Protein AF-A0A1Q9D9Y5-F1 (afdb_monomer_lite)

Organism: Symbiodinium microadriaticum (NCBI:txid2951)

Secondary structure (DSSP, 8-state):
--------------------------------------------------------------------------------PPPP------------------------------------------------------------------------PPPPPP---------------PPPPPPPPPPPPPPPPPP--TT-GGGTTTT--PPPTT---TTTT--S-----------------HHHHHHHHHHT-------S--S---HHHHHHHHHHHHHHHHHHHHHHHHHHHHHTSHHHHHHHHHH-HHHHTS-HHHHHHHHHHHHTTPPEEEEE-SS--GGG-BTTB----HHHHHH-SEEPPHHHHHHHH-S-HHHHHS-EEEEEEEEEEETTTTEEEEEEEESSTTSEEPPPEEEETT-EEEEEEETTEEEEEEEEEETTEEEEEEEEESS------S-----TT--SPPEEEPPPSSPPEEEEEE--TTPPEEEEEEEHHHHHHHHHHHHHHHS-----SSTT--SSHHHHTTSPEEEEE-TT--TTSSTTS-SEEEEE-HHHHTTTEEEESS-HHHHIIIIIS----SSSPP--TTT--SGGG-EESSS-HHHHHHHHHHSSSS-HHHHHHHHSSSSTTSSPEEGGGGSSSEEEEE-S-EETTTTEEEEEEEHHHHTTSHHHHHHHHHHHHHT-EEEEE-TT----STT-TT---HHHHT---EE----EEE-HHHHTTSGGGGTS---TTHHHHHHHHHHHHHHHHHHS---HHHHHHHHHHHHHH-TTSBEE---TTTTHHHHTTS-EEEEETTS-EEEPPP----TT------

Radius of gyration: 37.73 Å; chains: 1; bounding box: 116×124×100 Å

Structure (mmCIF, N/CA/C/O backbone):
data_AF-A0A1Q9D9Y5-F1
#
_entry.id   AF-A0A1Q9D9Y5-F1
#
loop_
_atom_site.group_PDB
_atom_site.id
_atom_site.type_symbol
_atom_site.label_atom_id
_atom_site.label_alt_id
_atom_site.label_comp_id
_atom_site.label_asym_id
_atom_site.label_entity_id
_atom_site.label_seq_id
_atom_site.pdbx_PDB_ins_code
_atom_site.Cartn_x
_atom_site.Cartn_y
_atom_site.Cartn_z
_atom_site.occupancy
_atom_site.B_iso_or_equiv
_atom_site.auth_seq_id
_atom_site.auth_comp_id
_atom_site.auth_asym_id
_atom_site.auth_atom_id
_atom_site.pdbx_PDB_model_num
ATOM 1 N N . MET A 1 1 ? 35.407 -62.726 -7.897 1.00 28.98 1 MET A N 1
ATOM 2 C CA . MET A 1 1 ? 34.523 -63.868 -8.241 1.00 28.98 1 MET A CA 1
ATOM 3 C C . MET A 1 1 ? 33.217 -63.244 -8.735 1.00 28.98 1 MET A C 1
ATOM 5 O O . MET A 1 1 ? 32.803 -62.276 -8.120 1.00 28.98 1 MET A O 1
ATOM 9 N N . ARG A 1 2 ? 32.776 -63.473 -9.984 1.00 26.22 2 ARG A N 1
ATOM 10 C CA . ARG A 1 2 ? 31.876 -64.575 -10.414 1.00 26.22 2 ARG A CA 1
ATOM 11 C C . ARG A 1 2 ? 30.563 -64.585 -9.592 1.00 26.22 2 ARG A C 1
ATOM 13 O O . ARG A 1 2 ? 30.670 -64.772 -8.389 1.00 26.22 2 ARG A O 1
ATOM 20 N N . THR A 1 3 ? 29.356 -64.389 -10.150 1.00 27.08 3 THR A N 1
ATOM 21 C CA . THR A 1 3 ? 28.930 -64.414 -11.576 1.00 27.08 3 THR A CA 1
ATOM 22 C C . THR A 1 3 ? 27.725 -63.493 -11.875 1.00 27.08 3 THR A C 1
ATOM 24 O O . THR A 1 3 ? 26.876 -63.294 -11.020 1.00 27.08 3 THR A O 1
ATOM 27 N N . SER A 1 4 ? 27.709 -62.987 -13.117 1.00 28.09 4 SER A N 1
ATOM 28 C CA . SER A 1 4 ? 26.689 -62.325 -13.968 1.00 28.09 4 SER A CA 1
ATOM 29 C C . SER A 1 4 ? 25.204 -62.727 -13.787 1.00 28.09 4 SER A C 1
ATOM 31 O O . SER A 1 4 ? 24.934 -63.758 -13.185 1.00 28.09 4 SER A O 1
ATOM 33 N N . LEU A 1 5 ? 24.181 -62.049 -14.346 1.00 25.47 5 LEU A N 1
ATOM 34 C CA . LEU A 1 5 ? 24.018 -61.037 -15.437 1.00 25.47 5 LEU A CA 1
ATOM 35 C C . LEU A 1 5 ? 22.729 -60.187 -15.090 1.00 25.47 5 LEU A C 1
ATOM 37 O O . LEU A 1 5 ? 22.146 -60.473 -14.049 1.00 25.47 5 LEU A O 1
ATOM 41 N N . VAL A 1 6 ? 22.165 -59.154 -15.754 1.00 24.16 6 VAL A N 1
ATOM 42 C CA . VAL A 1 6 ? 22.130 -58.591 -17.136 1.00 24.16 6 VAL A CA 1
ATOM 43 C C . VAL A 1 6 ? 21.949 -57.038 -17.088 1.00 24.16 6 VAL A C 1
ATOM 45 O O . VAL A 1 6 ? 22.128 -56.434 -16.035 1.00 24.16 6 VAL A O 1
ATOM 48 N N . LEU A 1 7 ? 21.640 -56.390 -18.222 1.00 23.27 7 LEU A N 1
ATOM 49 C CA . LEU A 1 7 ? 21.463 -54.938 -18.473 1.00 23.27 7 LEU A CA 1
ATOM 50 C C . LEU A 1 7 ? 19.964 -54.585 -18.769 1.00 23.27 7 LEU A C 1
ATOM 52 O O . LEU A 1 7 ? 19.183 -55.518 -18.933 1.00 23.27 7 LEU A O 1
ATOM 56 N N . MET A 1 8 ? 19.420 -53.344 -18.758 1.00 23.03 8 MET A N 1
ATOM 57 C CA . MET A 1 8 ? 19.871 -51.985 -19.198 1.00 23.03 8 MET A CA 1
ATOM 58 C C . MET A 1 8 ? 19.918 -51.808 -20.751 1.00 23.03 8 MET A C 1
ATOM 60 O O . MET A 1 8 ? 20.140 -52.803 -21.431 1.00 23.03 8 MET A O 1
ATOM 64 N N . LEU A 1 9 ? 19.733 -50.644 -21.424 1.00 23.97 9 LEU A N 1
ATOM 65 C CA . LEU A 1 9 ? 19.389 -49.232 -21.083 1.00 23.97 9 LEU A CA 1
ATOM 66 C C . LEU A 1 9 ? 18.987 -48.410 -22.369 1.00 23.97 9 LEU A C 1
ATOM 68 O O . LEU A 1 9 ? 19.358 -48.805 -23.465 1.00 23.97 9 LEU A O 1
ATOM 72 N N . GLN A 1 10 ? 18.359 -47.225 -22.189 1.00 25.31 10 GLN A N 1
ATOM 73 C CA . GLN A 1 10 ? 18.531 -45.927 -22.929 1.00 25.31 10 GLN A CA 1
ATOM 74 C C . GLN A 1 10 ? 18.083 -45.591 -24.396 1.00 25.31 10 GLN A C 1
ATOM 76 O O . GLN A 1 10 ? 18.283 -46.352 -25.330 1.00 25.31 10 GLN A O 1
ATOM 81 N N . MET A 1 11 ? 17.694 -44.294 -24.545 1.00 23.88 11 MET A N 1
ATOM 82 C CA . MET A 1 11 ? 17.951 -43.303 -25.646 1.00 23.88 11 MET A CA 1
ATOM 83 C C . MET A 1 11 ? 17.232 -43.415 -27.027 1.00 23.88 11 MET A C 1
ATOM 85 O O . MET A 1 11 ? 16.816 -44.499 -27.404 1.00 23.88 11 MET A O 1
ATOM 89 N N . GLN A 1 12 ? 17.083 -42.366 -27.879 1.00 25.03 12 GLN A N 1
ATOM 90 C CA . GLN A 1 12 ? 16.993 -40.877 -27.733 1.00 25.03 12 GLN A CA 1
ATOM 91 C C . GLN A 1 12 ? 16.680 -40.178 -29.106 1.00 25.03 12 GLN A C 1
ATOM 93 O O . GLN A 1 12 ? 17.203 -40.614 -30.120 1.00 25.03 12 GLN A O 1
ATOM 98 N N . GLN A 1 13 ? 15.936 -39.047 -29.101 1.00 25.09 13 GLN A N 1
ATOM 99 C CA . GLN A 1 13 ? 15.822 -37.956 -30.129 1.00 25.09 13 GLN A CA 1
ATOM 100 C C . GLN A 1 13 ? 15.230 -38.164 -31.561 1.00 25.09 13 GLN A C 1
ATOM 102 O O . GLN A 1 13 ? 15.568 -39.106 -32.257 1.00 25.09 13 GLN A O 1
ATOM 107 N N . GLN A 1 14 ? 14.481 -37.122 -32.006 1.00 26.05 14 GLN A N 1
ATOM 108 C CA . GLN A 1 14 ? 14.240 -36.592 -33.386 1.00 26.05 14 GLN A CA 1
ATOM 109 C C . GLN A 1 14 ? 13.609 -37.535 -34.462 1.00 26.05 14 GLN A C 1
ATOM 111 O O . GLN A 1 14 ? 13.949 -38.700 -34.563 1.00 26.05 14 GLN A O 1
ATOM 116 N N . SER A 1 15 ? 12.687 -37.121 -35.353 1.00 26.89 15 SER A N 1
ATOM 117 C CA . SER A 1 15 ? 12.657 -35.892 -36.180 1.00 26.89 15 SER A CA 1
ATOM 118 C C . SER A 1 15 ? 11.313 -35.649 -36.938 1.00 26.89 15 SER A C 1
ATOM 120 O O . SER A 1 15 ? 10.481 -36.539 -37.067 1.00 26.89 15 SER A O 1
ATOM 122 N N . SER A 1 16 ? 11.141 -34.411 -37.433 1.00 27.67 16 SER A N 1
ATOM 123 C CA . SER A 1 16 ? 10.347 -33.908 -38.591 1.00 27.67 16 SER A CA 1
ATOM 124 C C . SER A 1 16 ? 9.109 -34.639 -39.177 1.00 27.67 16 SER A C 1
ATOM 126 O O . SER A 1 16 ? 9.222 -35.623 -39.900 1.00 27.67 16 SER A O 1
ATOM 128 N N . ALA A 1 17 ? 7.959 -33.966 -39.040 1.00 28.97 17 ALA A N 1
ATOM 129 C CA . ALA A 1 17 ? 6.965 -33.584 -40.067 1.00 28.97 17 ALA A CA 1
ATOM 130 C C . ALA A 1 17 ? 6.829 -34.329 -41.426 1.00 28.97 17 ALA A C 1
ATOM 132 O O . ALA A 1 17 ? 7.708 -34.269 -42.282 1.00 28.97 17 ALA A O 1
ATOM 133 N N . GLN A 1 18 ? 5.593 -34.764 -41.716 1.00 28.75 18 GLN A N 1
ATOM 134 C CA . GLN A 1 18 ? 4.916 -34.652 -43.025 1.00 28.75 18 GLN A CA 1
ATOM 135 C C . GLN A 1 18 ? 3.385 -34.663 -42.815 1.00 28.75 18 GLN A C 1
ATOM 137 O O . GLN A 1 18 ? 2.919 -35.102 -41.765 1.00 28.75 18 GLN A O 1
ATOM 142 N N . GLY A 1 19 ? 2.589 -34.178 -43.777 1.00 30.06 19 GLY A N 1
ATOM 143 C CA . GLY A 1 19 ? 1.121 -34.149 -43.665 1.00 30.06 19 GLY A CA 1
ATOM 144 C C . GLY A 1 19 ? 0.401 -34.270 -45.011 1.00 30.06 19 GLY A C 1
ATOM 145 O O . GLY A 1 19 ? 0.945 -33.861 -46.035 1.00 30.06 19 GLY A O 1
ATOM 146 N N . GLN A 1 20 ? -0.818 -34.829 -45.004 1.00 27.86 20 GLN A N 1
ATOM 147 C CA . GLN A 1 20 ? -1.750 -34.872 -46.145 1.00 27.86 20 GLN A CA 1
ATOM 148 C C . GLN A 1 20 ? -3.208 -35.149 -45.690 1.00 27.86 20 GLN A C 1
ATOM 150 O O . GLN A 1 20 ? -3.485 -35.248 -44.496 1.00 27.86 20 GLN A O 1
ATOM 155 N N . HIS A 1 21 ? -4.156 -35.177 -46.635 1.00 32.22 21 HIS A N 1
ATOM 156 C CA . HIS A 1 21 ? -5.599 -34.980 -46.408 1.00 32.22 21 HIS A CA 1
ATOM 157 C C . HIS A 1 21 ? -6.413 -36.206 -45.918 1.00 32.22 21 HIS A C 1
ATOM 159 O O . HIS A 1 21 ? -6.289 -37.303 -46.451 1.00 32.22 21 HIS A O 1
ATOM 165 N N . VAL A 1 22 ? -7.341 -35.953 -44.976 1.00 38.62 22 VAL A N 1
ATOM 166 C CA . VAL A 1 22 ? -8.824 -36.098 -45.098 1.00 38.62 22 VAL A CA 1
ATOM 167 C C . VAL A 1 22 ? -9.312 -37.073 -46.204 1.00 38.62 22 VAL A C 1
ATOM 169 O O . VAL A 1 22 ? -9.044 -36.794 -47.374 1.00 38.62 22 VAL A O 1
ATOM 172 N N . PRO A 1 23 ? -10.120 -38.128 -45.901 1.00 48.09 23 PRO A N 1
ATOM 173 C CA . PRO A 1 23 ? -11.533 -37.909 -45.547 1.00 48.09 23 PRO A CA 1
ATOM 174 C C . PRO A 1 23 ? -12.221 -38.849 -44.526 1.00 48.09 23 PRO A C 1
ATOM 176 O O . PRO A 1 23 ? -11.742 -39.911 -44.145 1.00 48.09 23 PRO A O 1
ATOM 179 N N . ALA A 1 24 ? -13.410 -38.399 -44.112 1.00 36.53 24 ALA A N 1
ATOM 180 C CA . ALA A 1 24 ? -14.277 -38.920 -43.056 1.00 36.53 24 ALA A CA 1
ATOM 181 C C . ALA A 1 24 ? -14.869 -40.334 -43.249 1.00 36.53 24 ALA A C 1
ATOM 183 O O . ALA A 1 24 ? -15.124 -40.761 -44.376 1.00 36.53 24 ALA A O 1
ATOM 184 N N . ARG A 1 25 ? -15.277 -40.954 -42.123 1.00 30.36 25 ARG A N 1
ATOM 185 C CA . ARG A 1 25 ? -16.498 -41.787 -42.010 1.00 30.36 25 ARG A CA 1
ATOM 186 C C . ARG A 1 25 ? -16.956 -42.005 -40.554 1.00 30.36 25 ARG A C 1
ATOM 188 O O . ARG A 1 25 ? -16.245 -42.591 -39.750 1.00 30.36 25 ARG A O 1
ATOM 195 N N . HIS A 1 26 ? -18.196 -41.609 -40.266 1.00 33.94 26 HIS A N 1
ATOM 196 C CA . HIS A 1 26 ? -19.080 -42.270 -39.287 1.00 33.94 26 HIS A CA 1
ATOM 197 C C . HIS A 1 26 ? -19.471 -43.679 -39.829 1.00 33.94 26 HIS A C 1
ATOM 199 O O . HIS A 1 26 ? -19.326 -43.860 -41.045 1.00 33.94 26 HIS A O 1
ATOM 205 N N . PRO A 1 27 ? -20.001 -44.656 -39.034 1.00 49.19 27 PRO A N 1
ATOM 206 C CA . PRO A 1 27 ? -21.131 -44.410 -38.117 1.00 49.19 27 PRO A CA 1
ATOM 207 C C . PRO A 1 27 ? -21.365 -45.355 -36.896 1.00 49.19 27 PRO A C 1
ATOM 209 O O . PRO A 1 27 ? -20.679 -46.348 -36.700 1.00 49.19 27 PRO A O 1
ATOM 212 N N . LYS A 1 28 ? -22.475 -45.054 -36.191 1.00 29.53 28 LYS A N 1
ATOM 213 C CA . LYS A 1 28 ? -23.415 -45.946 -35.463 1.00 29.53 28 LYS A CA 1
ATOM 214 C C . LYS A 1 28 ? -23.085 -46.538 -34.072 1.00 29.53 28 LYS A C 1
ATOM 216 O O . LYS A 1 28 ? -22.260 -47.422 -33.911 1.00 29.53 28 LYS A O 1
ATOM 221 N N . GLU A 1 29 ? -23.924 -46.105 -33.122 1.00 32.50 29 GLU A N 1
ATOM 222 C CA . GLU A 1 29 ? -24.845 -46.926 -32.302 1.00 32.50 29 GLU A CA 1
ATOM 223 C C . GLU A 1 29 ? -24.325 -48.177 -31.563 1.00 32.50 29 GLU A C 1
ATOM 225 O O . GLU A 1 29 ? -24.186 -49.252 -32.139 1.00 32.50 29 GLU A O 1
ATOM 230 N N . ALA A 1 30 ? -24.313 -48.086 -30.229 1.00 31.02 30 ALA A N 1
ATOM 231 C CA . ALA A 1 30 ? -24.722 -49.181 -29.347 1.00 31.02 30 ALA A CA 1
ATOM 232 C C . ALA A 1 30 ? -25.404 -48.597 -28.094 1.00 31.02 30 ALA A C 1
ATOM 234 O O . ALA A 1 30 ? -24.803 -47.798 -27.379 1.00 31.02 30 ALA A O 1
ATOM 235 N N . ALA A 1 31 ? -26.655 -48.980 -27.834 1.00 33.00 31 ALA A N 1
ATOM 236 C CA . ALA A 1 31 ? -27.380 -48.648 -26.605 1.00 33.00 31 ALA A CA 1
ATOM 237 C C . ALA A 1 31 ? -27.561 -49.916 -25.761 1.00 33.00 31 ALA A C 1
ATOM 239 O O . ALA A 1 31 ? -27.744 -50.998 -26.321 1.00 33.00 31 ALA A O 1
ATOM 240 N N . LEU A 1 32 ? -27.537 -49.797 -24.430 1.00 28.86 32 LEU A N 1
ATOM 241 C CA . LEU A 1 32 ? -27.775 -50.931 -23.535 1.00 28.86 32 LEU A CA 1
ATOM 242 C C . LEU A 1 32 ? -28.447 -50.481 -22.231 1.00 28.86 32 LEU A C 1
ATOM 244 O O . LEU A 1 32 ? -27.865 -49.750 -21.433 1.00 28.86 32 LEU A O 1
ATOM 248 N N . THR A 1 33 ? -29.684 -50.937 -22.034 1.00 29.06 33 THR A N 1
ATOM 249 C CA . THR A 1 33 ? -30.565 -50.568 -20.917 1.00 29.06 33 THR A CA 1
ATOM 250 C C . THR A 1 33 ? -30.930 -51.816 -20.117 1.00 29.06 33 THR A C 1
ATOM 252 O O . THR A 1 33 ? -31.625 -52.665 -20.656 1.00 29.06 33 THR A O 1
ATOM 255 N N . PHE A 1 34 ? -30.512 -51.928 -18.854 1.00 27.78 34 PHE A N 1
ATOM 256 C CA . PHE A 1 34 ? -31.009 -52.875 -17.830 1.00 27.78 34 PHE A CA 1
ATOM 257 C C . PHE A 1 34 ? -30.393 -52.464 -16.471 1.00 27.78 34 PHE A C 1
ATOM 259 O O . PHE A 1 34 ? -29.261 -51.994 -16.459 1.00 27.78 34 PHE A O 1
ATOM 266 N N . ALA A 1 35 ? -30.990 -52.655 -15.290 1.00 27.80 35 ALA A N 1
ATOM 267 C CA . ALA A 1 35 ? -32.396 -52.634 -14.859 1.00 27.80 35 ALA A CA 1
ATOM 268 C C . ALA A 1 35 ? -32.433 -52.517 -13.312 1.00 27.80 35 ALA A C 1
ATOM 270 O O . ALA A 1 35 ? -31.412 -52.691 -12.650 1.00 27.80 35 ALA A O 1
ATOM 271 N N . LEU A 1 36 ? -33.607 -52.245 -12.730 1.00 32.53 36 LEU A N 1
ATOM 272 C CA . LEU A 1 36 ? -33.830 -52.327 -11.276 1.00 32.53 36 LEU A CA 1
ATOM 273 C C . LEU A 1 36 ? -33.787 -53.789 -10.781 1.00 32.53 36 LEU A C 1
ATOM 275 O O . LEU A 1 36 ? -34.042 -54.715 -11.554 1.00 32.53 36 LEU A O 1
ATOM 279 N N . PRO A 1 37 ? -33.570 -53.998 -9.472 1.00 43.88 37 PRO A N 1
ATOM 280 C CA . PRO A 1 37 ? -34.736 -54.349 -8.653 1.00 43.88 37 PRO A CA 1
ATOM 281 C C . PRO A 1 37 ? -34.928 -53.439 -7.426 1.00 43.88 37 PRO A C 1
ATOM 283 O O . PRO A 1 37 ? -34.021 -52.743 -6.984 1.00 43.88 37 PRO A O 1
ATOM 286 N N . ALA A 1 38 ? -36.145 -53.460 -6.881 1.00 33.50 38 ALA A N 1
ATOM 287 C CA . ALA A 1 38 ? -36.552 -52.721 -5.682 1.00 33.50 38 ALA A CA 1
ATOM 288 C C . ALA A 1 38 ? -36.878 -53.682 -4.514 1.00 33.50 38 ALA A C 1
ATOM 290 O O . ALA A 1 38 ? -36.605 -54.878 -4.607 1.00 33.50 38 ALA A O 1
ATOM 291 N N . SER A 1 39 ? -37.561 -53.164 -3.478 1.00 32.25 39 SER A N 1
ATOM 292 C CA . SER A 1 39 ? -38.072 -53.861 -2.273 1.00 32.25 39 SER A CA 1
ATOM 293 C C . SER A 1 39 ? -37.055 -53.980 -1.103 1.00 32.25 39 SER A C 1
ATOM 295 O O . SER A 1 39 ? -35.861 -54.083 -1.347 1.00 32.25 39 SER A O 1
ATOM 297 N N . VAL A 1 40 ? -37.442 -53.919 0.187 1.00 31.17 40 VAL A N 1
ATOM 298 C CA . VAL A 1 40 ? -38.794 -53.763 0.778 1.00 31.17 40 VAL A CA 1
ATOM 299 C C . VAL A 1 40 ? -38.759 -53.185 2.220 1.00 31.17 40 VAL A C 1
ATOM 301 O O . VAL A 1 40 ? -37.834 -53.484 2.960 1.00 31.17 40 VAL A O 1
ATOM 304 N N . VAL A 1 41 ? -39.783 -52.388 2.595 1.00 28.72 41 VAL A N 1
ATOM 305 C CA . VAL A 1 41 ? -40.429 -52.197 3.937 1.00 28.72 41 VAL A CA 1
ATOM 306 C C . VAL A 1 41 ? -39.533 -52.277 5.205 1.00 28.72 41 VAL A C 1
ATOM 308 O O . VAL A 1 41 ? -38.958 -53.315 5.504 1.00 28.72 41 VAL A O 1
ATOM 311 N N . ARG A 1 42 ? -39.527 -51.271 6.103 1.00 27.41 42 ARG A N 1
ATOM 312 C CA . ARG A 1 42 ? -40.614 -51.047 7.095 1.00 27.41 42 ARG A CA 1
ATOM 313 C C . ARG A 1 42 ? -40.584 -49.658 7.756 1.00 27.41 42 ARG A C 1
ATOM 315 O O . ARG A 1 42 ? -39.523 -49.071 7.916 1.00 27.41 42 ARG A O 1
ATOM 322 N N . ALA A 1 43 ? -41.750 -49.187 8.205 1.00 33.16 43 ALA A N 1
ATOM 323 C CA . ALA A 1 43 ? -41.920 -47.969 9.004 1.00 33.16 43 ALA A CA 1
ATOM 324 C C . ALA A 1 43 ? -42.350 -48.287 10.450 1.00 33.16 43 ALA A C 1
ATOM 326 O O . ALA A 1 43 ? -42.942 -49.340 10.696 1.00 33.16 43 ALA A O 1
ATOM 327 N N . THR A 1 44 ? -42.136 -47.334 11.364 1.00 31.14 44 THR A N 1
ATOM 328 C CA . THR A 1 44 ? -42.713 -47.315 12.721 1.00 31.14 44 THR A CA 1
ATOM 329 C C . THR A 1 44 ? -43.239 -45.907 13.018 1.00 31.14 44 THR A C 1
ATOM 331 O O . THR A 1 44 ? -42.618 -44.923 12.623 1.00 31.14 44 THR A O 1
ATOM 334 N N . THR A 1 45 ? -44.387 -45.797 13.691 1.00 34.47 45 THR A N 1
ATOM 335 C CA . THR A 1 45 ? -45.125 -44.536 13.892 1.00 34.47 45 THR A CA 1
ATOM 336 C C . THR A 1 45 ? -45.534 -44.363 15.354 1.00 34.47 45 THR A C 1
ATOM 338 O O . THR A 1 45 ? -46.025 -45.317 15.944 1.00 34.47 45 THR A O 1
ATOM 341 N N . LEU A 1 46 ? -45.416 -43.142 15.888 1.00 30.34 46 LEU A N 1
ATOM 342 C CA . LEU A 1 46 ? -46.095 -42.595 17.081 1.00 30.34 46 LEU A CA 1
ATOM 343 C C . LEU A 1 46 ? -46.099 -41.062 16.874 1.00 30.34 46 LEU A C 1
ATOM 345 O O . LEU A 1 46 ? -45.027 -40.509 16.662 1.00 30.34 46 LEU A O 1
ATOM 349 N N . GLN A 1 47 ? -47.195 -40.319 16.663 1.00 31.78 47 GLN A N 1
ATOM 350 C CA . GLN A 1 47 ? -48.516 -40.177 17.319 1.00 31.78 47 GLN A CA 1
ATOM 351 C C . GLN A 1 47 ? -48.508 -39.489 18.698 1.00 31.78 47 GLN A C 1
ATOM 353 O O . GLN A 1 47 ? -47.822 -39.921 19.616 1.00 31.78 47 GLN A O 1
ATOM 358 N N . GLY A 1 48 ? -49.346 -38.444 18.813 1.00 27.45 48 GLY A N 1
ATOM 359 C CA . GLY A 1 48 ? -49.533 -37.569 19.982 1.00 27.45 48 GLY A CA 1
ATOM 360 C C . GLY A 1 48 ? -49.703 -36.097 19.542 1.00 27.45 48 GLY A C 1
ATOM 361 O O . GLY A 1 48 ? -48.703 -35.422 19.360 1.00 27.45 48 GLY A O 1
ATOM 362 N N . LEU A 1 49 ? -50.867 -35.629 19.060 1.00 30.28 49 LEU A N 1
ATOM 363 C CA . LEU A 1 49 ? -52.080 -35.205 19.805 1.00 30.28 49 LEU A CA 1
ATOM 364 C C . LEU A 1 49 ? -51.878 -33.898 20.624 1.00 30.28 49 LEU A C 1
ATOM 366 O O . LEU A 1 49 ? -50.911 -33.806 21.361 1.00 30.28 49 LEU A O 1
ATOM 370 N N . SER A 1 50 ? -52.762 -32.880 20.578 1.00 29.70 50 SER A N 1
ATOM 371 C CA . SER A 1 50 ? -54.040 -32.745 19.837 1.00 29.70 50 SER A CA 1
ATOM 372 C C . SER A 1 50 ? -54.608 -31.305 19.804 1.00 29.70 50 SER A C 1
ATOM 374 O O . SER A 1 50 ? -54.413 -30.601 20.788 1.00 29.70 50 SER A O 1
ATOM 376 N N . LEU A 1 51 ? -55.476 -31.002 18.812 1.00 32.25 51 LEU A N 1
ATOM 377 C CA . LEU A 1 51 ? -56.576 -29.990 18.834 1.00 32.25 51 LEU A CA 1
ATOM 378 C C . LEU A 1 51 ? -56.147 -28.502 18.998 1.00 32.25 51 LEU A C 1
ATOM 380 O O . LEU A 1 51 ? -55.057 -28.220 19.464 1.00 32.25 51 LEU A O 1
ATOM 384 N N . GLN A 1 52 ? -56.904 -27.464 18.611 1.00 29.53 52 GLN A N 1
ATOM 385 C CA . GLN A 1 52 ? -58.226 -27.267 17.967 1.00 29.53 52 GLN A CA 1
ATOM 386 C C . GLN A 1 52 ? -58.159 -25.899 17.222 1.00 29.53 52 GLN A C 1
ATOM 388 O O . GLN A 1 52 ? -57.351 -25.064 17.607 1.00 29.53 52 GLN A O 1
ATOM 393 N N . GLY A 1 53 ? -58.946 -25.534 16.201 1.00 29.33 53 GLY A N 1
ATOM 394 C CA . GLY A 1 53 ? -60.034 -26.181 15.454 1.00 29.33 53 GLY A CA 1
ATOM 395 C C . GLY A 1 53 ? -60.851 -25.122 14.665 1.00 29.33 53 GLY A C 1
ATOM 396 O O . GLY A 1 53 ? -60.638 -23.933 14.868 1.00 29.33 53 GLY A O 1
ATOM 397 N N . SER A 1 54 ? -61.831 -25.541 13.842 1.00 30.12 54 SER A N 1
ATOM 398 C CA . SER A 1 54 ? -62.760 -24.684 13.045 1.00 30.12 54 SER A CA 1
ATOM 399 C C . SER A 1 54 ? -62.152 -23.845 11.891 1.00 30.12 54 SER A C 1
ATOM 401 O O . SER A 1 54 ? -61.048 -23.343 12.001 1.00 30.12 54 SER A O 1
ATOM 403 N N . GLN A 1 55 ? -62.840 -23.606 10.759 1.00 30.73 55 GLN A N 1
ATOM 404 C CA . GLN A 1 55 ? -64.022 -24.270 10.164 1.00 30.73 55 GLN A CA 1
ATOM 405 C C . GLN A 1 55 ? -64.146 -23.922 8.654 1.00 30.73 55 GLN A C 1
ATOM 407 O O . GLN A 1 55 ? -63.774 -22.821 8.289 1.00 30.73 55 GLN A O 1
ATOM 412 N N . ARG A 1 56 ? -64.724 -24.840 7.842 1.00 31.80 56 ARG A N 1
ATOM 413 C CA . ARG A 1 56 ? -65.553 -24.679 6.595 1.00 31.80 56 ARG A CA 1
ATOM 414 C C . ARG A 1 56 ? -65.260 -23.486 5.640 1.00 31.80 56 ARG A C 1
ATOM 416 O O . ARG A 1 56 ? -65.207 -22.349 6.068 1.00 31.80 56 ARG A O 1
ATOM 423 N N . LYS A 1 57 ? -65.277 -23.615 4.304 1.00 30.94 57 LYS A N 1
ATOM 424 C CA . LYS A 1 57 ? -66.185 -24.366 3.389 1.00 30.94 57 LYS A CA 1
ATOM 425 C C . LYS A 1 57 ? -65.515 -24.311 1.984 1.00 30.94 57 LYS A C 1
ATOM 427 O O . LYS A 1 57 ? -65.109 -23.226 1.603 1.00 30.94 57 LYS A O 1
ATOM 432 N N . ALA A 1 58 ? -65.161 -25.390 1.276 1.00 30.75 58 ALA A N 1
ATOM 433 C CA . ALA A 1 58 ? -65.963 -26.436 0.610 1.00 30.75 58 ALA A CA 1
ATOM 434 C C . ALA A 1 58 ? -66.688 -25.982 -0.688 1.00 30.75 58 ALA A C 1
ATOM 436 O O . ALA A 1 58 ? -67.269 -24.901 -0.699 1.00 30.75 58 ALA A O 1
ATOM 437 N N . ILE A 1 59 ? -66.719 -26.881 -1.701 1.00 32.12 59 ILE A N 1
ATOM 438 C CA . ILE A 1 59 ? -66.975 -26.688 -3.163 1.00 32.12 59 ILE A CA 1
ATOM 439 C C . ILE A 1 59 ? -65.684 -26.253 -3.903 1.00 32.12 59 ILE A C 1
ATOM 441 O O . ILE A 1 59 ? -65.068 -25.284 -3.485 1.00 32.12 59 ILE A O 1
ATOM 445 N N . GLY A 1 60 ? -65.165 -26.904 -4.961 1.00 28.27 60 GLY A N 1
ATOM 446 C CA . GLY A 1 60 ? -65.592 -28.086 -5.744 1.00 28.27 60 GLY A CA 1
ATOM 447 C C . GLY A 1 60 ? -65.806 -27.732 -7.233 1.00 28.27 60 GLY A C 1
ATOM 448 O O . GLY A 1 60 ? -66.459 -26.735 -7.501 1.00 28.27 60 GLY A O 1
ATOM 449 N N . GLY A 1 61 ? -65.323 -28.473 -8.241 1.00 28.67 61 GLY A N 1
ATOM 450 C CA . GLY A 1 61 ? -64.477 -29.680 -8.275 1.00 28.67 61 GLY A CA 1
ATOM 451 C C . GLY A 1 61 ? -64.258 -30.176 -9.727 1.00 28.67 61 GLY A C 1
ATOM 452 O O . GLY A 1 61 ? -64.839 -29.608 -10.644 1.00 28.67 61 GLY A O 1
ATOM 453 N N . SER A 1 62 ? -63.483 -31.260 -9.909 1.00 28.89 62 SER A N 1
ATOM 454 C CA . SER A 1 62 ? -63.134 -31.918 -11.200 1.00 28.89 62 SER A CA 1
ATOM 455 C C . SER A 1 62 ? -62.316 -31.094 -12.222 1.00 28.89 62 SER A C 1
ATOM 457 O O . SER A 1 62 ? -62.303 -29.874 -12.159 1.00 28.89 62 SER A O 1
ATOM 459 N N . ALA A 1 63 ? -61.695 -31.667 -13.267 1.00 31.44 63 ALA A N 1
ATOM 460 C CA . ALA A 1 63 ? -60.882 -32.893 -13.460 1.00 31.44 63 ALA A CA 1
ATOM 461 C C . ALA A 1 63 ? -60.623 -33.081 -14.980 1.00 31.44 63 ALA A C 1
ATOM 463 O O . ALA A 1 63 ? -61.476 -32.696 -15.772 1.00 31.44 63 ALA A O 1
ATOM 464 N N . ALA A 1 64 ? -59.534 -33.781 -15.350 1.00 30.19 64 ALA A N 1
ATOM 465 C CA . ALA A 1 64 ? -59.218 -34.284 -16.707 1.00 30.19 64 ALA A CA 1
ATOM 466 C C . ALA A 1 64 ? -58.909 -33.227 -17.812 1.00 30.19 64 ALA A C 1
ATOM 468 O O . ALA A 1 64 ? -59.302 -32.075 -17.694 1.00 30.19 64 ALA A O 1
ATOM 469 N N . SER A 1 65 ? -58.212 -33.539 -18.923 1.00 30.73 65 SER A N 1
ATOM 470 C CA . SER A 1 65 ? -57.112 -34.514 -19.136 1.00 30.73 65 SER A CA 1
ATOM 471 C C . SER A 1 65 ? -56.425 -34.346 -20.513 1.00 30.73 65 SER A C 1
ATOM 473 O O . SER A 1 65 ? -57.074 -34.549 -21.535 1.00 30.73 65 SER A O 1
ATOM 475 N N . MET A 1 66 ? -55.096 -34.169 -20.525 1.00 31.67 66 MET A N 1
ATOM 476 C CA . MET A 1 66 ? -54.190 -34.418 -21.675 1.00 31.67 66 MET A CA 1
ATOM 477 C C . MET A 1 66 ? -54.518 -33.630 -22.992 1.00 31.67 66 MET A C 1
ATOM 479 O O . MET A 1 66 ? -55.098 -32.555 -22.870 1.00 31.67 66 MET A O 1
ATOM 483 N N . PRO A 1 67 ? -53.959 -33.948 -24.190 1.00 54.31 67 PRO A N 1
ATOM 484 C CA . PRO A 1 67 ? -52.843 -33.146 -24.723 1.00 54.31 67 PRO A CA 1
ATOM 485 C C . PRO A 1 67 ? -53.002 -32.713 -26.206 1.00 54.31 67 PRO A C 1
ATOM 487 O O . PRO A 1 67 ? -53.943 -33.130 -26.876 1.00 54.31 67 PRO A O 1
ATOM 490 N N . GLY A 1 68 ? -52.036 -31.962 -26.762 1.00 29.03 68 GLY A N 1
ATOM 491 C CA . GLY A 1 68 ? -51.923 -31.821 -28.227 1.00 29.03 68 GLY A CA 1
ATOM 492 C C . GLY A 1 68 ? -51.162 -30.602 -28.765 1.00 29.03 68 GLY A C 1
ATOM 493 O O . GLY A 1 68 ? -51.770 -29.584 -29.050 1.00 29.03 68 GLY A O 1
ATOM 494 N N . ASP A 1 69 ? -49.847 -30.756 -28.921 1.00 30.45 69 ASP A N 1
ATOM 495 C CA . ASP A 1 69 ? -49.081 -30.564 -30.170 1.00 30.45 69 ASP A CA 1
ATOM 496 C C . ASP A 1 69 ? -49.257 -29.370 -31.157 1.00 30.45 69 ASP A C 1
ATOM 498 O O . ASP A 1 69 ? -50.338 -29.043 -31.630 1.00 30.45 69 ASP A O 1
ATOM 502 N N . ILE A 1 70 ? -48.076 -28.950 -31.657 1.00 30.91 70 ILE A N 1
ATOM 503 C CA . ILE A 1 70 ? -47.739 -28.443 -33.014 1.00 30.91 70 ILE A CA 1
ATOM 504 C C . ILE A 1 70 ? -47.775 -26.919 -33.333 1.00 30.91 70 ILE A C 1
ATOM 506 O O . ILE A 1 70 ? -48.806 -26.307 -33.571 1.00 30.91 70 ILE A O 1
ATOM 510 N N . HIS A 1 71 ? -46.543 -26.423 -33.564 1.00 30.30 71 HIS A N 1
ATOM 511 C CA . HIS A 1 71 ? -46.080 -25.319 -34.436 1.00 30.30 71 HIS A CA 1
ATOM 512 C C . HIS A 1 71 ? -46.282 -23.826 -34.075 1.00 30.30 71 HIS A C 1
ATOM 514 O O . HIS A 1 71 ? -47.338 -23.394 -33.649 1.00 30.30 71 HIS A O 1
ATOM 520 N N . LYS A 1 72 ? -45.184 -23.079 -34.335 1.00 31.84 72 LYS A N 1
ATOM 521 C CA . LYS A 1 72 ? -45.006 -21.788 -35.058 1.00 31.84 72 LYS A CA 1
ATOM 522 C C . LYS A 1 72 ? -46.181 -20.774 -35.051 1.00 31.84 72 LYS A C 1
ATOM 524 O O . LYS A 1 72 ? -47.319 -21.147 -35.283 1.00 31.84 72 LYS A O 1
ATOM 529 N N . THR A 1 73 ? -45.943 -19.462 -34.943 1.00 30.75 73 THR A N 1
ATOM 530 C CA . THR A 1 73 ? -44.816 -18.696 -35.534 1.00 30.75 73 THR A CA 1
ATOM 531 C C . THR A 1 73 ? -44.573 -17.358 -34.805 1.00 30.75 73 THR A C 1
ATOM 533 O O . THR A 1 73 ? -45.414 -16.922 -34.032 1.00 30.75 73 THR A O 1
ATOM 536 N N . GLU A 1 74 ? -43.473 -16.688 -35.174 1.00 31.05 74 GLU A N 1
ATOM 537 C CA . GLU A 1 74 ? -43.309 -15.220 -35.193 1.00 31.05 74 GLU A CA 1
ATOM 538 C C . GLU A 1 74 ? -43.146 -14.434 -33.879 1.00 31.05 74 GLU A C 1
ATOM 540 O O . GLU A 1 74 ? -43.201 -14.955 -32.768 1.00 31.05 74 GLU A O 1
ATOM 545 N N . GLN A 1 75 ? -42.742 -13.174 -34.068 1.00 34.97 75 GLN A N 1
ATOM 546 C CA . GLN A 1 75 ? -42.323 -12.222 -33.044 1.00 34.97 75 GLN A CA 1
ATOM 547 C C . GLN A 1 75 ? -43.498 -11.329 -32.651 1.00 34.97 75 GLN A C 1
ATOM 549 O O . GLN A 1 75 ? -44.164 -10.795 -33.533 1.00 34.97 75 GLN A O 1
ATOM 554 N N . GLU A 1 76 ? -43.632 -11.014 -31.365 1.00 31.56 76 GLU A N 1
ATOM 555 C CA . GLU A 1 76 ? -44.281 -9.769 -30.953 1.00 31.56 76 GLU A CA 1
ATOM 556 C C . GLU A 1 76 ? -43.561 -9.173 -29.738 1.00 31.56 76 GLU A C 1
ATOM 558 O O . GLU A 1 76 ? -43.129 -9.882 -28.827 1.00 31.56 76 GLU A O 1
ATOM 563 N N . THR A 1 77 ? -43.355 -7.857 -29.764 1.00 36.03 77 THR A N 1
ATOM 564 C CA . THR A 1 77 ? -42.664 -7.104 -28.712 1.00 36.03 77 THR A CA 1
ATOM 565 C C . THR A 1 77 ? -43.660 -6.674 -27.643 1.00 36.03 77 THR A C 1
ATOM 567 O O . THR A 1 77 ? -44.482 -5.797 -27.896 1.00 36.03 77 THR A O 1
ATOM 570 N N . ALA A 1 78 ? -43.567 -7.252 -26.446 1.00 30.28 78 ALA A N 1
ATOM 571 C CA . ALA A 1 78 ? -44.380 -6.849 -25.302 1.00 30.28 78 ALA A CA 1
ATOM 572 C C . ALA A 1 78 ? -43.655 -5.793 -24.449 1.00 30.28 78 ALA A C 1
ATOM 574 O O . ALA A 1 78 ? -42.598 -6.065 -23.877 1.00 30.28 78 ALA A O 1
ATOM 575 N N . GLU A 1 79 ? -44.240 -4.600 -24.336 1.00 32.34 79 GLU A N 1
ATOM 576 C CA . GLU A 1 79 ? -43.817 -3.585 -23.366 1.00 32.34 79 GLU A CA 1
ATOM 577 C C . GLU A 1 79 ? -44.120 -4.065 -21.938 1.00 32.34 79 GLU A C 1
ATOM 579 O O . GLU A 1 79 ? -45.227 -4.522 -21.645 1.00 32.34 79 GLU A O 1
ATOM 584 N N . TYR A 1 80 ? -43.147 -3.962 -21.029 1.00 29.84 80 TYR A N 1
ATOM 585 C CA . TYR A 1 80 ? -43.312 -4.445 -19.657 1.00 29.84 80 TYR A CA 1
ATOM 586 C C . TYR A 1 80 ? -43.786 -3.322 -18.728 1.00 29.84 80 TYR A C 1
ATOM 588 O O . TYR A 1 80 ? -43.003 -2.479 -18.290 1.00 29.84 80 TYR A O 1
ATOM 596 N N . VAL A 1 81 ? -45.084 -3.313 -18.417 1.00 28.61 81 VAL A N 1
ATOM 597 C CA . VAL A 1 81 ? -45.686 -2.354 -17.479 1.00 28.61 81 VAL A CA 1
ATOM 598 C C . VAL A 1 81 ? -45.194 -2.632 -16.055 1.00 28.61 81 VAL A C 1
ATOM 600 O O . VAL A 1 81 ? -45.416 -3.715 -15.513 1.00 28.61 81 VAL A O 1
ATOM 603 N N . VAL A 1 82 ? -44.561 -1.638 -15.428 1.00 37.34 82 VAL A N 1
ATOM 604 C CA . VAL A 1 82 ? -44.137 -1.694 -14.021 1.00 37.34 82 VAL A CA 1
ATOM 605 C C . VAL A 1 82 ? -45.248 -1.128 -13.124 1.00 37.34 82 VAL A C 1
ATOM 607 O O . VAL A 1 82 ? -45.583 0.049 -13.263 1.00 37.34 82 VAL A O 1
ATOM 610 N N . PRO A 1 83 ? -45.815 -1.907 -12.184 1.00 37.72 83 PRO A N 1
ATOM 611 C CA . PRO A 1 83 ? -46.763 -1.385 -11.207 1.00 37.72 83 PRO A CA 1
ATOM 612 C C . PRO A 1 83 ? -46.025 -0.671 -10.066 1.00 37.72 83 PRO A C 1
ATOM 614 O O . PRO A 1 83 ? -45.291 -1.286 -9.295 1.00 37.72 83 PRO A O 1
ATOM 617 N N . THR A 1 84 ? -46.250 0.631 -9.920 1.00 30.23 84 THR A N 1
ATOM 618 C CA . THR A 1 84 ? -45.818 1.405 -8.748 1.00 30.23 84 THR A CA 1
ATOM 619 C C . THR A 1 84 ? -46.746 1.150 -7.560 1.00 30.23 84 THR A C 1
ATOM 621 O O . THR A 1 84 ? -47.952 1.369 -7.676 1.00 30.23 84 THR A O 1
ATOM 624 N N . SER A 1 85 ? -46.199 0.765 -6.407 1.00 33.53 85 SER A N 1
ATOM 625 C CA . SER A 1 85 ? -46.920 0.725 -5.127 1.00 33.53 85 SER A CA 1
ATOM 626 C C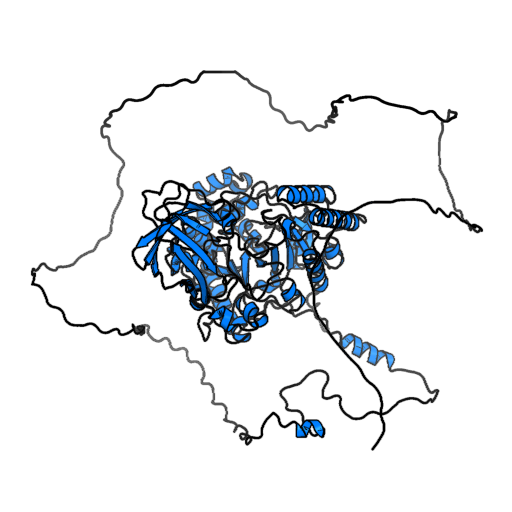 . SER A 1 85 ? -46.427 1.834 -4.194 1.00 33.53 85 SER A C 1
ATOM 628 O O . SER A 1 85 ? -45.277 1.803 -3.754 1.00 33.53 85 SER A O 1
ATOM 630 N N . THR A 1 86 ? -47.290 2.802 -3.896 1.00 30.98 86 THR A N 1
ATOM 631 C CA . THR A 1 86 ? -47.015 3.952 -3.023 1.00 30.98 86 THR A CA 1
ATOM 632 C C . THR A 1 86 ? -47.474 3.715 -1.585 1.00 30.98 86 THR A C 1
ATOM 634 O O . THR A 1 86 ? -48.613 3.309 -1.373 1.00 30.98 86 THR A O 1
ATOM 637 N N . THR A 1 87 ? -46.614 4.062 -0.626 1.00 34.72 87 THR A N 1
ATOM 638 C CA . THR A 1 87 ? -46.963 4.594 0.706 1.00 34.72 87 THR A CA 1
ATOM 639 C C . THR A 1 87 ? -45.813 5.533 1.090 1.00 34.72 87 THR A C 1
ATOM 641 O O . THR A 1 87 ? -44.688 5.066 1.253 1.00 34.72 87 THR A O 1
ATOM 644 N N . ASP A 1 88 ? -45.952 6.848 0.957 1.00 30.09 88 ASP A N 1
ATOM 645 C CA . ASP A 1 88 ? -46.702 7.758 1.843 1.00 30.09 88 ASP A CA 1
ATOM 646 C C . ASP A 1 88 ? -45.927 8.099 3.127 1.00 30.09 88 ASP A C 1
ATOM 648 O O . ASP A 1 88 ? -46.033 7.421 4.147 1.00 30.09 88 ASP A O 1
ATOM 652 N N . LEU A 1 89 ? -45.198 9.216 3.068 1.00 31.83 89 LEU A N 1
ATOM 653 C CA . LEU A 1 89 ? -45.051 10.161 4.174 1.00 31.83 89 LEU A CA 1
ATOM 654 C C . LEU A 1 89 ? -45.198 11.571 3.589 1.00 31.83 89 LEU A C 1
ATOM 656 O O . LEU A 1 89 ? -44.614 11.879 2.551 1.00 31.83 89 LEU A O 1
ATOM 660 N N . GLU A 1 90 ? -46.022 12.396 4.229 1.00 30.83 90 GLU A N 1
ATOM 661 C CA . GLU A 1 90 ? -46.310 13.764 3.798 1.00 30.83 90 GLU A CA 1
ATOM 662 C C . GLU A 1 90 ? -45.203 14.725 4.245 1.00 30.83 90 GLU A C 1
ATOM 664 O O . GLU A 1 90 ? -44.800 14.691 5.405 1.00 30.83 90 GLU A O 1
ATOM 669 N N . GLU A 1 91 ? -44.815 15.675 3.390 1.00 31.31 91 GLU A N 1
ATOM 670 C CA . GLU A 1 91 ? -44.498 17.025 3.869 1.00 31.31 91 GLU A CA 1
ATOM 671 C C . GLU A 1 91 ? -44.792 18.088 2.795 1.00 31.31 91 GLU A C 1
ATOM 673 O O . GLU A 1 91 ? -44.933 17.787 1.607 1.00 31.31 91 GLU A O 1
ATOM 678 N N . VAL A 1 92 ? -45.011 19.332 3.229 1.00 36.19 92 VAL A N 1
ATOM 679 C CA . VAL A 1 92 ? -45.838 20.311 2.502 1.00 36.19 92 VAL A CA 1
ATOM 680 C C . VAL A 1 92 ? -45.015 21.444 1.896 1.00 36.19 92 VAL A C 1
ATOM 682 O O . VAL A 1 92 ? -44.442 22.230 2.640 1.00 36.19 92 VAL A O 1
ATOM 685 N N . PHE A 1 93 ? -45.104 21.649 0.574 1.00 32.31 93 PHE A N 1
ATOM 686 C CA . PHE A 1 93 ? -44.918 22.973 -0.044 1.00 32.31 93 PHE A CA 1
ATOM 687 C C . PHE A 1 93 ? -45.769 23.164 -1.312 1.00 32.31 93 PHE A C 1
ATOM 689 O O . PHE A 1 93 ? -46.024 22.225 -2.061 1.00 32.31 93 PHE A O 1
ATOM 696 N N . SER A 1 94 ? -46.233 24.400 -1.539 1.00 30.89 94 SER A N 1
ATOM 697 C CA . SER A 1 94 ? -47.064 24.806 -2.690 1.00 30.89 94 SER A CA 1
ATOM 698 C C . SER A 1 94 ? -46.274 25.628 -3.730 1.00 30.89 94 SER A C 1
ATOM 700 O O . SER A 1 94 ? -45.235 26.189 -3.378 1.00 30.89 94 SER A O 1
ATOM 702 N N . PRO A 1 95 ? -46.726 25.715 -5.002 1.00 42.97 95 PRO A N 1
ATOM 703 C CA . PRO A 1 95 ? -45.841 26.039 -6.126 1.00 42.97 95 PRO A CA 1
ATOM 704 C C . PRO A 1 95 ? -45.974 27.454 -6.728 1.00 42.97 95 PRO A C 1
ATOM 706 O O . PRO A 1 95 ? -47.034 28.076 -6.709 1.00 42.97 95 PRO A O 1
ATOM 709 N N . ALA A 1 96 ? -44.909 27.866 -7.420 1.00 31.73 96 ALA A N 1
ATOM 710 C CA . ALA A 1 96 ? -44.898 28.731 -8.608 1.00 31.73 96 ALA A CA 1
ATOM 711 C C . ALA A 1 96 ? -43.834 28.132 -9.563 1.00 31.73 96 ALA A C 1
ATOM 713 O O . ALA A 1 96 ? -42.823 27.625 -9.091 1.00 31.73 96 ALA A O 1
ATOM 714 N N . GLY A 1 97 ? -44.030 27.995 -10.877 1.00 29.97 97 GLY A N 1
ATOM 715 C CA . GLY A 1 97 ? -44.259 29.087 -11.827 1.00 29.97 97 GLY A CA 1
ATOM 716 C C . GLY A 1 97 ? -42.897 29.674 -12.249 1.00 29.97 97 GLY A C 1
ATOM 717 O O . GLY A 1 97 ? -42.280 30.357 -11.447 1.00 29.97 97 GLY A O 1
ATOM 718 N N . GLY A 1 98 ? -42.334 29.455 -13.441 1.00 31.75 98 GLY A N 1
ATOM 719 C CA . GLY A 1 98 ? -42.832 28.761 -14.633 1.00 31.75 98 GLY A CA 1
ATOM 720 C C . GLY A 1 98 ? -42.920 29.702 -15.840 1.00 31.75 98 GLY A C 1
ATOM 721 O O . GLY A 1 98 ? -43.928 30.383 -16.007 1.00 31.75 98 GLY A O 1
ATOM 722 N N . SER A 1 99 ? -41.896 29.715 -16.699 1.00 30.59 99 SER A N 1
ATOM 723 C CA . SER A 1 99 ? -41.964 30.264 -18.063 1.00 30.59 99 SER A CA 1
ATOM 724 C C . SER A 1 99 ? -40.841 29.706 -18.951 1.00 30.59 99 SER A C 1
ATOM 726 O O . SER A 1 99 ? -39.808 29.249 -18.468 1.00 30.59 99 SER A O 1
ATOM 728 N N . SER A 1 100 ? -41.079 29.708 -20.262 1.00 36.28 100 SER A N 1
ATOM 729 C CA . SER A 1 100 ? -40.180 29.212 -21.312 1.00 36.28 100 SER A CA 1
ATOM 730 C C . SER A 1 100 ? -39.506 30.357 -22.072 1.00 36.28 100 SER A C 1
ATOM 732 O O . SER A 1 100 ? -40.146 31.384 -22.297 1.00 36.28 100 SER A O 1
ATOM 734 N N . GLY A 1 101 ? -38.292 30.146 -22.589 1.00 30.27 101 GLY A N 1
ATOM 735 C CA . GLY A 1 101 ? -37.638 31.098 -23.493 1.00 30.27 101 GLY A CA 1
ATOM 736 C C . GLY A 1 101 ? -36.547 30.458 -24.350 1.00 30.27 101 GLY A C 1
ATOM 737 O O . GLY A 1 101 ? -35.418 30.315 -23.893 1.00 30.27 101 GLY A O 1
ATOM 738 N N . ASN A 1 102 ? -36.877 30.111 -25.597 1.00 37.41 102 ASN A N 1
ATOM 739 C CA . ASN A 1 102 ? -35.874 29.828 -26.627 1.00 37.41 102 ASN A CA 1
ATOM 740 C C . ASN A 1 102 ? -35.344 31.155 -27.198 1.00 37.41 102 ASN A C 1
ATOM 742 O O . ASN A 1 102 ? -36.113 32.101 -27.365 1.00 37.41 102 ASN A O 1
ATOM 746 N N . GLY A 1 103 ? -34.061 31.197 -27.554 1.00 31.08 103 GLY A N 1
ATOM 747 C CA . GLY A 1 103 ? -33.423 32.304 -28.268 1.00 31.08 103 GLY A CA 1
ATOM 748 C C . GLY A 1 103 ? -32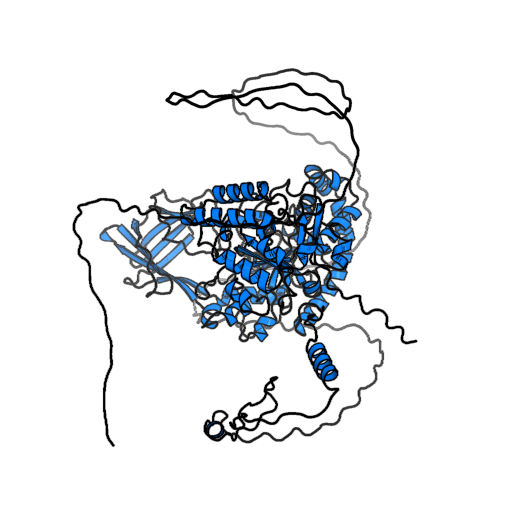.230 31.785 -29.069 1.00 31.08 103 GLY A C 1
ATOM 749 O O . GLY A 1 103 ? -31.533 30.880 -28.613 1.00 31.08 103 GLY A O 1
ATOM 750 N N . GLU A 1 104 ? -32.051 32.292 -30.286 1.00 32.09 104 GLU A N 1
ATOM 751 C CA . GLU A 1 104 ? -31.115 31.737 -31.272 1.00 32.09 104 GLU A CA 1
ATOM 752 C C . GLU A 1 104 ? -29.661 32.195 -31.067 1.00 32.09 104 GLU A C 1
ATOM 754 O O . GLU A 1 104 ? -29.380 33.198 -30.411 1.00 32.09 104 GLU A O 1
ATOM 759 N N . VAL A 1 105 ? -28.734 31.445 -31.668 1.00 37.38 105 VAL A N 1
ATOM 760 C CA . VAL A 1 105 ? -27.297 31.742 -31.726 1.00 37.38 105 VAL A CA 1
ATOM 761 C C . VAL A 1 105 ? -26.908 31.951 -33.185 1.00 37.38 105 VAL A C 1
ATOM 763 O O . VAL A 1 105 ? -27.149 31.055 -33.984 1.00 37.38 105 VAL A O 1
ATOM 766 N N . GLU A 1 106 ? -26.266 33.077 -33.500 1.00 31.75 106 GLU A N 1
ATOM 767 C CA . GLU A 1 106 ? -25.271 33.253 -34.577 1.00 31.75 106 GLU A CA 1
ATOM 768 C C . GLU A 1 106 ? -24.515 34.595 -34.337 1.00 31.75 106 GLU A C 1
ATOM 770 O O . GLU A 1 106 ? -24.955 35.395 -33.502 1.00 31.75 106 GLU A O 1
ATOM 775 N N . PRO A 1 107 ? -23.326 34.820 -34.935 1.00 62.34 107 PRO A N 1
ATOM 776 C CA . PRO A 1 107 ? -22.256 35.590 -34.284 1.00 62.34 107 PRO A CA 1
ATOM 777 C C . PRO A 1 107 ? -21.918 36.939 -34.946 1.00 62.34 107 PRO A C 1
ATOM 779 O O . PRO A 1 107 ? -22.416 37.268 -36.018 1.00 62.34 107 PRO A O 1
ATOM 782 N N . LEU A 1 108 ? -20.952 37.663 -34.358 1.00 30.05 108 LEU A N 1
ATOM 783 C CA . LEU A 1 108 ? -19.879 38.361 -35.093 1.00 30.05 108 LEU A CA 1
ATOM 784 C C . LEU A 1 108 ? -18.696 38.716 -34.160 1.00 30.05 108 LEU A C 1
ATOM 786 O O . LEU A 1 108 ? -18.731 38.419 -32.966 1.00 30.05 108 LEU A O 1
ATOM 790 N N . SER A 1 109 ? -17.605 39.259 -34.712 1.00 34.56 109 SER A N 1
ATOM 791 C CA . SER A 1 109 ? -16.329 39.519 -34.002 1.00 34.56 109 SER A CA 1
ATOM 792 C C . SER A 1 109 ? -15.860 40.997 -34.173 1.00 34.56 109 SER A C 1
ATOM 794 O O . SER A 1 109 ? -16.744 41.845 -34.259 1.00 34.56 109 SER A O 1
ATOM 796 N N . PRO A 1 110 ? -14.569 41.401 -34.074 1.00 59.25 110 PRO A N 1
ATOM 797 C CA . PRO A 1 110 ? -14.128 42.112 -32.865 1.00 59.25 110 PRO A CA 1
ATOM 798 C C . PRO A 1 110 ? -13.379 43.452 -33.078 1.00 59.25 110 PRO A C 1
ATOM 800 O O . PRO A 1 110 ? -12.460 43.540 -33.887 1.00 59.25 110 PRO A O 1
ATOM 803 N N . GLU A 1 111 ? -13.658 44.436 -32.219 1.00 31.36 111 GLU A N 1
ATOM 804 C CA . GLU A 1 111 ? -12.911 45.699 -32.018 1.00 31.36 111 GLU A CA 1
ATOM 805 C C . GLU A 1 111 ? -12.913 45.970 -30.490 1.00 31.36 111 GLU A C 1
ATOM 807 O O . GLU A 1 111 ? -13.929 45.704 -29.850 1.00 31.36 111 GLU A O 1
ATOM 812 N N . SER A 1 112 ? -11.856 46.311 -29.734 1.00 35.62 112 SER A N 1
ATOM 813 C CA . SER A 1 112 ? -10.592 47.068 -29.885 1.00 35.62 112 SER A CA 1
ATOM 814 C C . SER A 1 112 ? -10.675 48.453 -29.223 1.00 35.62 112 SER A C 1
ATOM 816 O O . SER A 1 112 ? -11.555 49.232 -29.564 1.00 35.62 112 SER A O 1
ATOM 818 N N . GLU A 1 113 ? -9.710 48.758 -28.338 1.00 33.81 113 GLU A N 1
ATOM 819 C CA . GLU A 1 113 ? -9.610 50.001 -27.534 1.00 33.81 113 GLU A CA 1
ATOM 820 C C . GLU A 1 113 ? -10.759 50.188 -26.504 1.00 33.81 113 GLU A C 1
ATOM 822 O O . GLU A 1 113 ? -11.803 49.553 -26.586 1.00 33.81 113 GLU A O 1
ATOM 827 N N . GLY A 1 114 ? -10.649 50.976 -25.429 1.00 35.22 114 GLY A N 1
ATOM 828 C CA . GLY A 1 114 ? -9.511 51.694 -24.841 1.00 35.22 114 GLY A CA 1
ATOM 829 C C . GLY A 1 114 ? -10.028 52.684 -23.782 1.00 35.22 114 GLY A C 1
ATOM 830 O O . GLY A 1 114 ? -10.738 53.620 -24.133 1.00 35.22 114 GLY A O 1
ATOM 831 N N . GLY A 1 115 ? -9.736 52.487 -22.486 1.00 30.38 115 GLY A N 1
ATOM 832 C CA . GLY A 1 115 ? -10.426 53.228 -21.412 1.00 30.38 115 GLY A CA 1
ATOM 833 C C . GLY A 1 115 ? -9.597 53.504 -20.153 1.00 30.38 115 GLY A C 1
ATOM 834 O O . GLY A 1 115 ? -9.109 52.589 -19.496 1.00 30.38 115 GLY A O 1
ATOM 835 N N . THR A 1 116 ? -9.468 54.785 -19.800 1.00 34.34 116 THR A N 1
ATOM 836 C CA . THR A 1 116 ? -8.751 55.294 -18.616 1.00 34.34 116 THR A CA 1
ATOM 837 C C . THR A 1 116 ? -9.663 55.467 -17.396 1.00 34.34 116 THR A C 1
ATOM 839 O O . THR A 1 116 ? -10.763 55.999 -17.538 1.00 34.34 116 THR A O 1
ATOM 842 N N . TYR A 1 117 ? -9.166 55.163 -16.191 1.00 36.00 117 TYR A N 1
ATOM 843 C CA . TYR A 1 117 ? -9.834 55.484 -14.917 1.00 36.00 117 TYR A CA 1
ATOM 844 C C . TYR A 1 117 ? -9.161 56.665 -14.175 1.00 36.00 117 TYR A C 1
ATOM 846 O O . TYR A 1 117 ? -7.930 56.744 -14.169 1.00 36.00 117 TYR A O 1
ATOM 854 N N . PRO A 1 118 ? -9.930 57.569 -13.531 1.00 43.00 118 PRO A N 1
ATOM 855 C CA . PRO A 1 118 ? -9.410 58.679 -12.723 1.00 43.00 118 PRO A CA 1
ATOM 856 C C . PRO A 1 118 ? -9.178 58.301 -11.235 1.00 43.00 118 PRO A C 1
ATOM 858 O O . PRO A 1 118 ? -9.724 57.302 -10.766 1.00 43.00 118 PRO A O 1
ATOM 861 N N . PRO A 1 119 ? -8.400 59.094 -10.466 1.00 52.97 119 PRO A N 1
ATOM 862 C CA . PRO A 1 119 ? -8.025 58.778 -9.080 1.00 52.97 119 PRO A CA 1
ATOM 863 C C . PRO A 1 119 ? -8.963 59.366 -8.001 1.00 52.97 119 PRO A C 1
ATOM 865 O O . PRO A 1 119 ? -9.517 60.451 -8.170 1.00 52.97 119 PRO A O 1
ATOM 868 N N . GLY A 1 120 ? -9.044 58.703 -6.837 1.00 32.03 120 GLY A N 1
ATOM 869 C CA . GLY A 1 120 ? -9.735 59.194 -5.633 1.00 32.03 120 GLY A CA 1
ATOM 870 C C . GLY A 1 120 ? -9.353 58.421 -4.355 1.00 32.03 120 GLY A C 1
ATOM 871 O O . GLY A 1 120 ? -9.415 57.198 -4.327 1.00 32.03 120 GLY A O 1
ATOM 872 N N . LEU A 1 121 ? -8.932 59.145 -3.314 1.00 36.97 121 LEU A N 1
ATOM 873 C CA . LEU A 1 121 ? -8.498 58.673 -1.977 1.00 36.97 121 LEU A CA 1
ATOM 874 C C . LEU A 1 121 ? -9.639 58.821 -0.931 1.00 36.97 121 LEU A C 1
ATOM 876 O O . LEU A 1 121 ? -10.653 59.423 -1.293 1.00 36.97 121 LEU A O 1
ATOM 880 N N . PRO A 1 122 ? -9.496 58.434 0.368 1.00 50.19 122 PRO A N 1
ATOM 881 C CA . PRO A 1 122 ? -8.422 57.685 1.061 1.00 50.19 122 PRO A CA 1
ATOM 882 C C . PRO A 1 122 ? -8.915 56.509 1.958 1.00 50.19 122 PRO A C 1
ATOM 884 O O . PRO A 1 122 ? -10.101 56.360 2.227 1.00 50.19 122 PRO A O 1
ATOM 887 N N . HIS A 1 123 ? -7.975 55.766 2.562 1.00 30.98 123 HIS A N 1
ATOM 888 C CA . HIS A 1 123 ? -8.150 55.138 3.889 1.00 30.98 123 HIS A CA 1
ATOM 889 C C . HIS A 1 123 ? -6.905 55.411 4.771 1.00 30.98 123 HIS A C 1
ATOM 891 O O . HIS A 1 123 ? -5.832 55.666 4.218 1.00 30.98 123 HIS A O 1
ATOM 897 N N . PRO A 1 124 ? -7.024 55.440 6.116 1.00 47.53 124 PRO A N 1
ATOM 898 C CA . PRO A 1 124 ? -5.981 55.969 7.002 1.00 47.53 124 PRO A CA 1
ATOM 899 C C . PRO A 1 124 ? -4.914 54.943 7.421 1.00 47.53 124 PRO A C 1
ATOM 901 O O . PRO A 1 124 ? -5.185 53.751 7.551 1.00 47.53 124 PRO A O 1
ATOM 904 N N . LEU A 1 125 ? -3.712 55.449 7.712 1.00 34.12 125 LEU A N 1
ATOM 905 C CA . LEU A 1 125 ? -2.614 54.719 8.355 1.00 34.12 125 LEU A CA 1
ATOM 906 C C . LEU A 1 125 ? -2.705 54.795 9.887 1.00 34.12 125 LEU A C 1
ATOM 908 O O . LEU A 1 125 ? -3.186 55.783 10.440 1.00 34.12 125 LEU A O 1
ATOM 912 N N . GLY A 1 126 ? -2.144 53.790 10.561 1.00 28.58 126 GLY A N 1
ATOM 913 C CA . GLY A 1 126 ? -1.911 53.784 12.006 1.00 28.58 126 GLY A CA 1
ATOM 914 C C . GLY A 1 126 ? -0.724 52.886 12.348 1.00 28.58 126 GLY A C 1
ATOM 915 O O . GLY A 1 126 ? -0.898 51.687 12.533 1.00 28.58 126 GLY A O 1
ATOM 916 N N . SER A 1 127 ? 0.484 53.453 12.384 1.00 32.78 127 SER A N 1
ATOM 917 C CA . SER A 1 127 ? 1.730 52.705 12.608 1.00 32.78 127 SER A CA 1
ATOM 918 C C . SER A 1 127 ? 2.779 53.554 13.331 1.00 32.78 127 SER A C 1
ATOM 920 O O . SER A 1 127 ? 3.238 54.559 12.789 1.00 32.78 127 SER A O 1
ATOM 922 N N . VAL A 1 128 ? 3.157 53.114 14.530 1.00 31.41 128 VAL A N 1
ATOM 923 C CA . VAL A 1 128 ? 4.189 53.648 15.438 1.00 31.41 128 VAL A CA 1
ATOM 924 C C . VAL A 1 128 ? 4.647 52.443 16.273 1.00 31.41 128 VAL A C 1
ATOM 926 O O . VAL A 1 128 ? 3.781 51.688 16.703 1.00 31.41 128 VAL A O 1
ATOM 929 N N . GLU A 1 129 ? 5.910 52.152 16.580 1.00 32.56 129 GLU A N 1
ATOM 930 C CA . GLU A 1 129 ? 7.255 52.532 16.101 1.00 32.56 129 GLU A CA 1
ATOM 931 C C . GLU A 1 129 ? 8.210 51.471 16.702 1.00 32.56 129 GLU A C 1
ATOM 933 O O . GLU A 1 129 ? 7.891 50.930 17.761 1.00 32.56 129 GLU A O 1
ATOM 938 N N . HIS A 1 130 ? 9.387 51.215 16.112 1.00 28.25 130 HIS A N 1
ATOM 939 C CA . HIS A 1 130 ? 10.643 51.282 16.885 1.00 28.25 130 HIS A CA 1
ATOM 940 C C . HIS A 1 130 ? 11.923 51.245 16.023 1.00 28.25 130 HIS A C 1
ATOM 942 O O . HIS A 1 130 ? 12.061 50.460 15.088 1.00 28.25 130 HIS A O 1
ATOM 948 N N . ASP A 1 131 ? 12.855 52.121 16.404 1.00 31.36 131 ASP A N 1
ATOM 949 C CA . ASP A 1 131 ? 14.268 52.255 15.991 1.00 31.36 131 ASP A CA 1
ATOM 950 C C . ASP A 1 131 ? 15.127 51.051 16.494 1.00 31.36 131 ASP A C 1
ATOM 952 O O . ASP A 1 131 ? 14.636 50.279 17.314 1.00 31.36 131 ASP A O 1
ATOM 956 N N . SER A 1 132 ? 16.409 50.789 16.172 1.00 30.09 132 SER A N 1
ATOM 957 C CA . SER A 1 132 ? 17.483 51.440 15.376 1.00 30.09 132 SER A CA 1
ATOM 958 C C . SER A 1 132 ? 18.602 50.382 15.109 1.00 30.09 132 SER A C 1
ATOM 960 O O . SER A 1 132 ? 18.601 49.353 15.777 1.00 30.09 132 SER A O 1
ATOM 962 N N . SER A 1 133 ? 19.683 50.544 14.321 1.00 30.09 133 SER A N 1
ATOM 963 C CA . SER A 1 133 ? 20.048 51.364 13.143 1.00 30.09 133 SER A CA 1
ATOM 964 C C . SER A 1 133 ? 21.556 51.141 12.809 1.00 30.09 133 SER A C 1
ATOM 966 O O . SER A 1 133 ? 22.312 50.773 13.703 1.00 30.09 133 SER A O 1
ATOM 968 N N . ASN A 1 134 ? 22.032 51.493 11.591 1.00 30.73 134 ASN A N 1
ATOM 969 C CA . ASN A 1 134 ? 23.468 51.718 11.227 1.00 30.73 134 ASN A CA 1
ATOM 970 C C . ASN A 1 134 ? 24.429 50.483 11.254 1.00 30.73 134 ASN A C 1
ATOM 972 O O . ASN A 1 134 ? 24.131 49.502 11.912 1.00 30.73 134 ASN A O 1
ATOM 976 N N . LYS A 1 135 ? 25.622 50.392 10.614 1.00 31.88 135 LYS A N 1
ATOM 977 C CA . LYS A 1 135 ? 26.461 51.116 9.594 1.00 31.88 135 LYS A CA 1
ATOM 978 C C . LYS A 1 135 ? 27.599 50.116 9.163 1.00 31.88 135 LYS A C 1
ATOM 980 O O . LYS A 1 135 ? 27.740 49.105 9.832 1.00 31.88 135 LYS A O 1
ATOM 985 N N . PHE A 1 136 ? 28.484 50.254 8.152 1.00 29.14 136 PHE A N 1
ATOM 986 C CA . PHE A 1 136 ? 28.817 51.267 7.122 1.00 29.14 136 PHE A CA 1
ATOM 987 C C . PHE A 1 136 ? 29.664 50.628 5.964 1.00 29.14 136 PHE A C 1
ATOM 989 O O . PHE A 1 136 ? 30.275 49.592 6.170 1.00 29.14 136 PHE A O 1
ATOM 996 N N . LYS A 1 137 ? 29.790 51.327 4.815 1.00 32.12 137 LYS A N 1
ATOM 997 C CA . LYS A 1 137 ? 30.926 51.394 3.835 1.00 32.12 137 LYS A CA 1
ATOM 998 C C . LYS A 1 137 ? 31.782 50.151 3.474 1.00 32.12 137 LYS A C 1
ATOM 1000 O O . LYS A 1 137 ? 32.581 49.700 4.279 1.00 32.12 137 LYS A O 1
ATOM 1005 N N . HIS A 1 138 ? 31.847 49.832 2.173 1.00 30.89 138 HIS A N 1
ATOM 1006 C CA . HIS A 1 138 ? 32.932 50.115 1.184 1.00 30.89 138 HIS A CA 1
ATOM 1007 C C . HIS A 1 138 ? 32.556 49.403 -0.150 1.00 30.89 138 HIS A C 1
ATOM 1009 O O . HIS A 1 138 ? 31.674 48.555 -0.133 1.00 30.89 138 HIS A O 1
ATOM 1015 N N . GLY A 1 139 ? 33.092 49.664 -1.351 1.00 29.06 139 GLY A N 1
ATOM 1016 C CA . GLY A 1 139 ? 34.045 50.655 -1.877 1.00 29.06 139 GLY A CA 1
ATOM 1017 C C . GLY A 1 139 ? 34.477 50.222 -3.301 1.00 29.06 139 GLY A C 1
ATOM 1018 O O . GLY A 1 139 ? 34.794 49.054 -3.491 1.00 29.06 139 GLY A O 1
ATOM 1019 N N . ALA A 1 140 ? 34.446 51.099 -4.314 1.00 35.66 140 ALA A N 1
ATOM 1020 C CA . ALA A 1 140 ? 34.630 50.705 -5.727 1.00 35.66 140 ALA A CA 1
ATOM 1021 C C . ALA A 1 140 ? 36.097 50.744 -6.221 1.00 35.66 140 ALA A C 1
ATOM 1023 O O . ALA A 1 140 ? 36.881 51.574 -5.763 1.00 35.66 140 ALA A O 1
ATOM 1024 N N . GLY A 1 141 ? 36.447 49.908 -7.213 1.00 29.88 141 GLY A N 1
ATOM 1025 C CA . GLY A 1 141 ? 37.768 49.881 -7.866 1.00 29.88 141 GLY A CA 1
ATOM 1026 C C . GLY A 1 141 ? 37.784 49.091 -9.188 1.00 29.88 141 GLY A C 1
ATOM 1027 O O . GLY A 1 141 ? 36.997 48.166 -9.367 1.00 29.88 141 GLY A O 1
ATOM 1028 N N . MET A 1 142 ? 38.653 49.473 -10.134 1.00 35.06 142 MET A N 1
ATOM 1029 C CA . MET A 1 142 ? 38.754 48.891 -11.489 1.00 35.06 142 MET A CA 1
ATOM 1030 C C . MET A 1 142 ? 39.908 47.882 -11.628 1.00 35.06 142 MET A C 1
ATOM 1032 O O . MET A 1 142 ? 40.951 48.103 -11.021 1.00 35.06 142 MET A O 1
ATOM 1036 N N . ALA A 1 143 ? 39.797 46.915 -12.558 1.00 29.83 143 ALA A N 1
ATOM 1037 C CA . ALA A 1 143 ? 40.792 46.669 -13.630 1.00 29.83 143 ALA A CA 1
ATOM 1038 C C . ALA A 1 143 ? 40.404 45.499 -14.571 1.00 29.83 143 ALA A C 1
ATOM 1040 O O . ALA A 1 143 ? 39.794 44.523 -14.147 1.00 29.83 143 ALA A O 1
ATOM 1041 N N . LYS A 1 144 ? 40.840 45.561 -15.841 1.00 40.56 144 LYS A N 1
ATOM 1042 C CA . LYS A 1 144 ? 41.023 44.386 -16.726 1.00 40.56 144 LYS A CA 1
ATOM 1043 C C . LYS A 1 144 ? 42.492 43.944 -16.680 1.00 40.56 144 LYS A C 1
ATOM 1045 O O . LYS A 1 144 ? 43.356 44.819 -16.605 1.00 40.56 144 LYS A O 1
ATOM 1050 N N . PRO A 1 145 ? 42.794 42.654 -16.910 1.00 44.53 145 PRO A N 1
ATOM 1051 C CA . PRO A 1 145 ? 43.851 42.368 -17.891 1.00 44.53 145 PRO A CA 1
ATOM 1052 C C . PRO A 1 145 ? 43.639 41.109 -18.763 1.00 44.53 145 PRO A C 1
ATOM 1054 O O . PRO A 1 145 ? 43.317 40.052 -18.249 1.00 44.53 145 PRO A O 1
ATOM 1057 N N . LYS A 1 146 ? 43.925 41.277 -20.068 1.00 32.78 146 LYS A N 1
ATOM 1058 C CA . LYS A 1 146 ? 44.696 40.428 -21.023 1.00 32.78 146 LYS A CA 1
ATOM 1059 C C . LYS A 1 146 ? 44.557 38.880 -21.058 1.00 32.78 146 LYS A C 1
ATOM 1061 O O . LYS A 1 146 ? 43.965 38.235 -20.213 1.00 32.78 146 LYS A O 1
ATOM 1066 N N . SER A 1 147 ? 45.093 38.293 -22.134 1.00 43.12 147 SER A N 1
ATOM 1067 C CA . SER A 1 147 ? 44.746 36.963 -22.662 1.00 43.12 147 SER A CA 1
ATOM 1068 C C . SER A 1 147 ? 45.931 35.996 -22.850 1.00 43.12 147 SER A C 1
ATOM 1070 O O . SER A 1 147 ? 46.934 36.388 -23.447 1.00 43.12 147 SER A O 1
ATOM 1072 N N . GLY A 1 148 ? 45.715 34.714 -22.515 1.00 29.20 148 GLY A N 1
ATOM 1073 C CA . GLY A 1 148 ? 46.446 33.529 -23.015 1.00 29.20 148 GLY A CA 1
ATOM 1074 C C . GLY A 1 148 ? 47.786 33.180 -22.335 1.00 29.20 148 GLY A C 1
ATOM 1075 O O . GLY A 1 148 ? 48.289 33.994 -21.559 1.00 29.20 148 GLY A O 1
ATOM 1076 N N . PRO A 1 149 ? 48.401 32.012 -22.651 1.00 46.16 149 PRO A N 1
ATOM 1077 C CA . PRO A 1 149 ? 47.944 30.921 -23.534 1.00 46.16 149 PRO A CA 1
ATOM 1078 C C . PRO A 1 149 ? 47.834 29.536 -22.824 1.00 46.16 149 PRO A C 1
ATOM 1080 O O . PRO A 1 149 ? 47.826 29.458 -21.601 1.00 46.16 149 PRO A O 1
ATOM 1083 N N . HIS A 1 150 ? 47.713 28.449 -23.603 1.00 40.34 150 HIS A N 1
ATOM 1084 C CA . HIS A 1 150 ? 47.517 27.051 -23.164 1.00 40.34 150 HIS A CA 1
ATOM 1085 C C . HIS A 1 150 ? 48.639 26.446 -22.290 1.00 40.34 150 HIS A C 1
ATOM 1087 O O . HIS A 1 150 ? 49.819 26.687 -22.542 1.00 40.34 150 HIS A O 1
ATOM 1093 N N . ALA A 1 151 ? 48.252 25.533 -21.387 1.00 31.28 151 ALA A N 1
ATOM 1094 C CA . ALA A 1 151 ? 49.045 24.393 -20.900 1.00 31.28 151 ALA A CA 1
ATOM 1095 C C . ALA A 1 151 ? 48.102 23.264 -20.407 1.00 31.28 151 ALA A C 1
ATOM 1097 O O . ALA A 1 151 ? 46.941 23.529 -20.091 1.00 31.28 151 ALA A O 1
ATOM 1098 N N . ASP A 1 152 ? 48.580 22.018 -20.383 1.00 36.75 152 ASP A N 1
ATOM 1099 C CA . ASP A 1 152 ? 47.751 20.803 -20.291 1.00 36.75 152 ASP A CA 1
ATOM 1100 C C . ASP A 1 152 ? 47.121 20.519 -18.913 1.00 36.75 152 ASP A C 1
ATOM 1102 O O . ASP A 1 152 ? 47.719 20.762 -17.864 1.00 36.75 152 ASP A O 1
ATOM 1106 N N . ALA A 1 153 ? 45.935 19.895 -18.917 1.00 31.27 153 ALA A N 1
ATOM 1107 C CA . ALA A 1 153 ? 45.237 19.423 -17.719 1.00 31.27 153 ALA A CA 1
ATOM 1108 C C . ALA A 1 153 ? 45.001 17.902 -17.774 1.00 31.27 153 ALA A C 1
ATOM 1110 O O . ALA A 1 153 ? 44.093 17.420 -18.450 1.00 31.27 153 ALA A O 1
ATOM 1111 N N . ALA A 1 154 ? 45.815 17.135 -17.044 1.00 31.73 154 ALA A N 1
ATOM 1112 C CA . ALA A 1 154 ? 45.636 15.691 -16.898 1.00 31.73 154 ALA A CA 1
ATOM 1113 C C . ALA A 1 154 ? 44.541 15.354 -15.867 1.00 31.73 154 ALA A C 1
ATOM 1115 O O . ALA A 1 154 ? 44.470 15.970 -14.802 1.00 31.73 154 ALA A O 1
ATOM 1116 N N . SER A 1 155 ? 43.724 14.339 -16.165 1.00 34.00 155 SER A N 1
ATOM 1117 C CA . SER A 1 155 ? 42.613 13.905 -15.307 1.00 34.00 155 SER A CA 1
ATOM 1118 C C . SER A 1 155 ? 43.067 13.483 -13.903 1.00 34.00 155 SER A C 1
ATOM 1120 O O . SER A 1 155 ? 43.990 12.679 -13.748 1.00 34.00 155 SER A O 1
ATOM 1122 N N . LYS A 1 156 ? 42.368 13.988 -12.879 1.00 29.48 156 LYS A N 1
ATOM 1123 C CA . LYS A 1 156 ? 42.375 13.470 -11.505 1.00 29.48 156 LYS A CA 1
ATOM 1124 C C . LYS A 1 156 ? 40.961 13.547 -10.938 1.00 29.48 156 LYS A C 1
ATOM 1126 O O . LYS A 1 156 ? 40.358 14.617 -10.943 1.00 29.48 156 LYS A O 1
ATOM 1131 N N . SER A 1 157 ? 40.454 12.421 -10.444 1.00 29.95 157 SER A N 1
ATOM 1132 C CA . SER A 1 157 ? 39.115 12.310 -9.859 1.00 29.95 157 SER A CA 1
ATOM 1133 C C . SER A 1 157 ? 38.936 13.233 -8.643 1.00 29.95 157 SER A C 1
ATOM 1135 O O . SER A 1 157 ? 39.897 13.431 -7.889 1.00 29.95 157 SER A O 1
ATOM 1137 N N . PRO A 1 158 ? 37.723 13.765 -8.400 1.00 32.31 158 PRO A N 1
ATOM 1138 C CA . PRO A 1 158 ? 37.447 14.544 -7.201 1.00 32.31 158 PRO A CA 1
ATOM 1139 C C . PRO A 1 158 ? 37.591 13.671 -5.949 1.00 32.31 158 PRO A C 1
ATOM 1141 O O . PRO A 1 158 ? 37.119 12.535 -5.904 1.00 32.31 158 PRO A O 1
ATOM 1144 N N . ARG A 1 159 ? 38.230 14.217 -4.911 1.00 28.91 159 ARG A N 1
ATOM 1145 C CA . ARG A 1 159 ? 38.130 13.678 -3.550 1.00 28.91 159 ARG A CA 1
ATOM 1146 C C . ARG A 1 159 ? 36.896 14.280 -2.888 1.00 28.91 159 ARG A C 1
ATOM 1148 O O . ARG A 1 159 ? 36.681 15.484 -3.009 1.00 28.91 159 ARG A O 1
ATOM 1155 N N . TYR A 1 160 ? 36.142 13.462 -2.162 1.00 30.73 160 TYR A N 1
ATOM 1156 C CA . TYR A 1 160 ? 35.103 13.958 -1.263 1.00 30.73 160 TYR A CA 1
ATOM 1157 C C . TYR A 1 160 ? 35.725 14.868 -0.196 1.00 30.73 160 TYR A C 1
ATOM 1159 O O . TYR A 1 160 ? 36.829 14.610 0.291 1.00 30.73 160 TYR A O 1
ATOM 1167 N N . VAL A 1 161 ? 35.022 15.950 0.137 1.00 27.72 161 VAL A N 1
ATOM 1168 C CA . VAL A 1 161 ? 35.420 16.897 1.183 1.00 27.72 161 VAL A CA 1
ATOM 1169 C C . VAL A 1 161 ? 34.778 16.453 2.490 1.00 27.72 161 VAL A C 1
ATOM 1171 O O . VAL A 1 161 ? 33.555 16.400 2.583 1.00 27.72 161 VAL A O 1
ATOM 1174 N N . ASN A 1 162 ? 35.600 16.158 3.497 1.00 26.98 162 ASN A N 1
ATOM 1175 C CA . ASN A 1 162 ? 35.120 15.981 4.864 1.00 26.98 162 ASN A CA 1
ATOM 1176 C C . ASN A 1 162 ? 34.690 17.349 5.414 1.00 26.98 162 ASN A C 1
ATOM 1178 O O . ASN A 1 162 ? 35.456 18.311 5.324 1.00 26.98 162 ASN A O 1
ATOM 1182 N N . LEU A 1 163 ? 33.488 17.438 5.984 1.00 29.75 163 LEU A N 1
ATOM 1183 C CA . LEU A 1 163 ? 33.022 18.628 6.695 1.00 29.75 163 LEU A CA 1
ATOM 1184 C C . LEU A 1 163 ? 33.271 18.453 8.195 1.00 29.75 163 LEU A C 1
ATOM 1186 O O . LEU A 1 163 ? 32.422 17.944 8.923 1.00 29.75 163 LEU A O 1
ATOM 1190 N N . ASP A 1 164 ? 34.449 18.882 8.649 1.00 25.45 164 ASP A N 1
ATOM 1191 C CA . ASP A 1 164 ? 34.762 18.949 10.076 1.00 25.45 164 ASP A CA 1
ATOM 1192 C C . ASP A 1 164 ? 33.854 19.985 10.765 1.00 25.45 164 ASP A C 1
ATOM 1194 O O . ASP A 1 164 ? 33.856 21.172 10.423 1.00 25.45 164 ASP A O 1
ATOM 1198 N N . PHE A 1 165 ? 33.069 19.541 11.750 1.00 29.70 165 PHE A N 1
ATOM 1199 C CA . PHE A 1 165 ? 32.181 20.416 12.518 1.00 29.70 165 PHE A CA 1
ATOM 1200 C C . PHE A 1 165 ? 32.984 21.360 13.426 1.00 29.70 165 PHE A C 1
ATOM 1202 O O . PHE A 1 165 ? 33.637 20.933 14.379 1.00 29.70 165 PHE A O 1
ATOM 1209 N N . VAL A 1 166 ? 32.883 22.668 13.173 1.00 28.88 166 VAL A N 1
ATOM 1210 C CA . VAL A 1 166 ? 33.448 23.701 14.053 1.00 28.88 166 VAL A CA 1
ATOM 1211 C C . VAL A 1 166 ? 32.548 23.867 15.277 1.00 28.88 166 VAL A C 1
ATOM 1213 O O . VAL A 1 166 ? 31.503 24.511 15.209 1.00 28.88 166 VAL A O 1
ATOM 1216 N N . ALA A 1 167 ? 32.964 23.305 16.411 1.00 30.77 167 ALA A N 1
ATOM 1217 C CA . ALA A 1 167 ? 32.302 23.529 17.691 1.00 30.77 167 ALA A CA 1
ATOM 1218 C C . ALA A 1 167 ? 32.615 24.933 18.243 1.00 30.77 167 ALA A C 1
ATOM 1220 O O . ALA A 1 167 ? 33.781 25.306 18.392 1.00 30.77 167 ALA A O 1
ATOM 1221 N N . THR A 1 168 ? 31.580 25.692 18.607 1.00 31.38 168 THR A N 1
ATOM 1222 C CA . THR A 1 168 ? 31.693 26.937 19.381 1.00 31.38 168 THR A CA 1
ATOM 1223 C C . THR A 1 168 ? 31.260 26.705 20.838 1.00 31.38 168 THR A C 1
ATOM 1225 O O . THR A 1 168 ? 30.247 26.046 21.073 1.00 31.38 168 THR A O 1
ATOM 1228 N N . PRO A 1 169 ? 31.999 27.216 21.841 1.00 36.84 169 PRO A N 1
ATOM 1229 C CA . PRO A 1 169 ? 31.654 27.038 23.252 1.00 36.84 169 PRO A CA 1
ATOM 1230 C C . PRO A 1 169 ? 30.821 28.209 23.799 1.00 36.84 169 PRO A C 1
ATOM 1232 O O . PRO A 1 169 ? 31.141 29.351 23.485 1.00 36.84 169 PRO A O 1
ATOM 1235 N N . PHE A 1 170 ? 29.819 27.926 24.647 1.00 31.77 170 PHE A N 1
ATOM 1236 C CA . PHE A 1 170 ? 29.509 28.611 25.927 1.00 31.77 170 PHE A CA 1
ATOM 1237 C C . PHE A 1 170 ? 28.128 28.188 26.479 1.00 31.77 170 PHE A C 1
ATOM 1239 O O . PHE A 1 170 ? 27.106 28.619 25.957 1.00 31.77 170 PHE A O 1
ATOM 1246 N N . VAL A 1 171 ? 28.107 27.435 27.585 1.00 32.44 171 VAL A N 1
ATOM 1247 C CA . VAL A 1 171 ? 27.120 27.542 28.684 1.00 32.44 171 VAL A CA 1
ATOM 1248 C C . VAL A 1 171 ? 27.875 27.190 29.973 1.00 32.44 171 VAL A C 1
ATOM 1250 O O . VAL A 1 171 ? 28.738 26.313 29.952 1.00 32.44 171 VAL A O 1
ATOM 1253 N N . GLU A 1 172 ? 27.607 27.895 31.072 1.00 33.16 172 GLU A N 1
ATOM 1254 C CA . GLU A 1 172 ? 28.291 27.681 32.355 1.00 33.16 172 GLU A CA 1
ATOM 1255 C C . GLU A 1 172 ? 27.750 26.471 33.141 1.00 33.16 172 GLU A C 1
ATOM 1257 O O . GLU A 1 172 ? 26.650 25.969 32.906 1.00 33.16 172 GLU A O 1
ATOM 1262 N N . THR A 1 173 ? 28.565 25.984 34.075 1.00 31.98 173 THR A N 1
ATOM 1263 C CA . THR A 1 173 ? 28.349 24.763 34.862 1.00 31.98 173 THR A CA 1
ATOM 1264 C C . THR A 1 173 ? 27.226 24.880 35.889 1.00 31.98 173 THR A C 1
ATOM 1266 O O . THR A 1 173 ? 27.167 25.852 36.641 1.00 31.98 173 THR A O 1
ATOM 1269 N N . LEU A 1 174 ? 26.435 23.813 36.029 1.00 31.84 174 LEU A N 1
ATOM 1270 C CA . LEU A 1 174 ? 25.559 23.593 37.179 1.00 31.84 174 LEU A CA 1
ATOM 1271 C C . LEU A 1 174 ? 25.776 22.158 37.690 1.00 31.84 174 LEU A C 1
ATOM 1273 O O . LEU A 1 174 ? 25.199 21.203 37.173 1.00 31.84 174 LEU A O 1
ATOM 1277 N N . ASP A 1 175 ? 26.685 22.007 38.656 1.00 32.62 175 ASP A N 1
ATOM 1278 C CA . ASP A 1 175 ? 27.138 20.701 39.145 1.00 32.62 175 ASP A CA 1
ATOM 1279 C C . ASP A 1 175 ? 26.044 19.940 39.910 1.00 32.62 175 ASP A C 1
ATOM 1281 O O . ASP A 1 175 ? 25.613 20.344 40.992 1.00 32.62 175 ASP A O 1
ATOM 1285 N N . VAL A 1 176 ? 25.668 18.770 39.389 1.00 33.94 176 VAL A N 1
ATOM 1286 C CA . VAL A 1 176 ? 24.903 17.747 40.116 1.00 33.94 176 VAL A CA 1
ATOM 1287 C C . VAL A 1 176 ? 25.736 16.468 40.143 1.00 33.94 176 VAL A C 1
ATOM 1289 O O . VAL A 1 176 ? 25.875 15.771 39.139 1.00 33.94 176 VAL A O 1
ATOM 1292 N N . ALA A 1 177 ? 26.330 16.172 41.298 1.00 34.25 177 ALA A N 1
ATOM 1293 C CA . ALA A 1 177 ? 27.273 15.068 41.444 1.00 34.25 177 ALA A CA 1
ATOM 1294 C C . ALA A 1 177 ? 26.579 13.693 41.382 1.00 34.25 177 ALA A C 1
ATOM 1296 O O . ALA A 1 177 ? 25.872 13.297 42.310 1.00 34.25 177 ALA A O 1
ATOM 1297 N N . LEU A 1 178 ? 26.839 12.934 40.314 1.00 36.28 178 LEU A N 1
ATOM 1298 C CA . LEU A 1 178 ? 26.508 11.508 40.233 1.00 36.28 178 LEU A CA 1
ATOM 1299 C C . LEU A 1 178 ? 27.594 10.651 40.918 1.00 36.28 178 LEU A C 1
ATOM 1301 O O . LEU A 1 178 ? 28.783 10.966 40.813 1.00 36.28 178 LEU A O 1
ATOM 1305 N N . PRO A 1 179 ? 27.225 9.557 41.613 1.00 34.09 179 PRO A N 1
ATOM 1306 C CA . PRO A 1 179 ? 28.177 8.725 42.342 1.00 34.09 179 PRO A CA 1
ATOM 1307 C C . PRO A 1 179 ? 29.069 7.901 41.402 1.00 34.09 179 PRO A C 1
ATOM 1309 O O . PRO A 1 179 ? 28.620 7.356 40.392 1.00 34.09 179 PRO A O 1
ATOM 1312 N N . GLN A 1 180 ? 30.346 7.765 41.767 1.00 32.34 180 GLN A N 1
ATOM 1313 C CA . GLN A 1 180 ? 31.329 6.997 41.000 1.00 32.34 180 GLN A CA 1
ATOM 1314 C C . GLN A 1 180 ? 30.988 5.496 40.989 1.00 32.34 180 GLN A C 1
ATOM 1316 O O . GLN A 1 180 ? 30.858 4.872 42.044 1.00 32.34 180 GLN A O 1
ATOM 1321 N N . LYS A 1 181 ? 30.908 4.888 39.797 1.00 34.62 181 LYS A N 1
ATOM 1322 C CA . LYS A 1 181 ? 30.881 3.423 39.656 1.00 34.62 181 LYS A CA 1
ATOM 1323 C C . LYS A 1 181 ? 32.246 2.839 40.035 1.00 34.62 181 LYS A C 1
ATOM 1325 O O . LYS A 1 181 ? 33.272 3.263 39.509 1.00 34.62 181 LYS A O 1
ATOM 1330 N N . LEU A 1 182 ? 32.241 1.833 40.908 1.00 41.38 182 LEU A N 1
ATOM 1331 C CA . LEU A 1 182 ? 33.423 1.025 41.218 1.00 41.38 182 LEU A CA 1
ATOM 1332 C C . LEU A 1 182 ? 33.839 0.168 40.002 1.00 41.38 182 LEU A C 1
ATOM 1334 O O . LEU A 1 182 ? 32.964 -0.294 39.263 1.00 41.38 182 LEU A O 1
ATOM 1338 N N . PRO A 1 183 ? 35.145 -0.089 39.796 1.00 33.56 183 PRO A N 1
ATOM 1339 C CA . PRO A 1 183 ? 35.616 -0.968 38.730 1.00 33.56 183 PRO A CA 1
ATOM 1340 C C . PRO A 1 183 ? 35.310 -2.441 39.044 1.00 33.56 183 PRO A C 1
ATOM 1342 O O . PRO A 1 183 ? 35.579 -2.924 40.144 1.00 33.56 183 PRO A O 1
ATOM 1345 N N . LEU A 1 184 ? 34.786 -3.171 38.057 1.00 40.03 184 LEU A N 1
ATOM 1346 C CA . LEU A 1 184 ? 34.616 -4.625 38.134 1.00 40.03 184 LEU A CA 1
ATOM 1347 C C . LEU A 1 184 ? 35.953 -5.356 37.884 1.00 40.03 184 LEU A C 1
ATOM 1349 O O . LEU A 1 184 ? 36.771 -4.877 37.095 1.00 40.03 184 LEU A O 1
ATOM 1353 N N . PRO A 1 185 ? 36.194 -6.513 38.529 1.00 35.34 185 PRO A N 1
ATOM 1354 C CA . PRO A 1 185 ? 37.436 -7.261 38.366 1.00 35.34 185 PRO A CA 1
ATOM 1355 C C . PRO A 1 185 ? 37.513 -7.974 37.006 1.00 35.34 185 PRO A C 1
ATOM 1357 O O . PRO A 1 185 ? 36.556 -8.596 36.548 1.00 35.34 185 PRO A O 1
ATOM 1360 N N . LEU A 1 186 ? 38.695 -7.926 36.389 1.00 36.31 186 LEU A N 1
ATOM 1361 C CA . LEU A 1 186 ? 39.022 -8.678 35.176 1.00 36.31 186 LEU A CA 1
ATOM 1362 C C . LEU A 1 186 ? 39.129 -10.182 35.477 1.00 36.31 186 LEU A C 1
ATOM 1364 O O . LEU A 1 186 ? 40.031 -10.610 36.198 1.00 36.31 186 LEU A O 1
ATOM 1368 N N . PHE A 1 187 ? 38.265 -10.989 34.861 1.00 40.03 187 PHE A N 1
ATOM 1369 C CA . PHE A 1 187 ? 38.465 -12.437 34.763 1.00 40.03 187 PHE A CA 1
ATOM 1370 C C . PHE A 1 187 ? 39.341 -12.776 33.543 1.00 40.03 187 PHE A C 1
ATOM 1372 O O . PHE A 1 187 ? 39.152 -12.182 32.478 1.00 40.03 187 PHE A O 1
ATOM 1379 N N . PRO A 1 188 ? 40.285 -13.730 33.649 1.00 38.81 188 PRO A N 1
ATOM 1380 C CA . PRO A 1 188 ? 41.091 -14.163 32.513 1.00 38.81 188 PRO A CA 1
ATOM 1381 C C . PRO A 1 188 ? 40.249 -14.996 31.536 1.00 38.81 188 PRO A C 1
ATOM 1383 O O . PRO A 1 188 ? 39.630 -15.988 31.923 1.00 38.81 188 PRO A O 1
ATOM 1386 N N . GLY A 1 189 ? 40.246 -14.610 30.258 1.00 39.59 189 GLY A N 1
ATOM 1387 C CA . GLY A 1 189 ? 39.595 -15.385 29.199 1.00 39.59 189 GLY A CA 1
ATOM 1388 C C . GLY A 1 189 ? 40.290 -16.737 28.951 1.00 39.59 189 GLY A C 1
ATOM 1389 O O . GLY A 1 189 ? 41.509 -16.834 29.122 1.00 39.59 189 GLY A O 1
ATOM 1390 N N . PRO A 1 190 ? 39.551 -17.786 28.543 1.00 38.66 190 PRO A N 1
ATOM 1391 C CA . PRO A 1 190 ? 40.123 -19.102 28.273 1.00 38.66 190 PRO A CA 1
ATOM 1392 C C . PRO A 1 190 ? 41.068 -19.086 27.062 1.00 38.66 190 PRO A C 1
ATOM 1394 O O . PRO A 1 190 ? 40.906 -18.302 26.126 1.00 38.66 190 PRO A O 1
ATOM 1397 N N . ALA A 1 191 ? 42.059 -19.981 27.077 1.00 40.75 191 ALA A N 1
ATOM 1398 C CA . ALA A 1 191 ? 43.074 -20.063 26.032 1.00 40.75 191 ALA A CA 1
ATOM 1399 C C . ALA A 1 191 ? 42.490 -20.471 24.666 1.00 40.75 191 ALA A C 1
ATOM 1401 O O . ALA A 1 191 ? 41.593 -21.309 24.567 1.00 40.75 191 ALA A O 1
ATOM 1402 N N . LYS A 1 192 ? 43.052 -19.889 23.603 1.00 37.16 192 LYS A N 1
ATOM 1403 C CA . LYS A 1 192 ? 42.685 -20.137 22.204 1.00 37.16 192 LYS A CA 1
ATOM 1404 C C . LYS A 1 192 ? 43.090 -21.566 21.788 1.00 37.16 192 LYS A C 1
ATOM 1406 O O . LYS A 1 192 ? 44.281 -21.865 21.868 1.00 37.16 192 LYS A O 1
ATOM 1411 N N . PRO A 1 193 ? 42.165 -22.430 21.324 1.00 40.94 193 PRO A N 1
ATOM 1412 C CA . PRO A 1 193 ? 42.519 -23.755 20.818 1.00 40.94 193 PRO A CA 1
ATOM 1413 C C . PRO A 1 193 ? 43.416 -23.680 19.576 1.00 40.94 193 PRO A C 1
ATOM 1415 O O . PRO A 1 193 ? 43.250 -22.792 18.734 1.00 40.94 193 PRO A O 1
ATOM 1418 N N . GLU A 1 194 ? 44.344 -24.627 19.449 1.00 35.72 194 GLU A N 1
ATOM 1419 C CA . GLU A 1 194 ? 45.171 -24.774 18.249 1.00 35.72 194 GLU A CA 1
ATOM 1420 C C . GLU A 1 194 ? 44.357 -25.318 17.063 1.00 35.72 194 GLU A C 1
ATOM 1422 O O . GLU A 1 194 ? 43.340 -25.998 17.219 1.00 35.72 194 GLU A O 1
ATOM 1427 N N . SER A 1 195 ? 44.796 -24.988 15.849 1.00 42.31 195 SER A N 1
ATOM 1428 C CA . SER A 1 195 ? 44.049 -25.250 14.620 1.00 42.31 195 SER A CA 1
ATOM 1429 C C . SER A 1 195 ? 44.003 -26.735 14.252 1.00 42.31 195 SER A C 1
ATOM 1431 O O . SER A 1 195 ? 45.017 -27.314 13.863 1.00 42.31 195 SER A O 1
ATOM 1433 N N . SER A 1 196 ? 42.801 -27.311 14.245 1.00 41.28 196 SER A N 1
ATOM 1434 C CA . SER A 1 196 ? 42.475 -28.533 13.502 1.00 41.28 196 SER A CA 1
ATOM 1435 C C . SER A 1 196 ? 41.321 -28.254 12.529 1.00 41.28 196 SER A C 1
ATOM 1437 O O . SER A 1 196 ? 40.533 -27.330 12.729 1.00 41.28 196 SER A O 1
ATOM 1439 N N . ASN A 1 197 ? 41.290 -28.979 11.409 1.00 45.12 197 ASN A N 1
ATOM 1440 C CA . ASN A 1 197 ? 40.452 -28.652 10.254 1.00 45.12 197 ASN A CA 1
ATOM 1441 C C . ASN A 1 197 ? 38.974 -29.040 10.507 1.00 45.12 197 ASN A C 1
ATOM 1443 O O . ASN A 1 197 ? 38.714 -30.225 10.720 1.00 45.12 197 ASN A O 1
ATOM 1447 N N . PRO A 1 198 ? 37.996 -28.109 10.452 1.00 43.59 198 PRO A N 1
ATOM 1448 C CA . PRO A 1 198 ? 36.604 -28.372 10.849 1.00 43.59 198 PRO A CA 1
ATOM 1449 C C . PRO A 1 198 ? 35.808 -29.309 9.919 1.00 43.59 198 PRO A C 1
ATOM 1451 O O . PRO A 1 198 ? 34.631 -29.548 10.170 1.00 43.59 198 PRO A O 1
ATOM 1454 N N . PHE A 1 199 ? 36.426 -29.856 8.867 1.00 46.91 199 PHE A N 1
ATOM 1455 C CA . PHE A 1 199 ? 35.795 -30.761 7.897 1.00 46.91 199 PHE A CA 1
ATOM 1456 C C . PHE A 1 199 ? 36.402 -32.180 7.877 1.00 46.91 199 PHE A C 1
ATOM 1458 O O . PHE A 1 199 ? 36.360 -32.860 6.849 1.00 46.91 199 PHE A O 1
ATOM 1465 N N . ASP A 1 200 ? 36.963 -32.662 8.995 1.00 55.06 200 ASP A N 1
ATOM 1466 C CA . ASP A 1 200 ? 37.428 -34.055 9.091 1.00 55.06 200 ASP A CA 1
ATOM 1467 C C . ASP A 1 200 ? 36.261 -35.060 9.189 1.00 55.06 200 ASP A C 1
ATOM 1469 O O . ASP A 1 200 ? 35.755 -35.406 10.262 1.00 55.06 200 ASP A O 1
ATOM 1473 N N . ARG A 1 201 ? 35.877 -35.580 8.020 1.00 53.50 201 ARG A N 1
ATOM 1474 C CA . ARG A 1 201 ? 34.881 -36.644 7.828 1.00 53.50 201 ARG A CA 1
ATOM 1475 C C . ARG A 1 201 ? 35.157 -37.905 8.662 1.00 53.50 201 ARG A C 1
ATOM 1477 O O . ARG A 1 201 ? 34.215 -38.610 9.024 1.00 53.50 201 ARG A O 1
ATOM 1484 N N . THR A 1 202 ? 36.416 -38.177 9.011 1.00 56.16 202 THR A N 1
ATOM 1485 C CA . THR A 1 202 ? 36.837 -39.425 9.670 1.00 56.16 202 THR A CA 1
ATOM 1486 C C . THR A 1 202 ? 36.246 -39.596 11.077 1.00 56.16 202 THR A C 1
ATOM 1488 O O . THR A 1 202 ? 36.174 -40.719 11.572 1.00 56.16 202 THR A O 1
ATOM 1491 N N . LEU A 1 203 ? 35.781 -38.516 11.720 1.00 60.31 203 LEU A N 1
ATOM 1492 C CA . LEU A 1 203 ? 35.101 -38.571 13.023 1.00 60.31 203 LEU A CA 1
ATOM 1493 C C . LEU A 1 203 ? 33.614 -38.957 12.911 1.00 60.31 203 LEU A C 1
ATOM 1495 O O . LEU A 1 203 ? 33.087 -39.624 13.804 1.00 60.31 203 LEU A O 1
ATOM 1499 N N . HIS A 1 204 ? 32.944 -38.595 11.808 1.00 55.19 204 HIS A N 1
ATOM 1500 C CA . HIS A 1 204 ? 31.573 -39.036 11.518 1.00 55.19 204 HIS A CA 1
ATOM 1501 C C . HIS A 1 204 ? 31.527 -40.536 11.219 1.00 55.19 204 HIS A C 1
ATOM 1503 O O . HIS A 1 204 ? 30.711 -41.249 11.801 1.00 55.19 204 HIS A O 1
ATOM 1509 N N . ASP A 1 205 ? 32.443 -41.026 10.379 1.00 54.97 205 ASP A N 1
ATOM 1510 C CA . ASP A 1 205 ? 32.470 -42.428 9.935 1.00 54.97 205 ASP A CA 1
ATOM 1511 C C . ASP A 1 205 ? 32.794 -43.428 11.076 1.00 54.97 205 ASP A C 1
ATOM 1513 O O . ASP A 1 205 ? 32.652 -44.638 10.900 1.00 54.97 205 ASP A O 1
ATOM 1517 N N . ARG A 1 206 ? 33.188 -42.935 12.263 1.00 67.12 206 ARG A N 1
ATOM 1518 C CA . ARG A 1 206 ? 33.423 -43.724 13.492 1.00 67.12 206 ARG A CA 1
ATOM 1519 C C . ARG A 1 206 ? 32.390 -43.506 14.605 1.00 67.12 206 ARG A C 1
ATOM 1521 O O . ARG A 1 206 ? 32.419 -44.231 15.594 1.00 67.12 206 ARG A O 1
ATOM 1528 N N . GLY A 1 207 ? 31.520 -42.498 14.492 1.00 53.22 207 GLY A N 1
ATOM 1529 C CA . GLY A 1 207 ? 30.631 -42.081 15.586 1.00 53.22 207 GLY A CA 1
ATOM 1530 C C . GLY A 1 207 ? 31.338 -41.384 16.761 1.00 53.22 207 GLY A C 1
ATOM 1531 O O . GLY A 1 207 ? 30.793 -41.334 17.859 1.00 53.22 207 GLY A O 1
ATOM 1532 N N . GLU A 1 208 ? 32.540 -40.832 16.555 1.00 65.81 208 GLU A N 1
ATOM 1533 C CA . GLU A 1 208 ? 33.349 -40.175 17.603 1.00 65.81 208 GLU A CA 1
ATOM 1534 C C . GLU A 1 208 ? 32.999 -38.679 17.796 1.00 65.81 208 GLU A C 1
ATOM 1536 O O . GLU A 1 208 ? 33.655 -37.966 18.561 1.00 65.81 208 GLU A O 1
ATOM 1541 N N . CYS A 1 209 ? 31.958 -38.185 17.118 1.00 66.88 209 CYS A N 1
ATOM 1542 C CA . CYS A 1 209 ? 31.509 -36.794 17.164 1.00 66.88 209 CYS A CA 1
ATOM 1543 C C . CYS A 1 209 ? 30.951 -36.395 18.546 1.00 66.88 209 CYS A C 1
ATOM 1545 O O . CYS A 1 209 ? 29.861 -36.806 18.949 1.00 66.88 209 CYS A O 1
ATOM 1547 N N . LYS A 1 210 ? 31.686 -35.539 19.266 1.00 62.66 210 LYS A N 1
ATOM 1548 C CA . LYS A 1 210 ? 31.254 -34.937 20.540 1.00 62.66 210 LYS A CA 1
ATOM 1549 C C . LYS A 1 210 ? 30.554 -33.593 20.281 1.00 62.66 210 LYS A C 1
ATOM 1551 O O . LYS A 1 210 ? 31.019 -32.846 19.423 1.00 62.66 210 LYS A O 1
ATOM 1556 N N . PRO A 1 211 ? 29.466 -33.256 20.999 1.00 61.22 211 PRO A N 1
ATOM 1557 C CA . PRO A 1 211 ? 28.697 -32.044 20.729 1.00 61.22 211 PRO A CA 1
ATOM 1558 C C . PRO A 1 211 ? 29.444 -30.770 21.150 1.00 61.22 211 PRO A C 1
ATOM 1560 O O . PRO A 1 211 ? 29.959 -30.673 22.264 1.00 61.22 211 PRO A O 1
ATOM 1563 N N . CYS A 1 212 ? 29.443 -29.766 20.273 1.00 41.12 212 CYS A N 1
ATOM 1564 C CA . CYS A 1 212 ? 29.874 -28.403 20.586 1.00 41.12 212 CYS A CA 1
ATOM 1565 C C . CYS A 1 212 ? 28.668 -27.566 21.044 1.00 41.12 212 CYS A C 1
ATOM 1567 O O . CYS A 1 212 ? 27.595 -27.648 20.452 1.00 41.12 212 CYS A O 1
ATOM 1569 N N . ALA A 1 213 ? 28.848 -26.727 22.068 1.00 34.78 213 ALA A N 1
ATOM 1570 C CA . ALA A 1 213 ? 27.762 -26.070 22.813 1.00 34.78 213 ALA A CA 1
ATOM 1571 C C . ALA A 1 213 ? 26.955 -24.978 22.064 1.00 34.78 213 ALA A C 1
ATOM 1573 O O . ALA A 1 213 ? 26.214 -24.238 22.700 1.00 34.78 213 ALA A O 1
ATOM 1574 N N . TRP A 1 214 ? 27.101 -24.856 20.740 1.00 41.81 214 TRP A N 1
ATOM 1575 C CA . TRP A 1 214 ? 26.518 -23.780 19.922 1.00 41.81 214 TRP A CA 1
ATOM 1576 C C . TRP A 1 214 ? 25.433 -24.238 18.934 1.00 41.81 214 TRP A C 1
ATOM 1578 O O . TRP A 1 214 ? 24.831 -23.402 18.270 1.00 41.81 214 TRP A O 1
ATOM 1588 N N . PHE A 1 215 ? 25.143 -25.541 18.860 1.00 43.47 215 PHE A N 1
ATOM 1589 C CA . PHE A 1 215 ? 24.037 -26.080 18.061 1.00 43.47 215 PHE A CA 1
ATOM 1590 C C . PHE A 1 215 ? 23.174 -27.017 18.910 1.00 43.47 215 PHE A C 1
ATOM 1592 O O . PHE A 1 215 ? 23.391 -28.229 18.949 1.00 43.47 215 PHE A O 1
ATOM 1599 N N . TRP A 1 216 ? 22.189 -26.442 19.603 1.00 41.69 216 TRP A N 1
ATOM 1600 C CA . TRP A 1 216 ? 21.134 -27.191 20.282 1.00 41.69 216 TRP A CA 1
ATOM 1601 C C . TRP A 1 216 ? 19.836 -27.125 19.476 1.00 41.69 216 TRP A C 1
ATOM 1603 O O . TRP A 1 216 ? 19.453 -26.066 18.988 1.00 41.69 216 TRP A O 1
ATOM 1613 N N . THR A 1 217 ? 19.150 -28.259 19.367 1.00 44.03 217 THR A N 1
ATOM 1614 C CA . THR A 1 217 ? 17.762 -28.358 18.899 1.00 44.03 217 THR A CA 1
ATOM 1615 C C . THR A 1 217 ? 17.016 -29.382 19.766 1.00 44.03 217 THR A C 1
ATOM 1617 O O . THR A 1 217 ? 17.671 -30.250 20.362 1.00 44.03 217 THR A O 1
ATOM 1620 N N . PRO A 1 218 ? 15.669 -29.344 19.835 1.00 39.09 218 PRO A N 1
ATOM 1621 C CA . PRO A 1 218 ? 14.864 -30.332 20.564 1.00 39.09 218 PRO A CA 1
ATOM 1622 C C . PRO A 1 218 ? 14.866 -31.731 19.899 1.00 39.09 218 PRO A C 1
ATOM 1624 O O . PRO A 1 218 ? 13.859 -32.192 19.371 1.00 39.09 218 PRO A O 1
ATOM 1627 N N . GLY A 1 219 ? 16.010 -32.425 19.890 1.00 53.91 219 GLY A N 1
ATOM 1628 C CA . GLY A 1 219 ? 16.149 -33.729 19.217 1.00 53.91 219 GLY A CA 1
ATOM 1629 C C . GLY A 1 219 ? 17.571 -34.299 19.137 1.00 53.91 219 GLY A C 1
ATOM 1630 O O . GLY A 1 219 ? 17.912 -34.951 18.153 1.00 53.91 219 GLY A O 1
ATOM 1631 N N . GLY A 1 220 ? 18.426 -34.022 20.129 1.00 51.88 220 GLY A N 1
ATOM 1632 C CA . GLY A 1 220 ? 19.873 -34.278 20.072 1.00 51.88 220 GLY A CA 1
ATOM 1633 C C . GLY A 1 220 ? 20.307 -35.695 19.639 1.00 51.88 220 GLY A C 1
ATOM 1634 O O . GLY A 1 220 ? 19.808 -36.694 20.147 1.00 51.88 220 GLY A O 1
ATOM 1635 N N . CYS A 1 221 ? 21.278 -35.741 18.715 1.00 46.97 221 CYS A N 1
ATOM 1636 C CA . CYS A 1 221 ? 22.035 -36.897 18.192 1.00 46.97 221 CYS A CA 1
ATOM 1637 C C . CYS A 1 221 ? 21.418 -38.308 18.371 1.00 46.97 221 CYS A C 1
ATOM 1639 O O . CYS A 1 221 ? 21.918 -39.145 19.124 1.00 46.97 221 CYS A O 1
ATOM 1641 N N . GLN A 1 222 ? 20.370 -38.616 17.603 1.00 47.41 222 GLN A N 1
ATOM 1642 C CA . GLN A 1 222 ? 19.700 -39.925 17.612 1.00 47.41 222 GLN A CA 1
ATOM 1643 C C . GLN A 1 222 ? 20.455 -41.035 16.839 1.00 47.41 222 GLN A C 1
ATOM 1645 O O . GLN A 1 222 ? 19.915 -41.610 15.893 1.00 47.41 222 GLN A O 1
ATOM 1650 N N . LYS A 1 223 ? 21.702 -41.374 17.207 1.00 39.72 223 LYS A N 1
ATOM 1651 C CA . LYS A 1 223 ? 22.406 -42.559 16.655 1.00 39.72 223 LYS A CA 1
ATOM 1652 C C . LYS A 1 223 ? 23.145 -43.382 17.714 1.00 39.72 223 LYS A C 1
ATOM 1654 O O . LYS A 1 223 ? 24.366 -43.344 17.815 1.00 39.72 223 LYS A O 1
ATOM 1659 N N . GLY A 1 224 ? 22.373 -44.190 18.445 1.00 33.03 224 GLY A N 1
ATOM 1660 C CA . GLY A 1 224 ? 22.857 -45.146 19.444 1.00 33.03 224 GLY A CA 1
ATOM 1661 C C . GLY A 1 224 ? 22.214 -46.535 19.333 1.00 33.03 224 GLY A C 1
ATOM 1662 O O . GLY A 1 224 ? 21.510 -46.934 20.249 1.00 33.03 224 GLY A O 1
ATOM 1663 N N . VAL A 1 225 ? 22.532 -47.272 18.256 1.00 31.03 225 VAL A N 1
ATOM 1664 C CA . VAL A 1 225 ? 22.293 -48.729 18.070 1.00 31.03 225 VAL A CA 1
ATOM 1665 C C . VAL A 1 225 ? 20.824 -49.182 17.864 1.00 31.03 225 VAL A C 1
ATOM 1667 O O . VAL A 1 225 ? 19.880 -48.607 18.389 1.00 31.03 225 VAL A O 1
ATOM 1670 N N . PHE A 1 226 ? 20.642 -50.228 17.043 1.00 31.72 226 PHE A N 1
ATOM 1671 C CA . PHE A 1 226 ? 19.370 -50.925 16.772 1.00 31.72 226 PHE A CA 1
ATOM 1672 C C . PHE A 1 226 ? 19.140 -52.094 17.751 1.00 31.72 226 PHE A C 1
ATOM 1674 O O . PHE A 1 226 ? 20.089 -52.801 18.088 1.00 31.72 226 PHE A O 1
ATOM 1681 N N . GLY A 1 227 ? 17.881 -52.375 18.104 1.00 29.53 227 GLY A N 1
ATOM 1682 C CA . GLY A 1 227 ? 17.469 -53.608 18.789 1.00 29.53 227 GLY A CA 1
ATOM 1683 C C . GLY A 1 227 ? 15.943 -53.762 18.835 1.00 29.53 227 GLY A C 1
ATOM 1684 O O . GLY A 1 227 ? 15.246 -52.816 19.196 1.00 29.53 227 GLY A O 1
ATOM 1685 N N . ASP A 1 228 ? 15.427 -54.931 18.444 1.00 33.91 228 ASP A N 1
ATOM 1686 C CA . ASP A 1 228 ? 13.986 -55.201 18.311 1.00 33.91 228 ASP A CA 1
ATOM 1687 C C . ASP A 1 228 ? 13.249 -55.385 19.655 1.00 33.91 228 ASP A C 1
ATOM 1689 O O . ASP A 1 228 ? 13.784 -56.018 20.569 1.00 33.91 228 ASP A O 1
ATOM 1693 N N . PRO A 1 229 ? 11.972 -54.959 19.751 1.00 40.66 229 PRO A N 1
ATOM 1694 C CA . PRO A 1 229 ? 11.073 -55.347 20.834 1.00 40.66 229 PRO A CA 1
ATOM 1695 C C . PRO A 1 229 ? 9.853 -56.150 20.332 1.00 40.66 229 PRO A C 1
ATOM 1697 O O . PRO A 1 229 ? 8.813 -55.579 20.012 1.00 40.66 229 PRO A O 1
ATOM 1700 N N . PHE A 1 230 ? 9.934 -57.487 20.335 1.00 39.78 230 PHE A N 1
ATOM 1701 C CA . PHE A 1 230 ? 8.754 -58.361 20.206 1.00 39.78 230 PHE A CA 1
ATOM 1702 C C . PHE A 1 230 ? 8.924 -59.700 20.951 1.00 39.78 230 PHE A C 1
ATOM 1704 O O . PHE A 1 230 ? 9.380 -60.671 20.362 1.00 39.78 230 PHE A O 1
ATOM 1711 N N . THR A 1 231 ? 8.494 -59.754 22.220 1.00 38.47 231 THR A N 1
ATOM 1712 C CA . THR A 1 231 ? 7.726 -60.878 22.817 1.00 38.47 231 THR A CA 1
ATOM 1713 C C . THR A 1 231 ? 7.211 -60.515 24.217 1.00 38.47 231 THR A C 1
ATOM 1715 O O . THR A 1 231 ? 8.002 -60.254 25.116 1.00 38.47 231 THR A O 1
ATOM 1718 N N . ASP A 1 232 ? 5.885 -60.538 24.364 1.00 36.72 232 ASP A N 1
ATOM 1719 C CA . ASP A 1 232 ? 5.113 -61.160 25.459 1.00 36.72 232 ASP A CA 1
ATOM 1720 C C . ASP A 1 232 ? 5.661 -61.175 26.910 1.00 36.72 232 ASP A C 1
ATOM 1722 O O . ASP A 1 232 ? 6.540 -61.968 27.235 1.00 36.72 232 ASP A O 1
ATOM 1726 N N . VAL A 1 233 ? 4.989 -60.440 27.815 1.00 31.55 233 VAL A N 1
ATOM 1727 C CA . VAL A 1 233 ? 4.373 -61.051 29.018 1.00 31.55 233 VAL A CA 1
ATOM 1728 C C . VAL A 1 233 ? 3.066 -60.319 29.370 1.00 31.55 233 VAL A C 1
ATOM 1730 O O . VAL A 1 233 ? 2.953 -59.106 29.189 1.00 31.55 233 VAL A O 1
ATOM 1733 N N . SER A 1 234 ? 2.085 -61.034 29.928 1.00 37.75 234 SER A N 1
ATOM 1734 C CA . SER A 1 234 ? 0.807 -60.479 30.406 1.00 37.75 234 SER A CA 1
ATOM 1735 C C . SER A 1 234 ? 0.753 -60.246 31.928 1.00 37.75 234 SER A C 1
ATOM 1737 O O . SER A 1 234 ? 1.346 -60.997 32.694 1.00 37.75 234 SER A O 1
ATOM 1739 N N . ASN A 1 235 ? -0.080 -59.276 32.342 1.00 38.22 235 ASN A N 1
ATOM 1740 C CA . ASN A 1 235 ? -0.565 -59.000 33.712 1.00 38.22 235 ASN A CA 1
ATOM 1741 C C . ASN A 1 235 ? 0.451 -58.517 34.776 1.00 38.22 235 ASN A C 1
ATOM 1743 O O . ASN A 1 235 ? 1.341 -59.261 35.161 1.00 38.22 235 ASN A O 1
ATOM 1747 N N . PHE A 1 236 ? 0.192 -57.345 35.388 1.00 34.41 236 PHE A N 1
ATOM 1748 C CA . PHE A 1 236 ? -0.117 -57.195 36.833 1.00 34.41 236 PHE A CA 1
ATOM 1749 C C . PHE A 1 236 ? -0.537 -55.738 37.191 1.00 34.41 236 PHE A C 1
ATOM 1751 O O . PHE A 1 236 ? 0.047 -54.784 36.699 1.00 34.41 236 PHE A O 1
ATOM 1758 N N . MET A 1 237 ? -1.537 -55.606 38.077 1.00 37.16 237 MET A N 1
ATOM 1759 C CA . MET A 1 237 ? -1.958 -54.443 38.904 1.00 37.16 237 MET A CA 1
ATOM 1760 C C . MET A 1 237 ? -2.202 -53.012 38.334 1.00 37.16 237 MET A C 1
ATOM 1762 O O . MET A 1 237 ? -1.321 -52.301 37.872 1.00 37.16 237 MET A O 1
ATOM 1766 N N . PHE A 1 238 ? -3.447 -52.570 38.565 1.00 39.97 238 PHE A N 1
ATOM 1767 C CA . PHE A 1 238 ? -3.986 -51.223 38.848 1.00 39.97 238 PHE A CA 1
ATOM 1768 C C . PHE A 1 238 ? -3.026 -50.027 39.110 1.00 39.97 238 PHE A C 1
ATOM 1770 O O . PHE A 1 238 ? -2.179 -50.110 39.985 1.00 39.97 238 PHE A O 1
ATOM 1777 N N . PHE A 1 239 ? -3.344 -48.888 38.454 1.00 42.72 239 PHE A N 1
ATOM 1778 C CA . PHE A 1 239 ? -3.288 -47.450 38.858 1.00 42.72 239 PHE A CA 1
ATOM 1779 C C . PHE A 1 239 ? -2.181 -46.897 39.810 1.00 42.72 239 PHE A C 1
ATOM 1781 O O . PHE A 1 239 ? -1.913 -47.519 40.831 1.00 42.72 239 PHE A O 1
ATOM 1788 N N . PRO A 1 240 ? -1.676 -45.637 39.629 1.00 48.56 240 PRO A N 1
ATOM 1789 C CA . PRO A 1 240 ? -2.193 -44.550 38.772 1.00 48.56 240 PRO A CA 1
ATOM 1790 C C . PRO A 1 240 ? -1.110 -43.692 38.047 1.00 48.56 240 PRO A C 1
ATOM 1792 O O . PRO A 1 240 ? -0.606 -42.727 38.614 1.00 48.56 240 PRO A O 1
ATOM 1795 N N . MET A 1 241 ? -0.826 -43.925 36.756 1.00 43.88 241 MET A N 1
ATOM 1796 C CA . MET A 1 241 ? 0.024 -43.004 35.951 1.00 43.88 241 MET A CA 1
ATOM 1797 C C . MET A 1 241 ? -0.734 -42.105 34.956 1.00 43.88 241 MET A C 1
ATOM 1799 O O . MET A 1 241 ? -0.203 -41.081 34.529 1.00 43.88 241 MET A O 1
ATOM 1803 N N . ALA A 1 242 ? -1.993 -42.420 34.627 1.00 44.41 242 ALA A N 1
ATOM 1804 C CA . ALA A 1 242 ? -2.744 -41.741 33.561 1.00 44.41 242 ALA A CA 1
ATOM 1805 C C . ALA A 1 242 ? -2.940 -40.220 33.758 1.00 44.41 242 ALA A C 1
ATOM 1807 O O . ALA A 1 242 ? -3.113 -39.501 32.779 1.00 44.41 242 ALA A O 1
ATOM 1808 N N . ARG A 1 243 ? -2.887 -39.708 34.999 1.00 44.22 243 ARG A N 1
ATOM 1809 C CA . ARG A 1 243 ? -2.972 -38.259 35.267 1.00 44.22 243 ARG A CA 1
ATOM 1810 C C . ARG A 1 243 ? -1.675 -37.501 34.981 1.00 44.22 243 ARG A C 1
ATOM 1812 O O . ARG A 1 243 ? -1.759 -36.357 34.559 1.00 44.22 243 ARG A O 1
ATOM 1819 N N . VAL A 1 244 ? -0.504 -38.111 35.180 1.00 49.06 244 VAL A N 1
ATOM 1820 C CA . VAL A 1 244 ? 0.782 -37.417 34.978 1.00 49.06 244 VAL A CA 1
ATOM 1821 C C . VAL A 1 244 ? 1.026 -37.190 33.489 1.00 49.06 244 VAL A C 1
ATOM 1823 O O . VAL A 1 244 ? 1.295 -36.066 33.084 1.00 49.06 244 VAL A O 1
ATOM 1826 N N . ILE A 1 245 ? 0.829 -38.224 32.664 1.00 51.94 245 ILE A N 1
ATOM 1827 C CA . ILE A 1 245 ? 1.019 -38.124 31.209 1.00 51.94 245 ILE A CA 1
ATOM 1828 C C . ILE A 1 245 ? 0.044 -37.109 30.597 1.00 51.94 245 ILE A C 1
ATOM 1830 O O . ILE A 1 245 ? 0.461 -36.307 29.769 1.00 51.94 245 ILE A O 1
ATOM 1834 N N . LEU A 1 246 ? -1.224 -37.084 31.034 1.00 45.28 246 LEU A N 1
ATOM 1835 C CA . LEU A 1 246 ? -2.200 -36.115 30.525 1.00 45.28 246 LEU A CA 1
ATOM 1836 C C . LEU A 1 246 ? -1.842 -34.670 30.916 1.00 45.28 246 LEU A C 1
ATOM 1838 O O . LEU A 1 246 ? -1.950 -33.777 30.084 1.00 45.28 246 LEU A O 1
ATOM 1842 N N . VAL A 1 247 ? -1.366 -34.442 32.147 1.00 49.69 247 VAL A N 1
ATOM 1843 C CA . VAL A 1 247 ? -0.890 -33.119 32.587 1.00 49.69 247 VAL A CA 1
ATOM 1844 C C . VAL A 1 247 ? 0.359 -32.695 31.812 1.00 49.69 247 VAL A C 1
ATOM 1846 O O . VAL A 1 247 ? 0.405 -31.567 31.340 1.00 49.69 247 VAL A O 1
ATOM 1849 N N . SER A 1 248 ? 1.334 -33.584 31.593 1.00 47.50 248 SER A N 1
ATOM 1850 C CA . SER A 1 248 ? 2.517 -33.265 30.780 1.00 47.50 248 SER A CA 1
ATOM 1851 C C . SER A 1 248 ? 2.176 -32.965 29.318 1.00 47.50 248 SER A C 1
ATOM 1853 O O . SER A 1 248 ? 2.787 -32.073 28.740 1.00 47.50 248 SER A O 1
ATOM 1855 N N . LEU A 1 249 ? 1.199 -33.656 28.719 1.00 45.50 249 LEU A N 1
ATOM 1856 C CA . LEU A 1 249 ? 0.761 -33.388 27.342 1.00 45.50 249 LEU A CA 1
ATOM 1857 C C . LEU A 1 249 ? -0.005 -32.064 27.222 1.00 45.50 249 LEU A C 1
ATOM 1859 O O . LEU A 1 249 ? 0.220 -31.329 26.268 1.00 45.50 249 LEU A O 1
ATOM 1863 N N . VAL A 1 250 ? -0.847 -31.723 28.204 1.00 48.06 250 VAL A N 1
ATOM 1864 C CA . VAL A 1 250 ? -1.547 -30.425 28.248 1.00 48.06 250 VAL A CA 1
ATOM 1865 C C . VAL A 1 250 ? -0.576 -29.269 28.522 1.00 48.06 250 VAL A C 1
ATOM 1867 O O . VAL A 1 250 ? -0.695 -28.233 27.885 1.00 48.06 250 VAL A O 1
ATOM 1870 N N . LEU A 1 251 ? 0.431 -29.456 29.384 1.00 44.53 251 LEU A N 1
ATOM 1871 C CA . LEU A 1 251 ? 1.481 -28.455 29.638 1.00 44.53 251 LEU A CA 1
ATOM 1872 C C . LEU A 1 251 ? 2.548 -28.372 28.532 1.00 44.53 251 LEU A C 1
ATOM 1874 O O . LEU A 1 251 ? 3.346 -27.445 28.541 1.00 44.53 251 LEU A O 1
ATOM 1878 N N . SER A 1 252 ? 2.575 -29.317 27.584 1.00 42.75 252 SER A N 1
ATOM 1879 C CA . SER A 1 252 ? 3.419 -29.229 26.377 1.00 42.75 252 SER A CA 1
ATOM 1880 C C . SER A 1 252 ? 2.737 -28.469 25.235 1.00 42.75 252 SER A C 1
ATOM 1882 O O . SER A 1 252 ? 3.395 -28.114 24.262 1.00 42.75 252 SER A O 1
ATOM 1884 N N . PHE A 1 253 ? 1.434 -28.197 25.359 1.00 43.16 253 PHE A N 1
ATOM 1885 C CA . PHE A 1 253 ? 0.766 -27.128 24.626 1.00 43.16 253 PHE A CA 1
ATOM 1886 C C . PHE A 1 253 ? 0.813 -25.849 25.468 1.00 43.16 253 PHE A C 1
ATOM 1888 O O . PHE A 1 253 ? -0.216 -25.347 25.921 1.00 43.16 253 PHE A O 1
ATOM 1895 N N . GLU A 1 254 ? 2.014 -25.283 25.630 1.00 41.94 254 GLU A N 1
ATOM 1896 C CA . GLU A 1 254 ? 2.093 -23.824 25.716 1.00 41.94 254 GLU A CA 1
ATOM 1897 C C . GLU A 1 254 ? 1.394 -23.292 24.455 1.00 41.94 254 GLU A C 1
ATOM 1899 O O . GLU A 1 254 ? 1.767 -23.682 23.340 1.00 41.94 254 GLU A O 1
ATOM 1904 N N . PRO A 1 255 ? 0.317 -22.498 24.579 1.00 45.25 255 PRO A N 1
ATOM 1905 C CA . PRO A 1 255 ? -0.328 -21.964 23.400 1.00 45.25 255 PRO A CA 1
ATOM 1906 C C . PRO A 1 255 ? 0.676 -21.061 22.691 1.00 45.25 255 PRO A C 1
ATOM 1908 O O . PRO A 1 255 ? 1.273 -20.188 23.315 1.00 45.25 255 PRO A O 1
ATOM 1911 N N . LEU A 1 256 ? 0.770 -21.183 21.365 1.00 48.53 256 LEU A N 1
ATOM 1912 C CA . LEU A 1 256 ? 1.341 -20.136 20.513 1.00 48.53 256 LEU A CA 1
ATOM 1913 C C . LEU A 1 256 ? 0.376 -18.936 20.437 1.00 48.53 256 LEU A C 1
ATOM 1915 O O . LEU A 1 256 ? 0.040 -18.440 19.363 1.00 48.53 256 LEU A O 1
ATOM 1919 N N . ALA A 1 257 ? -0.064 -18.465 21.607 1.00 48.81 257 ALA A N 1
ATOM 1920 C CA . ALA A 1 257 ? -0.412 -17.081 21.837 1.00 48.81 257 ALA A CA 1
ATOM 1921 C C . ALA A 1 257 ? 0.897 -16.300 21.684 1.00 48.81 257 ALA A C 1
ATOM 1923 O O . ALA A 1 257 ? 1.584 -16.026 22.663 1.00 48.81 257 ALA A O 1
ATOM 1924 N N . GLY A 1 258 ? 1.277 -16.062 20.422 1.00 50.50 258 GLY A N 1
ATOM 1925 C CA . GLY A 1 258 ? 2.447 -15.272 20.074 1.00 50.50 258 GLY A CA 1
ATOM 1926 C C . GLY A 1 258 ? 2.353 -13.961 20.830 1.00 50.50 258 GLY A C 1
ATOM 1927 O O . GLY A 1 258 ? 1.349 -13.259 20.694 1.00 50.50 258 GLY A O 1
ATOM 1928 N N . ASP A 1 259 ? 3.350 -13.733 21.680 1.00 48.66 259 ASP A N 1
ATOM 1929 C CA . ASP A 1 259 ? 3.341 -12.705 22.711 1.00 48.66 259 ASP A CA 1
ATOM 1930 C C . ASP A 1 259 ? 2.880 -11.376 22.099 1.00 48.66 259 ASP A C 1
ATOM 1932 O O . ASP A 1 259 ? 3.443 -10.942 21.096 1.00 48.66 259 ASP A O 1
ATOM 1936 N N . ALA A 1 260 ? 1.832 -10.752 22.653 1.00 56.22 260 ALA A N 1
ATOM 1937 C CA . ALA A 1 260 ? 1.078 -9.664 21.998 1.00 56.22 260 ALA A CA 1
ATOM 1938 C C . ALA A 1 260 ? 1.831 -8.314 21.912 1.00 56.22 260 ALA A C 1
ATOM 1940 O O . ALA A 1 260 ? 1.239 -7.256 21.698 1.00 56.22 260 ALA A O 1
ATOM 1941 N N . PHE A 1 261 ? 3.143 -8.378 22.096 1.00 65.38 261 PHE A N 1
ATOM 1942 C CA . PHE A 1 261 ? 4.127 -7.363 21.790 1.00 65.38 261 PHE A CA 1
ATOM 1943 C C . PHE A 1 261 ? 4.174 -7.163 20.260 1.00 65.38 261 PHE A C 1
ATOM 1945 O O . PHE A 1 261 ? 3.825 -8.060 19.487 1.00 65.38 261 PHE A O 1
ATOM 1952 N N . GLY A 1 262 ? 4.543 -5.959 19.818 1.00 81.56 262 GLY A N 1
ATOM 1953 C CA . GLY A 1 262 ? 4.504 -5.585 18.402 1.00 81.56 262 GLY A CA 1
ATOM 1954 C C . GLY A 1 262 ? 5.583 -6.252 17.542 1.00 81.56 262 GLY A C 1
ATOM 1955 O O . GLY A 1 262 ? 6.201 -7.248 17.924 1.00 81.56 262 GLY A O 1
ATOM 1956 N N . ALA A 1 263 ? 5.838 -5.674 16.368 1.00 86.81 263 ALA A N 1
ATOM 1957 C CA . ALA A 1 263 ? 6.956 -6.086 15.523 1.00 86.81 263 ALA A CA 1
ATOM 1958 C C . ALA A 1 263 ? 8.277 -6.107 16.328 1.00 86.81 263 ALA A C 1
ATOM 1960 O O . ALA A 1 263 ? 8.630 -5.082 16.915 1.00 86.81 263 ALA A O 1
ATOM 1961 N N . PRO A 1 264 ? 9.018 -7.235 16.376 1.00 92.31 264 PRO A N 1
ATOM 1962 C CA . PRO A 1 264 ? 10.307 -7.291 17.051 1.00 92.31 264 PRO A CA 1
ATOM 1963 C C . PRO A 1 264 ? 11.291 -6.372 16.324 1.00 92.31 264 PRO A C 1
ATOM 1965 O O . PRO A 1 264 ? 11.639 -6.611 15.165 1.00 92.31 264 PRO A O 1
ATOM 1968 N N . LEU A 1 265 ? 11.694 -5.308 17.016 1.00 95.81 265 LEU A N 1
ATOM 1969 C CA . LEU A 1 265 ? 12.613 -4.287 16.528 1.00 95.81 265 LEU A CA 1
ATOM 1970 C C . LEU A 1 265 ? 14.072 -4.681 16.802 1.00 95.81 265 LEU A C 1
ATOM 1972 O O . LEU A 1 265 ? 14.376 -5.409 17.749 1.00 95.81 265 LEU A O 1
ATOM 1976 N N . THR A 1 266 ? 14.998 -4.161 15.999 1.00 95.81 266 THR A N 1
ATOM 1977 C CA . THR A 1 266 ? 16.416 -4.097 16.384 1.00 95.81 266 THR A CA 1
ATOM 1978 C C . THR A 1 266 ? 16.655 -2.950 17.375 1.00 95.81 266 THR A C 1
ATOM 1980 O O . THR A 1 266 ? 15.915 -1.973 17.376 1.00 95.81 266 THR A O 1
ATOM 1983 N N . GLU A 1 267 ? 17.739 -3.001 18.158 1.00 96.44 267 GLU A N 1
ATOM 1984 C CA . GLU A 1 267 ? 18.173 -1.900 19.050 1.00 96.44 267 GLU A CA 1
ATOM 1985 C C . GLU A 1 267 ? 18.253 -0.537 18.321 1.00 96.44 267 GLU A C 1
ATOM 1987 O O . GLU A 1 267 ? 17.961 0.509 18.899 1.00 96.44 267 GLU A O 1
ATOM 1992 N N . TRP A 1 268 ? 18.592 -0.541 17.022 1.00 96.88 268 TRP A N 1
ATOM 1993 C CA . TRP A 1 268 ? 18.582 0.668 16.191 1.00 96.88 268 TRP A CA 1
ATOM 1994 C C . TRP A 1 268 ? 17.161 1.119 15.831 1.00 96.88 268 TRP A C 1
ATOM 1996 O O . TRP A 1 268 ? 16.857 2.307 15.897 1.00 96.88 268 TRP A O 1
ATOM 2006 N N . GLN A 1 269 ? 16.278 0.187 15.467 1.00 97.25 269 GLN A N 1
ATOM 2007 C CA . GLN A 1 269 ? 14.875 0.485 15.171 1.00 97.25 269 GLN A CA 1
ATOM 2008 C C . GLN A 1 269 ? 14.106 0.950 16.418 1.00 97.25 269 GLN A C 1
ATOM 2010 O O . GLN A 1 269 ? 13.277 1.848 16.298 1.00 97.25 269 GLN A O 1
ATOM 2015 N N . GLU A 1 270 ? 14.410 0.415 17.607 1.00 97.38 270 GLU A N 1
ATOM 2016 C CA . GLU A 1 270 ? 13.887 0.908 18.892 1.00 97.38 270 GLU A CA 1
ATOM 2017 C C . GLU A 1 270 ? 14.312 2.362 19.143 1.00 97.38 270 GLU A C 1
ATOM 2019 O O . GLU A 1 270 ? 13.469 3.204 19.461 1.00 97.38 270 GLU A O 1
ATOM 2024 N N . GLN A 1 271 ? 15.600 2.681 18.948 1.00 97.69 271 GLN A N 1
ATOM 2025 C CA . GLN A 1 271 ? 16.100 4.054 19.067 1.00 97.69 271 GLN A CA 1
ATOM 2026 C C . GLN A 1 271 ? 15.400 4.986 18.066 1.00 97.69 271 GLN A C 1
ATOM 2028 O O . GLN A 1 271 ? 14.882 6.031 18.461 1.00 97.69 271 GLN A O 1
ATOM 2033 N N . VAL A 1 272 ? 15.353 4.605 16.785 1.00 97.06 272 VAL A N 1
ATOM 2034 C CA . VAL A 1 272 ? 14.720 5.405 15.727 1.00 97.06 272 VAL A CA 1
ATOM 2035 C C . VAL A 1 272 ? 13.238 5.635 16.012 1.00 97.06 272 VAL A C 1
ATOM 2037 O O . VAL A 1 272 ? 12.786 6.779 15.942 1.00 97.06 272 VAL A O 1
ATOM 2040 N N . PHE A 1 273 ? 12.483 4.591 16.372 1.00 97.56 273 PHE A N 1
ATOM 2041 C CA . PHE A 1 273 ? 11.064 4.737 16.690 1.00 97.56 273 PHE A CA 1
ATOM 2042 C C . PHE A 1 273 ? 10.858 5.664 17.892 1.00 97.56 273 PHE A C 1
ATOM 2044 O O . PHE A 1 273 ? 10.028 6.563 17.814 1.00 97.56 273 PHE A O 1
ATOM 2051 N N . GLY A 1 274 ? 11.644 5.520 18.966 1.00 97.75 274 GLY A N 1
ATOM 2052 C CA . GLY A 1 274 ? 11.545 6.384 20.148 1.00 97.75 274 GLY A CA 1
ATOM 2053 C C . GLY A 1 274 ? 11.923 7.851 19.887 1.00 97.75 274 GLY A C 1
ATOM 2054 O O . GLY A 1 274 ? 11.306 8.761 20.450 1.00 97.75 274 GLY A O 1
ATOM 2055 N N . GLU A 1 275 ? 12.901 8.112 19.013 1.00 97.81 275 GLU A N 1
ATOM 2056 C CA . GLU A 1 275 ? 13.241 9.474 18.576 1.00 97.81 275 GLU A CA 1
ATOM 2057 C C . GLU A 1 275 ? 12.125 10.095 17.721 1.00 97.81 275 GLU A C 1
ATOM 2059 O O . GLU A 1 275 ? 11.729 11.242 17.972 1.00 97.81 275 GLU A O 1
ATOM 2064 N N . VAL A 1 276 ? 11.570 9.333 16.768 1.00 97.81 276 VAL A N 1
ATOM 2065 C CA . VAL A 1 276 ? 10.432 9.763 15.940 1.00 97.81 276 VAL A CA 1
ATOM 2066 C C . VAL A 1 276 ? 9.189 9.982 16.794 1.00 97.81 276 VAL A C 1
ATOM 2068 O O . VAL A 1 276 ? 8.635 11.073 16.746 1.00 97.81 276 VAL A O 1
ATOM 2071 N N . GLU A 1 277 ? 8.762 9.015 17.608 1.00 97.81 277 GLU A N 1
ATOM 2072 C CA . GLU A 1 277 ? 7.549 9.093 18.436 1.00 97.81 277 GLU A CA 1
ATOM 2073 C C . GLU A 1 277 ? 7.556 10.341 19.323 1.00 97.81 277 GLU A C 1
ATOM 2075 O O . GLU A 1 277 ? 6.590 11.110 19.334 1.00 97.81 277 GLU A O 1
ATOM 2080 N N . LYS A 1 278 ? 8.679 10.610 19.998 1.00 97.62 278 LYS A N 1
ATOM 2081 C CA . LYS A 1 278 ? 8.841 11.815 20.813 1.00 97.62 278 LYS A CA 1
ATOM 2082 C C . LYS A 1 278 ? 8.719 13.093 19.975 1.00 97.62 278 LYS A C 1
ATOM 2084 O O . LYS A 1 278 ? 7.974 14.004 20.345 1.00 97.62 278 LYS A O 1
ATOM 2089 N N . SER A 1 279 ? 9.440 13.181 18.855 1.00 97.56 279 SER A N 1
ATOM 2090 C CA . SER A 1 279 ? 9.418 14.371 17.993 1.00 97.56 279 SER A CA 1
ATOM 2091 C C . SER A 1 279 ? 8.041 14.591 17.353 1.00 97.56 279 SER A C 1
ATOM 2093 O O . SER A 1 279 ? 7.553 15.722 17.264 1.00 97.56 279 SER A O 1
ATOM 2095 N N . ALA A 1 280 ? 7.378 13.502 16.976 1.00 97.94 280 ALA A N 1
ATOM 2096 C CA . ALA A 1 280 ? 6.038 13.453 16.425 1.00 97.94 280 ALA A CA 1
ATOM 2097 C C . ALA A 1 280 ? 4.980 13.890 17.445 1.00 97.94 280 ALA A C 1
ATOM 2099 O O . ALA A 1 280 ? 4.037 14.594 17.073 1.00 97.94 280 ALA A O 1
ATOM 2100 N N . ALA A 1 281 ? 5.122 13.514 18.722 1.00 98.06 281 ALA A N 1
ATOM 2101 C CA . ALA A 1 281 ? 4.239 13.942 19.808 1.00 98.06 281 ALA A CA 1
ATOM 2102 C C . ALA A 1 281 ? 4.305 15.464 20.012 1.00 98.06 281 ALA A C 1
ATOM 2104 O O . ALA A 1 281 ? 3.275 16.147 20.040 1.00 98.06 281 ALA A O 1
ATOM 2105 N N . GLU A 1 282 ? 5.525 16.002 20.104 1.00 98.06 282 GLU A N 1
ATOM 2106 C CA . GLU A 1 282 ? 5.786 17.436 20.269 1.00 98.06 282 GLU A CA 1
ATOM 2107 C C . GLU A 1 282 ? 5.231 18.241 19.077 1.00 98.06 282 GLU A C 1
ATOM 2109 O O . GLU A 1 282 ? 4.484 19.205 19.274 1.00 98.06 282 GLU A O 1
ATOM 2114 N N . GLN A 1 283 ? 5.492 17.800 17.841 1.00 97.94 283 GLN A N 1
ATOM 2115 C CA . GLN A 1 283 ? 4.991 18.456 16.626 1.00 97.94 283 GLN A CA 1
ATOM 2116 C C . GLN A 1 283 ? 3.483 18.315 16.431 1.00 97.94 283 GLN A C 1
ATOM 2118 O O . GLN A 1 283 ? 2.823 19.291 16.086 1.00 97.94 283 GLN A O 1
ATOM 2123 N N . SER A 1 284 ? 2.900 17.142 16.684 1.00 98.25 284 SER A N 1
ATOM 2124 C CA . SER A 1 284 ? 1.451 16.929 16.556 1.00 98.25 284 SER A CA 1
ATOM 2125 C C . SER A 1 284 ? 0.651 17.801 17.521 1.00 98.25 284 SER A C 1
ATOM 2127 O O . SER A 1 284 ? -0.441 18.252 17.180 1.00 98.25 284 SER A O 1
ATOM 2129 N N . LYS A 1 285 ? 1.215 18.083 18.701 1.00 98.25 285 LYS A N 1
ATOM 2130 C CA . LYS A 1 285 ? 0.670 19.037 19.670 1.00 98.25 285 LYS A CA 1
ATOM 2131 C C . LYS A 1 285 ? 0.855 20.493 19.223 1.00 98.25 285 LYS A C 1
ATOM 2133 O O . LYS A 1 285 ? -0.057 21.294 19.403 1.00 98.25 285 LYS A O 1
ATOM 2138 N N . ALA A 1 286 ? 2.002 20.838 18.634 1.00 98.06 286 ALA A N 1
ATOM 2139 C CA . ALA A 1 286 ? 2.266 22.182 18.109 1.00 98.06 286 ALA A CA 1
ATOM 2140 C C . ALA A 1 286 ? 1.429 22.522 16.857 1.00 98.06 286 ALA A C 1
ATOM 2142 O O . ALA A 1 286 ? 1.044 23.673 16.676 1.00 98.06 286 ALA A O 1
ATOM 2143 N N . ALA A 1 287 ? 1.112 21.521 16.031 1.00 97.94 287 ALA A N 1
ATOM 2144 C CA . ALA A 1 287 ? 0.306 21.639 14.816 1.00 97.94 287 ALA A CA 1
ATOM 2145 C C . ALA A 1 287 ? -1.208 21.760 15.072 1.00 97.94 287 ALA A C 1
ATOM 2147 O O . ALA A 1 287 ? -1.941 22.226 14.201 1.00 97.94 287 ALA A O 1
ATOM 2148 N N . GLU A 1 288 ? -1.700 21.342 16.242 1.00 98.50 288 GLU A N 1
ATOM 2149 C CA . GLU A 1 288 ? -3.139 21.315 16.538 1.00 98.50 288 GLU A CA 1
ATOM 2150 C C . GLU A 1 288 ? -3.826 22.693 16.410 1.00 98.50 288 GLU A C 1
ATOM 2152 O O . GLU A 1 288 ? -4.844 22.764 15.720 1.00 98.50 288 GLU A O 1
ATOM 2157 N N . PRO A 1 289 ? -3.288 23.809 16.948 1.00 98.56 289 PRO A N 1
ATOM 2158 C CA . PRO A 1 289 ? -3.873 25.135 16.738 1.00 98.56 289 PRO A CA 1
ATOM 2159 C C . PRO A 1 289 ? -3.922 25.570 15.264 1.00 98.56 289 PRO A C 1
ATOM 2161 O O . PRO A 1 289 ? -4.880 26.230 14.862 1.00 98.56 289 PRO A O 1
ATOM 2164 N N . GLU A 1 290 ? -2.930 25.193 14.449 1.00 98.06 290 GLU A N 1
ATOM 2165 C CA . GLU A 1 290 ? -2.909 25.521 13.016 1.00 98.06 290 GLU A CA 1
ATOM 2166 C C . GLU A 1 290 ? -3.917 24.675 12.226 1.00 98.06 290 GLU A C 1
ATOM 2168 O O . GLU A 1 290 ? -4.616 25.210 11.368 1.00 98.06 290 GLU A O 1
ATOM 2173 N N . LEU A 1 291 ? -4.073 23.386 12.552 1.00 97.88 291 LEU A N 1
ATOM 2174 C CA . LEU A 1 291 ? -5.133 22.543 11.983 1.00 97.88 291 LEU A CA 1
ATOM 2175 C C . LEU A 1 291 ? -6.528 23.077 12.314 1.00 97.88 291 LEU A C 1
ATOM 2177 O O . LEU A 1 291 ? -7.383 23.132 11.434 1.00 97.88 291 LEU A O 1
ATOM 2181 N N . LEU A 1 292 ? -6.756 23.504 13.559 1.00 98.44 292 LEU A N 1
ATOM 2182 C CA . LEU A 1 292 ? -8.035 24.087 13.965 1.00 98.44 292 LEU A CA 1
ATOM 2183 C C . LEU A 1 292 ? -8.313 25.398 13.206 1.00 98.44 292 LEU A C 1
ATOM 2185 O O . LEU A 1 292 ? -9.402 25.573 12.660 1.00 98.44 292 LEU A O 1
ATOM 2189 N N . ALA A 1 293 ? -7.311 26.274 13.079 1.00 98.12 293 ALA A N 1
ATOM 2190 C CA . ALA A 1 293 ? -7.415 27.500 12.284 1.00 98.12 293 ALA A CA 1
ATOM 2191 C C . ALA A 1 293 ? -7.599 27.232 10.775 1.00 98.12 293 ALA A C 1
ATOM 2193 O O . ALA A 1 293 ? -8.301 27.983 10.097 1.00 98.12 293 ALA A O 1
ATOM 2194 N N . LEU A 1 294 ? -7.011 26.155 10.242 1.00 96.69 294 LEU A N 1
ATOM 2195 C CA . LEU A 1 294 ? -7.231 25.699 8.870 1.00 96.69 294 LEU A CA 1
ATOM 2196 C C . LEU A 1 294 ? -8.673 25.218 8.674 1.00 96.69 294 LEU A C 1
ATOM 2198 O O . LEU A 1 294 ? -9.306 25.630 7.703 1.00 96.69 294 LEU A O 1
ATOM 2202 N N . PHE A 1 295 ? -9.207 24.401 9.585 1.00 97.75 295 PHE A N 1
ATOM 2203 C CA . PHE A 1 295 ? -10.591 23.929 9.521 1.00 97.75 295 PHE A CA 1
ATOM 2204 C C . PHE A 1 295 ? -11.603 25.080 9.583 1.00 97.75 295 PHE A C 1
ATOM 2206 O O . PHE A 1 295 ? -12.558 25.084 8.810 1.00 97.75 295 PHE A O 1
ATOM 2213 N N . ASP A 1 296 ? -11.389 26.083 10.438 1.00 98.19 296 ASP A N 1
ATOM 2214 C CA . ASP A 1 296 ? -12.258 27.268 10.522 1.00 98.19 296 ASP A CA 1
ATOM 2215 C C . ASP A 1 296 ? -11.966 28.335 9.446 1.00 98.19 296 ASP A C 1
ATOM 2217 O O . ASP A 1 296 ? -12.679 29.337 9.350 1.00 98.19 296 ASP A O 1
ATOM 2221 N N . SER A 1 297 ? -10.970 28.123 8.577 1.00 97.31 297 SER A N 1
ATOM 2222 C CA . SER A 1 297 ? -10.700 29.037 7.465 1.00 97.31 297 SER A CA 1
ATOM 2223 C C . SER A 1 297 ? -11.832 29.013 6.431 1.00 97.31 297 SER A C 1
ATOM 2225 O O . SER A 1 297 ? -12.328 27.957 6.027 1.00 97.31 297 SER A O 1
ATOM 2227 N N . LYS A 1 298 ? -12.226 30.203 5.957 1.00 97.19 298 LYS A N 1
ATOM 2228 C CA . LYS A 1 298 ? -13.335 30.380 5.004 1.00 97.19 298 LYS A CA 1
ATOM 2229 C C . LYS A 1 298 ? -13.188 29.504 3.757 1.00 97.19 298 LYS A C 1
ATOM 2231 O O . LYS A 1 298 ? -14.176 28.940 3.295 1.00 97.19 298 LYS A O 1
ATOM 2236 N N . ASP A 1 299 ? -11.974 29.386 3.229 1.00 94.94 299 ASP A N 1
ATOM 2237 C CA . ASP A 1 299 ? -11.720 28.649 1.993 1.00 94.94 299 ASP A CA 1
ATOM 2238 C C . ASP A 1 299 ? -11.797 27.135 2.217 1.00 94.94 299 ASP A C 1
ATOM 2240 O O . ASP A 1 299 ? -12.350 26.424 1.378 1.00 94.94 299 ASP A O 1
ATOM 2244 N N . PHE A 1 300 ? -11.327 26.630 3.365 1.00 94.94 300 PHE A N 1
ATOM 2245 C CA . PHE A 1 300 ? -11.514 25.225 3.730 1.00 94.94 300 PHE A CA 1
ATOM 2246 C C . PHE A 1 300 ? -13.002 24.902 3.908 1.00 94.94 300 PHE A C 1
ATOM 2248 O O . PHE A 1 300 ? -13.500 23.956 3.299 1.00 94.94 300 PHE A O 1
ATOM 2255 N N . ARG A 1 301 ? -13.733 25.742 4.656 1.00 96.56 301 ARG A N 1
ATOM 2256 C CA . ARG A 1 301 ? -15.186 25.619 4.843 1.00 96.56 301 ARG A CA 1
ATOM 2257 C C . ARG A 1 301 ? -15.936 25.629 3.515 1.00 96.56 301 ARG A C 1
ATOM 2259 O O . ARG A 1 301 ? -16.718 24.721 3.273 1.00 96.56 301 ARG A O 1
ATOM 2266 N N . ALA A 1 302 ? -15.654 26.581 2.626 1.00 94.81 302 ALA A N 1
ATOM 2267 C CA . ALA A 1 302 ? -16.311 26.673 1.322 1.00 94.81 302 ALA A CA 1
ATOM 2268 C C . ALA A 1 302 ? -16.039 25.454 0.420 1.00 94.81 302 ALA A C 1
ATOM 2270 O O . ALA A 1 302 ? -16.945 24.994 -0.276 1.00 94.81 302 ALA A O 1
ATOM 2271 N N . ASN A 1 303 ? -14.820 24.901 0.448 1.00 92.12 303 ASN A N 1
ATOM 2272 C CA . ASN A 1 303 ? -14.514 23.665 -0.274 1.00 92.12 303 ASN A CA 1
ATOM 2273 C C . ASN A 1 303 ? -15.246 22.457 0.343 1.00 92.12 303 ASN A C 1
ATOM 2275 O O . ASN A 1 303 ? -15.889 21.713 -0.398 1.00 92.12 303 ASN A O 1
ATOM 2279 N N . LEU A 1 304 ? -15.247 22.303 1.672 1.00 93.00 304 LEU A N 1
ATOM 2280 C CA . LEU A 1 304 ? -15.933 21.193 2.342 1.00 93.00 304 LEU A CA 1
ATOM 2281 C C . LEU A 1 304 ? -17.464 21.280 2.184 1.00 93.00 304 LEU A C 1
ATOM 2283 O O . LEU A 1 304 ? -18.104 20.272 1.903 1.00 93.00 304 LEU A O 1
ATOM 2287 N N . SER A 1 305 ? -18.061 22.478 2.238 1.00 94.50 305 SER A N 1
ATOM 2288 C CA . SER A 1 305 ? -19.490 22.692 1.949 1.00 94.50 305 SER A CA 1
ATOM 2289 C C . SER A 1 305 ? -19.881 22.314 0.516 1.00 94.50 305 SER A C 1
ATOM 2291 O O . SER A 1 305 ? -21.046 22.012 0.277 1.00 94.50 305 SER A O 1
ATOM 2293 N N . SER A 1 306 ? -18.942 22.337 -0.442 1.00 91.50 306 SER A N 1
ATOM 2294 C CA . SER A 1 306 ? -19.226 22.005 -1.849 1.00 91.50 306 SER A CA 1
ATOM 2295 C C . SER A 1 306 ? -19.411 20.505 -2.105 1.00 91.50 306 SER A C 1
ATOM 2297 O O . SER A 1 306 ? -20.066 20.138 -3.078 1.00 91.50 306 SER A O 1
ATOM 2299 N N . CYS A 1 307 ? -18.865 19.648 -1.235 1.00 87.69 307 CYS A N 1
ATOM 2300 C CA . CYS A 1 307 ? -19.050 18.196 -1.291 1.00 87.69 307 CYS A CA 1
ATOM 2301 C C . CYS A 1 307 ? -19.985 17.679 -0.194 1.00 87.69 307 CYS A C 1
ATOM 2303 O O . CYS A 1 307 ? -20.798 16.797 -0.444 1.00 87.69 307 CYS A O 1
ATOM 2305 N N . CYS A 1 308 ? -19.836 18.225 1.015 1.00 92.06 308 CYS A N 1
ATOM 2306 C CA . CYS A 1 308 ? -20.105 17.526 2.261 1.00 92.06 308 CYS A CA 1
ATOM 2307 C C . CYS A 1 308 ? -20.698 18.492 3.313 1.00 92.06 308 CYS A C 1
ATOM 2309 O O . CYS A 1 308 ? -20.053 18.756 4.336 1.00 92.06 308 CYS A O 1
ATOM 2311 N N . PRO A 1 309 ? -21.896 19.081 3.093 1.00 93.44 309 PRO A N 1
ATOM 2312 C CA . PRO A 1 309 ? -22.420 20.156 3.944 1.00 93.44 309 PRO A CA 1
ATOM 2313 C C . PRO A 1 309 ? -22.464 19.794 5.434 1.00 93.44 309 PRO A C 1
ATOM 2315 O O . PRO A 1 309 ? -22.057 20.593 6.273 1.00 93.44 309 PRO A O 1
ATOM 2318 N N . SER A 1 310 ? -22.843 18.551 5.744 1.00 94.00 310 SER A N 1
ATOM 2319 C CA . SER A 1 310 ? -22.925 18.014 7.110 1.00 94.00 310 SER A CA 1
ATOM 2320 C C . SER A 1 310 ? -21.585 17.983 7.860 1.00 94.00 310 SER A C 1
ATOM 2322 O O . SER A 1 310 ? -21.565 18.108 9.081 1.00 94.00 310 SER A O 1
ATOM 2324 N N . LEU A 1 311 ? -20.456 17.853 7.152 1.00 94.69 311 LEU A N 1
ATOM 2325 C CA . LEU A 1 311 ? -19.117 17.963 7.743 1.00 94.69 311 LEU A CA 1
ATOM 2326 C C . LEU A 1 311 ? -18.680 19.428 7.861 1.00 94.69 311 LEU A C 1
ATOM 2328 O O . LEU A 1 311 ? -17.995 19.798 8.812 1.00 94.69 311 LEU A O 1
ATOM 2332 N N . ALA A 1 312 ? -19.099 20.281 6.924 1.00 96.25 312 ALA A N 1
ATOM 2333 C CA . ALA A 1 312 ? -18.780 21.705 6.940 1.00 96.25 312 ALA A CA 1
ATOM 2334 C C . ALA A 1 312 ? -19.477 22.490 8.068 1.00 96.25 312 ALA A C 1
ATOM 2336 O O . ALA A 1 312 ? -19.013 23.581 8.402 1.00 96.25 312 ALA A O 1
ATOM 2337 N N . GLU A 1 313 ? -20.531 21.936 8.673 1.00 96.81 313 GLU A N 1
ATOM 2338 C CA . GLU A 1 313 ? -21.222 22.481 9.853 1.00 96.81 313 GLU A CA 1
ATOM 2339 C C . GLU A 1 313 ? -20.550 22.115 11.195 1.00 96.81 313 GLU A C 1
ATOM 2341 O O . GLU A 1 313 ? -20.748 22.820 12.183 1.00 96.81 313 GLU A O 1
ATOM 2346 N N . LEU A 1 314 ? -19.720 21.062 11.245 1.00 97.44 314 LEU A N 1
ATOM 2347 C CA . LEU A 1 314 ? -19.021 20.625 12.467 1.00 97.44 314 LEU A CA 1
ATOM 2348 C C . LEU A 1 314 ? -17.975 21.651 12.927 1.00 97.44 314 LEU A C 1
ATOM 2350 O O . LEU A 1 314 ? -17.271 22.238 12.104 1.00 97.44 314 LEU A O 1
ATOM 2354 N N . THR A 1 315 ? -17.763 21.833 14.231 1.00 98.25 315 THR A N 1
ATOM 2355 C CA . THR A 1 315 ? -16.660 22.686 14.717 1.00 98.25 315 THR A CA 1
ATOM 2356 C C . THR A 1 315 ? -15.296 22.144 14.270 1.00 98.25 315 THR A C 1
ATOM 2358 O O . THR A 1 315 ? -15.133 20.945 14.037 1.00 98.25 315 THR A O 1
ATOM 2361 N N . ALA A 1 316 ? -14.270 23.001 14.184 1.00 98.31 316 ALA A N 1
ATOM 2362 C CA . ALA A 1 316 ? -12.907 22.556 13.871 1.00 98.31 316 ALA A CA 1
ATOM 2363 C C . ALA A 1 316 ? -12.409 21.430 14.796 1.00 98.31 316 ALA A C 1
ATOM 2365 O O . ALA A 1 316 ? -11.674 20.544 14.360 1.00 98.31 316 ALA A O 1
ATOM 2366 N N . LYS A 1 317 ? -12.843 21.425 16.064 1.00 98.44 317 LYS A N 1
ATOM 2367 C CA . LYS A 1 317 ? -12.499 20.370 17.023 1.00 98.44 317 LYS A CA 1
ATOM 2368 C C . LYS A 1 317 ? -13.165 19.033 16.685 1.00 98.44 317 LYS A C 1
ATOM 2370 O O . LYS A 1 317 ? -12.521 17.998 16.807 1.00 98.44 317 LYS A O 1
ATOM 2375 N N . GLU A 1 318 ? -14.420 19.045 16.246 1.00 97.81 318 GLU A N 1
ATOM 2376 C CA . GLU A 1 318 ? -15.125 17.835 15.803 1.00 97.81 318 GLU A CA 1
ATOM 2377 C C . GLU A 1 318 ? -14.551 17.300 14.484 1.00 97.81 318 GLU A C 1
ATOM 2379 O O . GLU A 1 318 ? -14.410 16.090 14.331 1.00 97.81 318 GLU A O 1
ATOM 2384 N N . LEU A 1 319 ? -14.125 18.176 13.565 1.00 97.56 319 LEU A N 1
ATOM 2385 C CA . LEU A 1 319 ? -13.363 17.766 12.379 1.00 97.56 319 LEU A CA 1
ATOM 2386 C C . LEU A 1 319 ? -12.018 17.119 12.756 1.00 97.56 319 LEU A C 1
ATOM 2388 O O . LEU A 1 319 ? -11.658 16.089 12.186 1.00 97.56 319 LEU A O 1
ATOM 2392 N N . LEU A 1 320 ? -11.305 17.659 13.751 1.00 97.88 320 LEU A N 1
ATOM 2393 C CA . LEU A 1 320 ? -10.061 17.060 14.246 1.00 97.88 320 LEU A CA 1
ATOM 2394 C C . LEU A 1 320 ? -10.290 15.702 14.933 1.00 97.88 320 LEU A C 1
ATOM 2396 O O . LEU A 1 320 ? -9.493 14.786 14.732 1.00 97.88 320 LEU A O 1
ATOM 2400 N N . ASP A 1 321 ? -11.367 15.553 15.712 1.00 97.31 321 ASP A N 1
ATOM 2401 C CA . ASP A 1 321 ? -11.778 14.280 16.330 1.00 97.31 321 ASP A CA 1
ATOM 2402 C C . ASP A 1 321 ? -12.087 13.219 15.262 1.00 97.31 321 ASP A C 1
ATOM 2404 O O . ASP A 1 321 ? -11.546 12.116 15.316 1.00 97.31 321 ASP A O 1
ATOM 2408 N N . ARG A 1 322 ? -12.854 13.582 14.222 1.00 95.88 322 ARG A N 1
ATOM 2409 C CA . ARG A 1 322 ? -13.145 12.705 13.074 1.00 95.88 322 ARG A CA 1
ATOM 2410 C C . ARG A 1 322 ? -11.877 12.243 12.360 1.00 95.88 322 ARG A C 1
ATOM 2412 O O . ARG A 1 322 ? -11.718 11.045 12.143 1.00 95.88 322 ARG A O 1
ATOM 2419 N N . VAL A 1 323 ? -10.964 13.159 12.030 1.00 96.50 323 VAL A N 1
ATOM 2420 C CA . VAL A 1 323 ? -9.697 12.816 11.354 1.00 96.50 323 VAL A CA 1
ATOM 2421 C C . VAL A 1 323 ? -8.793 11.958 12.249 1.00 96.50 323 VAL A C 1
ATOM 2423 O O . VAL A 1 323 ? -8.170 11.019 11.758 1.00 96.50 323 VAL A O 1
ATOM 2426 N N . SER A 1 324 ? -8.772 12.211 13.563 1.00 96.81 324 SER A N 1
ATOM 2427 C CA . SER A 1 324 ? -8.019 11.391 14.526 1.00 96.81 324 SER A CA 1
ATOM 2428 C C . SER A 1 324 ? -8.571 9.960 14.583 1.00 96.81 324 SER A C 1
ATOM 2430 O O . SER A 1 324 ? -7.826 9.008 14.364 1.00 96.81 324 SER A O 1
ATOM 2432 N N . LYS A 1 325 ? -9.894 9.799 14.723 1.00 96.00 325 LYS A N 1
ATOM 2433 C CA . LYS A 1 325 ? -10.564 8.488 14.675 1.00 96.00 325 LYS A CA 1
ATOM 2434 C C . LYS A 1 325 ? -10.427 7.786 13.326 1.00 96.00 325 LYS A C 1
ATOM 2436 O O . LYS A 1 325 ? -10.443 6.562 13.271 1.00 96.00 325 LYS A O 1
ATOM 2441 N N . GLN A 1 326 ? -10.285 8.526 12.225 1.00 96.25 326 GLN A N 1
ATOM 2442 C CA . GLN A 1 326 ? -10.011 7.916 10.924 1.00 96.25 326 GLN A CA 1
ATOM 2443 C C . GLN A 1 326 ? -8.600 7.320 10.862 1.00 96.25 326 GLN A C 1
ATOM 2445 O O . GLN A 1 326 ? -8.439 6.254 10.276 1.00 96.25 326 GLN A O 1
ATOM 2450 N N . MET A 1 327 ? -7.599 7.946 11.495 1.00 96.31 327 MET A N 1
ATOM 2451 C CA . MET A 1 327 ? -6.260 7.357 11.654 1.00 96.31 327 MET A CA 1
ATOM 2452 C C . MET A 1 327 ? -6.292 6.101 12.539 1.00 96.31 327 MET A C 1
ATOM 2454 O O . MET A 1 327 ? -5.676 5.100 12.183 1.00 96.31 327 MET A O 1
ATOM 2458 N N . GLU A 1 328 ? -7.079 6.110 13.621 1.00 95.19 328 GLU A N 1
ATOM 2459 C CA . GLU A 1 328 ? -7.298 4.955 14.517 1.00 95.19 328 GLU A CA 1
ATOM 2460 C C . GLU A 1 328 ? -7.939 3.735 13.830 1.00 95.19 328 GLU A C 1
ATOM 2462 O O . GLU A 1 328 ? -7.944 2.647 14.396 1.00 95.19 328 GLU A O 1
ATOM 2467 N N . VAL A 1 329 ? -8.460 3.869 12.606 1.00 95.69 329 VAL A N 1
ATOM 2468 C CA . VAL A 1 329 ? -9.001 2.738 11.828 1.00 95.69 329 VAL A CA 1
ATOM 2469 C C . VAL A 1 329 ? -8.433 2.625 10.410 1.00 95.69 329 VAL A C 1
ATOM 2471 O O . VAL A 1 329 ? -8.804 1.709 9.673 1.00 95.69 329 VAL A O 1
ATOM 2474 N N . ALA A 1 330 ? -7.519 3.524 10.028 1.00 96.56 330 ALA A N 1
ATOM 2475 C CA . ALA A 1 330 ? -6.895 3.544 8.713 1.00 96.56 330 ALA A CA 1
ATOM 2476 C C . ALA A 1 330 ? -6.097 2.260 8.464 1.00 96.56 330 ALA A C 1
ATOM 2478 O O . ALA A 1 330 ? -5.316 1.795 9.297 1.00 96.56 330 ALA A O 1
ATOM 2479 N N . GLU A 1 331 ? -6.277 1.688 7.281 1.00 97.50 331 GLU A N 1
ATOM 2480 C CA . GLU A 1 331 ? -5.541 0.499 6.873 1.00 97.50 331 GLU A CA 1
ATOM 2481 C C . GLU A 1 331 ? -4.131 0.906 6.466 1.00 97.50 331 GLU A C 1
ATOM 2483 O O . GLU A 1 331 ? -3.960 1.716 5.556 1.00 97.50 331 GLU A O 1
ATOM 2488 N N . VAL A 1 332 ? -3.122 0.325 7.105 1.00 97.94 332 VAL A N 1
ATOM 2489 C CA . VAL A 1 332 ? -1.753 0.372 6.593 1.00 97.94 332 VAL A CA 1
ATOM 2490 C C . VAL A 1 332 ? -1.587 -0.844 5.691 1.00 97.94 332 VAL A C 1
ATOM 2492 O O . VAL A 1 332 ? -1.800 -1.971 6.144 1.00 97.94 332 VAL A O 1
ATOM 2495 N N . ALA A 1 333 ? -1.303 -0.618 4.408 1.00 97.44 333 ALA A N 1
ATOM 2496 C CA . ALA A 1 333 ? -1.359 -1.656 3.382 1.00 97.44 333 ALA A CA 1
ATOM 2497 C C . ALA A 1 333 ? -0.115 -1.660 2.485 1.00 97.44 333 ALA A C 1
ATOM 2499 O O . ALA A 1 333 ? 0.174 -0.659 1.829 1.00 97.44 333 ALA A O 1
ATOM 2500 N N . SER A 1 334 ? 0.579 -2.796 2.398 1.00 95.94 334 SER A N 1
ATOM 2501 C CA . SER A 1 334 ? 1.649 -3.009 1.414 1.00 95.94 334 SER A CA 1
ATOM 2502 C C . SER A 1 334 ? 1.100 -3.810 0.234 1.00 95.94 334 SER A C 1
ATOM 2504 O O . SER A 1 334 ? 0.468 -4.854 0.423 1.00 95.94 334 SER A O 1
ATOM 2506 N N . GLY A 1 335 ? 1.282 -3.280 -0.976 1.00 93.38 335 GLY A N 1
ATOM 2507 C CA . GLY A 1 335 ? 0.840 -3.894 -2.227 1.00 93.38 335 GLY A CA 1
ATOM 2508 C C . GLY A 1 335 ? 1.969 -4.690 -2.865 1.00 93.38 335 GLY A C 1
ATOM 2509 O O . GLY A 1 335 ? 3.120 -4.277 -2.787 1.00 93.38 335 GLY A O 1
ATOM 2510 N N . PHE A 1 336 ? 1.659 -5.826 -3.487 1.00 92.81 336 PHE A N 1
ATOM 2511 C CA . PHE A 1 336 ? 2.681 -6.694 -4.071 1.00 92.81 336 PHE A CA 1
ATOM 2512 C C . PHE A 1 336 ? 2.128 -7.594 -5.193 1.00 92.81 336 PHE A C 1
ATOM 2514 O O . PHE A 1 336 ? 0.921 -7.885 -5.233 1.00 92.81 336 PHE A O 1
ATOM 2521 N N . PRO A 1 337 ? 2.964 -8.012 -6.162 1.00 90.88 337 PRO A N 1
ATOM 2522 C CA . PRO A 1 337 ? 2.534 -8.871 -7.261 1.00 90.88 337 PRO A CA 1
ATOM 2523 C C . PRO A 1 337 ? 2.116 -10.258 -6.753 1.00 90.88 337 PRO A C 1
ATOM 2525 O O . PRO A 1 337 ? 2.754 -10.859 -5.894 1.00 90.88 337 PRO A O 1
ATOM 2528 N N . ALA A 1 338 ? 1.032 -10.808 -7.305 1.00 91.88 338 ALA A N 1
ATOM 2529 C CA . ALA A 1 338 ? 0.541 -12.125 -6.890 1.00 91.88 338 ALA A CA 1
ATOM 2530 C C . ALA A 1 338 ? 1.556 -13.250 -7.173 1.00 91.88 338 ALA A C 1
ATOM 2532 O O . ALA A 1 338 ? 1.714 -14.169 -6.368 1.00 91.88 338 ALA A O 1
ATOM 2533 N N . ASP A 1 339 ? 2.259 -13.131 -8.299 1.00 88.88 339 ASP A N 1
ATOM 2534 C CA . ASP A 1 339 ? 3.351 -13.999 -8.730 1.00 88.88 339 ASP A CA 1
ATOM 2535 C C . ASP A 1 339 ? 4.518 -13.125 -9.196 1.00 88.88 339 ASP A C 1
ATOM 2537 O O . ASP A 1 339 ? 4.295 -12.125 -9.887 1.00 88.88 339 ASP A O 1
ATOM 2541 N N . GLN A 1 340 ? 5.740 -13.495 -8.815 1.00 80.94 340 GLN A N 1
ATOM 2542 C CA . GLN A 1 340 ? 6.951 -12.725 -9.084 1.00 80.94 340 GLN A CA 1
ATOM 2543 C C . GLN A 1 340 ? 8.087 -13.659 -9.487 1.00 80.94 340 GLN A C 1
ATOM 2545 O O . GLN A 1 340 ? 8.510 -14.517 -8.716 1.00 80.94 340 GLN A O 1
ATOM 2550 N N . ASP A 1 341 ? 8.587 -13.471 -10.705 1.00 73.81 341 ASP A N 1
ATOM 2551 C CA . ASP A 1 341 ? 9.761 -14.173 -11.212 1.00 73.81 341 ASP A CA 1
ATOM 2552 C C . ASP A 1 341 ? 11.032 -13.512 -10.643 1.00 73.81 341 ASP A C 1
ATOM 2554 O O . ASP A 1 341 ? 11.289 -12.348 -10.975 1.00 73.81 341 ASP A O 1
ATOM 2558 N N . PRO A 1 342 ? 11.848 -14.209 -9.824 1.00 64.94 342 PRO A N 1
ATOM 2559 C CA . PRO A 1 342 ? 13.059 -13.628 -9.244 1.00 64.94 342 PRO A CA 1
ATOM 2560 C C . PRO A 1 342 ? 14.076 -13.164 -10.295 1.00 64.94 342 PRO A C 1
ATOM 2562 O O . PRO A 1 342 ? 14.824 -12.224 -10.052 1.00 64.94 342 PRO A O 1
ATOM 2565 N N . ALA A 1 343 ? 14.077 -13.769 -11.489 1.00 61.78 343 ALA A N 1
ATOM 2566 C CA . ALA A 1 343 ? 14.952 -13.379 -12.594 1.00 61.78 343 ALA A CA 1
ATOM 2567 C C . ALA A 1 343 ? 14.410 -12.189 -13.415 1.00 61.78 343 ALA A C 1
ATOM 2569 O O . ALA A 1 343 ? 15.051 -11.766 -14.379 1.00 61.78 343 ALA A O 1
ATOM 2570 N N . LYS A 1 344 ? 13.230 -11.654 -13.064 1.00 61.81 344 LYS A N 1
ATOM 2571 C CA . LYS A 1 344 ? 12.610 -10.468 -13.685 1.00 61.81 344 LYS A CA 1
ATOM 2572 C C . LYS A 1 344 ? 12.160 -9.422 -12.656 1.00 61.81 344 LYS A C 1
ATOM 2574 O O . LYS A 1 344 ? 11.233 -8.661 -12.936 1.00 61.81 344 LYS A O 1
ATOM 2579 N N . MET A 1 345 ? 12.778 -9.389 -11.473 1.00 57.69 345 MET A N 1
ATOM 2580 C CA . MET A 1 345 ? 12.535 -8.329 -10.489 1.00 57.69 345 MET A CA 1
ATOM 2581 C C . MET A 1 345 ? 12.751 -6.952 -11.133 1.00 57.69 345 MET A C 1
ATOM 2583 O O . MET A 1 345 ? 13.804 -6.687 -11.713 1.00 57.69 345 MET A O 1
ATOM 2587 N N . PHE A 1 346 ? 11.749 -6.077 -11.027 1.00 57.44 346 PHE A N 1
ATOM 2588 C CA . PHE A 1 346 ? 11.942 -4.654 -11.291 1.00 57.44 346 PHE A CA 1
ATOM 2589 C C . PHE A 1 346 ? 12.765 -4.088 -10.122 1.00 57.44 346 PHE A C 1
ATOM 2591 O O . PHE A 1 346 ? 12.441 -4.427 -8.981 1.00 57.44 346 PHE A O 1
ATOM 2598 N N . PRO A 1 347 ? 13.796 -3.252 -10.352 1.00 54.78 347 PRO A N 1
ATOM 2599 C CA . PRO A 1 347 ? 14.610 -2.720 -9.258 1.00 54.78 347 PRO A CA 1
ATOM 2600 C C . PRO A 1 347 ? 13.771 -1.948 -8.227 1.00 54.78 347 PRO A C 1
ATOM 2602 O O . PRO A 1 347 ? 14.045 -2.034 -7.039 1.00 54.78 347 PRO A O 1
ATOM 2605 N N . ASP A 1 348 ? 12.691 -1.292 -8.662 1.00 53.06 348 ASP A N 1
ATOM 2606 C CA . ASP A 1 348 ? 11.783 -0.526 -7.796 1.00 53.06 348 ASP A CA 1
ATOM 2607 C C . ASP A 1 348 ? 10.822 -1.371 -6.926 1.00 53.06 348 ASP A C 1
ATOM 2609 O O . ASP A 1 348 ? 10.108 -0.801 -6.106 1.00 53.06 348 ASP A O 1
ATOM 2613 N N . SER A 1 349 ? 10.721 -2.696 -7.123 1.00 59.41 349 SER A N 1
ATOM 2614 C CA . SER A 1 349 ? 9.901 -3.575 -6.259 1.00 59.41 349 SER A CA 1
ATOM 2615 C C . SER A 1 349 ? 10.240 -5.070 -6.433 1.00 59.41 349 SER A C 1
ATOM 2617 O O . SER A 1 349 ? 9.528 -5.811 -7.124 1.00 59.41 349 SER A O 1
ATOM 2619 N N . PRO A 1 350 ? 11.339 -5.559 -5.833 1.00 60.91 350 PRO A N 1
ATOM 2620 C CA . PRO A 1 350 ? 11.664 -6.987 -5.782 1.00 60.91 350 PRO A CA 1
ATOM 2621 C C . PRO A 1 350 ? 10.838 -7.807 -4.762 1.00 60.91 350 PRO A C 1
ATOM 2623 O O . PRO A 1 350 ? 10.937 -9.032 -4.787 1.00 60.91 350 PRO A O 1
ATOM 2626 N N . GLY A 1 351 ? 10.045 -7.148 -3.905 1.00 73.75 351 GLY A N 1
ATOM 2627 C CA . GLY A 1 351 ? 9.433 -7.636 -2.658 1.00 73.75 351 GLY A CA 1
ATOM 2628 C C . GLY A 1 351 ? 8.649 -8.963 -2.619 1.00 73.75 351 GLY A C 1
ATOM 2629 O O . GLY A 1 351 ? 9.191 -10.068 -2.697 1.00 73.75 351 GLY A O 1
ATOM 2630 N N . MET A 1 352 ? 7.370 -8.867 -2.241 1.00 91.00 352 MET A N 1
ATOM 2631 C CA . MET A 1 352 ? 6.566 -10.013 -1.794 1.00 91.00 352 MET A CA 1
ATOM 2632 C C . MET A 1 352 ? 5.813 -10.696 -2.949 1.00 91.00 352 MET A C 1
ATOM 2634 O O . MET A 1 352 ? 5.396 -10.065 -3.912 1.00 91.00 352 MET A O 1
ATOM 2638 N N . SER A 1 353 ? 5.549 -11.997 -2.810 1.00 93.44 353 SER A N 1
ATOM 2639 C CA . SER A 1 353 ? 4.614 -12.739 -3.663 1.00 93.44 353 SER A CA 1
ATOM 2640 C C . SER A 1 353 ? 3.847 -13.781 -2.851 1.00 93.44 353 SER A C 1
ATOM 2642 O O . SER A 1 353 ? 4.252 -14.136 -1.740 1.00 93.44 353 SER A O 1
ATOM 2644 N N . ILE A 1 354 ? 2.764 -14.336 -3.406 1.00 95.06 354 ILE A N 1
ATOM 2645 C CA . ILE A 1 354 ? 2.024 -15.428 -2.746 1.00 95.06 354 ILE A CA 1
ATOM 2646 C C . ILE A 1 354 ? 2.941 -16.641 -2.520 1.00 95.06 354 ILE A C 1
ATOM 2648 O O . ILE A 1 354 ? 2.875 -17.281 -1.472 1.00 95.06 354 ILE A O 1
ATOM 2652 N N . GLY A 1 355 ? 3.834 -16.941 -3.471 1.00 93.50 355 GLY A N 1
ATOM 2653 C CA . GLY A 1 355 ? 4.789 -18.045 -3.352 1.00 93.50 355 GLY A CA 1
ATOM 2654 C C . GLY A 1 355 ? 5.785 -17.859 -2.204 1.00 93.50 355 GLY A C 1
ATOM 2655 O O . GLY A 1 355 ? 6.096 -18.820 -1.500 1.00 93.50 355 GLY A O 1
ATOM 2656 N N . PHE A 1 356 ? 6.249 -16.629 -1.976 1.00 91.12 356 PHE A N 1
ATOM 2657 C CA . PHE A 1 356 ? 7.162 -16.311 -0.876 1.00 91.12 356 PHE A CA 1
ATOM 2658 C C . PHE A 1 356 ? 6.422 -16.334 0.466 1.00 91.12 356 PHE A C 1
ATOM 2660 O O . PHE A 1 356 ? 6.827 -17.040 1.389 1.00 91.12 356 PHE A O 1
ATOM 2667 N N . GLY A 1 357 ? 5.273 -15.659 0.550 1.00 93.94 357 GLY A N 1
ATOM 2668 C CA . GLY A 1 357 ? 4.477 -15.557 1.771 1.00 93.94 357 GLY A CA 1
ATOM 2669 C C . GLY A 1 357 ? 3.885 -16.885 2.263 1.00 93.94 357 GLY A C 1
ATOM 2670 O O . GLY A 1 357 ? 3.768 -17.099 3.473 1.00 93.94 357 GLY A O 1
ATOM 2671 N N . MET A 1 358 ? 3.573 -17.823 1.359 1.00 95.56 358 MET A N 1
ATOM 2672 C CA . MET A 1 358 ? 3.178 -19.185 1.742 1.00 95.56 358 MET A CA 1
ATOM 2673 C C . MET A 1 358 ? 4.303 -19.930 2.475 1.00 95.56 358 MET A C 1
ATOM 2675 O O . MET A 1 358 ? 4.020 -20.606 3.466 1.00 95.56 358 MET A O 1
ATOM 2679 N N . ASN A 1 359 ? 5.549 -19.786 2.009 1.00 94.75 359 ASN A N 1
ATOM 2680 C CA . ASN A 1 359 ? 6.719 -20.513 2.513 1.00 94.75 359 ASN A CA 1
ATOM 2681 C C . ASN A 1 359 ? 7.425 -19.816 3.694 1.00 94.75 359 ASN A C 1
ATOM 2683 O O . ASN A 1 359 ? 8.054 -20.490 4.507 1.00 94.75 359 ASN A O 1
ATOM 2687 N N . GLY A 1 360 ? 7.335 -18.487 3.793 1.00 94.56 360 GLY A N 1
ATOM 2688 C CA . GLY A 1 360 ? 7.969 -17.690 4.845 1.00 94.56 360 GLY A CA 1
ATOM 2689 C C . GLY A 1 360 ? 7.238 -17.720 6.193 1.00 94.56 360 GLY A C 1
ATOM 2690 O O . GLY A 1 360 ? 6.105 -18.195 6.319 1.00 94.56 360 GLY A O 1
ATOM 2691 N N . THR A 1 361 ? 7.878 -17.169 7.225 1.00 95.69 361 THR A N 1
ATOM 2692 C CA . THR A 1 361 ? 7.272 -16.961 8.555 1.00 95.69 361 THR A CA 1
ATOM 2693 C C . THR A 1 361 ? 6.978 -15.496 8.870 1.00 95.69 361 THR A C 1
ATOM 2695 O O . THR A 1 361 ? 6.362 -15.237 9.894 1.00 95.69 361 THR A O 1
ATOM 2698 N N . PHE A 1 362 ? 7.357 -14.556 8.002 1.00 96.19 362 PHE A N 1
ATOM 2699 C CA . PHE A 1 362 ? 7.172 -13.114 8.176 1.00 96.19 362 PHE A CA 1
ATOM 2700 C C . PHE A 1 362 ? 6.992 -12.410 6.821 1.00 96.19 362 PHE A C 1
ATOM 2702 O O . PHE A 1 362 ? 7.278 -12.991 5.769 1.00 96.19 362 PHE A O 1
ATOM 2709 N N . PHE A 1 363 ? 6.515 -11.163 6.840 1.00 96.50 363 PHE A N 1
ATOM 2710 C CA . PHE A 1 363 ? 6.448 -10.316 5.651 1.00 96.50 363 PHE A CA 1
ATOM 2711 C C . PHE A 1 363 ? 7.829 -9.719 5.352 1.00 96.50 363 PHE A C 1
ATOM 2713 O O . PHE A 1 363 ? 8.401 -9.032 6.193 1.00 96.50 363 PHE A O 1
ATOM 2720 N N . LEU A 1 364 ? 8.349 -10.000 4.158 1.00 95.31 364 LEU A N 1
ATOM 2721 C CA . LEU A 1 364 ? 9.647 -9.531 3.675 1.00 95.31 364 LEU A CA 1
ATOM 2722 C C . LEU A 1 364 ? 9.570 -8.067 3.227 1.00 95.31 364 LEU A C 1
ATOM 2724 O O . LEU A 1 364 ? 8.619 -7.690 2.540 1.00 95.31 364 LEU A O 1
ATOM 2728 N N . ASN A 1 365 ? 10.603 -7.283 3.531 1.00 94.81 365 ASN A N 1
ATOM 2729 C CA . ASN A 1 365 ? 10.879 -6.042 2.803 1.00 94.81 365 ASN A CA 1
ATOM 2730 C C . ASN A 1 365 ? 11.609 -6.330 1.468 1.00 94.81 365 ASN A C 1
ATOM 2732 O O . ASN A 1 365 ? 12.069 -7.450 1.214 1.00 94.81 365 ASN A O 1
ATOM 2736 N N . ASP A 1 366 ? 11.722 -5.318 0.603 1.00 90.50 366 ASP A N 1
ATOM 2737 C CA . ASP A 1 366 ? 12.367 -5.439 -0.712 1.00 90.50 366 ASP A CA 1
ATOM 2738 C C . ASP A 1 366 ? 13.828 -5.924 -0.613 1.00 90.50 366 ASP A C 1
ATOM 2740 O O . ASP A 1 366 ? 14.251 -6.806 -1.365 1.00 90.50 366 ASP A O 1
ATOM 2744 N N . TRP A 1 367 ? 14.573 -5.465 0.391 1.00 93.50 367 TRP A N 1
ATOM 2745 C CA . TRP A 1 367 ? 15.962 -5.862 0.638 1.00 93.50 367 TRP A CA 1
ATOM 2746 C C . TRP A 1 367 ? 16.122 -7.345 0.995 1.00 93.50 367 TRP A C 1
ATOM 2748 O O . TRP A 1 367 ? 17.011 -8.038 0.493 1.00 93.50 367 TRP A O 1
ATOM 2758 N N . GLN A 1 368 ? 15.232 -7.854 1.845 1.00 94.31 368 GLN A N 1
ATOM 2759 C CA . GLN A 1 368 ? 15.179 -9.259 2.240 1.00 94.31 368 GLN A CA 1
ATOM 2760 C C . GLN A 1 368 ? 14.717 -10.149 1.085 1.00 94.31 368 GLN A C 1
ATOM 2762 O O . GLN A 1 368 ? 15.198 -11.276 0.960 1.00 94.31 368 GLN A O 1
ATOM 2767 N N . SER A 1 369 ? 13.809 -9.668 0.231 1.00 90.88 369 SER A N 1
ATOM 2768 C CA . SER A 1 369 ? 13.283 -10.449 -0.893 1.00 90.88 369 SER A CA 1
ATOM 2769 C C . SER A 1 369 ? 14.363 -10.809 -1.922 1.00 90.88 369 SER A C 1
ATOM 2771 O O . SER A 1 369 ? 14.488 -11.980 -2.282 1.00 90.88 369 SER A O 1
ATOM 2773 N N . VAL A 1 370 ? 15.223 -9.863 -2.318 1.00 89.12 370 VAL A N 1
ATOM 2774 C CA . VAL A 1 370 ? 16.351 -10.127 -3.232 1.00 89.12 370 VAL A CA 1
ATOM 2775 C C . VAL A 1 370 ? 17.316 -11.139 -2.620 1.00 89.12 370 VAL A C 1
ATOM 2777 O O . VAL A 1 370 ? 17.680 -12.114 -3.276 1.00 89.12 370 VAL A O 1
ATOM 2780 N N . LEU A 1 371 ? 17.680 -10.957 -1.345 1.00 90.81 371 LEU A N 1
ATOM 2781 C CA . LEU A 1 371 ? 18.585 -11.861 -0.625 1.00 90.81 371 LEU A CA 1
ATOM 2782 C C . LEU A 1 371 ? 18.008 -13.266 -0.392 1.00 90.81 371 LEU A C 1
ATOM 2784 O O . LEU A 1 371 ? 18.775 -14.210 -0.210 1.00 90.81 371 LEU A O 1
ATOM 2788 N N . THR A 1 372 ? 16.682 -13.413 -0.376 1.00 89.19 372 THR A N 1
ATOM 2789 C CA . THR A 1 372 ? 16.006 -14.704 -0.159 1.00 89.19 372 THR A CA 1
ATOM 2790 C C . THR A 1 372 ? 15.724 -15.438 -1.474 1.00 89.19 372 THR A C 1
ATOM 2792 O O . THR A 1 372 ? 15.671 -16.668 -1.482 1.00 89.19 372 THR A O 1
ATOM 2795 N N . HIS A 1 373 ? 15.539 -14.713 -2.585 1.00 83.00 373 HIS A N 1
ATOM 2796 C CA . HIS A 1 373 ? 15.019 -15.283 -3.836 1.00 83.00 373 HIS A CA 1
ATOM 2797 C C . HIS A 1 373 ? 15.968 -15.205 -5.036 1.00 83.00 373 HIS A C 1
ATOM 2799 O O . HIS A 1 373 ? 15.796 -15.990 -5.972 1.00 83.00 373 HIS A O 1
ATOM 2805 N N . SER A 1 374 ? 16.967 -14.316 -5.037 1.00 81.50 374 SER A N 1
ATOM 2806 C CA . SER A 1 374 ? 17.992 -14.327 -6.082 1.00 81.50 374 SER A CA 1
ATOM 2807 C C . SER A 1 374 ? 19.051 -15.390 -5.800 1.00 81.50 374 SER A C 1
ATOM 2809 O O . SER A 1 374 ? 19.601 -15.470 -4.703 1.00 81.50 374 SER A O 1
ATOM 2811 N N . SER A 1 375 ? 19.399 -16.174 -6.822 1.00 85.31 375 SER A N 1
ATOM 2812 C CA . SER A 1 375 ? 20.597 -17.022 -6.798 1.00 85.31 375 SER A CA 1
ATOM 2813 C C . SER A 1 375 ? 21.900 -16.220 -6.887 1.00 85.31 375 SER A C 1
ATOM 2815 O O . SER A 1 375 ? 22.964 -16.762 -6.599 1.00 85.31 375 SER A O 1
ATOM 2817 N N . ASP A 1 376 ? 21.812 -14.957 -7.309 1.00 86.69 376 ASP A N 1
ATOM 2818 C CA . ASP A 1 376 ? 22.914 -14.001 -7.395 1.00 86.69 376 ASP A CA 1
ATOM 2819 C C . ASP A 1 376 ? 22.390 -12.598 -7.007 1.00 86.69 376 ASP A C 1
ATOM 2821 O O . ASP A 1 376 ? 21.908 -11.843 -7.860 1.00 86.69 376 ASP A O 1
ATOM 2825 N N . PRO A 1 377 ? 22.356 -12.257 -5.703 1.00 86.25 377 PRO A N 1
ATOM 2826 C CA . PRO A 1 377 ? 21.933 -10.933 -5.248 1.00 86.25 377 PRO A CA 1
ATOM 2827 C C . PRO A 1 377 ? 22.820 -9.811 -5.792 1.00 86.25 377 PRO A C 1
ATOM 2829 O O . PRO A 1 377 ? 22.304 -8.753 -6.140 1.00 86.25 377 PRO A O 1
ATOM 2832 N N . ASP A 1 378 ? 24.125 -10.057 -5.951 1.00 85.12 378 ASP A N 1
ATOM 2833 C CA . ASP A 1 378 ? 25.070 -9.084 -6.506 1.00 85.12 378 ASP A CA 1
ATOM 2834 C C . ASP A 1 378 ? 24.743 -8.765 -7.976 1.00 85.12 378 ASP A C 1
ATOM 2836 O O . ASP A 1 378 ? 24.873 -7.615 -8.393 1.00 85.12 378 ASP A O 1
ATOM 2840 N N . GLN A 1 379 ? 24.231 -9.723 -8.759 1.00 82.38 379 GLN A N 1
ATOM 2841 C CA . GLN A 1 379 ? 23.707 -9.458 -10.105 1.00 82.38 379 GLN A CA 1
ATOM 2842 C C . GLN A 1 379 ? 22.445 -8.574 -10.096 1.00 82.38 379 GLN A C 1
ATOM 2844 O O . GLN A 1 379 ? 22.203 -7.873 -11.078 1.00 82.38 379 GLN A O 1
ATOM 2849 N N . ILE A 1 380 ? 21.651 -8.558 -9.019 1.00 80.56 380 ILE A N 1
ATOM 2850 C CA . ILE A 1 380 ? 20.494 -7.654 -8.897 1.00 80.56 380 ILE A CA 1
ATOM 2851 C C . ILE A 1 380 ? 20.937 -6.278 -8.387 1.00 80.56 380 ILE A C 1
ATOM 2853 O O . ILE A 1 380 ? 20.620 -5.277 -9.029 1.00 80.56 380 ILE A O 1
ATOM 2857 N N . TRP A 1 381 ? 21.732 -6.212 -7.314 1.00 83.06 381 TRP A N 1
ATOM 2858 C CA . TRP A 1 381 ? 22.246 -4.960 -6.744 1.00 83.06 381 TRP A CA 1
ATOM 2859 C C . TRP A 1 381 ? 23.192 -4.215 -7.685 1.00 83.06 381 TRP A C 1
ATOM 2861 O O . TRP A 1 381 ? 23.076 -3.007 -7.861 1.00 83.06 381 TRP A O 1
ATOM 2871 N N . HIS A 1 382 ? 24.127 -4.933 -8.305 1.00 79.75 382 HIS A N 1
ATOM 2872 C CA . HIS A 1 382 ? 25.196 -4.384 -9.143 1.00 79.75 382 HIS A CA 1
ATOM 2873 C C . HIS A 1 382 ? 25.027 -4.722 -10.627 1.00 79.75 382 HIS A C 1
ATOM 2875 O O . HIS A 1 382 ? 25.922 -4.476 -11.442 1.00 79.75 382 HIS A O 1
ATOM 2881 N N . GLY A 1 383 ? 23.851 -5.238 -10.990 1.00 71.31 383 GLY A N 1
ATOM 2882 C CA . GLY A 1 383 ? 23.443 -5.450 -12.367 1.00 71.31 383 GLY A CA 1
ATOM 2883 C C . GLY A 1 383 ? 23.530 -4.173 -13.192 1.00 71.31 383 GLY A C 1
ATOM 2884 O O . GLY A 1 383 ? 23.006 -3.120 -12.824 1.00 71.31 383 GLY A O 1
ATOM 2885 N N . LEU A 1 384 ? 24.165 -4.288 -14.355 1.00 61.03 384 LEU A N 1
ATOM 2886 C CA . LEU A 1 384 ? 23.937 -3.354 -15.444 1.00 61.03 384 LEU A CA 1
ATOM 2887 C C . LEU A 1 384 ? 22.715 -3.854 -16.216 1.00 61.03 384 LEU A C 1
ATOM 2889 O O . LEU A 1 384 ? 22.829 -4.805 -16.995 1.00 61.03 384 LEU A O 1
ATOM 2893 N N . LEU A 1 385 ? 21.566 -3.196 -16.044 1.00 57.91 385 LEU A N 1
ATOM 2894 C CA . LEU A 1 385 ? 20.428 -3.321 -16.956 1.00 57.91 385 LEU A CA 1
ATOM 2895 C C . LEU A 1 385 ? 20.778 -2.617 -18.271 1.00 57.91 385 LEU A C 1
ATOM 2897 O O . LEU A 1 385 ? 20.325 -1.523 -18.606 1.00 57.91 385 LEU A O 1
ATOM 2901 N N . ALA A 1 386 ? 21.666 -3.269 -19.014 1.00 52.62 386 ALA A N 1
ATOM 2902 C CA . ALA A 1 386 ? 22.111 -2.849 -20.320 1.00 52.62 386 ALA A CA 1
ATOM 2903 C C . ALA A 1 386 ? 21.056 -3.253 -21.361 1.00 52.62 386 ALA A C 1
ATOM 2905 O O . ALA A 1 386 ? 21.011 -4.399 -21.817 1.00 52.62 386 ALA A O 1
ATOM 2906 N N . THR A 1 387 ? 20.199 -2.302 -21.747 1.00 55.81 387 THR A N 1
ATOM 2907 C CA . THR A 1 387 ? 19.423 -2.444 -22.985 1.00 55.81 387 THR A CA 1
ATOM 2908 C C . THR A 1 387 ? 20.374 -2.180 -24.144 1.00 55.81 387 THR A C 1
ATOM 2910 O O . THR A 1 387 ? 20.944 -1.088 -24.243 1.00 55.81 387 THR A O 1
ATOM 2913 N N . TYR A 1 388 ? 20.536 -3.158 -25.031 1.00 59.84 388 TYR A N 1
ATOM 2914 C CA . TYR A 1 388 ? 21.355 -2.993 -26.225 1.00 59.84 388 TYR A CA 1
ATOM 2915 C C . TYR A 1 388 ? 20.473 -2.809 -27.457 1.00 59.84 388 TYR A C 1
ATOM 2917 O O . TYR A 1 388 ? 19.419 -3.434 -27.587 1.00 59.84 388 TYR A 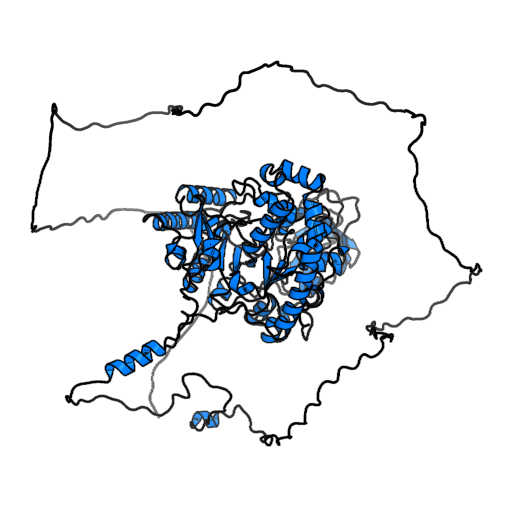O 1
ATOM 2925 N N . VAL A 1 389 ? 20.928 -1.969 -28.383 1.00 62.88 389 VAL A N 1
ATOM 2926 C CA . VAL A 1 389 ? 20.291 -1.773 -29.684 1.00 62.88 389 VAL A CA 1
ATOM 2927 C C . VAL A 1 389 ? 21.370 -1.827 -30.766 1.00 62.88 389 VAL A C 1
ATOM 2929 O O . VAL A 1 389 ? 22.324 -1.049 -30.764 1.00 62.88 389 VAL A O 1
ATOM 2932 N N . GLY A 1 390 ? 21.246 -2.793 -31.672 1.00 66.81 390 GLY A N 1
ATOM 2933 C CA . GLY A 1 390 ? 22.060 -2.912 -32.876 1.00 66.81 390 GLY A CA 1
ATOM 2934 C C . GLY A 1 390 ? 21.475 -2.068 -34.007 1.00 66.81 390 GLY A C 1
ATOM 2935 O O . GLY A 1 390 ? 20.259 -2.043 -34.207 1.00 66.81 390 GLY A O 1
ATOM 2936 N N . PHE A 1 391 ? 22.345 -1.392 -34.758 1.00 71.56 391 PHE A N 1
ATOM 2937 C CA . PHE A 1 391 ? 21.960 -0.548 -35.889 1.00 71.56 391 PHE A CA 1
ATOM 2938 C C . PHE A 1 391 ? 22.697 -0.989 -37.154 1.00 71.56 391 PHE A C 1
ATOM 2940 O O . PHE A 1 391 ? 23.899 -0.776 -37.304 1.00 71.56 391 PHE A O 1
ATOM 2947 N N . HIS A 1 392 ? 21.964 -1.570 -38.101 1.00 77.62 392 HIS A N 1
ATOM 2948 C CA . HIS A 1 392 ? 22.496 -1.966 -39.401 1.00 77.62 392 HIS A CA 1
ATOM 2949 C C . HIS A 1 392 ? 22.119 -0.914 -40.450 1.00 77.62 392 HIS A C 1
ATOM 2951 O O . HIS A 1 392 ? 21.023 -0.932 -41.016 1.00 77.62 392 HIS A O 1
ATOM 2957 N N . VAL A 1 393 ? 23.021 0.040 -40.695 1.00 76.56 393 VAL A N 1
ATOM 2958 C CA . VAL A 1 393 ? 22.812 1.103 -41.690 1.00 76.56 393 VAL A CA 1
ATOM 2959 C C . VAL A 1 393 ? 22.981 0.550 -43.104 1.00 76.56 393 VAL A C 1
ATOM 2961 O O . VAL A 1 393 ? 24.065 0.129 -43.502 1.00 76.56 393 VAL A O 1
ATOM 2964 N N . ASN A 1 394 ? 21.914 0.616 -43.896 1.00 81.38 394 ASN A N 1
ATOM 2965 C CA . ASN A 1 394 ? 21.933 0.331 -45.322 1.00 81.38 394 ASN A CA 1
ATOM 2966 C C . ASN A 1 394 ? 21.967 1.649 -46.112 1.00 81.38 394 ASN A C 1
ATOM 2968 O O . ASN A 1 394 ? 20.942 2.187 -46.542 1.00 81.38 394 ASN A O 1
ATOM 2972 N N . SER A 1 395 ? 23.180 2.165 -46.313 1.00 74.38 395 SER A N 1
ATOM 2973 C CA . SER A 1 395 ? 23.425 3.420 -47.030 1.00 74.38 395 SER A CA 1
ATOM 2974 C C . SER A 1 395 ? 22.941 3.402 -48.485 1.00 74.38 395 SER A C 1
ATOM 2976 O O . SER A 1 395 ? 22.535 4.447 -48.985 1.00 74.38 395 SER A O 1
ATOM 2978 N N . SER A 1 396 ? 22.904 2.242 -49.157 1.00 77.88 396 SER A N 1
ATOM 2979 C CA . SER A 1 396 ? 22.412 2.141 -50.542 1.00 77.88 396 SER A CA 1
ATOM 2980 C C . SER A 1 396 ? 20.886 2.225 -50.655 1.00 77.88 396 SER A C 1
ATOM 2982 O O . SER A 1 396 ? 20.379 2.646 -51.693 1.00 77.88 396 SER A O 1
ATOM 2984 N N . LYS A 1 397 ? 20.155 1.890 -49.582 1.00 82.25 397 LYS A N 1
ATOM 2985 C CA . LYS A 1 397 ? 18.710 2.147 -49.442 1.00 82.25 397 LYS A CA 1
ATOM 2986 C C . LYS A 1 397 ? 18.379 3.534 -48.881 1.00 82.25 397 LYS A C 1
ATOM 2988 O O . LYS A 1 397 ? 17.225 3.946 -48.957 1.00 82.25 397 LYS A O 1
ATOM 2993 N N . GLY A 1 398 ? 19.340 4.214 -48.255 1.00 87.81 398 GLY A N 1
ATOM 2994 C CA . GLY A 1 398 ? 19.049 5.357 -47.385 1.00 87.81 398 GLY A CA 1
ATOM 2995 C C . GLY A 1 398 ? 18.233 4.948 -46.151 1.00 87.81 398 GLY A C 1
ATOM 2996 O O . GLY A 1 398 ? 17.301 5.654 -45.776 1.00 87.81 398 GLY A O 1
ATOM 2997 N N . ALA A 1 399 ? 18.542 3.794 -45.549 1.00 87.19 399 ALA A N 1
ATOM 2998 C CA . ALA A 1 399 ? 17.788 3.212 -44.437 1.00 87.19 399 ALA A CA 1
ATOM 2999 C C . ALA A 1 399 ? 18.699 2.735 -43.293 1.00 87.19 399 ALA A C 1
ATOM 3001 O O . ALA A 1 399 ? 19.885 2.473 -43.492 1.00 87.19 399 ALA A O 1
ATOM 3002 N N . VAL A 1 400 ? 18.129 2.563 -42.103 1.00 83.25 400 VAL A N 1
ATOM 3003 C CA . VAL A 1 400 ? 18.728 1.853 -40.969 1.00 83.25 400 VAL A CA 1
ATOM 3004 C C . VAL A 1 400 ? 17.776 0.754 -40.512 1.00 83.25 400 VAL A C 1
ATOM 3006 O O . VAL A 1 400 ? 16.573 0.970 -40.409 1.00 83.25 400 VAL A O 1
ATOM 3009 N N . THR A 1 401 ? 18.305 -0.438 -40.253 1.00 83.31 401 THR A N 1
ATOM 3010 C CA . THR A 1 401 ? 17.564 -1.505 -39.573 1.00 83.31 401 THR A CA 1
ATOM 3011 C C . THR A 1 401 ? 17.934 -1.504 -38.098 1.00 83.31 401 THR A C 1
ATOM 3013 O O . THR A 1 401 ? 19.119 -1.543 -37.763 1.00 83.31 401 THR A O 1
ATOM 3016 N N . VAL A 1 402 ? 16.925 -1.443 -37.233 1.00 78.19 402 VAL A N 1
ATOM 3017 C CA . VAL A 1 402 ? 17.067 -1.400 -35.774 1.00 78.19 402 VAL A CA 1
ATOM 3018 C C . VAL A 1 402 ? 16.717 -2.768 -35.191 1.00 78.19 402 VAL A C 1
ATOM 3020 O O . VAL A 1 402 ? 15.644 -3.300 -35.474 1.00 78.19 402 VAL A O 1
ATOM 3023 N N . GLU A 1 403 ? 17.605 -3.330 -34.374 1.00 76.06 403 GLU A N 1
ATOM 3024 C CA . GLU A 1 403 ? 17.375 -4.555 -33.597 1.00 76.06 403 GLU A CA 1
ATOM 3025 C C . GLU A 1 403 ? 17.587 -4.270 -32.107 1.00 76.06 403 GLU A C 1
ATOM 3027 O O . GLU A 1 403 ? 18.665 -3.824 -31.719 1.00 76.06 403 GLU A O 1
ATOM 3032 N N . GLN A 1 404 ? 16.613 -4.566 -31.250 1.00 68.94 404 GLN A N 1
ATOM 3033 C CA . GLN A 1 404 ? 16.764 -4.454 -29.796 1.00 68.94 404 GLN A CA 1
ATOM 3034 C C . GLN A 1 404 ? 17.089 -5.827 -29.198 1.00 68.94 404 GLN A C 1
ATOM 3036 O O . GLN A 1 404 ? 16.555 -6.845 -29.639 1.00 68.94 404 GLN A O 1
ATOM 3041 N N . TRP A 1 405 ? 17.996 -5.856 -28.221 1.00 62.34 405 TRP A N 1
ATOM 3042 C CA . TRP A 1 405 ? 18.483 -7.076 -27.577 1.00 62.34 405 TRP A CA 1
ATOM 3043 C C . TRP A 1 405 ? 18.312 -6.966 -26.058 1.00 62.34 405 TRP A C 1
ATOM 3045 O O . TRP A 1 405 ? 18.831 -6.038 -25.427 1.00 62.34 405 TRP A O 1
ATOM 3055 N N . PHE A 1 406 ? 17.622 -7.937 -25.462 1.00 54.72 406 PHE A N 1
ATOM 3056 C CA . PHE A 1 406 ? 17.397 -7.999 -24.016 1.00 54.72 406 PHE A CA 1
ATOM 3057 C C . PHE A 1 406 ? 18.372 -8.980 -23.353 1.00 54.72 406 PHE A C 1
ATOM 3059 O O . PHE A 1 406 ? 18.359 -10.170 -23.668 1.00 54.72 406 PHE A O 1
ATOM 3066 N N . GLY A 1 407 ? 19.200 -8.491 -22.422 1.00 53.75 407 GLY A N 1
ATOM 3067 C CA . GLY A 1 407 ? 20.154 -9.320 -21.671 1.00 53.75 407 GLY A CA 1
ATOM 3068 C C . GLY A 1 407 ? 21.508 -9.554 -22.358 1.00 53.75 407 GLY A C 1
ATOM 3069 O O . GLY A 1 407 ? 22.092 -10.623 -22.199 1.00 53.75 407 GLY A O 1
ATOM 3070 N N . GLY A 1 408 ? 22.020 -8.580 -23.122 1.00 59.06 408 GLY A N 1
ATOM 3071 C CA . GLY A 1 408 ? 23.352 -8.645 -23.749 1.00 59.06 408 GLY A CA 1
ATOM 3072 C C . GLY A 1 408 ? 23.350 -8.831 -25.269 1.00 59.06 408 GLY A C 1
ATOM 3073 O O . GLY A 1 408 ? 22.330 -9.161 -25.869 1.00 59.06 408 GLY A O 1
ATOM 3074 N N . CYS A 1 409 ? 24.533 -8.730 -25.891 1.00 59.41 409 CYS A N 1
ATOM 3075 C CA . CYS A 1 409 ? 24.761 -9.052 -27.316 1.00 59.41 409 CYS A CA 1
ATOM 3076 C C . CYS A 1 409 ? 24.638 -10.551 -27.666 1.00 59.41 409 CYS A C 1
ATOM 3078 O O . CYS A 1 409 ? 25.039 -10.980 -28.746 1.00 59.41 409 CYS A O 1
ATOM 3080 N N . SER A 1 410 ? 24.115 -11.355 -26.743 1.00 62.59 410 SER A N 1
ATOM 3081 C CA . SER A 1 410 ? 23.739 -12.762 -26.909 1.00 62.59 410 SER A CA 1
ATOM 3082 C C . SER A 1 410 ? 22.294 -13.030 -26.463 1.00 62.59 410 SER A C 1
ATOM 3084 O O . SER A 1 410 ? 21.887 -14.186 -26.387 1.00 62.59 410 SER A O 1
ATOM 3086 N N . GLY A 1 411 ? 21.550 -11.977 -26.112 1.00 65.06 411 GLY A N 1
ATOM 3087 C CA . GLY A 1 411 ? 20.178 -12.047 -25.624 1.00 65.06 411 GLY A CA 1
ATOM 3088 C C . GLY A 1 411 ? 19.140 -12.262 -26.725 1.00 65.06 411 GLY A C 1
ATOM 3089 O O . GLY A 1 411 ? 19.462 -12.354 -27.913 1.00 65.06 411 GLY A O 1
ATOM 3090 N N . ASN A 1 412 ? 17.867 -12.310 -26.329 1.00 66.69 412 ASN A N 1
ATOM 3091 C CA . ASN A 1 412 ? 16.764 -12.395 -27.285 1.00 66.69 412 ASN A CA 1
ATOM 3092 C C . ASN A 1 412 ? 16.674 -11.099 -28.104 1.00 66.69 412 ASN A C 1
ATOM 3094 O O . ASN A 1 412 ? 16.656 -10.004 -27.537 1.00 66.69 412 ASN A O 1
ATOM 3098 N N . LYS A 1 413 ? 16.594 -11.248 -29.431 1.00 67.75 413 LYS A N 1
ATOM 3099 C CA . LYS A 1 413 ? 16.360 -10.154 -30.378 1.00 67.75 413 LYS A CA 1
ATOM 3100 C C . LYS A 1 413 ? 14.868 -9.868 -30.538 1.00 67.75 413 LYS A C 1
ATOM 3102 O O . LYS A 1 413 ? 14.083 -10.806 -30.682 1.00 67.75 413 LYS A O 1
ATOM 3107 N N . THR A 1 414 ? 14.503 -8.596 -30.662 1.00 71.56 414 THR A N 1
ATOM 3108 C CA . THR A 1 414 ? 13.237 -8.196 -31.296 1.00 71.56 414 THR A CA 1
ATOM 3109 C C . THR A 1 414 ? 13.269 -8.496 -32.799 1.00 71.56 414 THR A C 1
ATOM 3111 O O . THR A 1 414 ? 14.331 -8.735 -33.382 1.00 71.56 414 THR A O 1
ATOM 3114 N N . MET A 1 415 ? 12.116 -8.440 -33.474 1.00 76.38 415 MET A N 1
ATOM 3115 C CA . MET A 1 415 ? 12.122 -8.427 -34.942 1.00 76.38 415 MET A CA 1
ATOM 3116 C C . MET A 1 415 ? 12.830 -7.155 -35.459 1.00 76.38 415 MET A C 1
ATOM 3118 O O . MET A 1 415 ? 12.602 -6.083 -34.891 1.00 76.38 415 MET A O 1
ATOM 3122 N N . PRO A 1 416 ? 13.675 -7.236 -36.508 1.00 81.06 416 PRO A N 1
ATOM 3123 C CA . PRO A 1 416 ? 14.379 -6.067 -37.034 1.00 81.06 416 PRO A CA 1
ATOM 3124 C C . PRO A 1 416 ? 13.425 -5.092 -37.740 1.00 81.06 416 PRO A C 1
ATOM 3126 O O . PRO A 1 416 ? 12.635 -5.505 -38.592 1.00 81.06 416 PRO A O 1
ATOM 3129 N N . VAL A 1 417 ? 13.530 -3.795 -37.440 1.00 81.19 417 VAL A N 1
ATOM 3130 C CA . VAL A 1 417 ? 12.680 -2.741 -38.027 1.00 81.19 417 VAL A CA 1
ATOM 3131 C C . VAL A 1 417 ? 13.497 -1.878 -38.991 1.00 81.19 417 VAL A C 1
ATOM 3133 O O . VAL A 1 417 ? 14.380 -1.140 -38.560 1.00 81.19 417 VAL A O 1
ATOM 3136 N N . GLU A 1 418 ? 13.215 -1.954 -40.297 1.00 86.94 418 GLU A N 1
ATOM 3137 C CA . GLU A 1 418 ? 13.846 -1.090 -41.311 1.00 86.94 418 GLU A CA 1
ATOM 3138 C C . GLU A 1 418 ? 13.130 0.272 -41.389 1.00 86.94 418 GLU A C 1
ATOM 3140 O O . GLU A 1 418 ? 11.957 0.355 -41.755 1.00 86.94 418 GLU A O 1
ATOM 3145 N N . MET A 1 419 ? 13.851 1.347 -41.066 1.00 85.12 419 MET A N 1
ATOM 3146 C CA . MET A 1 419 ? 13.390 2.737 -41.116 1.00 85.12 419 MET A CA 1
ATOM 3147 C C . MET A 1 419 ? 14.222 3.550 -42.115 1.00 85.12 419 MET A C 1
ATOM 3149 O O . MET A 1 419 ? 15.438 3.388 -42.208 1.00 85.12 419 MET A O 1
ATOM 3153 N N . LEU A 1 420 ? 13.591 4.463 -42.854 1.00 90.50 420 LEU A N 1
ATOM 3154 C CA . LEU A 1 420 ? 14.293 5.387 -43.749 1.00 90.50 420 LEU A CA 1
ATOM 3155 C C . LEU A 1 420 ? 15.046 6.462 -42.954 1.00 90.50 420 LEU A C 1
ATOM 3157 O O . LEU A 1 420 ? 14.515 7.041 -42.006 1.00 90.50 420 LEU A O 1
ATOM 3161 N N . LEU A 1 421 ? 16.264 6.776 -43.391 1.00 88.62 421 LEU A N 1
ATOM 3162 C CA . LEU A 1 421 ? 17.074 7.845 -42.818 1.00 88.62 421 LEU A CA 1
ATOM 3163 C C . LEU A 1 421 ? 16.430 9.219 -43.057 1.00 88.62 421 LEU A C 1
ATOM 3165 O O . LEU A 1 421 ? 15.692 9.432 -44.025 1.00 88.62 421 LEU A O 1
ATOM 3169 N N . SER A 1 422 ? 16.679 10.139 -42.126 1.00 90.81 422 SER A N 1
ATOM 3170 C CA . SER A 1 422 ? 16.125 11.500 -42.065 1.00 90.81 422 SER A CA 1
ATOM 3171 C C . SER A 1 422 ? 14.588 11.585 -42.127 1.00 90.81 422 SER A C 1
ATOM 3173 O O . SER A 1 422 ? 14.028 12.672 -42.270 1.00 90.81 422 SER A O 1
ATOM 3175 N N . THR A 1 423 ? 13.888 10.454 -41.993 1.00 91.00 423 THR A N 1
ATOM 3176 C CA . THR A 1 423 ? 12.427 10.355 -41.924 1.00 91.00 423 THR A CA 1
ATOM 3177 C C . THR A 1 423 ? 11.994 10.194 -40.471 1.00 91.00 423 THR A C 1
ATOM 3179 O O . THR A 1 423 ? 12.614 9.446 -39.720 1.00 91.00 423 THR A O 1
ATOM 3182 N N . CYS A 1 424 ? 10.908 10.867 -40.095 1.00 92.19 424 CYS A N 1
ATOM 3183 C CA . CYS A 1 424 ? 10.270 10.684 -38.800 1.00 92.19 424 CYS A CA 1
ATOM 3184 C C . CYS A 1 424 ? 9.219 9.562 -38.840 1.00 92.19 424 CYS A C 1
ATOM 3186 O O . CYS A 1 424 ? 8.389 9.492 -39.751 1.00 92.19 424 CYS A O 1
ATOM 3188 N N . TYR A 1 425 ? 9.264 8.694 -37.832 1.00 89.56 425 TYR A N 1
ATOM 3189 C CA . TYR A 1 425 ? 8.367 7.563 -37.627 1.00 89.56 425 TYR A CA 1
ATOM 3190 C C . TYR A 1 425 ? 7.688 7.679 -36.269 1.00 89.56 425 TYR A C 1
ATOM 3192 O O . TYR A 1 425 ? 8.347 7.653 -35.235 1.00 89.56 425 TYR A O 1
ATOM 3200 N N . GLU A 1 426 ? 6.367 7.785 -36.280 1.00 88.06 426 GLU A N 1
ATOM 3201 C CA . GLU A 1 426 ? 5.520 7.622 -35.109 1.00 88.06 426 GLU A CA 1
ATOM 3202 C C . GLU A 1 426 ? 5.386 6.123 -34.801 1.00 88.06 426 GLU A C 1
ATOM 3204 O O . GLU A 1 426 ? 4.905 5.340 -35.630 1.00 88.06 426 GLU A O 1
ATOM 3209 N N . GLN A 1 427 ? 5.818 5.731 -33.605 1.00 82.25 427 GLN A N 1
ATOM 3210 C CA . GLN A 1 427 ? 5.670 4.385 -33.054 1.00 82.25 427 GLN A CA 1
ATOM 3211 C C .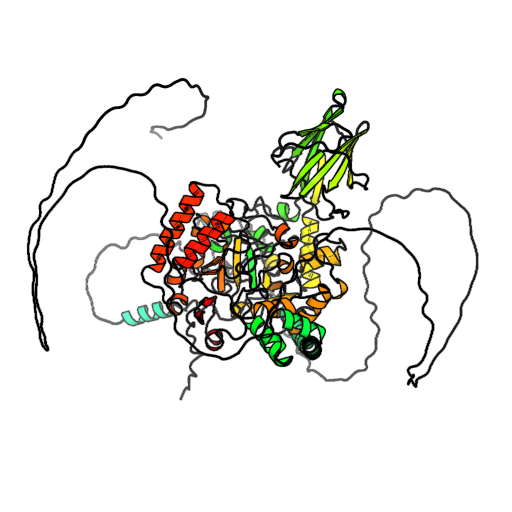 GLN A 1 427 ? 4.981 4.440 -31.679 1.00 82.25 427 GLN A C 1
ATOM 3213 O O . GLN A 1 427 ? 5.144 5.432 -30.960 1.00 82.25 427 GLN A O 1
ATOM 3218 N N . PRO A 1 428 ? 4.239 3.399 -31.265 1.00 73.12 428 PRO A N 1
ATOM 3219 C CA . PRO A 1 428 ? 3.740 3.306 -29.898 1.00 73.12 428 PRO A CA 1
ATOM 3220 C C . PRO A 1 428 ? 4.918 3.193 -28.920 1.00 73.12 428 PRO A C 1
ATOM 3222 O O . PRO A 1 428 ? 5.769 2.318 -29.062 1.00 73.12 428 PRO A O 1
ATOM 3225 N N . PHE A 1 429 ? 4.978 4.076 -27.923 1.00 66.12 429 PHE A N 1
ATOM 3226 C CA . PHE A 1 429 ? 5.956 3.999 -26.830 1.00 66.12 429 PHE A CA 1
ATOM 3227 C C . PHE A 1 429 ? 5.343 3.323 -25.602 1.00 66.12 429 PHE A C 1
ATOM 3229 O O . PHE A 1 429 ? 5.944 2.437 -25.001 1.00 66.12 429 PHE A O 1
ATOM 3236 N N . SER A 1 430 ? 4.099 3.683 -25.285 1.00 62.44 430 SER A N 1
ATOM 3237 C CA . SER A 1 430 ? 3.244 2.964 -24.343 1.00 62.44 430 SER A CA 1
ATOM 3238 C C . SER A 1 430 ? 1.781 3.063 -24.780 1.00 62.44 430 SER A C 1
ATOM 3240 O O . SER A 1 430 ? 1.432 3.802 -25.700 1.00 62.44 430 SER A O 1
ATOM 3242 N N . LYS A 1 431 ? 0.884 2.355 -24.090 1.00 56.72 431 LYS A N 1
ATOM 3243 C CA . LYS A 1 431 ? -0.571 2.441 -24.296 1.00 56.72 431 LYS A CA 1
ATOM 3244 C C . LYS A 1 431 ? -1.039 3.907 -24.248 1.00 56.72 431 LYS A C 1
ATOM 3246 O O . LYS A 1 431 ? -0.958 4.536 -23.201 1.00 56.72 431 LYS A O 1
ATOM 3251 N N . GLY A 1 432 ? -1.475 4.462 -25.379 1.00 61.53 432 GLY A N 1
ATOM 3252 C CA . GLY A 1 432 ? -1.930 5.857 -25.481 1.00 61.53 432 GLY A CA 1
ATOM 3253 C C . GLY A 1 432 ? -0.839 6.939 -25.559 1.00 61.53 432 GLY A C 1
ATOM 3254 O O . GLY A 1 432 ? -1.191 8.109 -25.658 1.00 61.53 432 GLY A O 1
ATOM 3255 N N . MET A 1 433 ? 0.454 6.588 -25.562 1.00 65.00 433 MET A N 1
ATOM 3256 C CA . MET A 1 433 ? 1.545 7.531 -25.845 1.00 65.00 433 MET A CA 1
ATOM 3257 C C . MET A 1 433 ? 2.379 7.033 -27.020 1.00 65.00 433 MET A C 1
ATOM 3259 O O . MET A 1 433 ? 3.055 6.005 -26.934 1.00 65.00 433 MET A O 1
ATOM 3263 N N . ASN A 1 434 ? 2.363 7.796 -28.108 1.00 79.56 434 ASN A N 1
ATOM 3264 C CA . ASN A 1 434 ? 3.253 7.576 -29.236 1.00 79.56 434 ASN A CA 1
ATOM 3265 C C . ASN A 1 434 ? 4.549 8.376 -29.041 1.00 79.56 434 ASN A C 1
ATOM 3267 O O . ASN A 1 434 ? 4.586 9.391 -28.343 1.00 79.56 434 ASN A O 1
ATOM 3271 N N . MET A 1 435 ? 5.609 7.946 -29.711 1.00 82.81 435 MET A N 1
ATOM 3272 C CA . MET A 1 435 ? 6.879 8.653 -29.801 1.00 82.81 435 MET A CA 1
ATOM 3273 C C . MET A 1 435 ? 7.299 8.708 -31.267 1.00 82.81 435 MET A C 1
ATOM 3275 O O . MET A 1 435 ? 7.152 7.736 -32.006 1.00 82.81 435 MET A O 1
ATOM 3279 N N . ILE A 1 436 ? 7.804 9.860 -31.688 1.00 86.06 436 ILE A N 1
ATOM 3280 C CA . ILE A 1 436 ? 8.391 10.073 -33.003 1.00 86.06 436 ILE A CA 1
ATOM 3281 C C . ILE A 1 436 ? 9.890 9.816 -32.877 1.00 86.06 436 ILE A C 1
ATOM 3283 O O . ILE A 1 436 ? 10.550 10.454 -32.059 1.00 86.06 436 ILE A O 1
ATOM 3287 N N . ILE A 1 437 ? 10.428 8.914 -33.694 1.00 88.00 437 ILE A N 1
ATOM 3288 C CA . ILE A 1 437 ? 11.870 8.704 -33.852 1.00 88.00 437 ILE A CA 1
ATOM 3289 C C . ILE A 1 437 ? 12.288 9.107 -35.266 1.00 88.00 437 ILE A C 1
ATOM 3291 O O . ILE A 1 437 ? 11.579 8.847 -36.239 1.00 88.00 437 ILE A O 1
ATOM 3295 N N . ARG A 1 438 ? 13.472 9.704 -35.389 1.00 89.81 438 ARG A N 1
ATOM 3296 C CA . ARG A 1 438 ? 14.214 9.870 -36.639 1.00 89.81 438 ARG A CA 1
ATOM 3297 C C . ARG A 1 438 ? 15.645 9.401 -36.446 1.00 89.81 438 ARG A C 1
ATOM 3299 O O . ARG A 1 438 ? 16.282 9.743 -35.455 1.00 89.81 438 ARG A O 1
ATOM 3306 N N . TYR A 1 439 ? 16.163 8.691 -37.439 1.00 87.31 439 TYR A N 1
ATOM 3307 C CA . TYR A 1 439 ? 17.575 8.344 -37.523 1.00 87.31 439 TYR A CA 1
ATOM 3308 C C . TYR A 1 439 ? 18.223 9.115 -38.668 1.00 87.31 439 TYR A C 1
ATOM 3310 O O . TYR A 1 439 ? 17.805 8.990 -39.818 1.00 87.31 439 TYR A O 1
ATOM 3318 N N . ASP A 1 440 ? 19.248 9.900 -38.368 1.00 86.44 440 ASP A N 1
ATOM 3319 C CA . ASP A 1 440 ? 20.162 10.463 -39.362 1.00 86.44 440 ASP A CA 1
ATOM 3320 C C . ASP A 1 440 ? 21.467 9.665 -39.355 1.00 86.44 440 ASP A C 1
ATOM 3322 O O . ASP A 1 440 ? 21.857 9.130 -38.319 1.00 86.44 440 ASP A O 1
ATOM 3326 N N . TYR A 1 441 ? 22.142 9.576 -40.501 1.00 84.62 441 TYR A N 1
ATOM 3327 C CA . TYR A 1 441 ? 23.428 8.890 -40.619 1.00 84.62 441 TYR A CA 1
ATOM 3328 C C . TYR A 1 441 ? 24.490 9.824 -41.191 1.00 84.62 441 TYR A C 1
ATOM 3330 O O . TYR A 1 441 ? 24.362 10.328 -42.308 1.00 84.62 441 TYR A O 1
ATOM 3338 N N . GLU A 1 442 ? 25.563 9.983 -40.432 1.00 85.25 442 GLU A N 1
ATOM 3339 C CA . GLU A 1 442 ? 26.834 10.556 -40.856 1.00 85.25 442 GLU A CA 1
ATOM 3340 C C . GLU A 1 442 ? 27.864 9.411 -40.949 1.00 85.25 442 GLU A C 1
ATOM 3342 O O . GLU A 1 442 ? 27.686 8.383 -40.297 1.00 85.25 442 GLU A O 1
ATOM 3347 N N . PRO A 1 443 ? 28.933 9.501 -41.762 1.00 84.12 443 PRO A N 1
ATOM 3348 C CA . PRO A 1 443 ? 29.859 8.381 -41.956 1.00 84.12 443 PRO A CA 1
ATOM 3349 C C . PRO A 1 443 ? 30.463 7.845 -40.641 1.00 84.12 443 PRO A C 1
ATOM 3351 O O . PRO A 1 443 ? 31.342 8.469 -40.054 1.00 84.12 443 PRO A O 1
ATOM 3354 N N . GLY A 1 444 ? 30.005 6.665 -40.203 1.00 77.00 444 GLY A N 1
ATOM 3355 C CA . GLY A 1 444 ? 30.395 6.033 -38.934 1.00 77.00 444 GLY A CA 1
ATOM 3356 C C . GLY A 1 444 ? 29.513 6.357 -37.715 1.00 77.00 444 GLY A C 1
ATOM 3357 O O . GLY A 1 444 ? 29.834 5.906 -36.617 1.00 77.00 444 GLY A O 1
ATOM 3358 N N . GLN A 1 445 ? 28.406 7.093 -37.867 1.00 80.38 445 GLN A N 1
ATOM 3359 C CA . GLN A 1 445 ? 27.565 7.545 -36.751 1.00 80.38 445 GLN A CA 1
ATOM 3360 C C . GLN A 1 445 ? 26.077 7.648 -37.132 1.00 80.38 445 GLN A C 1
ATOM 3362 O O . GLN A 1 445 ? 25.713 8.303 -38.105 1.00 80.38 445 GLN A O 1
ATOM 3367 N N . VAL A 1 446 ? 25.198 7.044 -36.330 1.00 78.50 446 VAL A N 1
ATOM 3368 C CA . VAL A 1 446 ? 23.748 7.277 -36.354 1.00 78.50 446 VAL A CA 1
ATOM 3369 C C . VAL A 1 446 ? 23.390 8.266 -35.250 1.00 78.50 446 VAL A C 1
ATOM 3371 O O . VAL A 1 446 ? 23.671 8.035 -34.077 1.00 78.50 446 VAL A O 1
ATOM 3374 N N . ASN A 1 447 ? 22.720 9.351 -35.621 1.00 81.75 447 ASN A N 1
ATOM 3375 C CA . ASN A 1 447 ? 22.103 10.281 -34.685 1.00 81.75 447 ASN A CA 1
ATOM 3376 C C . ASN A 1 447 ? 20.620 9.908 -34.550 1.00 81.75 447 ASN A C 1
ATOM 3378 O O . ASN A 1 447 ? 19.856 10.019 -35.510 1.00 81.75 447 ASN A O 1
ATOM 3382 N N . CYS A 1 448 ? 20.213 9.448 -33.367 1.00 83.06 448 CYS A N 1
ATOM 3383 C CA . CYS A 1 448 ? 18.817 9.158 -33.046 1.00 83.06 448 CYS A CA 1
ATOM 3384 C C . CYS A 1 448 ? 18.178 10.401 -32.417 1.00 83.06 448 CYS A C 1
ATOM 3386 O O . CYS A 1 448 ? 18.589 10.821 -31.336 1.00 83.06 448 CYS A O 1
ATOM 3388 N N . SER A 1 449 ? 17.192 10.984 -33.097 1.00 82.56 449 SER A N 1
ATOM 3389 C CA . SER A 1 449 ? 16.384 12.115 -32.627 1.00 82.56 449 SER A CA 1
ATOM 3390 C C . SER A 1 449 ? 14.992 11.633 -32.226 1.00 82.56 449 SER A C 1
ATOM 3392 O O . SER A 1 449 ? 14.351 10.904 -32.983 1.00 82.56 449 SER A O 1
ATOM 3394 N N . MET A 1 450 ? 14.521 12.034 -31.046 1.00 81.06 450 MET A N 1
ATOM 3395 C CA . MET A 1 450 ? 13.292 11.531 -30.431 1.00 81.06 450 MET A CA 1
ATOM 3396 C C . MET A 1 450 ? 12.415 12.682 -29.916 1.00 81.06 450 MET A C 1
ATOM 3398 O O . MET A 1 450 ? 12.914 13.630 -29.305 1.00 81.06 450 MET A O 1
ATOM 3402 N N . TRP A 1 451 ? 11.101 12.573 -30.121 1.00 84.12 451 TRP A N 1
ATOM 3403 C CA . TRP A 1 451 ? 10.074 13.491 -29.612 1.00 84.12 451 TRP A CA 1
ATOM 3404 C C . TRP A 1 451 ? 8.855 12.692 -29.137 1.00 84.12 451 TRP A C 1
ATOM 3406 O O . TRP A 1 451 ? 8.529 11.669 -29.733 1.00 84.12 451 TRP A O 1
ATOM 3416 N N . MET A 1 452 ? 8.110 13.165 -28.138 1.00 75.94 452 MET A N 1
ATOM 3417 C CA . MET A 1 452 ? 6.811 12.556 -27.805 1.00 75.94 452 MET A CA 1
ATOM 3418 C C . MET A 1 452 ? 5.755 12.969 -28.843 1.00 75.94 452 MET A C 1
ATOM 3420 O O . MET A 1 452 ? 5.603 14.156 -29.127 1.00 75.94 452 MET A O 1
ATOM 3424 N N . ALA A 1 453 ? 5.005 12.012 -29.400 1.00 61.12 453 ALA A N 1
ATOM 3425 C CA . ALA A 1 453 ? 3.874 12.297 -30.288 1.00 61.12 453 ALA A CA 1
ATOM 3426 C C . ALA A 1 453 ? 2.632 12.635 -29.447 1.00 61.12 453 ALA A C 1
ATOM 3428 O O . ALA A 1 453 ? 1.778 11.797 -29.162 1.00 61.12 453 ALA A O 1
ATOM 3429 N N . GLY A 1 454 ? 2.562 13.897 -29.036 1.00 61.78 454 GLY A N 1
ATOM 3430 C CA . GLY A 1 454 ? 1.457 14.487 -28.293 1.00 61.78 454 GLY A CA 1
ATOM 3431 C C . GLY A 1 454 ? 1.689 15.984 -28.108 1.00 61.78 454 GLY A C 1
ATOM 3432 O O . GLY A 1 454 ? 2.795 16.476 -28.313 1.00 61.78 454 GLY A O 1
ATOM 3433 N N . ASN A 1 455 ? 0.665 16.725 -27.682 1.00 45.66 455 ASN A N 1
ATOM 3434 C CA . ASN A 1 455 ? 0.755 18.182 -27.486 1.00 45.66 455 ASN A CA 1
ATOM 3435 C C . ASN A 1 455 ? 1.529 18.578 -26.199 1.00 45.66 455 ASN A C 1
ATOM 3437 O O . ASN A 1 455 ? 1.302 19.632 -25.607 1.00 45.66 455 ASN A O 1
ATOM 3441 N N . SER A 1 456 ? 2.404 17.690 -25.723 1.00 44.56 456 SER A N 1
ATOM 3442 C CA . SER A 1 456 ? 3.187 17.794 -24.497 1.00 44.56 456 SER A CA 1
ATOM 3443 C C . SER A 1 456 ? 4.590 18.312 -24.812 1.00 44.56 456 SER A C 1
ATOM 3445 O O . SER A 1 456 ? 5.523 17.534 -25.011 1.00 44.56 456 SER A O 1
ATOM 3447 N N . SER A 1 457 ? 4.765 19.633 -24.789 1.00 37.62 457 SER A N 1
ATOM 3448 C CA . SER A 1 457 ? 6.058 20.330 -24.923 1.00 37.62 457 SER A CA 1
ATOM 3449 C C . SER A 1 457 ? 6.987 20.165 -23.701 1.00 37.62 457 SER A C 1
ATOM 3451 O O . SER A 1 457 ? 7.742 21.067 -23.339 1.00 37.62 457 SER A O 1
ATOM 3453 N N . LYS A 1 458 ? 6.923 19.006 -23.034 1.00 42.28 458 LYS A N 1
ATOM 3454 C CA . LYS A 1 458 ? 7.687 18.641 -21.838 1.00 42.28 458 LYS A CA 1
ATOM 3455 C C . LYS A 1 458 ? 8.306 17.260 -22.045 1.00 42.28 458 LYS A C 1
ATOM 3457 O O . LYS A 1 458 ? 7.597 16.260 -22.103 1.00 42.28 458 LYS A O 1
ATOM 3462 N N . VAL A 1 459 ? 9.630 17.227 -22.170 1.00 38.66 459 VAL A N 1
ATOM 3463 C CA . VAL A 1 459 ? 10.422 15.994 -22.288 1.00 38.66 459 VAL A CA 1
ATOM 3464 C C . VAL A 1 459 ? 10.454 15.278 -20.932 1.00 38.66 459 VAL A C 1
ATOM 3466 O O . VAL A 1 459 ? 10.593 15.929 -19.898 1.00 38.66 459 VAL A O 1
ATOM 3469 N N . PHE A 1 460 ? 10.330 13.949 -20.928 1.00 42.50 460 PHE A N 1
ATOM 3470 C CA . PHE A 1 460 ? 10.418 13.136 -19.711 1.00 42.50 460 PHE A CA 1
ATOM 3471 C C . PHE A 1 460 ? 11.870 12.786 -19.364 1.00 42.50 460 PHE A C 1
ATOM 3473 O O . PHE A 1 460 ? 12.664 12.450 -20.238 1.00 42.50 460 PHE A O 1
ATOM 3480 N N . SER A 1 461 ? 12.199 12.843 -18.070 1.00 34.41 461 SER A N 1
ATOM 3481 C CA . SER A 1 461 ? 13.519 12.504 -17.516 1.00 34.41 461 SER A CA 1
ATOM 3482 C C . SER A 1 461 ? 13.548 11.184 -16.733 1.00 34.41 461 SER A C 1
ATOM 3484 O O . SER A 1 461 ? 14.560 10.878 -16.112 1.00 34.41 461 SER A O 1
ATOM 3486 N N . GLY A 1 462 ? 12.457 10.412 -16.749 1.00 38.81 462 GLY A N 1
ATOM 3487 C CA . GLY A 1 462 ? 12.408 9.032 -16.257 1.00 38.81 462 GLY A CA 1
ATOM 3488 C C . GLY A 1 462 ? 12.289 8.091 -17.449 1.00 38.81 462 GLY A C 1
ATOM 3489 O O . GLY A 1 462 ? 11.340 8.215 -18.226 1.00 38.81 462 GLY A O 1
ATOM 3490 N N . TRP A 1 463 ? 13.267 7.208 -17.631 1.00 41.69 463 TRP A N 1
ATOM 3491 C CA . TRP A 1 463 ? 13.367 6.364 -18.816 1.00 41.69 463 TRP A CA 1
ATOM 3492 C C . TRP A 1 463 ? 12.736 4.991 -18.573 1.00 41.69 463 TRP A C 1
ATOM 3494 O O . TRP A 1 463 ? 12.992 4.327 -17.578 1.00 41.69 463 TRP A O 1
ATOM 3504 N N . LYS A 1 464 ? 11.937 4.539 -19.539 1.00 39.84 464 LYS A N 1
ATOM 3505 C CA . LYS A 1 464 ? 11.857 3.117 -19.878 1.00 39.84 464 LYS A CA 1
ATOM 3506 C C . LYS A 1 464 ? 12.335 3.010 -21.318 1.00 39.84 464 LYS A C 1
ATOM 3508 O O . LYS A 1 464 ? 11.909 3.811 -22.153 1.00 39.84 464 LYS A O 1
ATOM 3513 N N . SER A 1 465 ? 13.227 2.063 -21.611 1.00 43.94 465 SER A N 1
ATOM 3514 C CA . SER A 1 465 ? 13.642 1.782 -22.989 1.00 43.94 465 SER A CA 1
ATOM 3515 C C . SER A 1 465 ? 12.404 1.606 -23.876 1.00 43.94 465 SER A C 1
ATOM 3517 O O . SER A 1 465 ? 11.493 0.873 -23.478 1.00 43.94 465 SER A O 1
ATOM 3519 N N . PRO A 1 466 ? 12.333 2.237 -25.063 1.00 44.84 466 PRO A N 1
ATOM 3520 C CA . PRO A 1 466 ? 11.205 2.028 -25.960 1.00 44.84 466 PRO A CA 1
ATOM 3521 C C . PRO A 1 466 ? 11.097 0.543 -26.308 1.00 44.84 466 PRO A C 1
ATOM 3523 O O . PRO A 1 466 ? 12.084 -0.070 -26.715 1.00 44.84 466 PRO A O 1
ATOM 3526 N N . SER A 1 467 ? 9.905 -0.033 -26.152 1.00 43.59 467 SER A N 1
ATOM 3527 C CA . SER A 1 467 ? 9.642 -1.385 -26.636 1.00 43.59 467 SER A CA 1
ATOM 3528 C C . SER A 1 467 ? 9.370 -1.339 -28.138 1.00 43.59 467 SER A C 1
ATOM 3530 O O . SER A 1 467 ? 8.319 -0.867 -28.581 1.00 43.59 467 SER A O 1
ATOM 3532 N N . LEU A 1 468 ? 10.312 -1.861 -28.926 1.00 46.06 468 LEU A N 1
ATOM 3533 C CA . LEU A 1 468 ? 10.101 -2.133 -30.352 1.00 46.06 468 LEU A CA 1
ATOM 3534 C C . LEU A 1 468 ? 9.229 -3.384 -30.592 1.00 46.06 468 LEU A C 1
ATOM 3536 O O . LEU A 1 468 ? 8.963 -3.732 -31.738 1.00 46.06 468 LEU A O 1
ATOM 3540 N N . GLU A 1 469 ? 8.733 -4.040 -29.535 1.00 45.78 469 GLU A N 1
ATOM 3541 C CA . GLU A 1 469 ? 7.800 -5.176 -29.618 1.00 45.78 469 GLU A CA 1
ATOM 3542 C C . GLU A 1 469 ? 6.327 -4.745 -29.744 1.00 45.78 469 GLU A C 1
ATOM 3544 O O . GLU A 1 469 ? 5.419 -5.581 -29.758 1.00 45.78 469 GLU A O 1
ATOM 3549 N N . THR A 1 470 ? 6.048 -3.441 -29.843 1.00 49.75 470 THR A N 1
ATOM 3550 C CA . THR A 1 470 ? 4.686 -2.964 -30.092 1.00 49.75 470 THR A CA 1
ATOM 3551 C C . THR A 1 470 ? 4.247 -3.354 -31.510 1.00 49.75 470 THR A C 1
ATOM 3553 O O . THR A 1 470 ? 4.679 -2.780 -32.502 1.00 49.75 470 THR A O 1
ATOM 3556 N N . ASN A 1 471 ? 3.354 -4.348 -31.607 1.00 50.81 471 ASN A N 1
ATOM 3557 C CA . ASN A 1 471 ? 2.888 -4.983 -32.857 1.00 50.81 471 ASN A CA 1
ATOM 3558 C C . ASN A 1 471 ? 2.070 -4.073 -33.817 1.00 50.81 471 ASN A C 1
ATOM 3560 O O . ASN A 1 471 ? 1.295 -4.564 -34.639 1.00 50.81 471 ASN A O 1
ATOM 3564 N N . GLY A 1 472 ? 2.197 -2.748 -33.710 1.00 62.75 472 GLY A N 1
ATOM 3565 C CA . GLY A 1 472 ? 1.620 -1.780 -34.640 1.00 62.75 472 GLY A CA 1
ATOM 3566 C C . GLY A 1 472 ? 2.608 -1.419 -35.759 1.00 62.75 472 GLY A C 1
ATOM 3567 O O . GLY A 1 472 ? 3.806 -1.314 -35.505 1.00 62.75 472 GLY A O 1
ATOM 3568 N N . PRO A 1 473 ? 2.149 -1.186 -37.001 1.00 70.94 473 PRO A N 1
ATOM 3569 C CA . PRO A 1 473 ? 3.028 -0.728 -38.072 1.00 70.94 473 PRO A CA 1
ATOM 3570 C C . PRO A 1 473 ? 3.548 0.685 -37.771 1.00 70.94 473 PRO A C 1
ATOM 3572 O O . PRO A 1 473 ? 2.763 1.594 -37.496 1.00 70.94 473 PRO A O 1
ATOM 3575 N N . THR A 1 474 ? 4.864 0.887 -37.872 1.00 77.81 474 THR A N 1
ATOM 3576 C CA . THR A 1 474 ? 5.499 2.206 -37.711 1.00 77.81 474 THR A CA 1
ATOM 3577 C C . THR A 1 474 ? 4.995 3.175 -38.778 1.00 77.81 474 THR A C 1
ATOM 3579 O O . THR A 1 474 ? 5.110 2.909 -39.979 1.00 77.81 474 THR A O 1
ATOM 3582 N N . LYS A 1 475 ? 4.455 4.320 -38.360 1.00 88.44 475 LYS A N 1
ATOM 3583 C CA . LYS A 1 475 ? 3.773 5.275 -39.238 1.00 88.44 475 LYS A CA 1
ATOM 3584 C C . LYS A 1 475 ? 4.703 6.436 -39.583 1.00 88.44 475 LYS A C 1
ATOM 3586 O O . LYS A 1 475 ? 5.140 7.165 -38.701 1.00 88.44 475 LYS A O 1
ATOM 3591 N N . LYS A 1 476 ? 4.979 6.655 -40.872 1.00 90.00 476 LYS A N 1
ATOM 3592 C CA . LYS A 1 476 ? 5.720 7.846 -41.319 1.00 90.00 476 LYS A CA 1
ATOM 3593 C C . LYS A 1 476 ? 4.922 9.117 -40.998 1.00 90.00 476 LYS A C 1
ATOM 3595 O O . LYS A 1 476 ? 3.737 9.194 -41.322 1.00 90.00 476 LYS A O 1
ATOM 3600 N N . VAL A 1 477 ? 5.583 10.103 -40.398 1.00 91.56 477 VAL A N 1
ATOM 3601 C CA . VAL A 1 477 ? 5.022 11.413 -40.028 1.00 91.56 477 VAL A CA 1
ATOM 3602 C C . VAL A 1 477 ? 5.990 12.540 -40.389 1.00 91.56 477 VAL A C 1
ATOM 3604 O O . VAL A 1 477 ? 7.173 12.302 -40.644 1.00 91.56 477 VAL A O 1
ATOM 3607 N N . ASP A 1 478 ? 5.491 13.775 -40.404 1.00 92.44 478 ASP A N 1
ATOM 3608 C CA . ASP A 1 478 ? 6.349 14.956 -40.463 1.00 92.44 478 ASP A CA 1
ATOM 3609 C C . ASP A 1 478 ? 7.140 15.109 -39.158 1.00 92.44 478 ASP A C 1
ATOM 3611 O O . ASP A 1 478 ? 6.648 14.812 -38.068 1.00 92.44 478 ASP A O 1
ATOM 3615 N N . CYS A 1 479 ? 8.381 15.581 -39.263 1.00 87.38 479 CYS A N 1
ATOM 3616 C CA . CYS A 1 479 ? 9.212 15.821 -38.090 1.00 87.38 479 CYS A CA 1
ATOM 3617 C C . CYS A 1 479 ? 8.751 17.071 -37.322 1.00 87.38 479 CYS A C 1
ATOM 3619 O O . CYS A 1 479 ? 8.573 18.122 -37.950 1.00 87.38 479 CYS A O 1
ATOM 3621 N N . PRO A 1 480 ? 8.622 17.007 -35.982 1.00 88.44 480 PRO A N 1
ATOM 3622 C CA . PRO A 1 480 ? 8.417 18.194 -35.162 1.00 88.44 480 PRO A CA 1
ATOM 3623 C C . PRO A 1 480 ? 9.535 19.221 -35.364 1.00 88.44 480 PRO A C 1
ATOM 3625 O O . PRO A 1 480 ? 10.680 18.876 -35.663 1.00 88.44 480 PRO A O 1
ATOM 3628 N N . LYS A 1 481 ? 9.192 20.500 -35.194 1.00 85.00 481 LYS A N 1
ATOM 3629 C CA . LYS A 1 481 ? 10.147 21.619 -35.286 1.00 85.00 481 LYS A CA 1
ATOM 3630 C C . LYS A 1 481 ? 10.833 21.922 -33.952 1.00 85.00 481 LYS A C 1
ATOM 3632 O O . LYS A 1 481 ? 11.800 22.679 -33.929 1.00 85.00 481 LYS A O 1
ATOM 3637 N N . ASP A 1 482 ? 10.316 21.355 -32.869 1.00 75.50 482 ASP A N 1
ATOM 3638 C CA . ASP A 1 482 ? 10.835 21.514 -31.517 1.00 75.50 482 ASP A CA 1
ATOM 3639 C C . ASP A 1 482 ? 12.128 20.716 -31.308 1.00 75.50 482 ASP A C 1
ATOM 3641 O O . ASP A 1 482 ? 12.435 19.774 -32.047 1.00 75.50 482 ASP A O 1
ATOM 3645 N N . ALA A 1 483 ? 12.894 21.088 -30.282 1.00 68.44 483 ALA A N 1
ATOM 3646 C CA . ALA A 1 483 ? 14.147 20.423 -29.952 1.00 68.44 483 ALA A CA 1
ATOM 3647 C C . ALA A 1 483 ? 13.914 18.941 -29.603 1.00 68.44 483 ALA A C 1
ATOM 3649 O O . ALA A 1 483 ? 13.201 18.620 -28.653 1.00 68.44 483 ALA A O 1
ATOM 3650 N N . ALA A 1 484 ? 14.537 18.049 -30.374 1.00 69.56 484 ALA A N 1
ATOM 3651 C CA . ALA A 1 484 ? 14.547 16.620 -30.096 1.00 69.56 484 ALA A CA 1
ATOM 3652 C C . ALA A 1 484 ? 15.406 16.304 -28.864 1.00 69.56 484 ALA A C 1
ATOM 3654 O O . ALA A 1 484 ? 16.418 16.967 -28.621 1.00 69.56 484 ALA A O 1
ATOM 3655 N N . PHE A 1 485 ? 15.099 15.205 -28.174 1.00 63.78 485 PHE A N 1
ATOM 3656 C CA . PHE A 1 485 ? 16.158 14.480 -27.479 1.00 63.78 485 PHE A CA 1
ATOM 3657 C C . PHE A 1 485 ? 17.028 13.797 -28.540 1.00 63.78 485 PHE A C 1
ATOM 3659 O O . PHE A 1 485 ? 16.522 12.985 -29.314 1.00 63.78 485 PHE A O 1
ATOM 3666 N N . ALA A 1 486 ? 18.314 14.138 -28.601 1.00 70.19 486 ALA A N 1
ATOM 3667 C CA . ALA A 1 486 ? 19.251 13.579 -29.570 1.00 70.19 486 ALA A CA 1
ATOM 3668 C C . ALA A 1 486 ? 20.333 12.754 -28.862 1.00 70.19 486 ALA A C 1
ATOM 3670 O O . ALA A 1 486 ? 21.015 13.262 -27.972 1.00 70.19 486 ALA A O 1
ATOM 3671 N N . THR A 1 487 ? 20.522 11.503 -29.287 1.00 68.06 487 THR A N 1
ATOM 3672 C CA . THR A 1 487 ? 21.628 10.642 -28.844 1.00 68.06 487 THR A CA 1
ATOM 3673 C C . THR A 1 487 ? 22.489 10.198 -30.028 1.00 68.06 487 THR A C 1
ATOM 3675 O O . THR A 1 487 ? 21.983 9.943 -31.125 1.00 68.06 487 THR A O 1
ATOM 3678 N N . GLN A 1 488 ? 23.804 10.153 -29.811 1.00 67.94 488 GLN A N 1
ATOM 3679 C CA . GLN A 1 488 ? 24.810 9.818 -30.821 1.00 67.94 488 GLN A CA 1
ATOM 3680 C C . GLN A 1 488 ? 25.252 8.365 -30.649 1.00 67.94 488 GLN A C 1
ATOM 3682 O O . GLN A 1 488 ? 25.681 7.968 -29.567 1.00 67.94 488 GLN A O 1
ATOM 3687 N N . ILE A 1 489 ? 25.158 7.578 -31.718 1.00 67.06 489 ILE A N 1
ATOM 3688 C CA . ILE A 1 489 ? 25.392 6.133 -31.703 1.00 67.06 489 ILE A CA 1
ATOM 3689 C C . ILE A 1 489 ? 26.442 5.805 -32.767 1.00 67.06 489 ILE A C 1
ATOM 3691 O O . ILE A 1 489 ? 26.198 5.948 -33.964 1.00 67.06 489 ILE A O 1
ATOM 3695 N N . TYR A 1 490 ? 27.632 5.384 -32.345 1.00 65.19 490 TYR A N 1
ATOM 3696 C CA . TYR A 1 490 ? 28.720 5.049 -33.265 1.00 65.19 490 TYR A CA 1
ATOM 3697 C C . TYR A 1 490 ? 28.430 3.738 -34.001 1.00 65.19 490 TYR A C 1
ATOM 3699 O O . TYR A 1 490 ? 28.216 2.706 -33.370 1.00 65.19 490 TYR A O 1
ATOM 3707 N N . VAL A 1 491 ? 28.457 3.769 -35.335 1.00 58.06 491 VAL A N 1
ATOM 3708 C CA . VAL A 1 491 ? 28.185 2.607 -36.194 1.00 58.06 491 VAL A CA 1
ATOM 3709 C C . VAL A 1 491 ? 29.458 1.781 -36.342 1.00 58.06 491 VAL A C 1
ATOM 3711 O O . VAL A 1 491 ? 30.160 1.845 -37.353 1.00 58.06 491 VAL A O 1
ATOM 3714 N N . ALA A 1 492 ? 29.761 1.003 -35.306 1.00 49.72 492 ALA A N 1
ATOM 3715 C CA . ALA A 1 492 ? 30.799 -0.017 -35.358 1.00 49.72 492 ALA A CA 1
ATOM 3716 C C . ALA A 1 492 ? 30.210 -1.332 -35.895 1.00 49.72 492 ALA A C 1
ATOM 3718 O O . ALA A 1 492 ? 29.488 -2.034 -35.188 1.00 49.72 492 ALA A O 1
ATOM 3719 N N . ASP A 1 493 ? 30.496 -1.604 -37.175 1.00 51.34 493 ASP A N 1
ATOM 3720 C CA . ASP A 1 493 ? 30.645 -2.928 -37.817 1.00 51.34 493 ASP A CA 1
ATOM 3721 C C . ASP A 1 493 ? 29.617 -4.057 -37.544 1.00 51.34 493 ASP A C 1
ATOM 3723 O O . ASP A 1 493 ? 29.841 -5.205 -37.923 1.00 51.34 493 ASP A O 1
ATOM 3727 N N . GLY A 1 494 ? 28.437 -3.735 -37.006 1.00 55.19 494 GLY A N 1
ATOM 3728 C CA . GLY A 1 494 ? 27.351 -4.682 -36.734 1.00 55.19 494 GLY A CA 1
ATOM 3729 C C . GLY A 1 494 ? 27.415 -5.362 -35.362 1.00 55.19 494 GLY A C 1
ATOM 3730 O O . GLY A 1 494 ? 26.638 -6.285 -35.119 1.00 55.19 494 GLY A O 1
ATOM 3731 N N . HIS A 1 495 ? 28.296 -4.915 -34.464 1.00 55.72 495 HIS A N 1
ATOM 3732 C CA . HIS A 1 495 ? 28.296 -5.346 -33.064 1.00 55.72 495 HIS A CA 1
ATOM 3733 C C . HIS A 1 495 ? 27.198 -4.618 -32.275 1.00 55.72 495 HIS A C 1
ATOM 3735 O O . HIS A 1 495 ? 26.848 -3.483 -32.587 1.00 55.72 495 HIS A O 1
ATOM 3741 N N . CYS A 1 496 ? 26.620 -5.258 -31.255 1.00 56.78 496 CYS A N 1
ATOM 3742 C CA . CYS A 1 496 ? 25.486 -4.663 -30.544 1.00 56.78 496 CYS A CA 1
ATOM 3743 C C . CYS A 1 496 ? 25.941 -3.518 -29.615 1.00 56.78 496 CYS A C 1
ATOM 3745 O O . CYS A 1 496 ? 26.921 -3.649 -28.877 1.00 56.78 496 CYS A O 1
ATOM 3747 N N . HIS A 1 497 ? 25.252 -2.375 -29.664 1.00 62.19 497 HIS A N 1
ATOM 3748 C CA . HIS A 1 497 ? 25.647 -1.167 -28.935 1.00 62.19 497 HIS A CA 1
ATOM 3749 C C . HIS A 1 497 ? 24.818 -0.998 -27.660 1.00 62.19 497 HIS A C 1
ATOM 3751 O O . HIS A 1 497 ? 23.618 -1.266 -27.651 1.00 62.19 497 HIS A O 1
ATOM 3757 N N . ILE A 1 498 ? 25.449 -0.527 -26.583 1.00 52.34 498 ILE A N 1
ATOM 3758 C CA . ILE A 1 498 ? 24.745 -0.124 -25.359 1.00 52.34 498 ILE A CA 1
ATOM 3759 C C . ILE A 1 498 ? 23.903 1.112 -25.688 1.00 52.34 498 ILE A C 1
ATOM 3761 O O . ILE A 1 498 ? 24.453 2.129 -26.107 1.00 52.34 498 ILE A O 1
ATOM 3765 N N . TYR A 1 499 ? 22.588 1.030 -25.486 1.00 54.88 499 TYR A N 1
ATOM 3766 C CA . TYR A 1 499 ? 21.683 2.173 -25.637 1.00 54.88 499 TYR A CA 1
ATOM 3767 C C . TYR A 1 499 ? 21.468 2.889 -24.298 1.00 54.88 499 TYR A C 1
ATOM 3769 O O . TYR A 1 499 ? 21.541 4.113 -24.228 1.00 54.88 499 TYR A O 1
ATOM 3777 N N . ALA A 1 500 ? 21.306 2.113 -23.225 1.00 55.41 500 ALA A N 1
ATOM 3778 C CA . ALA A 1 500 ? 21.397 2.580 -21.849 1.00 55.41 500 ALA A CA 1
ATOM 3779 C C . ALA A 1 500 ? 21.985 1.466 -20.976 1.00 55.41 500 ALA A C 1
ATOM 3781 O O . ALA A 1 500 ? 21.540 0.323 -21.065 1.00 55.41 500 ALA A O 1
ATOM 3782 N N . THR A 1 501 ? 22.968 1.799 -20.137 1.00 52.16 501 THR A N 1
ATOM 3783 C CA . THR A 1 501 ? 23.317 1.028 -18.934 1.00 52.16 501 THR A CA 1
ATOM 3784 C C . THR A 1 501 ? 22.726 1.747 -17.738 1.00 52.16 501 THR A C 1
ATOM 3786 O O . THR A 1 501 ? 23.343 2.679 -17.214 1.00 52.16 501 THR A O 1
ATOM 3789 N N . GLU A 1 502 ? 21.554 1.314 -17.293 1.00 60.31 502 GLU A N 1
ATOM 3790 C CA . GLU A 1 502 ? 21.125 1.633 -15.936 1.00 60.31 502 GLU A CA 1
ATOM 3791 C C . GLU A 1 502 ? 21.920 0.728 -14.990 1.00 60.31 502 GLU A C 1
ATOM 3793 O O . GLU A 1 502 ? 21.980 -0.490 -15.157 1.00 60.31 502 GLU A O 1
ATOM 3798 N N . ASN A 1 503 ? 22.662 1.355 -14.079 1.00 70.75 503 ASN A N 1
ATOM 3799 C CA . ASN A 1 503 ? 23.423 0.659 -13.053 1.00 70.75 503 ASN A CA 1
ATOM 3800 C C . ASN A 1 503 ? 22.543 0.594 -11.812 1.00 70.75 503 ASN A C 1
ATOM 3802 O O . ASN A 1 503 ? 22.381 1.616 -11.136 1.00 70.75 503 ASN A O 1
ATOM 3806 N N . ASN A 1 504 ? 22.024 -0.595 -11.511 1.00 78.12 504 ASN A N 1
ATOM 3807 C CA . ASN A 1 504 ? 21.134 -0.833 -10.380 1.00 78.12 504 ASN A CA 1
ATOM 3808 C C . ASN A 1 504 ? 21.751 -0.327 -9.063 1.00 78.12 504 ASN A C 1
ATOM 3810 O O . ASN A 1 504 ? 21.038 0.235 -8.235 1.00 78.12 504 ASN A O 1
ATOM 3814 N N . SER A 1 505 ? 23.088 -0.368 -8.933 1.00 82.31 505 SER A N 1
ATOM 3815 C CA . SER A 1 505 ? 23.809 0.134 -7.752 1.00 82.31 505 SER A CA 1
ATOM 3816 C C . SER A 1 505 ? 23.499 1.598 -7.457 1.00 82.31 505 SER A C 1
ATOM 3818 O O . SER A 1 505 ? 23.554 2.011 -6.308 1.00 82.31 505 SER A O 1
ATOM 3820 N N . LYS A 1 506 ? 23.219 2.415 -8.483 1.00 82.56 506 LYS A N 1
ATOM 3821 C CA . LYS A 1 506 ? 22.859 3.825 -8.292 1.00 82.56 506 LYS A CA 1
ATOM 3822 C C . LYS A 1 506 ? 21.431 3.954 -7.765 1.00 82.56 506 LYS A C 1
ATOM 3824 O O . LYS A 1 506 ? 21.209 4.747 -6.863 1.00 82.56 506 LYS A O 1
ATOM 3829 N N . GLN A 1 507 ? 20.497 3.192 -8.328 1.00 80.88 507 GLN A N 1
ATOM 3830 C CA . GLN A 1 507 ? 19.080 3.219 -7.964 1.00 80.88 507 GLN A CA 1
ATOM 3831 C C . GLN A 1 507 ? 18.879 2.709 -6.533 1.00 80.88 507 GLN A C 1
ATOM 3833 O O . GLN A 1 507 ? 18.373 3.442 -5.692 1.00 80.88 507 GLN A O 1
ATOM 3838 N N . PHE A 1 508 ? 19.418 1.532 -6.206 1.00 86.69 508 PHE A N 1
ATOM 3839 C CA . PHE A 1 508 ? 19.380 1.014 -4.839 1.00 86.69 508 PHE A CA 1
ATOM 3840 C C . PHE A 1 508 ? 20.175 1.879 -3.848 1.00 86.69 508 PHE A C 1
ATOM 3842 O O . PHE A 1 508 ? 19.742 2.047 -2.717 1.00 86.69 508 PHE A O 1
ATOM 3849 N N . CYS A 1 509 ? 21.302 2.488 -4.240 1.00 89.00 509 CYS A N 1
ATOM 3850 C CA . CYS A 1 509 ? 22.015 3.419 -3.353 1.00 89.00 509 CYS A CA 1
ATOM 3851 C C . CYS A 1 509 ? 21.240 4.728 -3.112 1.00 89.00 509 CYS A C 1
ATOM 3853 O O . CYS A 1 509 ? 21.396 5.346 -2.063 1.00 89.00 509 CYS A O 1
ATOM 3855 N N . GLN A 1 510 ? 20.384 5.155 -4.047 1.00 85.62 510 GLN A N 1
ATOM 3856 C CA . GLN A 1 510 ? 19.459 6.263 -3.808 1.00 85.62 510 GLN A CA 1
ATOM 3857 C C . GLN A 1 510 ? 18.330 5.867 -2.844 1.00 85.62 510 GLN A C 1
ATOM 3859 O O . GLN A 1 510 ? 18.047 6.638 -1.931 1.00 85.62 510 GLN A O 1
ATOM 3864 N N . GLN A 1 511 ? 17.768 4.661 -2.977 1.00 87.69 511 GLN A N 1
ATOM 3865 C CA . GLN A 1 511 ? 16.756 4.139 -2.052 1.00 87.69 511 GLN A CA 1
ATOM 3866 C C . GLN A 1 511 ? 17.321 3.964 -0.629 1.00 87.69 511 GLN A C 1
ATOM 3868 O O . GLN A 1 511 ? 16.728 4.443 0.332 1.00 87.69 511 GLN A O 1
ATOM 3873 N N . ASP A 1 512 ? 18.511 3.370 -0.496 1.00 92.31 512 ASP A N 1
ATOM 3874 C CA . ASP A 1 512 ? 19.259 3.261 0.767 1.00 92.31 512 ASP A CA 1
ATOM 3875 C C . ASP A 1 512 ? 19.516 4.653 1.378 1.00 92.31 512 ASP A C 1
ATOM 3877 O O . ASP A 1 512 ? 19.265 4.873 2.559 1.00 92.31 512 ASP A O 1
ATOM 3881 N N . HIS A 1 513 ? 19.900 5.641 0.560 1.00 89.38 513 HIS A N 1
ATOM 3882 C CA . HIS A 1 513 ? 20.050 7.036 0.992 1.00 89.38 513 HIS A CA 1
ATOM 3883 C C . HIS A 1 513 ? 18.720 7.685 1.426 1.00 89.38 513 HIS A C 1
ATOM 3885 O O . HIS A 1 513 ? 18.697 8.451 2.390 1.00 89.38 513 HIS A O 1
ATOM 3891 N N . ALA A 1 514 ? 17.595 7.372 0.773 1.00 87.69 514 ALA A N 1
ATOM 3892 C CA . ALA A 1 514 ? 16.273 7.811 1.218 1.00 87.69 514 ALA A CA 1
ATOM 3893 C C . ALA A 1 514 ? 15.933 7.214 2.594 1.00 87.69 514 ALA A C 1
ATOM 3895 O O . ALA A 1 514 ? 15.472 7.923 3.488 1.00 87.69 514 ALA A O 1
ATOM 3896 N N . GLU A 1 515 ? 16.222 5.932 2.806 1.00 93.44 515 GLU A N 1
ATOM 3897 C CA . GLU A 1 515 ? 16.025 5.256 4.087 1.00 93.44 515 GLU A CA 1
ATOM 3898 C C . GLU A 1 515 ? 16.934 5.823 5.190 1.00 93.44 515 GLU A C 1
ATOM 3900 O O . GLU A 1 515 ? 16.470 6.017 6.318 1.00 93.44 515 GLU A O 1
ATOM 3905 N N . THR A 1 516 ? 18.196 6.149 4.895 1.00 94.44 516 THR A N 1
ATOM 3906 C CA . THR A 1 516 ? 19.121 6.728 5.885 1.00 94.44 516 THR A CA 1
ATOM 3907 C C . THR A 1 516 ? 18.769 8.166 6.249 1.00 94.44 516 THR A C 1
ATOM 3909 O O . THR A 1 516 ? 18.780 8.513 7.429 1.00 94.44 516 THR A O 1
ATOM 3912 N N . ASP A 1 517 ? 18.428 9.007 5.270 1.00 91.69 517 ASP A N 1
ATOM 3913 C CA . ASP A 1 517 ? 18.283 10.454 5.474 1.00 91.69 517 ASP A CA 1
ATOM 3914 C C . ASP A 1 517 ? 16.839 10.880 5.786 1.00 91.69 517 ASP A C 1
ATOM 3916 O O . ASP A 1 517 ? 16.618 11.830 6.548 1.00 91.69 517 ASP A O 1
ATOM 3920 N N . LEU A 1 518 ? 15.841 10.185 5.228 1.00 92.44 518 LEU A N 1
ATOM 3921 C CA . LEU A 1 518 ? 14.431 10.444 5.528 1.00 92.44 518 LEU A CA 1
ATOM 3922 C C . LEU A 1 518 ? 13.969 9.635 6.738 1.00 92.44 518 LEU A C 1
ATOM 3924 O O . LEU A 1 518 ? 13.330 10.222 7.602 1.00 92.44 518 LEU A O 1
ATOM 3928 N N . TYR A 1 519 ? 14.317 8.345 6.837 1.00 95.62 519 TYR A N 1
ATOM 3929 C CA . TYR A 1 519 ? 13.852 7.453 7.913 1.00 95.62 519 TYR A CA 1
ATOM 3930 C C . TYR A 1 519 ? 14.876 7.180 9.029 1.00 95.62 519 TYR A C 1
ATOM 3932 O O . TYR A 1 519 ? 14.537 6.499 9.995 1.00 95.62 519 TYR A O 1
ATOM 3940 N N . GLY A 1 520 ? 16.103 7.710 8.955 1.00 95.62 520 GLY A N 1
ATOM 3941 C CA . GLY A 1 520 ? 17.124 7.483 9.990 1.00 95.62 520 GLY A CA 1
ATOM 3942 C C . GLY A 1 520 ? 17.626 6.035 10.045 1.00 95.62 520 GLY A C 1
ATOM 3943 O O . GLY A 1 520 ? 18.180 5.599 11.058 1.00 95.62 520 GLY A O 1
ATOM 3944 N N . MET A 1 521 ? 17.407 5.252 8.984 1.00 96.81 521 MET A N 1
ATOM 3945 C CA . MET A 1 521 ? 17.847 3.862 8.926 1.00 96.81 521 MET A CA 1
ATOM 3946 C C . MET A 1 521 ? 19.374 3.769 8.921 1.00 96.81 521 MET A C 1
ATOM 3948 O O . MET A 1 521 ? 20.101 4.664 8.495 1.00 96.81 521 MET A O 1
ATOM 3952 N N . LYS A 1 522 ? 19.876 2.647 9.424 1.00 96.12 522 LYS A N 1
ATOM 3953 C CA . LYS A 1 522 ? 21.306 2.376 9.560 1.00 96.12 522 LYS A CA 1
ATOM 3954 C C . LYS A 1 522 ? 21.923 2.085 8.183 1.00 96.12 522 LYS A C 1
ATOM 3956 O O . LYS A 1 522 ? 21.545 1.069 7.595 1.00 96.12 522 LYS A O 1
ATOM 3961 N N . PRO A 1 523 ? 22.853 2.903 7.654 1.00 95.38 523 PRO A N 1
ATOM 3962 C CA . PRO A 1 523 ? 23.380 2.729 6.297 1.00 95.38 523 PRO A CA 1
ATOM 3963 C C . PRO A 1 523 ? 23.993 1.342 6.100 1.00 95.38 523 PRO A C 1
ATOM 3965 O O . PRO A 1 523 ? 24.660 0.820 7.000 1.00 95.38 523 PRO A O 1
ATOM 3968 N N . PHE A 1 524 ? 23.775 0.753 4.923 1.00 95.94 524 PHE A N 1
ATOM 3969 C CA . PHE A 1 524 ? 24.414 -0.511 4.572 1.00 95.94 524 PHE A CA 1
ATOM 3970 C C . PHE A 1 524 ? 25.937 -0.357 4.460 1.00 95.94 524 PHE A C 1
ATOM 3972 O O . PHE A 1 524 ? 26.482 0.708 4.161 1.00 95.94 524 PHE A O 1
ATOM 3979 N N . ARG A 1 525 ? 26.654 -1.467 4.646 1.00 94.88 525 ARG A N 1
ATOM 3980 C CA . ARG A 1 525 ? 28.106 -1.554 4.450 1.00 94.88 525 ARG A CA 1
ATOM 3981 C C . ARG A 1 525 ? 28.519 -1.312 2.992 1.00 94.88 525 ARG A C 1
ATOM 3983 O O . ARG A 1 525 ? 29.646 -0.877 2.748 1.00 94.88 525 ARG A O 1
ATOM 3990 N N . SER A 1 526 ? 27.633 -1.613 2.047 1.00 93.50 526 SER A N 1
ATOM 3991 C CA . SER A 1 526 ? 27.740 -1.264 0.631 1.00 93.50 526 SER A CA 1
ATOM 3992 C C . SER A 1 526 ? 26.427 -0.609 0.216 1.00 93.50 526 SER A C 1
ATOM 3994 O O . SER A 1 526 ? 25.367 -1.190 0.434 1.00 93.50 526 SER A O 1
ATOM 3996 N N . CYS A 1 527 ? 26.496 0.608 -0.328 1.00 92.81 527 CYS A N 1
ATOM 3997 C CA . CYS A 1 527 ? 25.310 1.430 -0.574 1.00 92.81 527 CYS A CA 1
ATOM 3998 C C . CYS A 1 527 ? 24.349 0.736 -1.553 1.00 92.81 527 CYS A C 1
ATOM 4000 O O . CYS A 1 527 ? 24.759 0.381 -2.662 1.00 92.81 527 CYS A O 1
ATOM 4002 N N . GLY A 1 528 ? 23.099 0.526 -1.141 1.00 89.75 528 GLY A N 1
ATOM 4003 C CA . GLY A 1 528 ? 22.097 -0.213 -1.917 1.00 89.75 528 GLY A CA 1
ATOM 4004 C C . GLY A 1 528 ? 22.382 -1.709 -2.109 1.00 89.75 528 GLY A C 1
ATOM 4005 O O . GLY A 1 528 ? 21.849 -2.311 -3.036 1.00 89.75 528 GLY A O 1
ATOM 4006 N N . ALA A 1 529 ? 23.257 -2.306 -1.295 1.00 92.31 529 ALA A N 1
ATOM 4007 C CA . ALA A 1 529 ? 23.663 -3.706 -1.420 1.00 92.31 529 ALA A CA 1
ATOM 4008 C C . ALA A 1 529 ? 23.892 -4.344 -0.032 1.00 92.31 529 ALA A C 1
ATOM 4010 O O . ALA A 1 529 ? 25.040 -4.486 0.413 1.00 92.31 529 ALA A O 1
ATOM 4011 N N . PRO A 1 530 ? 22.815 -4.722 0.686 1.00 94.94 530 PRO A N 1
ATOM 4012 C CA . PRO A 1 530 ? 22.922 -5.397 1.976 1.00 94.94 530 PRO A CA 1
ATOM 4013 C C . PRO A 1 530 ? 23.606 -6.758 1.812 1.00 94.94 530 PRO A C 1
ATOM 4015 O O . PRO A 1 530 ? 23.203 -7.590 1.003 1.00 94.94 530 PRO A O 1
ATOM 4018 N N . SER A 1 531 ? 24.638 -7.007 2.616 1.00 92.44 531 SER A N 1
ATOM 4019 C CA . SER A 1 531 ? 25.490 -8.198 2.523 1.00 92.44 531 SER A CA 1
ATOM 4020 C C . SER A 1 531 ? 24.952 -9.414 3.286 1.00 92.44 531 SER A C 1
ATOM 4022 O O . SER A 1 531 ? 25.479 -10.519 3.150 1.00 92.44 531 SER A O 1
ATOM 4024 N N . THR A 1 532 ? 23.920 -9.231 4.117 1.00 95.50 532 THR A N 1
ATOM 4025 C CA . THR A 1 532 ? 23.289 -10.299 4.910 1.00 95.50 532 THR A CA 1
ATOM 4026 C C . THR A 1 532 ? 21.807 -10.017 5.154 1.00 95.50 532 THR A C 1
ATOM 4028 O O . THR A 1 532 ? 21.397 -8.861 5.224 1.00 95.50 532 THR A O 1
ATOM 4031 N N . LEU A 1 533 ? 21.008 -11.064 5.401 1.00 94.50 533 LEU A N 1
ATOM 4032 C CA . LEU A 1 533 ? 19.606 -10.892 5.807 1.00 94.50 533 LEU A CA 1
ATOM 4033 C C . LEU A 1 533 ? 19.459 -10.053 7.084 1.00 94.50 533 LEU A C 1
ATOM 4035 O O . LEU A 1 533 ? 18.520 -9.278 7.166 1.00 94.50 533 LEU A O 1
ATOM 4039 N N . LYS A 1 534 ? 20.399 -10.136 8.040 1.00 95.06 534 LYS A N 1
ATOM 4040 C CA . LYS A 1 534 ? 20.384 -9.289 9.248 1.00 95.06 534 LYS A CA 1
ATOM 4041 C C . LYS A 1 534 ? 20.592 -7.802 8.932 1.00 95.06 534 LYS A C 1
ATOM 4043 O O . LYS A 1 534 ? 20.092 -6.956 9.656 1.00 95.06 534 LYS A O 1
ATOM 4048 N N . GLU A 1 535 ? 21.343 -7.482 7.886 1.00 95.38 535 GLU A N 1
ATOM 4049 C CA . GLU A 1 535 ? 21.545 -6.103 7.435 1.00 95.38 535 GLU A CA 1
ATOM 4050 C C . GLU A 1 535 ? 20.293 -5.568 6.722 1.00 95.38 535 GLU A C 1
ATOM 4052 O O . GLU A 1 535 ? 19.896 -4.433 6.961 1.00 95.38 535 GLU A O 1
ATOM 4057 N N . ALA A 1 536 ? 19.606 -6.414 5.947 1.00 95.44 536 ALA A N 1
ATOM 4058 C CA . ALA A 1 536 ? 18.305 -6.104 5.347 1.00 95.44 536 ALA A CA 1
ATOM 4059 C C . ALA A 1 536 ? 17.132 -6.066 6.359 1.00 95.44 536 ALA A C 1
ATOM 4061 O O . ALA A 1 536 ? 16.147 -5.378 6.124 1.00 95.44 536 ALA A O 1
ATOM 4062 N N . ASP A 1 537 ? 17.222 -6.770 7.491 1.00 95.25 537 ASP A N 1
ATOM 4063 C CA . ASP A 1 537 ? 16.231 -6.758 8.590 1.00 95.25 537 ASP A CA 1
ATOM 4064 C C . ASP A 1 537 ? 16.206 -5.418 9.357 1.00 95.25 537 ASP A C 1
ATOM 4066 O O . ASP A 1 537 ? 15.224 -5.079 10.010 1.00 95.25 537 ASP A O 1
ATOM 4070 N N . GLU A 1 538 ? 17.251 -4.594 9.204 1.00 95.69 538 GLU A N 1
ATOM 4071 C CA . GLU A 1 538 ? 17.302 -3.214 9.711 1.00 95.69 538 GLU A CA 1
ATOM 4072 C C . GLU A 1 538 ? 16.434 -2.244 8.870 1.00 95.69 538 GLU A C 1
ATOM 4074 O O . GLU A 1 538 ? 16.447 -1.044 9.144 1.00 95.69 538 GLU A O 1
ATOM 4079 N N . ARG A 1 539 ? 15.704 -2.713 7.841 1.00 95.69 539 ARG A N 1
ATOM 4080 C CA . ARG A 1 539 ? 14.913 -1.883 6.907 1.00 95.69 539 ARG A CA 1
ATOM 4081 C C . ARG A 1 539 ? 13.397 -2.053 7.022 1.00 95.69 539 ARG A C 1
ATOM 4083 O O . ARG A 1 539 ? 12.931 -3.143 7.356 1.00 95.69 539 ARG A O 1
ATOM 4090 N N . PRO A 1 540 ? 12.620 -0.997 6.715 1.00 96.69 540 PRO A N 1
ATOM 4091 C CA . PRO A 1 540 ? 11.172 -1.038 6.824 1.00 96.69 540 PRO A CA 1
ATOM 4092 C C . PRO A 1 540 ? 10.508 -1.870 5.721 1.00 96.69 540 PRO A C 1
ATOM 4094 O O . PRO A 1 540 ? 11.043 -2.027 4.627 1.00 96.69 540 PRO A O 1
ATOM 4097 N N . VAL A 1 541 ? 9.278 -2.318 5.976 1.00 96.25 541 VAL A N 1
ATOM 4098 C CA . VAL A 1 541 ? 8.331 -2.700 4.917 1.00 96.25 541 VAL A CA 1
ATOM 4099 C C . VAL A 1 541 ? 7.538 -1.461 4.496 1.00 96.25 541 VAL A C 1
ATOM 4101 O O . VAL A 1 541 ? 6.771 -0.908 5.290 1.00 96.25 541 VAL A O 1
ATOM 4104 N N . TYR A 1 542 ? 7.700 -1.040 3.240 1.00 95.50 542 TYR A N 1
ATOM 4105 C CA . TYR A 1 542 ? 6.963 0.082 2.656 1.00 95.50 542 TYR A CA 1
ATOM 4106 C C . TYR A 1 542 ? 5.461 -0.208 2.550 1.00 95.50 542 TYR A C 1
ATOM 4108 O O . TYR A 1 542 ? 5.035 -1.269 2.081 1.00 95.50 542 TYR A O 1
ATOM 4116 N N . SER A 1 543 ? 4.651 0.752 2.998 1.00 96.31 543 SER A N 1
ATOM 4117 C CA . SER A 1 543 ? 3.195 0.635 3.091 1.00 96.31 543 SER A CA 1
ATOM 4118 C C . SER A 1 543 ? 2.487 1.963 2.822 1.00 96.31 543 SER A C 1
ATOM 4120 O O . SER A 1 543 ? 2.997 3.036 3.122 1.00 96.31 543 SER A O 1
ATOM 4122 N N . MET A 1 544 ? 1.252 1.899 2.335 1.00 96.19 544 MET A N 1
ATOM 4123 C CA . MET A 1 544 ? 0.377 3.050 2.114 1.00 96.19 544 MET A CA 1
ATOM 4124 C C . MET A 1 544 ? -0.660 3.144 3.248 1.00 96.19 544 MET A C 1
ATOM 4126 O O . MET A 1 544 ? -1.374 2.170 3.498 1.00 96.19 544 MET A O 1
ATOM 4130 N N . VAL A 1 545 ? -0.794 4.296 3.919 1.00 97.62 545 VAL A N 1
ATOM 4131 C CA . VAL A 1 545 ? -1.905 4.542 4.862 1.00 97.62 545 VAL A CA 1
ATOM 4132 C C . VAL A 1 545 ? -3.158 4.948 4.074 1.00 97.62 545 VAL A C 1
ATOM 4134 O O . VAL A 1 545 ? -3.210 6.007 3.446 1.00 97.62 545 VAL A O 1
ATOM 4137 N N . ASN A 1 546 ? -4.189 4.102 4.102 1.00 96.19 546 ASN A N 1
ATOM 4138 C CA . ASN A 1 546 ? -5.363 4.153 3.224 1.00 96.19 546 ASN A CA 1
ATOM 4139 C C . ASN A 1 546 ? -6.435 5.189 3.623 1.00 96.19 546 ASN A C 1
ATOM 4141 O O . ASN A 1 546 ? -7.627 4.887 3.689 1.00 96.19 546 ASN A O 1
ATOM 4145 N N . LEU A 1 547 ? -6.030 6.439 3.855 1.00 94.56 547 LEU A N 1
ATOM 4146 C CA . LEU A 1 547 ? -6.953 7.541 4.168 1.00 94.56 547 LEU A CA 1
ATOM 4147 C C . LEU A 1 547 ? -7.905 7.894 3.009 1.00 94.56 547 LEU A C 1
ATOM 4149 O O . LEU A 1 547 ? -8.996 8.411 3.240 1.00 94.56 547 LEU A O 1
ATOM 4153 N N . ASN A 1 548 ? -7.544 7.550 1.769 1.00 91.75 548 ASN A N 1
ATOM 4154 C CA . ASN A 1 548 ? -8.428 7.681 0.606 1.00 91.75 548 ASN A CA 1
ATOM 4155 C C . ASN A 1 548 ? -9.471 6.538 0.491 1.00 91.75 548 ASN A C 1
ATOM 4157 O O . ASN A 1 548 ? -10.279 6.556 -0.438 1.00 91.75 548 ASN A O 1
ATOM 4161 N N . MET A 1 549 ? -9.470 5.561 1.414 1.00 92.56 549 MET A N 1
ATOM 4162 C CA . MET A 1 549 ? -10.380 4.401 1.472 1.00 92.56 549 MET A CA 1
ATOM 4163 C C . MET A 1 549 ? -10.515 3.633 0.145 1.00 92.56 549 MET A C 1
ATOM 4165 O O . MET A 1 549 ? -11.605 3.298 -0.320 1.00 92.56 549 MET A O 1
ATOM 4169 N N . ILE A 1 550 ? -9.364 3.340 -0.455 1.00 91.88 550 ILE A N 1
ATOM 4170 C CA . ILE A 1 550 ? -9.189 2.567 -1.684 1.00 91.88 550 ILE A CA 1
ATOM 4171 C C . ILE A 1 550 ? -9.545 1.093 -1.435 1.00 91.88 550 ILE A C 1
ATOM 4173 O O . ILE A 1 550 ? -9.023 0.454 -0.515 1.00 91.88 550 ILE A O 1
ATOM 4177 N N . ASP A 1 551 ? -10.384 0.510 -2.296 1.00 92.62 551 ASP A N 1
ATOM 4178 C CA . ASP A 1 551 ? -10.850 -0.877 -2.137 1.00 92.62 551 ASP A CA 1
ATOM 4179 C C . ASP A 1 551 ? -9.722 -1.913 -2.143 1.00 92.62 551 ASP A C 1
ATOM 4181 O O . ASP A 1 551 ? -9.824 -2.924 -1.459 1.00 92.62 551 ASP A O 1
ATOM 4185 N N . MET A 1 552 ? -8.650 -1.672 -2.896 1.00 92.69 552 MET A N 1
ATOM 4186 C CA . MET A 1 552 ? -7.501 -2.577 -2.979 1.00 92.69 552 MET A CA 1
ATOM 4187 C C . MET A 1 552 ? -6.497 -2.432 -1.831 1.00 92.69 552 MET A C 1
ATOM 4189 O O . MET A 1 552 ? -5.556 -3.212 -1.779 1.00 92.69 552 MET A O 1
ATOM 4193 N N . GLY A 1 553 ? -6.632 -1.441 -0.944 1.00 92.19 553 GLY A N 1
ATOM 4194 C CA . GLY A 1 553 ? -5.494 -1.008 -0.133 1.00 92.19 553 GLY A CA 1
ATOM 4195 C C . GLY A 1 553 ? -4.497 -0.284 -1.037 1.00 92.19 553 GLY A C 1
ATOM 4196 O O . GLY A 1 553 ? -4.781 0.837 -1.447 1.00 92.19 553 GLY A O 1
ATOM 4197 N N . SER A 1 554 ? -3.387 -0.932 -1.407 1.00 91.19 554 SER A N 1
ATOM 4198 C CA . SER A 1 554 ? -2.316 -0.343 -2.227 1.00 91.19 554 SER A CA 1
ATOM 4199 C C . SER A 1 554 ? -2.223 -0.994 -3.628 1.00 91.19 554 SER A C 1
ATOM 4201 O O . SER A 1 554 ? -1.385 -1.864 -3.866 1.00 91.19 554 SER A O 1
ATOM 4203 N N . PRO A 1 555 ? -3.081 -0.606 -4.599 1.00 87.75 555 PRO A N 1
ATOM 4204 C CA . PRO A 1 555 ? -3.145 -1.230 -5.933 1.00 87.75 555 PRO A CA 1
ATOM 4205 C C . PRO A 1 555 ? -1.957 -0.917 -6.855 1.00 87.75 555 PRO A C 1
ATOM 4207 O O . PRO A 1 555 ? -1.869 -1.476 -7.947 1.00 87.75 555 PRO A O 1
ATOM 4210 N N . ILE A 1 556 ? -1.085 0.020 -6.474 1.00 84.12 556 ILE A N 1
ATOM 4211 C CA . ILE A 1 556 ? -0.036 0.555 -7.354 1.00 84.12 556 ILE A CA 1
ATOM 4212 C C . ILE A 1 556 ? 1.070 -0.489 -7.579 1.00 84.12 556 ILE A C 1
ATOM 4214 O O . ILE A 1 556 ? 1.539 -0.673 -8.701 1.00 84.12 556 ILE A O 1
ATOM 4218 N N . TYR A 1 557 ? 1.426 -1.206 -6.510 1.00 85.50 557 TYR A N 1
ATOM 4219 C CA . TYR A 1 557 ? 2.564 -2.126 -6.436 1.00 85.50 557 TYR A CA 1
ATOM 4220 C C . TYR A 1 557 ? 2.202 -3.582 -6.784 1.00 85.50 557 TYR A C 1
ATOM 4222 O O . TYR A 1 557 ? 3.085 -4.427 -6.895 1.00 85.50 557 TYR A O 1
ATOM 4230 N N . GLY A 1 558 ? 0.920 -3.912 -6.999 1.00 88.81 558 GLY A N 1
ATOM 4231 C CA . GLY A 1 558 ? 0.549 -5.263 -7.422 1.00 88.81 558 GLY A CA 1
ATOM 4232 C C . GLY A 1 558 ? -0.930 -5.630 -7.332 1.00 88.81 558 GLY A C 1
ATOM 4233 O O . GLY A 1 558 ? -1.812 -4.776 -7.323 1.00 88.81 558 GLY A O 1
ATOM 4234 N N . ASP A 1 559 ? -1.178 -6.940 -7.326 1.00 91.00 559 ASP A N 1
ATOM 4235 C CA . ASP A 1 559 ? -2.514 -7.553 -7.426 1.00 91.00 559 ASP A CA 1
ATOM 4236 C C . ASP A 1 559 ? -3.008 -8.120 -6.094 1.00 91.00 559 ASP A C 1
ATOM 4238 O O . ASP A 1 559 ? -4.161 -8.542 -5.976 1.00 91.00 559 ASP A O 1
ATOM 4242 N N . VAL A 1 560 ? -2.135 -8.130 -5.091 1.00 94.94 560 VAL A N 1
ATOM 4243 C CA . VAL A 1 560 ? -2.451 -8.436 -3.703 1.00 94.94 560 VAL A CA 1
ATOM 4244 C C . VAL A 1 560 ? -2.081 -7.213 -2.866 1.00 94.94 560 VAL A C 1
ATOM 4246 O O . VAL A 1 560 ? -1.153 -6.476 -3.192 1.00 94.94 560 VAL A O 1
ATOM 4249 N N . SER A 1 561 ? -2.800 -6.980 -1.776 1.00 96.69 561 SER A N 1
ATOM 4250 C CA . SER A 1 561 ? -2.320 -6.137 -0.683 1.00 96.69 561 SER A CA 1
ATOM 4251 C C . SER A 1 561 ? -2.463 -6.876 0.636 1.00 96.69 561 SER A C 1
ATOM 4253 O O . SER A 1 561 ? -3.502 -7.481 0.909 1.00 96.69 561 SER A O 1
ATOM 4255 N N . ALA A 1 562 ? -1.427 -6.810 1.463 1.00 97.75 562 ALA A N 1
ATOM 4256 C CA . ALA A 1 562 ? -1.511 -7.188 2.863 1.00 97.75 562 ALA A CA 1
ATOM 4257 C C . ALA A 1 562 ? -1.890 -5.947 3.670 1.00 97.75 562 ALA A C 1
ATOM 4259 O O . ALA A 1 562 ? -1.202 -4.930 3.590 1.00 97.75 562 ALA A O 1
ATOM 4260 N N . VAL A 1 563 ? -2.979 -6.029 4.436 1.00 98.25 563 VAL A N 1
ATOM 4261 C CA . VAL A 1 563 ? -3.328 -5.010 5.432 1.00 98.25 563 VAL A CA 1
ATOM 4262 C C . VAL A 1 563 ? -2.787 -5.473 6.773 1.00 98.25 563 VAL A C 1
ATOM 4264 O O . VAL A 1 563 ? -3.113 -6.573 7.224 1.00 98.25 563 VAL A O 1
ATOM 4267 N N . PHE A 1 564 ? -1.959 -4.653 7.409 1.00 97.75 564 PHE A N 1
ATOM 4268 C CA . PHE A 1 564 ? -1.284 -5.013 8.653 1.00 97.75 564 PHE A CA 1
ATOM 4269 C C . PHE A 1 564 ? -2.202 -4.860 9.873 1.00 97.75 564 PHE A C 1
ATOM 4271 O O . PHE A 1 564 ? -3.110 -4.024 9.896 1.00 97.75 564 PHE A O 1
ATOM 4278 N N . ALA A 1 565 ? -1.999 -5.704 10.884 1.00 96.31 565 ALA A N 1
ATOM 4279 C CA . ALA A 1 565 ? -2.750 -5.655 12.135 1.00 96.31 565 ALA A CA 1
ATOM 4280 C C . ALA A 1 565 ? -2.291 -4.439 12.942 1.00 96.31 565 ALA A C 1
ATOM 4282 O O . ALA A 1 565 ? -1.134 -4.372 13.360 1.00 96.31 565 ALA A O 1
ATOM 4283 N N . GLN A 1 566 ? -3.181 -3.465 13.152 1.00 93.31 566 GLN A N 1
ATOM 4284 C CA . GLN A 1 566 ? -2.799 -2.193 13.768 1.00 93.31 566 GLN A CA 1
ATOM 4285 C C . GLN A 1 566 ? -2.172 -2.387 15.149 1.00 93.31 566 GLN A C 1
ATOM 4287 O O . GLN A 1 566 ? -1.169 -1.743 15.439 1.00 93.31 566 GLN A O 1
ATOM 4292 N N . LYS A 1 567 ? -2.695 -3.305 15.975 1.00 91.12 567 LYS A N 1
ATOM 4293 C CA . LYS A 1 567 ? -2.132 -3.575 17.311 1.00 91.12 567 LYS A CA 1
ATOM 4294 C C . LYS A 1 567 ? -0.684 -4.075 17.262 1.00 91.12 567 LYS A C 1
ATOM 4296 O O . LYS A 1 567 ? 0.067 -3.820 18.194 1.00 91.12 567 LYS A O 1
ATOM 4301 N N . TYR A 1 568 ? -0.287 -4.727 16.170 1.00 92.94 568 TYR A N 1
ATOM 4302 C CA . TYR A 1 568 ? 1.065 -5.247 15.968 1.00 92.94 568 TYR A CA 1
ATOM 4303 C C . TYR A 1 568 ? 2.054 -4.179 15.469 1.00 92.94 568 TYR A C 1
ATOM 4305 O O . TYR A 1 568 ? 3.216 -4.177 15.869 1.00 92.94 568 TYR A O 1
ATOM 4313 N N . ILE A 1 569 ? 1.596 -3.256 14.613 1.00 95.50 569 ILE A N 1
ATOM 4314 C CA . ILE A 1 569 ? 2.431 -2.184 14.035 1.00 95.50 569 ILE A CA 1
ATOM 4315 C C . ILE A 1 569 ? 2.348 -0.847 14.790 1.00 95.50 569 ILE A C 1
ATOM 4317 O O . ILE A 1 569 ? 3.052 0.101 14.448 1.00 95.50 569 ILE A O 1
ATOM 4321 N N . ALA A 1 570 ? 1.501 -0.746 15.820 1.00 94.81 570 ALA A N 1
ATOM 4322 C CA . ALA A 1 570 ? 1.279 0.480 16.586 1.00 94.81 570 ALA A CA 1
ATOM 4323 C C . ALA A 1 570 ? 2.580 1.093 17.134 1.00 94.81 570 ALA A C 1
ATOM 4325 O O . ALA A 1 570 ? 2.711 2.312 17.144 1.00 94.81 570 ALA A O 1
ATOM 4326 N N . SER A 1 571 ? 3.535 0.260 17.552 1.00 95.88 571 SER A N 1
ATOM 4327 C CA . SER A 1 571 ? 4.841 0.667 18.087 1.00 95.88 571 SER A CA 1
ATOM 4328 C C . SER A 1 571 ? 6.003 0.451 17.103 1.00 95.88 571 SER A C 1
ATOM 4330 O O . SER A 1 571 ? 7.143 0.302 17.532 1.00 95.88 571 SER A O 1
ATOM 4332 N N . SER A 1 572 ? 5.726 0.358 15.796 1.00 96.50 572 SER A N 1
ATOM 4333 C CA . SER A 1 572 ? 6.765 0.224 14.761 1.00 96.50 572 SER A CA 1
ATOM 4334 C C . SER A 1 572 ? 6.490 0.980 13.455 1.00 96.50 572 SER A C 1
ATOM 4336 O O . SER A 1 572 ? 7.379 1.088 12.612 1.00 96.50 572 SER A O 1
ATOM 4338 N N . ALA A 1 573 ? 5.285 1.525 13.270 1.00 97.81 573 ALA A N 1
ATOM 4339 C CA . ALA A 1 573 ? 4.913 2.301 12.093 1.00 97.81 573 ALA A CA 1
ATOM 4340 C C . ALA A 1 573 ? 5.414 3.754 12.175 1.00 97.81 573 ALA A C 1
ATOM 4342 O O . ALA A 1 573 ? 4.791 4.611 12.811 1.00 97.81 573 ALA A O 1
ATOM 4343 N N . VAL A 1 574 ? 6.515 4.029 11.477 1.00 98.19 574 VAL A N 1
ATOM 4344 C CA . VAL A 1 574 ? 7.024 5.379 11.211 1.00 98.19 574 VAL A CA 1
ATOM 4345 C C . VAL A 1 574 ? 6.338 5.928 9.958 1.00 98.19 574 VAL A C 1
ATOM 4347 O O . VAL A 1 574 ? 6.248 5.232 8.950 1.00 98.19 574 VAL A O 1
ATOM 4350 N N . LEU A 1 575 ? 5.832 7.162 10.006 1.00 98.12 575 LEU A N 1
ATOM 4351 C CA . LEU A 1 575 ? 5.015 7.750 8.940 1.00 98.12 575 LEU A CA 1
ATOM 4352 C C . LEU A 1 575 ? 5.687 8.961 8.280 1.00 98.12 575 LEU A C 1
ATOM 4354 O O . LEU A 1 575 ? 5.948 9.966 8.941 1.00 98.12 575 LEU A O 1
ATOM 4358 N N . SER A 1 576 ? 5.869 8.909 6.962 1.00 97.62 576 SER A N 1
ATOM 4359 C CA . SER A 1 576 ? 6.171 10.069 6.119 1.00 97.62 576 SER A CA 1
ATOM 4360 C C . SER A 1 576 ? 4.871 10.752 5.648 1.00 97.62 576 SER A C 1
ATOM 4362 O O . SER A 1 576 ? 3.887 10.068 5.349 1.00 97.62 576 SER A O 1
ATOM 4364 N N . PRO A 1 577 ? 4.828 12.095 5.525 1.00 96.81 577 PRO A N 1
ATOM 4365 C CA . PRO A 1 577 ? 3.644 12.821 5.044 1.00 96.81 577 PRO A CA 1
ATOM 4366 C C . PRO A 1 577 ? 3.334 12.613 3.546 1.00 96.81 577 PRO A C 1
ATOM 4368 O O . PRO A 1 577 ? 2.302 13.101 3.073 1.00 96.81 577 PRO A O 1
ATOM 4371 N N . VAL A 1 578 ? 4.227 11.946 2.806 1.00 95.06 578 VAL A N 1
ATOM 4372 C CA . VAL A 1 578 ? 4.160 11.658 1.360 1.00 95.06 578 VAL A CA 1
ATOM 4373 C C . VAL A 1 578 ? 4.961 10.391 1.011 1.00 95.06 578 VAL A C 1
ATOM 4375 O O . VAL A 1 578 ? 5.802 9.962 1.801 1.00 95.06 578 VAL A O 1
ATOM 4378 N N . ASP A 1 579 ? 4.744 9.847 -0.189 1.00 92.88 579 ASP A N 1
ATOM 4379 C CA . ASP A 1 579 ? 5.641 8.903 -0.884 1.00 92.88 579 ASP A CA 1
ATOM 4380 C C . ASP A 1 579 ? 7.110 9.378 -0.812 1.00 92.88 579 ASP A C 1
ATOM 4382 O O . ASP A 1 579 ? 7.431 10.487 -1.262 1.00 92.88 579 ASP A O 1
ATOM 4386 N N . THR A 1 580 ? 8.009 8.580 -0.221 1.00 92.25 580 THR A N 1
ATOM 4387 C CA . THR A 1 580 ? 9.422 8.974 -0.074 1.00 92.25 580 THR A CA 1
ATOM 4388 C C . THR A 1 580 ? 10.267 8.724 -1.315 1.00 92.25 580 THR A C 1
ATOM 4390 O O . THR A 1 580 ? 11.222 9.472 -1.528 1.00 92.25 580 THR A O 1
ATOM 4393 N N . GLY A 1 581 ? 9.886 7.788 -2.188 1.00 88.38 581 GLY A N 1
ATOM 4394 C CA . GLY A 1 581 ? 10.510 7.631 -3.504 1.00 88.38 581 GLY A CA 1
ATOM 4395 C C . GLY A 1 581 ? 10.263 8.862 -4.382 1.00 88.38 581 GLY A C 1
ATOM 4396 O O . GLY A 1 581 ? 11.175 9.370 -5.038 1.00 88.38 581 GLY A O 1
ATOM 4397 N N . LEU A 1 582 ? 9.055 9.431 -4.325 1.00 86.81 582 LEU A N 1
ATOM 4398 C CA . LEU A 1 582 ? 8.726 10.699 -4.976 1.00 86.81 582 LEU A CA 1
ATOM 4399 C C . LEU A 1 582 ? 9.576 11.864 -4.434 1.00 86.81 582 LEU A C 1
ATOM 4401 O O . LEU A 1 582 ? 10.038 12.695 -5.222 1.00 86.81 582 LEU A O 1
ATOM 4405 N N . VAL A 1 583 ? 9.811 11.927 -3.116 1.00 88.94 583 VAL A N 1
ATOM 4406 C CA . VAL A 1 583 ? 10.688 12.941 -2.493 1.00 88.94 583 VAL A CA 1
ATOM 4407 C C . VAL A 1 583 ? 12.146 12.748 -2.909 1.00 88.94 583 VAL A C 1
ATOM 4409 O O . VAL A 1 583 ? 12.804 13.715 -3.294 1.00 88.94 583 VAL A O 1
ATOM 4412 N N . GLU A 1 584 ? 12.662 11.525 -2.875 1.00 86.31 584 GLU A N 1
ATOM 4413 C CA . GLU A 1 584 ? 14.031 11.215 -3.285 1.00 86.31 584 GLU A CA 1
ATOM 4414 C C . GLU A 1 584 ? 14.269 11.619 -4.750 1.00 86.31 584 GLU A C 1
ATOM 4416 O O . GLU A 1 584 ? 15.096 12.493 -5.040 1.00 86.31 584 GLU A O 1
ATOM 4421 N N . MET A 1 585 ? 13.473 11.080 -5.672 1.00 81.06 585 MET A N 1
ATOM 4422 C CA . MET A 1 585 ? 13.642 11.314 -7.105 1.00 81.06 585 MET A CA 1
ATOM 4423 C C . MET A 1 585 ? 13.345 12.774 -7.508 1.00 81.06 585 MET A C 1
ATOM 4425 O O . MET A 1 585 ? 14.096 13.373 -8.287 1.00 81.06 585 MET A O 1
ATOM 4429 N N . GLY A 1 586 ? 12.274 13.369 -6.969 1.00 81.81 586 GLY A N 1
ATOM 4430 C CA . GLY A 1 586 ? 11.820 14.718 -7.327 1.00 81.81 586 GLY A CA 1
ATOM 4431 C C . GLY A 1 586 ? 12.590 15.842 -6.627 1.00 81.81 586 GLY A C 1
ATOM 4432 O O . GLY A 1 586 ? 12.976 16.825 -7.266 1.00 81.81 586 GLY A O 1
ATOM 4433 N N . CYS A 1 587 ? 12.859 15.696 -5.327 1.00 86.56 587 CYS A N 1
ATOM 4434 C CA . CYS A 1 587 ? 13.400 16.765 -4.483 1.00 86.56 587 CYS A CA 1
ATOM 4435 C C . CYS A 1 587 ? 14.903 16.645 -4.215 1.00 86.56 587 CYS A C 1
ATOM 4437 O O . CYS A 1 587 ? 15.609 17.655 -4.302 1.00 86.56 587 CYS A O 1
ATOM 4439 N N . VAL A 1 588 ? 15.413 15.440 -3.935 1.00 82.44 588 VAL A N 1
ATOM 4440 C CA . VAL A 1 588 ? 16.859 15.220 -3.731 1.00 82.44 588 VAL A CA 1
ATOM 4441 C C . VAL A 1 588 ? 17.571 15.171 -5.085 1.00 82.44 588 VAL A C 1
ATOM 4443 O O . VAL A 1 588 ? 18.519 15.925 -5.316 1.00 82.44 588 VAL A O 1
ATOM 4446 N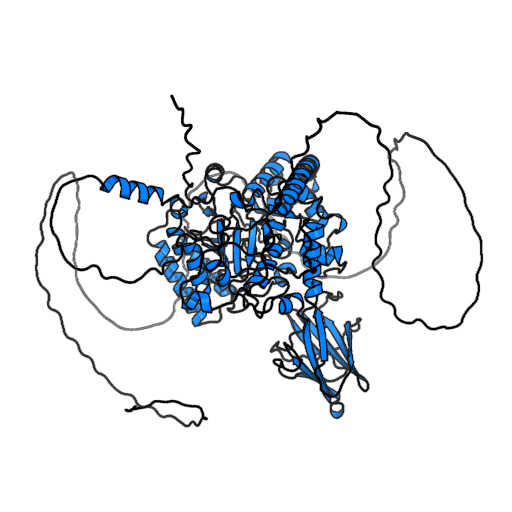 N . GLY A 1 589 ? 17.048 14.376 -6.025 1.00 70.12 589 GLY A N 1
ATOM 4447 C CA . GLY A 1 589 ? 17.542 14.282 -7.403 1.00 70.12 589 GLY A CA 1
ATOM 4448 C C . GLY A 1 589 ? 17.321 15.543 -8.252 1.00 70.12 589 GLY A C 1
ATOM 4449 O O . GLY A 1 589 ? 18.006 15.727 -9.260 1.00 70.12 589 GLY A O 1
ATOM 4450 N N . LYS A 1 590 ? 16.398 16.429 -7.844 1.00 68.06 590 LYS A N 1
ATOM 4451 C CA . LYS A 1 590 ? 16.001 17.669 -8.551 1.00 68.06 590 LYS A CA 1
ATOM 4452 C C . LYS A 1 590 ? 15.551 17.452 -10.003 1.00 68.06 590 LYS A C 1
ATOM 4454 O O . LYS A 1 590 ? 15.611 18.380 -10.812 1.00 68.06 590 LYS A O 1
ATOM 4459 N N . ALA A 1 591 ? 15.100 16.245 -10.339 1.00 70.75 591 ALA A N 1
ATOM 4460 C CA . ALA A 1 591 ? 14.542 15.919 -11.642 1.00 70.75 591 ALA A CA 1
ATOM 4461 C C . ALA A 1 591 ? 13.025 16.199 -11.617 1.00 70.75 591 ALA A C 1
ATOM 4463 O O . ALA A 1 591 ? 12.286 15.464 -10.964 1.00 70.75 591 ALA A O 1
ATOM 4464 N N . PRO A 1 592 ? 12.521 17.250 -12.294 1.00 64.81 592 PRO A N 1
ATOM 4465 C CA . PRO A 1 592 ? 11.102 17.577 -12.242 1.00 64.81 592 PRO A CA 1
ATOM 4466 C C . PRO A 1 592 ? 10.286 16.537 -13.016 1.00 64.81 592 PRO A C 1
ATOM 4468 O O . PRO A 1 592 ? 10.270 16.541 -14.248 1.00 64.81 592 PRO A O 1
ATOM 4471 N N . PHE A 1 593 ? 9.566 15.672 -12.301 1.00 68.50 593 PHE A N 1
ATOM 4472 C CA . PHE A 1 593 ? 8.600 14.748 -12.895 1.00 68.50 593 PHE A CA 1
ATOM 4473 C C . PHE A 1 593 ? 7.530 15.508 -13.698 1.00 68.50 593 PHE A C 1
ATOM 4475 O O . PHE A 1 593 ? 6.755 16.256 -13.103 1.00 68.50 593 PHE A O 1
ATOM 4482 N N . PRO A 1 594 ? 7.399 15.301 -15.024 1.00 66.06 594 PRO A N 1
ATOM 4483 C CA . PRO A 1 594 ? 6.385 16.012 -15.806 1.00 66.06 594 PRO A CA 1
ATOM 4484 C C . PRO A 1 594 ? 4.957 15.502 -15.573 1.00 66.06 594 PRO A C 1
ATOM 4486 O O . PRO A 1 594 ? 4.012 16.195 -15.945 1.00 66.06 594 PRO A O 1
ATOM 4489 N N . TRP A 1 595 ? 4.812 14.297 -15.003 1.00 72.06 595 TRP A N 1
ATOM 4490 C CA . TRP A 1 595 ? 3.530 13.670 -14.663 1.00 72.06 595 TRP A CA 1
ATOM 4491 C C . TRP A 1 595 ? 3.095 13.896 -13.210 1.00 72.06 595 TRP A C 1
ATOM 4493 O O . TRP A 1 595 ? 1.904 13.795 -12.926 1.00 72.06 595 TRP A O 1
ATOM 4503 N N . ALA A 1 596 ? 4.018 14.197 -12.292 1.00 72.12 596 ALA A N 1
ATOM 4504 C CA . ALA A 1 596 ? 3.654 14.456 -10.903 1.00 72.12 596 ALA A CA 1
ATOM 4505 C C . ALA A 1 596 ? 2.994 15.843 -10.782 1.00 72.12 596 ALA A C 1
ATOM 4507 O O . ALA A 1 596 ? 3.428 16.788 -11.454 1.00 72.12 596 ALA A O 1
ATOM 4508 N N . PRO A 1 597 ? 1.982 16.015 -9.913 1.00 77.62 597 PRO A N 1
ATOM 4509 C CA . PRO A 1 597 ? 1.474 17.340 -9.579 1.00 77.62 597 PRO A CA 1
ATOM 4510 C C . PRO A 1 597 ? 2.598 18.267 -9.068 1.00 77.62 597 PRO A C 1
ATOM 4512 O O . PRO A 1 597 ? 3.545 17.782 -8.441 1.00 77.62 597 PRO A O 1
ATOM 4515 N N . PRO A 1 598 ? 2.523 19.594 -9.305 1.00 83.81 598 PRO A N 1
ATOM 4516 C CA . PRO A 1 598 ? 3.507 20.545 -8.788 1.00 83.81 598 PRO A CA 1
ATOM 4517 C C . PRO A 1 598 ? 3.618 20.462 -7.262 1.00 83.81 598 PRO A C 1
ATOM 4519 O O . PRO A 1 598 ? 2.608 20.585 -6.570 1.00 83.81 598 PRO A O 1
ATOM 4522 N N . HIS A 1 599 ? 4.835 20.273 -6.750 1.00 89.62 599 HIS A N 1
ATOM 4523 C CA . HIS A 1 599 ? 5.071 19.973 -5.339 1.00 89.62 599 HIS A CA 1
ATOM 4524 C C . HIS A 1 599 ? 6.182 20.819 -4.704 1.00 89.62 599 HIS A C 1
ATOM 4526 O O . HIS A 1 599 ? 7.167 21.195 -5.342 1.00 89.62 599 HIS A O 1
ATOM 4532 N N . ASN A 1 600 ? 6.018 21.101 -3.413 1.00 93.00 600 ASN A N 1
ATOM 4533 C CA . ASN A 1 600 ? 6.918 21.905 -2.601 1.00 93.00 600 ASN A CA 1
ATOM 4534 C C . ASN A 1 600 ? 7.932 21.029 -1.861 1.00 93.00 600 ASN A C 1
ATOM 4536 O O . ASN A 1 600 ? 7.715 20.616 -0.720 1.00 93.00 600 ASN A O 1
ATOM 4540 N N . CYS A 1 601 ? 9.089 20.825 -2.478 1.00 91.75 601 CYS A N 1
ATOM 4541 C CA . CYS A 1 601 ? 10.209 20.123 -1.859 1.00 91.75 601 CYS A CA 1
ATOM 4542 C C . CYS A 1 601 ? 10.724 20.751 -0.552 1.00 91.75 601 CYS A C 1
ATOM 4544 O O . CYS A 1 601 ? 11.414 20.077 0.199 1.00 91.75 601 CYS A O 1
ATOM 4546 N N . SER A 1 602 ? 10.403 22.016 -0.252 1.00 92.94 602 SER A N 1
ATOM 4547 C CA . SER A 1 602 ? 10.760 22.657 1.022 1.00 92.94 602 SER A CA 1
ATOM 4548 C C . SER A 1 602 ? 9.726 22.443 2.135 1.00 92.94 602 SER A C 1
ATOM 4550 O O . SER A 1 602 ? 9.944 22.915 3.247 1.00 92.94 602 SER A O 1
ATOM 4552 N N . ALA A 1 603 ? 8.614 21.748 1.867 1.00 92.94 603 ALA A N 1
ATOM 4553 C CA . ALA A 1 603 ? 7.678 21.325 2.911 1.00 92.94 603 ALA A CA 1
ATOM 4554 C C . ALA A 1 603 ? 8.211 20.126 3.717 1.00 92.94 603 ALA A C 1
ATOM 4556 O O . ALA A 1 603 ? 7.954 20.051 4.917 1.00 92.94 603 ALA A O 1
ATOM 4557 N N . VAL A 1 604 ? 8.957 19.226 3.060 1.00 91.50 604 VAL A N 1
ATOM 4558 C CA . VAL A 1 604 ? 9.541 18.005 3.637 1.00 91.50 604 VAL A CA 1
ATOM 4559 C C . VAL A 1 604 ? 11.033 18.218 3.905 1.00 91.50 604 VAL A C 1
ATOM 4561 O O . VAL A 1 604 ? 11.780 18.640 3.028 1.00 91.50 604 VAL A O 1
ATOM 4564 N N . THR A 1 605 ? 11.474 17.923 5.126 1.00 85.81 605 THR A N 1
ATOM 4565 C CA . THR A 1 605 ? 12.835 18.192 5.635 1.00 85.81 605 THR A CA 1
ATOM 4566 C C . THR A 1 605 ? 13.495 16.955 6.261 1.00 85.81 605 THR A C 1
ATOM 4568 O O . THR A 1 605 ? 14.425 17.073 7.059 1.00 85.81 605 THR A O 1
ATOM 4571 N N . GLY A 1 606 ? 13.030 15.764 5.869 1.00 87.50 606 GLY A N 1
ATOM 4572 C CA . GLY A 1 606 ? 13.549 14.470 6.319 1.00 87.50 606 GLY A CA 1
ATOM 4573 C C . GLY A 1 606 ? 13.117 14.096 7.738 1.00 87.50 606 GLY A C 1
ATOM 4574 O O . GLY A 1 606 ? 12.067 14.531 8.215 1.00 87.50 606 GLY A O 1
ATOM 4575 N N . PHE A 1 607 ? 13.958 13.302 8.404 1.00 89.75 607 PHE A N 1
ATOM 4576 C CA . PHE A 1 607 ? 13.701 12.601 9.671 1.00 89.75 607 PHE A CA 1
ATOM 4577 C C . PHE A 1 607 ? 12.910 13.369 10.741 1.00 89.75 607 PHE A C 1
ATOM 4579 O O . PHE A 1 607 ? 12.044 12.813 11.413 1.00 89.75 607 PHE A O 1
ATOM 4586 N N . LYS A 1 608 ? 13.163 14.673 10.890 1.00 91.06 608 LYS A N 1
ATOM 4587 C CA . LYS A 1 608 ? 12.520 15.506 11.919 1.00 91.06 608 LYS A CA 1
ATOM 4588 C C . LYS A 1 608 ? 11.024 15.734 11.710 1.00 91.06 608 LYS A C 1
ATOM 4590 O O . LYS A 1 608 ? 10.393 16.233 12.626 1.00 91.06 608 LYS A O 1
ATOM 4595 N N . GLN A 1 609 ? 10.467 15.422 10.544 1.00 94.00 609 GLN A N 1
ATOM 4596 C CA . GLN A 1 609 ? 9.054 15.638 10.200 1.00 94.00 609 GLN A CA 1
ATOM 4597 C C . GLN A 1 609 ? 8.256 14.333 10.051 1.00 94.00 609 GLN A C 1
ATOM 4599 O O . GLN A 1 609 ? 7.176 14.330 9.459 1.00 94.00 609 GLN A O 1
ATOM 4604 N N . LEU A 1 610 ? 8.797 13.225 10.558 1.00 97.50 610 LEU A N 1
ATOM 4605 C CA . LEU A 1 610 ? 8.105 11.945 10.612 1.00 97.50 610 LEU A CA 1
ATOM 4606 C C . LEU A 1 610 ? 7.094 11.901 11.762 1.00 97.50 610 LEU A C 1
ATOM 4608 O O . LEU A 1 610 ? 7.315 12.466 12.834 1.00 97.50 610 LEU A O 1
ATOM 4612 N N . GLY A 1 611 ? 6.008 11.165 11.543 1.00 98.19 611 GLY A N 1
ATOM 4613 C CA . GLY A 1 611 ? 4.995 10.865 12.547 1.00 98.19 611 GLY A CA 1
ATOM 4614 C C . GLY A 1 611 ? 4.975 9.397 12.964 1.00 98.19 611 GLY A C 1
ATOM 4615 O O . GLY A 1 611 ? 5.717 8.565 12.447 1.00 98.19 611 GLY A O 1
ATOM 4616 N N . THR A 1 612 ? 4.044 9.071 13.855 1.00 98.25 612 THR A N 1
ATOM 4617 C CA . THR A 1 612 ? 3.604 7.692 14.136 1.00 98.25 612 THR A CA 1
ATOM 4618 C C . THR A 1 612 ? 2.091 7.595 13.943 1.00 98.25 612 THR A C 1
ATOM 4620 O O . THR A 1 612 ? 1.417 8.618 13.769 1.00 98.25 612 THR A O 1
ATOM 4623 N N . LEU A 1 613 ? 1.517 6.390 14.010 1.00 96.50 613 LEU A N 1
ATOM 4624 C CA . LEU A 1 613 ? 0.060 6.201 13.928 1.00 96.50 613 LEU A CA 1
ATOM 4625 C C . LEU A 1 613 ? -0.710 7.030 14.975 1.00 96.50 613 LEU A C 1
ATOM 4627 O O . LEU A 1 613 ? -1.763 7.578 14.660 1.00 96.50 613 LEU A O 1
ATOM 4631 N N . GLN A 1 614 ? -0.153 7.210 16.173 1.00 96.81 614 GLN A N 1
ATOM 4632 C CA . GLN A 1 614 ? -0.712 8.004 17.274 1.00 96.81 614 GLN A CA 1
ATOM 4633 C C . GLN A 1 614 ? -0.401 9.504 17.140 1.00 96.81 614 GLN A C 1
ATOM 4635 O O . GLN A 1 614 ? -1.104 10.350 17.702 1.00 96.81 614 GLN A O 1
ATOM 4640 N N . HIS A 1 615 ? 0.680 9.857 16.440 1.00 98.06 615 HIS A N 1
ATOM 4641 C CA . HIS A 1 615 ? 1.256 11.202 16.417 1.00 98.06 615 HIS A CA 1
ATOM 4642 C C . HIS A 1 615 ? 1.453 11.700 14.978 1.00 98.06 615 HIS A C 1
ATOM 4644 O O . HIS A 1 615 ? 2.552 12.016 14.528 1.00 98.06 615 HIS A O 1
ATOM 4650 N N . ASN A 1 616 ? 0.338 11.777 14.253 1.00 98.06 616 ASN A N 1
ATOM 4651 C CA . ASN A 1 616 ? 0.276 12.077 12.820 1.00 98.06 616 ASN A CA 1
ATOM 4652 C C . ASN A 1 616 ? -0.186 13.512 12.473 1.00 98.06 616 ASN A C 1
ATOM 4654 O O . ASN A 1 616 ? -0.103 13.907 11.314 1.00 98.06 616 ASN A O 1
ATOM 4658 N N . LYS A 1 617 ? -0.683 14.312 13.432 1.00 98.19 617 LYS A N 1
ATOM 4659 C CA . LYS A 1 617 ? -1.428 15.562 13.139 1.00 98.19 617 LYS A CA 1
ATOM 4660 C C . LYS A 1 617 ? -0.648 16.536 12.244 1.00 98.19 617 LYS A C 1
ATOM 4662 O O . LYS A 1 617 ? -1.181 17.058 11.268 1.00 98.19 617 LYS A O 1
ATOM 4667 N N . HIS A 1 618 ? 0.630 16.741 12.545 1.00 98.19 618 HIS A N 1
ATOM 4668 C CA . HIS A 1 618 ? 1.509 17.637 11.791 1.00 98.19 618 HIS A CA 1
ATOM 4669 C C . HIS A 1 618 ? 1.718 17.207 10.322 1.00 98.19 618 HIS A C 1
ATOM 4671 O O . HIS A 1 618 ? 1.890 18.067 9.454 1.00 98.19 618 HIS A O 1
ATOM 4677 N N . LEU A 1 619 ? 1.600 15.910 10.010 1.00 97.81 619 LEU A N 1
ATOM 4678 C CA . LEU A 1 619 ? 1.741 15.375 8.652 1.00 97.81 619 LEU A CA 1
ATOM 4679 C C . LEU A 1 619 ? 0.687 15.933 7.690 1.00 97.81 619 LEU A C 1
ATOM 4681 O O . LEU A 1 619 ? 0.996 16.170 6.525 1.00 97.81 619 LEU A O 1
ATOM 4685 N N . PHE A 1 620 ? -0.534 16.220 8.159 1.00 97.44 620 PHE A N 1
ATOM 4686 C CA . PHE A 1 620 ? -1.586 16.814 7.322 1.00 97.44 620 PHE A CA 1
ATOM 4687 C C . PHE A 1 620 ? -1.233 18.231 6.845 1.00 97.44 620 PHE A C 1
ATOM 4689 O O . PHE A 1 620 ? -1.549 18.594 5.709 1.00 97.44 620 PHE A O 1
ATOM 4696 N N . LEU A 1 621 ? -0.554 19.024 7.683 1.00 96.69 621 LEU A N 1
ATOM 4697 C CA . LEU A 1 621 ? -0.070 20.358 7.310 1.00 96.69 621 LEU A CA 1
ATOM 4698 C C . LEU A 1 621 ? 1.087 20.258 6.310 1.00 96.69 621 LEU A C 1
ATOM 4700 O O . LEU A 1 621 ? 1.085 20.971 5.306 1.00 96.69 621 LEU A O 1
ATOM 4704 N N . ILE A 1 622 ? 2.027 19.335 6.540 1.00 96.75 622 ILE A N 1
ATOM 4705 C CA . ILE A 1 622 ? 3.183 19.115 5.659 1.00 96.75 622 ILE A CA 1
ATOM 4706 C C . ILE A 1 622 ? 2.736 18.587 4.290 1.00 96.75 622 ILE A C 1
ATOM 4708 O O . ILE A 1 622 ? 3.135 19.141 3.271 1.00 96.75 622 ILE A O 1
ATOM 4712 N N . ASN A 1 623 ? 1.844 17.595 4.248 1.00 96.38 623 ASN A N 1
ATOM 4713 C CA . ASN A 1 623 ? 1.252 17.053 3.021 1.00 96.38 623 ASN A CA 1
ATOM 4714 C C . ASN A 1 623 ? 0.509 18.136 2.213 1.00 96.38 623 ASN A C 1
ATOM 4716 O O . ASN A 1 623 ? 0.732 18.279 1.010 1.00 96.38 623 ASN A O 1
ATOM 4720 N N . LYS A 1 624 ? -0.313 18.966 2.874 1.00 94.88 624 LYS A N 1
ATOM 4721 C CA . LYS A 1 624 ? -0.952 20.138 2.247 1.00 94.88 624 LYS A CA 1
ATOM 4722 C C . LYS A 1 624 ? 0.080 21.156 1.743 1.00 94.88 624 LYS A C 1
ATOM 4724 O O . LYS A 1 624 ? -0.118 21.753 0.685 1.00 94.88 624 LYS A O 1
ATOM 4729 N N . GLY A 1 625 ? 1.160 21.367 2.495 1.00 95.06 625 GLY A N 1
ATOM 4730 C CA . GLY A 1 625 ? 2.275 22.233 2.121 1.00 95.06 625 GLY A CA 1
ATOM 4731 C C . GLY A 1 625 ? 3.044 21.720 0.903 1.00 95.06 625 GLY A C 1
ATOM 4732 O O . GLY A 1 625 ? 3.416 22.531 0.057 1.00 95.06 625 GLY A O 1
ATOM 4733 N N . PHE A 1 626 ? 3.226 20.399 0.800 1.00 94.25 626 PHE A N 1
ATOM 4734 C CA . PHE A 1 626 ? 3.864 19.701 -0.315 1.00 94.25 626 PHE A CA 1
ATOM 4735 C C . PHE A 1 626 ? 3.005 19.777 -1.578 1.00 94.25 626 PHE A C 1
ATOM 4737 O O . PHE A 1 626 ? 3.475 20.272 -2.592 1.00 94.25 626 PHE A O 1
ATOM 4744 N N . TRP A 1 627 ? 1.732 19.379 -1.526 1.00 91.75 627 TRP A N 1
ATOM 4745 C CA . TRP A 1 627 ? 0.877 19.270 -2.718 1.00 91.75 627 TRP A CA 1
ATOM 4746 C C . TRP A 1 627 ? 0.251 20.583 -3.223 1.00 91.75 627 TRP A C 1
ATOM 4748 O O . TRP A 1 627 ? -0.538 20.554 -4.166 1.00 91.75 627 TRP A O 1
ATOM 4758 N N . HIS A 1 628 ? 0.560 21.733 -2.609 1.00 84.12 628 HIS A N 1
ATOM 4759 C CA . HIS A 1 628 ? 0.119 23.077 -3.030 1.00 84.12 628 HIS A CA 1
ATOM 4760 C C . HIS A 1 628 ? -1.410 23.285 -3.232 1.00 84.12 628 HIS A C 1
ATOM 4762 O O . HIS A 1 628 ? -1.821 24.316 -3.767 1.00 84.12 628 HIS A O 1
ATOM 4768 N N . GLY A 1 629 ? -2.276 22.360 -2.798 1.00 74.50 629 GLY A N 1
ATOM 4769 C CA . GLY A 1 629 ? -3.706 22.357 -3.147 1.00 74.50 629 GLY A CA 1
ATOM 4770 C C . GLY A 1 629 ? -4.599 21.608 -2.151 1.00 74.50 629 GLY A C 1
ATOM 4771 O O . GLY A 1 629 ? -4.392 21.686 -0.938 1.00 74.50 629 GLY A O 1
ATOM 4772 N N . ARG A 1 630 ? -5.608 20.875 -2.654 1.00 74.56 630 ARG A N 1
ATOM 4773 C CA . ARG A 1 630 ? -6.439 19.954 -1.848 1.00 74.56 630 ARG A CA 1
ATOM 4774 C C . ARG A 1 630 ? -5.606 18.728 -1.429 1.00 74.56 630 ARG A C 1
ATOM 4776 O O . ARG A 1 630 ? -5.697 17.669 -2.042 1.00 74.56 630 ARG A O 1
ATOM 4783 N N . GLY A 1 631 ? -4.767 18.902 -0.405 1.00 81.12 631 GLY A N 1
ATOM 4784 C CA . GLY A 1 631 ? -3.997 17.822 0.222 1.00 81.12 631 GLY A CA 1
ATOM 4785 C C . GLY A 1 631 ? -4.885 16.773 0.905 1.00 81.12 631 GLY A C 1
ATOM 4786 O O . GLY A 1 631 ? -6.102 16.945 1.016 1.00 81.12 631 GLY A O 1
ATOM 4787 N N . LEU A 1 632 ? -4.261 15.698 1.395 1.00 90.38 632 LEU A N 1
ATOM 4788 C CA . LEU A 1 632 ? -4.912 14.484 1.915 1.00 90.38 632 LEU A CA 1
ATOM 4789 C C . LEU A 1 632 ? -5.992 14.747 2.973 1.00 90.38 632 LEU A C 1
ATOM 4791 O O . LEU A 1 632 ? -6.980 14.024 3.050 1.00 90.38 632 LEU A O 1
ATOM 4795 N N . LEU A 1 633 ? -5.850 15.815 3.760 1.00 93.94 633 LEU A N 1
ATOM 4796 C CA . LEU A 1 633 ? -6.843 16.221 4.757 1.00 93.94 633 LEU A CA 1
ATOM 4797 C C . LEU A 1 633 ? -8.238 16.473 4.152 1.00 93.94 633 LEU A C 1
ATOM 4799 O O . LEU A 1 633 ? -9.246 16.129 4.764 1.00 93.94 633 LEU A O 1
ATOM 4803 N N . HIS A 1 634 ? -8.300 17.054 2.949 1.00 90.56 634 HIS A N 1
ATOM 4804 C CA . HIS A 1 634 ? -9.566 17.322 2.267 1.00 90.56 634 HIS A CA 1
ATOM 4805 C C . HIS A 1 634 ? -10.175 16.035 1.708 1.00 90.56 634 HIS A C 1
ATOM 4807 O O . HIS A 1 634 ? -11.361 15.784 1.915 1.00 90.56 634 HIS A O 1
ATOM 4813 N N . THR A 1 635 ? -9.360 15.195 1.055 1.00 89.50 635 THR A N 1
ATOM 4814 C CA . THR A 1 635 ? -9.855 13.937 0.487 1.00 89.50 635 THR A CA 1
ATOM 4815 C C . THR A 1 635 ? -10.298 12.978 1.585 1.00 89.50 635 THR A C 1
ATOM 4817 O O . THR A 1 635 ? -11.370 12.408 1.456 1.00 89.50 635 THR A O 1
ATOM 4820 N N . THR A 1 636 ? -9.571 12.870 2.703 1.00 92.38 636 THR A N 1
ATOM 4821 C CA . THR A 1 636 ? -9.985 12.069 3.874 1.00 92.38 636 THR A CA 1
ATOM 4822 C C . THR A 1 636 ? -11.405 12.434 4.322 1.00 92.38 636 THR A C 1
ATOM 4824 O O . THR A 1 636 ? -12.257 11.557 4.439 1.00 92.38 636 THR A O 1
ATOM 4827 N N . LEU A 1 637 ? -11.700 13.727 4.501 1.00 93.25 637 LEU A N 1
ATOM 4828 C CA . LEU A 1 637 ? -13.029 14.185 4.919 1.00 93.25 637 LEU A CA 1
ATOM 4829 C C . LEU A 1 637 ? -14.097 13.979 3.829 1.00 93.25 637 LEU A C 1
ATOM 4831 O O . LEU A 1 637 ? -15.187 13.515 4.150 1.00 93.25 637 LEU A O 1
ATOM 4835 N N . GLU A 1 638 ? -13.777 14.203 2.547 1.00 90.94 638 GLU A N 1
ATOM 4836 C CA . GLU A 1 638 ? -14.645 13.825 1.412 1.00 90.94 638 GLU A CA 1
ATOM 4837 C C . GLU A 1 638 ? -15.002 12.326 1.409 1.00 90.94 638 GLU A C 1
ATOM 4839 O O . GLU A 1 638 ? -16.093 11.950 0.988 1.00 90.94 638 GLU A O 1
ATOM 4844 N N . ARG A 1 639 ? -14.104 11.447 1.874 1.00 88.69 639 ARG A N 1
ATOM 4845 C CA . ARG A 1 639 ? -14.349 9.994 1.934 1.00 88.69 639 ARG A CA 1
ATOM 4846 C C . ARG A 1 639 ? -15.202 9.574 3.131 1.00 88.69 639 ARG A C 1
ATOM 4848 O O . ARG A 1 639 ? -15.848 8.533 3.045 1.00 88.69 639 ARG A O 1
ATOM 4855 N N . MET A 1 640 ? -15.202 10.358 4.210 1.00 88.81 640 MET A N 1
ATOM 4856 C CA . MET A 1 640 ? -15.976 10.097 5.431 1.00 88.81 640 MET A CA 1
ATOM 4857 C C . MET A 1 640 ? -17.454 10.518 5.331 1.00 88.81 640 MET A C 1
ATOM 4859 O O . MET A 1 640 ? -18.222 10.231 6.251 1.00 88.81 640 MET A O 1
ATOM 4863 N N . GLU A 1 641 ? -17.880 11.193 4.254 1.00 84.75 641 GLU A N 1
ATOM 4864 C CA . GLU A 1 641 ? -19.302 11.497 4.043 1.00 84.75 641 GLU A CA 1
ATOM 4865 C C . GLU A 1 641 ? -20.103 10.252 3.607 1.00 84.75 641 GLU A C 1
ATOM 4867 O O . GLU A 1 641 ? -19.577 9.309 3.010 1.00 84.75 641 GLU A O 1
ATOM 4872 N N . ALA A 1 642 ? -21.402 10.237 3.925 1.00 64.31 642 ALA A N 1
ATOM 4873 C CA . ALA A 1 642 ? -22.267 9.072 3.767 1.00 64.31 642 ALA A CA 1
ATOM 4874 C C . ALA A 1 642 ? -23.405 9.295 2.742 1.00 64.31 642 ALA A C 1
ATOM 4876 O O . ALA A 1 642 ? -24.003 10.371 2.711 1.00 64.31 642 ALA A O 1
ATOM 4877 N N . PRO A 1 643 ? -23.811 8.260 1.976 1.00 68.44 643 PRO A N 1
ATOM 4878 C CA . PRO A 1 643 ? -23.180 6.947 1.860 1.00 68.44 643 PRO A CA 1
ATOM 4879 C C . PRO A 1 643 ? -21.764 6.990 1.270 1.00 68.44 643 PRO A C 1
ATOM 4881 O O . PRO A 1 643 ? -21.485 7.708 0.310 1.00 68.44 643 PRO A O 1
ATOM 4884 N N . TRP A 1 644 ? -20.916 6.142 1.855 1.00 66.88 644 TRP A N 1
ATOM 4885 C CA . TRP A 1 644 ? -19.567 5.787 1.412 1.00 66.88 644 TRP A CA 1
ATOM 4886 C C . TRP A 1 644 ? -19.486 5.662 -0.120 1.00 66.88 644 TRP A C 1
ATOM 4888 O O . TRP A 1 644 ? -20.407 5.143 -0.751 1.00 66.88 644 TRP A O 1
ATOM 4898 N N . GLY A 1 645 ? -18.408 6.169 -0.724 1.00 64.56 645 GLY A N 1
ATOM 4899 C CA . GLY A 1 645 ? -18.115 6.064 -2.163 1.00 64.56 645 GLY A CA 1
ATOM 4900 C C . GLY A 1 645 ? -19.090 6.720 -3.139 1.00 64.56 645 GLY A C 1
ATOM 4901 O O . GLY A 1 645 ? -19.058 6.393 -4.323 1.00 64.56 645 GLY A O 1
ATOM 4902 N N . ARG A 1 646 ? -19.883 7.708 -2.699 1.00 75.00 646 ARG A N 1
ATOM 4903 C CA . ARG A 1 646 ? -20.455 8.737 -3.597 1.00 75.00 646 ARG A CA 1
ATOM 4904 C C . ARG A 1 646 ? -19.413 9.349 -4.541 1.00 75.00 646 ARG A C 1
ATOM 4906 O O . ARG A 1 646 ? -19.735 9.746 -5.657 1.00 75.00 646 ARG A O 1
ATOM 4913 N N . HIS A 1 647 ? -18.172 9.443 -4.075 1.00 82.38 647 HIS A N 1
ATOM 4914 C CA . HIS A 1 647 ? -17.056 10.042 -4.790 1.00 82.38 647 HIS A CA 1
ATOM 4915 C C . HIS A 1 647 ? -16.163 8.951 -5.392 1.00 82.38 647 HIS A C 1
ATOM 4917 O O . HIS A 1 647 ? -15.734 8.037 -4.690 1.00 82.38 647 HIS A O 1
ATOM 4923 N N . ALA A 1 648 ? -15.793 9.072 -6.666 1.00 87.19 648 ALA A N 1
ATOM 4924 C CA . ALA A 1 648 ? -14.732 8.257 -7.265 1.00 87.19 648 ALA A CA 1
ATOM 4925 C C . ALA A 1 648 ? -13.343 8.770 -6.818 1.00 87.19 648 ALA A C 1
ATOM 4927 O O . ALA A 1 648 ? -13.186 9.967 -6.567 1.00 87.19 648 ALA A O 1
ATOM 4928 N N . VAL A 1 649 ? -12.342 7.898 -6.659 1.00 86.81 649 VAL A N 1
ATOM 4929 C CA . VAL A 1 649 ? -10.953 8.289 -6.330 1.00 86.81 649 VAL A CA 1
ATOM 4930 C C . VAL A 1 649 ? -10.239 8.692 -7.627 1.00 86.81 649 VAL A C 1
ATOM 4932 O O . VAL A 1 649 ? -10.115 7.836 -8.501 1.00 86.81 649 VAL A O 1
ATOM 4935 N N . PRO A 1 650 ? -9.776 9.946 -7.799 1.00 85.69 650 PRO A N 1
ATOM 4936 C CA . PRO A 1 650 ? -8.993 10.332 -8.973 1.00 85.69 650 PRO A CA 1
ATOM 4937 C C . PRO A 1 650 ? -7.605 9.683 -8.926 1.00 85.69 650 PRO A C 1
ATOM 4939 O O . PRO A 1 650 ? -7.010 9.591 -7.855 1.00 85.69 650 PRO A O 1
ATOM 4942 N N . GLY A 1 651 ? -7.065 9.279 -10.075 1.00 81.88 651 GLY A N 1
ATOM 4943 C CA . GLY A 1 651 ? -5.799 8.546 -10.178 1.00 81.88 651 GLY A CA 1
ATOM 4944 C C . GLY A 1 651 ? -4.617 9.217 -9.468 1.00 81.88 651 GLY A C 1
ATOM 4945 O O . GLY A 1 651 ? -3.913 8.579 -8.690 1.00 81.88 651 GLY A O 1
ATOM 4946 N N . GLY A 1 652 ? -4.476 10.538 -9.602 1.00 80.75 652 GLY A N 1
ATOM 4947 C CA . GLY A 1 652 ? -3.458 11.309 -8.873 1.00 80.75 652 GLY A CA 1
ATOM 4948 C C . GLY A 1 652 ? -3.551 11.244 -7.335 1.00 80.75 652 GLY A C 1
ATOM 4949 O O . GLY A 1 652 ? -2.563 11.524 -6.662 1.00 80.75 652 GLY A O 1
ATOM 4950 N N . ALA A 1 653 ? -4.685 10.838 -6.747 1.00 84.19 653 ALA A N 1
ATOM 4951 C CA . ALA A 1 653 ? -4.792 10.627 -5.298 1.00 84.19 653 ALA A CA 1
ATOM 4952 C C . ALA A 1 653 ? -4.071 9.354 -4.816 1.00 84.19 653 ALA A C 1
ATOM 4954 O O . ALA A 1 653 ? -3.789 9.251 -3.625 1.00 84.19 653 ALA A O 1
ATOM 4955 N N . PHE A 1 654 ? -3.695 8.432 -5.712 1.00 85.19 654 PHE A N 1
ATOM 4956 C CA . PHE A 1 654 ? -2.799 7.318 -5.377 1.00 85.19 654 PHE A CA 1
ATOM 4957 C C . PHE A 1 654 ? -1.373 7.779 -5.022 1.00 85.19 654 PHE A C 1
ATOM 4959 O O . PHE A 1 654 ? -0.666 7.034 -4.364 1.00 85.19 654 PHE A O 1
ATOM 4966 N N . LEU A 1 655 ? -0.963 9.000 -5.395 1.00 85.94 655 LEU A N 1
ATOM 4967 C CA . LEU A 1 655 ? 0.294 9.622 -4.934 1.00 85.94 655 LEU A CA 1
ATOM 4968 C C . LEU A 1 655 ? 0.130 10.373 -3.602 1.00 85.94 655 LEU A C 1
ATOM 4970 O O . LEU A 1 655 ? 1.103 10.677 -2.917 1.00 85.94 655 LEU A O 1
ATOM 4974 N N . ASN A 1 656 ? -1.104 10.730 -3.244 1.00 90.19 656 ASN A N 1
ATOM 4975 C CA . ASN A 1 656 ? -1.403 11.572 -2.094 1.00 90.19 656 ASN A CA 1
ATOM 4976 C C . ASN A 1 656 ? -1.843 10.708 -0.904 1.00 90.19 656 ASN A C 1
ATOM 4978 O O . ASN A 1 656 ? -3.032 10.614 -0.595 1.00 90.19 656 ASN A O 1
ATOM 4982 N N . TYR A 1 657 ? -0.868 10.065 -0.264 1.00 94.50 657 TYR A N 1
ATOM 4983 C CA . TYR A 1 657 ? -1.021 9.224 0.926 1.00 94.50 657 TYR A CA 1
ATOM 4984 C C . TYR A 1 657 ? 0.045 9.573 1.982 1.00 94.50 657 TYR A C 1
ATOM 4986 O O . TYR A 1 657 ? 1.002 10.285 1.680 1.00 94.50 657 TYR A O 1
ATOM 4994 N N . PHE A 1 658 ? -0.117 9.087 3.219 1.00 97.38 658 PHE A N 1
ATOM 4995 C CA . PHE A 1 658 ? 0.996 9.005 4.175 1.00 97.38 658 PHE A CA 1
ATOM 4996 C C . PHE A 1 658 ? 1.675 7.653 4.006 1.00 97.38 658 PHE A C 1
ATOM 4998 O O . PHE A 1 658 ? 1.001 6.620 4.053 1.00 97.38 658 PHE A O 1
ATOM 5005 N N . GLU A 1 659 ? 2.985 7.648 3.809 1.00 96.88 659 GLU A N 1
ATOM 5006 C CA . GLU A 1 659 ? 3.751 6.418 3.650 1.00 96.88 659 GLU A CA 1
ATOM 5007 C C . GLU A 1 659 ? 4.169 5.872 5.012 1.00 96.88 659 GLU A C 1
ATOM 5009 O O . GLU A 1 659 ? 4.716 6.596 5.839 1.00 96.88 659 GLU A O 1
ATOM 5014 N N . GLY A 1 660 ? 3.880 4.597 5.256 1.00 96.75 660 GLY A N 1
ATOM 5015 C CA . GLY A 1 660 ? 4.294 3.873 6.446 1.00 96.75 660 GLY A CA 1
ATOM 5016 C C . GLY A 1 660 ? 5.555 3.065 6.179 1.00 96.75 660 GLY A C 1
ATOM 5017 O O . GLY A 1 660 ? 5.506 2.066 5.463 1.00 96.75 660 GLY A O 1
ATOM 5018 N N . ALA A 1 661 ? 6.654 3.462 6.810 1.00 97.38 661 ALA A N 1
ATOM 5019 C CA . ALA A 1 661 ? 7.829 2.634 7.012 1.00 97.38 661 ALA A CA 1
ATOM 5020 C C . ALA A 1 661 ? 7.592 1.752 8.249 1.00 97.38 661 ALA A C 1
ATOM 5022 O O . ALA A 1 661 ? 7.680 2.213 9.389 1.00 97.38 661 ALA A O 1
ATOM 5023 N N . LEU A 1 662 ? 7.235 0.484 8.030 1.00 97.50 662 LEU A N 1
ATOM 5024 C CA . LEU A 1 662 ? 6.982 -0.465 9.116 1.00 97.50 662 LEU A CA 1
ATOM 5025 C C . LEU A 1 662 ? 8.287 -1.118 9.571 1.00 97.50 662 LEU A C 1
ATOM 5027 O O . LEU A 1 662 ? 8.850 -1.927 8.837 1.00 97.50 662 LEU A O 1
ATOM 5031 N N . LEU A 1 663 ? 8.757 -0.765 10.767 1.00 97.75 663 LEU A N 1
ATOM 5032 C CA . LEU A 1 663 ? 9.978 -1.316 11.355 1.00 97.75 663 LEU A CA 1
ATOM 5033 C C . LEU A 1 663 ? 9.750 -2.715 11.958 1.00 97.75 663 LEU A C 1
ATOM 5035 O O . LEU A 1 663 ? 8.632 -3.065 12.352 1.00 97.75 663 LEU A O 1
ATOM 5039 N N . GLY A 1 664 ? 10.837 -3.480 12.081 1.00 96.00 664 GLY A N 1
ATOM 5040 C CA . GLY A 1 664 ? 10.857 -4.814 12.685 1.00 96.00 664 GLY A CA 1
ATOM 5041 C C . GLY A 1 664 ? 10.347 -5.940 11.785 1.00 96.00 664 GLY A C 1
ATOM 5042 O O . GLY A 1 664 ? 9.706 -5.730 10.755 1.00 96.00 664 GLY A O 1
ATOM 5043 N N . GLN A 1 665 ? 10.626 -7.179 12.192 1.00 95.06 665 GLN A N 1
ATOM 5044 C CA . GLN A 1 665 ? 10.316 -8.358 11.380 1.00 95.06 665 GLN A CA 1
ATOM 5045 C C . GLN A 1 665 ? 8.842 -8.773 11.520 1.00 95.06 665 GLN A C 1
ATOM 5047 O O . GLN A 1 665 ? 8.442 -9.351 12.530 1.00 95.06 665 GLN A O 1
ATOM 5052 N N . LEU A 1 666 ? 8.028 -8.505 10.495 1.00 96.31 666 LEU A N 1
ATOM 5053 C CA . LEU A 1 666 ? 6.563 -8.622 10.537 1.00 96.31 666 LEU A CA 1
ATOM 5054 C C . LEU A 1 666 ? 6.050 -10.083 10.536 1.00 96.31 666 LEU A C 1
ATOM 5056 O O . LEU A 1 666 ? 5.660 -10.615 9.495 1.00 96.31 666 LEU A O 1
ATOM 5060 N N . GLN A 1 667 ? 6.042 -10.742 11.700 1.00 96.38 667 GLN A N 1
ATOM 5061 C CA . GLN A 1 667 ? 5.760 -12.182 11.852 1.00 96.38 667 GLN A CA 1
ATOM 5062 C C . GLN A 1 667 ? 4.333 -12.609 11.464 1.00 96.38 667 GLN A C 1
ATOM 5064 O O . GLN A 1 667 ? 3.340 -11.967 11.804 1.00 96.38 667 GLN A O 1
ATOM 5069 N N . PHE A 1 668 ? 4.208 -13.778 10.839 1.00 96.25 668 PHE A N 1
ATOM 5070 C CA . PHE A 1 668 ? 2.937 -14.441 10.553 1.00 96.25 668 PHE A CA 1
ATOM 5071 C C . PHE A 1 668 ? 2.521 -15.388 11.698 1.00 96.25 668 PHE A C 1
ATOM 5073 O O . PHE A 1 668 ? 3.362 -16.121 12.216 1.00 96.25 668 PHE A O 1
ATOM 5080 N N . PRO A 1 669 ? 1.220 -15.480 12.038 1.00 95.25 669 PRO A N 1
ATOM 5081 C CA . PRO A 1 669 ? 0.099 -14.781 11.406 1.00 95.25 669 PRO A CA 1
ATOM 5082 C C . PRO A 1 669 ? -0.091 -13.333 11.894 1.00 95.25 669 PRO A C 1
ATOM 5084 O O . PRO A 1 669 ? -0.735 -12.558 11.192 1.00 95.25 669 PRO A O 1
ATOM 5087 N N . SER A 1 670 ? 0.459 -12.971 13.058 1.00 94.75 670 SER A N 1
ATOM 5088 C CA . SER A 1 670 ? 0.058 -11.804 13.860 1.00 94.75 670 SER A CA 1
ATOM 5089 C C . SER A 1 670 ? 0.172 -10.440 13.173 1.00 94.75 670 SER A C 1
ATOM 5091 O O . SER A 1 670 ? -0.656 -9.572 13.431 1.00 94.75 670 SER A O 1
ATOM 5093 N N . ALA A 1 671 ? 1.159 -10.236 12.300 1.00 96.12 671 ALA A N 1
ATOM 5094 C CA . ALA A 1 671 ? 1.392 -8.947 11.654 1.00 96.12 671 ALA A CA 1
ATOM 5095 C C . ALA A 1 671 ? 0.355 -8.592 10.580 1.00 96.12 671 ALA A C 1
ATOM 5097 O O . ALA A 1 671 ? 0.196 -7.416 10.258 1.00 96.12 671 ALA A O 1
ATOM 5098 N N . ILE A 1 672 ? -0.347 -9.577 10.008 1.00 97.56 672 ILE A N 1
ATOM 5099 C CA . ILE A 1 672 ? -1.299 -9.363 8.912 1.00 97.56 672 ILE A CA 1
ATOM 5100 C C . ILE A 1 672 ? -2.728 -9.469 9.447 1.00 97.56 672 ILE A C 1
ATOM 5102 O O . ILE A 1 672 ? -3.137 -10.489 9.997 1.00 97.56 672 ILE A O 1
ATOM 5106 N N . ARG A 1 673 ? -3.511 -8.408 9.242 1.00 97.12 673 ARG A N 1
ATOM 5107 C CA . ARG A 1 673 ? -4.929 -8.320 9.606 1.00 97.12 673 ARG A CA 1
ATOM 5108 C C . ARG A 1 673 ? -5.794 -9.099 8.627 1.00 97.12 673 ARG A C 1
ATOM 5110 O O . ARG A 1 673 ? -6.695 -9.816 9.044 1.00 97.12 673 ARG A O 1
ATOM 5117 N N . PHE A 1 674 ? -5.561 -8.920 7.331 1.00 98.44 674 PHE A N 1
ATOM 5118 C CA . PHE A 1 674 ? -6.241 -9.619 6.240 1.00 98.44 674 PHE A CA 1
ATOM 5119 C C . PHE A 1 674 ? -5.498 -9.388 4.917 1.00 98.44 674 PHE A C 1
ATOM 5121 O O . PHE A 1 674 ? -4.668 -8.483 4.803 1.00 98.44 674 PHE A O 1
ATOM 5128 N N . LEU A 1 675 ? -5.821 -10.195 3.906 1.00 98.44 675 LEU A N 1
ATOM 5129 C CA . LEU A 1 675 ? -5.346 -9.999 2.535 1.00 98.44 675 LEU A CA 1
ATOM 5130 C C . LEU A 1 675 ? -6.466 -9.427 1.657 1.00 98.44 675 LEU A C 1
ATOM 5132 O O . LEU A 1 675 ? -7.639 -9.760 1.836 1.00 98.44 675 LEU A O 1
ATOM 5136 N N . ILE A 1 676 ? -6.099 -8.601 0.679 1.00 98.31 676 ILE A N 1
ATOM 5137 C CA . ILE A 1 676 ? -6.975 -8.136 -0.401 1.00 98.31 676 ILE A CA 1
ATOM 5138 C C . ILE A 1 676 ? -6.425 -8.669 -1.726 1.00 98.31 676 ILE A C 1
ATOM 5140 O O . ILE A 1 676 ? -5.248 -8.477 -2.014 1.00 98.31 676 ILE A O 1
ATOM 5144 N N . GLY A 1 677 ? -7.257 -9.325 -2.535 1.00 97.06 677 GLY A N 1
ATOM 5145 C CA . GLY A 1 677 ? -6.917 -9.783 -3.883 1.00 97.06 677 GLY A CA 1
ATOM 5146 C C . GLY A 1 677 ? -7.683 -9.026 -4.970 1.00 97.06 677 GLY A C 1
ATOM 5147 O O . GLY A 1 677 ? -8.903 -8.855 -4.881 1.00 97.06 677 GLY A O 1
ATOM 5148 N N . ALA A 1 678 ? -6.988 -8.627 -6.035 1.00 94.94 678 ALA A N 1
ATOM 5149 C CA . ALA A 1 678 ? -7.584 -7.979 -7.197 1.00 94.94 678 ALA A CA 1
ATOM 5150 C C . ALA A 1 678 ? -8.465 -8.965 -7.983 1.00 94.94 678 ALA A C 1
ATOM 5152 O O . ALA A 1 678 ? -7.975 -9.868 -8.666 1.00 94.94 678 ALA A O 1
ATOM 5153 N N . PHE A 1 679 ? -9.782 -8.770 -7.937 1.00 95.50 679 PHE A N 1
ATOM 5154 C CA . PHE A 1 679 ? -10.768 -9.577 -8.660 1.00 95.50 679 PHE A CA 1
ATOM 5155 C C . PHE A 1 679 ? -10.499 -9.662 -10.181 1.00 95.50 679 PHE A C 1
ATOM 5157 O O . PHE A 1 679 ? -10.556 -10.777 -10.710 1.00 95.50 679 PHE A O 1
ATOM 5164 N N . PRO A 1 680 ? -10.135 -8.569 -10.896 1.00 92.88 680 PRO A N 1
ATOM 5165 C CA . PRO A 1 680 ? -9.830 -8.625 -12.330 1.00 92.88 680 PRO A CA 1
ATOM 5166 C C . PRO A 1 680 ? -8.684 -9.581 -12.679 1.00 92.88 680 PRO A C 1
ATOM 5168 O O . PRO A 1 680 ? -8.799 -10.316 -13.660 1.00 92.88 680 PRO A O 1
ATOM 5171 N N . ALA A 1 681 ? -7.637 -9.643 -11.852 1.00 90.88 681 ALA A N 1
ATOM 5172 C CA . ALA A 1 681 ? -6.452 -10.462 -12.101 1.00 90.88 681 ALA A CA 1
ATOM 5173 C C . ALA A 1 681 ? -6.581 -11.893 -11.542 1.00 90.88 681 ALA A C 1
ATOM 5175 O O . ALA A 1 681 ? -6.201 -12.860 -12.203 1.00 90.88 681 ALA A O 1
ATOM 5176 N N . LEU A 1 682 ? -7.136 -12.046 -10.334 1.00 94.31 682 LEU A N 1
ATOM 5177 C CA . LEU A 1 682 ? -6.968 -13.259 -9.521 1.00 94.31 682 LEU A CA 1
ATOM 5178 C C . LEU A 1 682 ? -8.242 -14.089 -9.318 1.00 94.31 682 LEU A C 1
ATOM 5180 O O . LEU A 1 682 ? -8.148 -15.299 -9.115 1.00 94.31 682 LEU A O 1
ATOM 5184 N N . PHE A 1 683 ? -9.439 -13.497 -9.377 1.00 96.88 683 PHE A N 1
ATOM 5185 C CA . PHE A 1 683 ? -10.666 -14.257 -9.113 1.00 96.88 683 PHE A CA 1
ATOM 5186 C C . PHE A 1 683 ? -10.920 -15.280 -10.227 1.00 96.88 683 PHE A C 1
ATOM 5188 O O . PHE A 1 683 ? -10.906 -14.929 -11.412 1.00 96.88 683 PHE A O 1
ATOM 5195 N N . GLY A 1 684 ? -11.143 -16.545 -9.867 1.00 96.38 684 GLY A N 1
ATOM 5196 C CA . GLY A 1 684 ? -11.282 -17.631 -10.840 1.00 96.38 684 GLY A CA 1
ATOM 5197 C C . GLY A 1 684 ? -9.970 -18.076 -11.505 1.00 96.38 684 GLY A C 1
ATOM 5198 O O . GLY A 1 684 ? -10.033 -18.646 -12.590 1.00 96.38 684 GLY A O 1
ATOM 5199 N N . THR A 1 685 ? -8.795 -17.813 -10.913 1.00 95.12 685 THR A N 1
ATOM 5200 C CA . THR A 1 685 ? -7.493 -18.327 -11.399 1.00 95.12 685 THR A CA 1
ATOM 5201 C C . THR A 1 685 ? -6.805 -19.225 -10.372 1.00 95.12 685 THR A C 1
ATOM 5203 O O . THR A 1 685 ? -7.069 -19.125 -9.172 1.00 95.12 685 THR A O 1
ATOM 5206 N N . ASP A 1 686 ? -5.863 -20.059 -10.821 1.00 95.44 686 ASP A N 1
ATOM 5207 C CA . ASP A 1 686 ? -5.020 -20.886 -9.943 1.00 95.44 686 ASP A CA 1
ATOM 5208 C C . ASP A 1 686 ? -4.237 -20.047 -8.919 1.00 95.44 686 ASP A C 1
ATOM 5210 O O . ASP A 1 686 ? -4.028 -20.477 -7.784 1.00 95.44 686 ASP A O 1
ATOM 5214 N N . MET A 1 687 ? -3.839 -18.824 -9.286 1.00 94.81 687 MET A N 1
ATOM 5215 C CA . MET A 1 687 ? -3.166 -17.902 -8.369 1.00 94.81 687 MET A CA 1
ATOM 5216 C C . MET A 1 687 ? -4.132 -17.354 -7.307 1.00 94.81 687 MET A C 1
ATOM 5218 O O . MET A 1 687 ? -3.764 -17.230 -6.140 1.00 94.81 687 MET A O 1
ATOM 5222 N N . GLY A 1 688 ? -5.401 -17.134 -7.667 1.00 96.94 688 GLY A N 1
ATOM 5223 C CA . GLY A 1 688 ? -6.465 -16.865 -6.701 1.00 96.94 688 GLY A CA 1
ATOM 5224 C C . GLY A 1 688 ? -6.722 -18.034 -5.741 1.00 96.94 688 GLY A C 1
ATOM 5225 O O . GLY A 1 688 ? -6.915 -17.804 -4.548 1.00 96.94 688 GLY A O 1
ATOM 5226 N N . VAL A 1 689 ? -6.640 -19.285 -6.215 1.00 97.94 689 VAL A N 1
ATOM 5227 C CA . VAL A 1 689 ? -6.720 -20.479 -5.347 1.00 97.94 689 VAL A CA 1
ATOM 5228 C C . VAL A 1 689 ? -5.526 -20.544 -4.385 1.00 97.94 689 VAL A C 1
ATOM 5230 O O . VAL A 1 689 ? -5.703 -20.870 -3.210 1.00 97.94 689 VAL A O 1
ATOM 5233 N N . ARG A 1 690 ? -4.313 -20.179 -4.830 1.00 97.50 690 ARG A N 1
ATOM 5234 C CA . ARG A 1 690 ? -3.140 -20.054 -3.941 1.00 97.50 690 ARG A CA 1
ATOM 5235 C C . ARG A 1 690 ? -3.338 -18.963 -2.885 1.00 97.50 690 ARG A C 1
ATOM 5237 O O . ARG A 1 690 ? -3.037 -19.209 -1.720 1.00 97.50 690 ARG A O 1
ATOM 5244 N N . LEU A 1 691 ? -3.908 -17.810 -3.249 1.00 98.06 691 LEU A N 1
ATOM 5245 C CA . LEU A 1 691 ? -4.229 -16.735 -2.301 1.00 98.06 691 LEU A CA 1
ATOM 5246 C C . LEU A 1 691 ? -5.248 -17.188 -1.237 1.00 98.06 691 LEU A C 1
ATOM 5248 O O . LEU A 1 691 ? -5.030 -16.964 -0.047 1.00 98.06 691 LEU A O 1
ATOM 5252 N N . GLN A 1 692 ? -6.310 -17.898 -1.640 1.00 98.44 692 GLN A N 1
ATOM 5253 C CA . GLN A 1 692 ? -7.266 -18.522 -0.711 1.00 98.44 692 GLN A CA 1
ATOM 5254 C C . GLN A 1 692 ? -6.588 -19.535 0.222 1.00 98.44 692 GLN A C 1
ATOM 5256 O O . GLN A 1 692 ? -6.868 -19.558 1.421 1.00 98.44 692 GLN A O 1
ATOM 5261 N N . ALA A 1 693 ? -5.699 -20.380 -0.311 1.00 98.31 693 ALA A N 1
ATOM 5262 C CA . ALA A 1 693 ? -4.976 -21.380 0.471 1.00 98.31 693 ALA A CA 1
ATOM 5263 C C . ALA A 1 693 ? -4.004 -20.747 1.482 1.00 98.31 693 ALA A C 1
ATOM 5265 O O . ALA A 1 693 ? -3.896 -21.238 2.605 1.00 98.31 693 ALA A O 1
ATOM 5266 N N . TRP A 1 694 ? -3.337 -19.650 1.110 1.00 98.06 694 TRP A N 1
ATOM 5267 C CA . TRP A 1 694 ? -2.449 -18.898 1.997 1.00 98.06 694 TRP A CA 1
ATOM 5268 C C . TRP A 1 694 ? -3.215 -18.189 3.119 1.00 98.06 694 TRP A C 1
ATOM 5270 O O . TRP A 1 694 ? -2.852 -18.329 4.284 1.00 98.06 694 TRP A O 1
ATOM 5280 N N . ALA A 1 695 ? -4.315 -17.501 2.797 1.00 98.50 695 ALA A N 1
ATOM 5281 C CA . ALA A 1 695 ? -5.152 -16.851 3.804 1.00 98.50 695 ALA A CA 1
ATOM 5282 C C . ALA A 1 695 ? -5.701 -17.872 4.822 1.00 98.50 695 ALA A C 1
ATOM 5284 O O . ALA A 1 695 ? -5.529 -17.702 6.030 1.00 98.50 695 ALA A O 1
ATOM 5285 N N . ARG A 1 696 ? -6.242 -19.005 4.338 1.00 98.00 696 ARG A N 1
ATOM 5286 C CA . ARG A 1 696 ? -6.711 -20.117 5.188 1.00 98.00 696 ARG A CA 1
ATOM 5287 C C . ARG A 1 696 ? -5.601 -20.712 6.056 1.00 98.00 696 ARG A C 1
ATOM 5289 O O . ARG A 1 696 ? -5.844 -20.968 7.230 1.00 98.00 696 ARG A O 1
ATOM 5296 N N . SER A 1 697 ? -4.386 -20.907 5.531 1.00 97.50 697 SER A N 1
ATOM 5297 C CA . SER A 1 697 ? -3.285 -21.516 6.303 1.00 97.50 697 SER A CA 1
ATOM 5298 C C . SER A 1 697 ? -2.733 -20.629 7.424 1.00 97.50 697 SER A C 1
ATOM 5300 O O . SER A 1 697 ? -1.994 -21.122 8.276 1.00 97.50 697 SER A O 1
ATOM 5302 N N . ARG A 1 698 ? -3.105 -19.343 7.453 1.00 97.38 698 ARG A N 1
ATOM 5303 C CA . ARG A 1 698 ? -2.732 -18.375 8.496 1.00 97.38 698 ARG A CA 1
ATOM 5304 C C . ARG A 1 698 ? -3.929 -17.858 9.310 1.00 97.38 698 ARG A C 1
ATOM 5306 O O . ARG A 1 698 ? -3.740 -17.038 10.200 1.00 97.38 698 ARG A O 1
ATOM 5313 N N . GLY A 1 699 ? -5.146 -18.341 9.034 1.00 97.06 699 GLY A N 1
ATOM 5314 C CA . GLY A 1 699 ? -6.378 -17.899 9.702 1.00 97.06 699 GLY A CA 1
ATOM 5315 C C . GLY A 1 699 ? -6.842 -16.486 9.322 1.00 97.06 699 GLY A C 1
ATOM 5316 O O . GLY A 1 699 ? -7.707 -15.930 10.001 1.00 97.06 699 GLY A O 1
ATOM 5317 N N . TRP A 1 700 ? -6.286 -15.903 8.256 1.00 98.12 700 TRP A N 1
ATOM 5318 C CA . TRP A 1 700 ? -6.628 -14.565 7.778 1.00 98.12 700 TRP A CA 1
ATOM 5319 C C . TRP A 1 700 ? -7.882 -14.583 6.907 1.00 98.12 700 TRP A C 1
ATOM 5321 O O . TRP A 1 700 ? -8.073 -15.478 6.085 1.00 98.12 700 TRP A O 1
ATOM 5331 N N . VAL A 1 701 ? -8.705 -13.541 7.013 1.00 98.56 701 VAL A N 1
ATOM 5332 C CA . VAL A 1 701 ? -9.763 -13.260 6.039 1.00 98.56 701 VAL A CA 1
ATOM 5333 C C . VAL A 1 701 ? -9.144 -12.790 4.721 1.00 98.56 701 VAL A C 1
ATOM 5335 O O . VAL A 1 701 ? -8.132 -12.087 4.696 1.00 98.56 701 VAL A O 1
ATOM 5338 N N . LEU A 1 702 ? -9.783 -13.179 3.617 1.00 98.69 702 LEU A N 1
ATOM 5339 C CA . LEU A 1 702 ? -9.498 -12.685 2.276 1.00 98.69 702 LEU A CA 1
ATOM 5340 C C . LEU A 1 702 ? -10.660 -11.809 1.802 1.00 98.69 702 LEU A C 1
ATOM 5342 O O . LEU A 1 702 ? -11.822 -12.222 1.839 1.00 98.69 702 LEU A O 1
ATOM 5346 N N . ILE A 1 703 ? -10.333 -10.608 1.338 1.00 98.56 703 ILE A N 1
ATOM 5347 C CA . ILE A 1 703 ? -11.235 -9.710 0.621 1.00 98.56 703 ILE A CA 1
ATOM 5348 C C . ILE A 1 703 ? -10.907 -9.806 -0.870 1.00 98.56 703 ILE A C 1
ATOM 5350 O O . ILE A 1 703 ? -9.748 -9.716 -1.264 1.00 98.56 703 ILE A O 1
ATOM 5354 N N . TRP A 1 704 ? -11.922 -9.918 -1.718 1.00 98.12 704 TRP A N 1
ATOM 5355 C CA . TRP A 1 704 ? -11.797 -9.617 -3.141 1.00 98.12 704 TRP A CA 1
ATOM 5356 C C . TRP A 1 704 ? -12.160 -8.160 -3.384 1.00 98.12 704 TRP A C 1
ATOM 5358 O O . TRP A 1 704 ? -13.136 -7.671 -2.809 1.00 98.12 704 TRP A O 1
ATOM 5368 N N . ALA A 1 705 ? -11.405 -7.477 -4.242 1.00 96.31 705 ALA A N 1
ATOM 5369 C CA . ALA A 1 705 ? -11.684 -6.098 -4.619 1.00 96.31 705 ALA A CA 1
ATOM 5370 C C . ALA A 1 705 ? -11.621 -5.872 -6.135 1.00 96.31 705 ALA A C 1
ATOM 5372 O O . ALA A 1 705 ? -10.743 -6.412 -6.807 1.00 96.31 705 ALA A O 1
ATOM 5373 N N . LEU A 1 706 ? -12.521 -5.054 -6.692 1.00 92.88 706 LEU A N 1
ATOM 5374 C CA . LEU A 1 706 ? -12.452 -4.673 -8.114 1.00 92.88 706 LEU A CA 1
ATOM 5375 C C . LEU A 1 706 ? -11.295 -3.693 -8.382 1.00 92.88 706 LEU A C 1
ATOM 5377 O O . LEU A 1 706 ? -10.650 -3.766 -9.430 1.00 92.88 706 LEU A O 1
ATOM 5381 N N . GLY A 1 707 ? -11.011 -2.808 -7.418 1.00 87.88 707 GLY A N 1
ATOM 5382 C CA . GLY A 1 707 ? -9.935 -1.818 -7.494 1.00 87.88 707 GLY A CA 1
ATOM 5383 C C . GLY A 1 707 ? -10.089 -0.865 -8.681 1.00 87.88 707 GLY A C 1
ATOM 5384 O O . GLY A 1 707 ? -11.199 -0.520 -9.075 1.00 87.88 707 GLY A O 1
ATOM 5385 N N . SER A 1 708 ? -8.968 -0.484 -9.300 1.00 84.31 708 SER A N 1
ATOM 5386 C CA . SER A 1 708 ? -8.969 0.318 -10.534 1.00 84.31 708 SER A CA 1
ATOM 5387 C C . SER A 1 708 ? -9.559 -0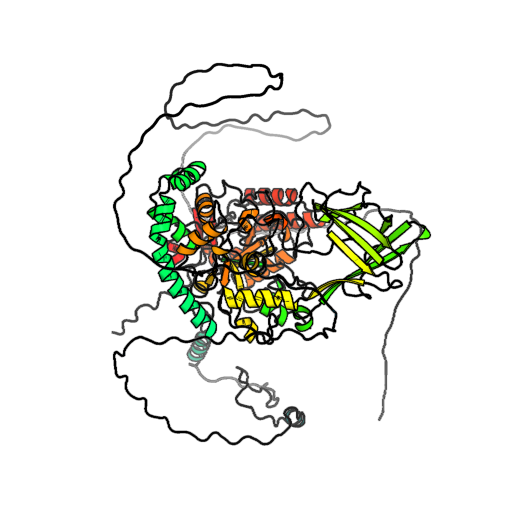.408 -11.752 1.00 84.31 708 SER A C 1
ATOM 5389 O O . SER A 1 708 ? -9.787 0.215 -12.787 1.00 84.31 708 SER A O 1
ATOM 5391 N N . ASN A 1 709 ? -9.811 -1.719 -11.645 1.00 86.56 709 ASN A N 1
ATOM 5392 C CA . ASN A 1 709 ? -10.314 -2.578 -12.716 1.00 86.56 709 ASN A CA 1
ATOM 5393 C C . ASN A 1 709 ? -9.416 -2.645 -13.972 1.00 86.56 709 ASN A C 1
ATOM 5395 O O . ASN A 1 709 ? -9.888 -2.974 -15.057 1.00 86.56 709 ASN A O 1
ATOM 5399 N N . GLU A 1 710 ? -8.125 -2.321 -13.869 1.00 74.38 710 GLU A N 1
ATOM 5400 C CA . GLU A 1 710 ? -7.267 -2.188 -15.057 1.00 74.38 710 GLU A CA 1
ATOM 5401 C C . GLU A 1 710 ? -6.661 -3.502 -15.565 1.00 74.38 710 GLU A C 1
ATOM 5403 O O . GLU A 1 710 ? -6.471 -3.653 -16.772 1.00 74.38 710 GLU A O 1
ATOM 5408 N N . LYS A 1 711 ? -6.395 -4.451 -14.659 1.00 67.25 711 LYS A N 1
ATOM 5409 C CA . LYS A 1 711 ? -5.652 -5.698 -14.912 1.00 67.25 711 LYS A CA 1
ATOM 5410 C C . LYS A 1 711 ? -6.571 -6.911 -15.122 1.00 67.25 711 LYS A C 1
ATOM 5412 O O . LYS A 1 711 ? -6.448 -7.929 -14.446 1.00 67.25 711 LYS A O 1
ATOM 5417 N N . ALA A 1 712 ? -7.547 -6.803 -16.025 1.00 59.88 712 ALA A N 1
ATOM 5418 C CA . ALA A 1 712 ? -8.427 -7.934 -16.357 1.00 59.88 712 ALA A CA 1
ATOM 5419 C C . ALA A 1 712 ? -7.744 -9.008 -17.233 1.00 59.88 712 ALA A C 1
ATOM 5421 O O . ALA A 1 712 ? -8.182 -10.162 -17.261 1.00 59.88 712 ALA A O 1
ATOM 5422 N N . VAL A 1 713 ? -6.667 -8.623 -17.928 1.00 56.59 713 VAL A N 1
ATOM 5423 C CA . VAL A 1 713 ? -5.877 -9.476 -18.824 1.00 56.59 713 VAL A CA 1
ATOM 5424 C C . VAL A 1 713 ? -4.901 -10.338 -18.007 1.00 56.59 713 VAL A C 1
ATOM 5426 O O . VAL A 1 713 ? -4.049 -9.784 -17.309 1.00 56.59 713 VAL A O 1
ATOM 5429 N N . PRO A 1 714 ? -4.968 -11.681 -18.084 1.00 54.84 714 PRO A N 1
ATOM 5430 C CA . PRO A 1 714 ? -4.013 -12.546 -17.395 1.00 54.84 714 PRO A CA 1
ATOM 5431 C C . PRO A 1 714 ? -2.580 -12.363 -17.918 1.00 54.84 714 PRO A C 1
ATOM 5433 O O . PRO A 1 714 ? -2.346 -12.469 -19.120 1.00 54.84 714 PRO A O 1
ATOM 5436 N N . GLY A 1 715 ? -1.624 -12.148 -17.008 1.00 52.84 715 GLY A N 1
ATOM 5437 C CA . GLY A 1 715 ? -0.184 -12.092 -17.307 1.00 52.84 715 GLY A CA 1
ATOM 5438 C C . GLY A 1 715 ? 0.505 -10.755 -17.007 1.00 52.84 715 GLY A C 1
ATOM 5439 O O . GLY A 1 715 ? 1.716 -10.741 -16.822 1.00 52.84 715 GLY A O 1
ATOM 5440 N N . GLU A 1 716 ? -0.233 -9.647 -16.878 1.00 56.84 716 GLU A N 1
ATOM 5441 C CA . GLU A 1 716 ? 0.331 -8.314 -16.574 1.00 56.84 716 GLU A CA 1
ATOM 5442 C C . GLU A 1 716 ? 0.405 -8.017 -15.056 1.00 56.84 716 GLU A C 1
ATOM 5444 O O . GLU A 1 716 ? 0.118 -6.907 -14.605 1.00 56.84 716 GLU A O 1
ATOM 5449 N N . THR A 1 717 ? 0.783 -9.009 -14.241 1.00 51.78 717 THR A N 1
ATOM 5450 C CA . THR A 1 717 ? 0.765 -8.907 -12.764 1.00 51.78 717 THR A CA 1
ATOM 5451 C C . THR A 1 717 ? 1.823 -7.951 -12.196 1.00 51.78 717 THR A C 1
ATOM 5453 O O . THR A 1 717 ? 1.615 -7.350 -11.141 1.00 51.78 717 THR A O 1
ATOM 5456 N N . SER A 1 718 ? 2.952 -7.794 -12.897 1.00 53.44 718 SER A N 1
ATOM 5457 C CA . SER A 1 718 ? 4.218 -7.268 -12.358 1.00 53.44 718 SER A CA 1
ATOM 5458 C C . SER A 1 718 ? 4.505 -5.783 -12.606 1.00 53.44 718 SER A C 1
ATOM 5460 O O . SER A 1 718 ? 5.538 -5.286 -12.165 1.00 53.44 718 SER A O 1
ATOM 5462 N N . ASN A 1 719 ? 3.650 -5.063 -13.338 1.00 58.72 719 ASN A N 1
ATOM 5463 C CA . ASN A 1 719 ? 3.942 -3.687 -13.748 1.00 58.72 719 ASN A CA 1
ATOM 5464 C C . ASN A 1 719 ? 3.262 -2.647 -12.846 1.00 58.72 719 ASN A C 1
ATOM 5466 O O . ASN A 1 719 ? 2.038 -2.501 -12.866 1.00 58.72 719 ASN A O 1
ATOM 5470 N N . PHE A 1 720 ? 4.082 -1.864 -12.137 1.00 65.62 720 PHE A N 1
ATOM 5471 C CA . PHE A 1 720 ? 3.692 -0.615 -11.477 1.00 65.62 720 PHE A CA 1
ATOM 5472 C C . PHE A 1 720 ? 3.067 0.337 -12.510 1.00 65.62 720 PHE A C 1
ATOM 5474 O O . PHE A 1 720 ? 3.749 0.813 -13.430 1.00 65.62 720 PHE A O 1
ATOM 5481 N N . ASN A 1 721 ? 1.753 0.578 -12.420 1.00 66.38 721 ASN A N 1
ATOM 5482 C CA . ASN A 1 721 ? 1.044 1.306 -13.471 1.00 66.38 721 ASN A CA 1
ATOM 5483 C C . ASN A 1 721 ? 1.079 2.825 -13.255 1.00 66.38 721 ASN A C 1
ATOM 5485 O O . ASN A 1 721 ? 0.126 3.421 -12.756 1.00 66.38 721 ASN A O 1
ATOM 5489 N N . PHE A 1 722 ? 2.136 3.472 -13.749 1.00 68.44 722 PHE A N 1
ATOM 5490 C CA . PHE A 1 722 ? 2.239 4.936 -13.815 1.00 68.44 722 PHE A CA 1
ATOM 5491 C C . PHE A 1 722 ? 1.046 5.622 -14.519 1.00 68.44 722 PHE A C 1
ATOM 5493 O O . PHE A 1 722 ? 0.824 6.810 -14.293 1.00 68.44 722 PHE A O 1
ATOM 5500 N N . GLN A 1 723 ? 0.245 4.916 -15.334 1.00 65.69 723 GLN A N 1
ATOM 5501 C CA . GLN A 1 723 ? -0.963 5.489 -15.951 1.00 65.69 723 GLN A CA 1
ATOM 5502 C C . GLN A 1 723 ? -2.103 5.726 -14.946 1.00 65.69 723 GLN A C 1
ATOM 5504 O O . GLN A 1 723 ? -2.909 6.625 -15.175 1.00 65.69 723 GLN A O 1
ATOM 5509 N N . LEU A 1 724 ? -2.133 5.008 -13.812 1.00 69.12 724 LEU A N 1
ATOM 5510 C CA . LEU A 1 724 ? -2.984 5.361 -12.668 1.00 69.12 724 LEU A CA 1
ATOM 5511 C C . LEU A 1 724 ? -2.599 6.739 -12.124 1.00 69.12 724 LEU A C 1
ATOM 5513 O O . LEU A 1 724 ? -3.450 7.590 -11.902 1.00 69.12 724 LEU A O 1
ATOM 5517 N N . LEU A 1 725 ? -1.298 6.951 -11.933 1.00 70.50 725 LEU A N 1
ATOM 5518 C CA . LEU A 1 725 ? -0.738 8.088 -11.199 1.00 70.50 725 LEU A CA 1
ATOM 5519 C C . LEU A 1 725 ? -0.761 9.376 -12.034 1.00 70.50 725 LEU A C 1
ATOM 5521 O O . LEU A 1 725 ? -1.065 10.450 -11.522 1.00 70.50 725 LEU A O 1
ATOM 5525 N N . ALA A 1 726 ? -0.508 9.249 -13.339 1.00 65.50 726 ALA A N 1
ATOM 5526 C CA . ALA A 1 726 ? -0.645 10.319 -14.327 1.00 65.50 726 ALA A CA 1
ATOM 5527 C C . ALA A 1 726 ? -2.102 10.533 -14.804 1.00 65.50 726 ALA A C 1
ATOM 5529 O O . ALA A 1 726 ? -2.361 11.402 -15.639 1.00 65.50 726 ALA A O 1
ATOM 5530 N N . GLY A 1 727 ? -3.051 9.716 -14.336 1.00 61.41 727 GLY A N 1
ATOM 5531 C CA . GLY A 1 727 ? -4.415 9.662 -14.848 1.00 61.41 727 GLY A CA 1
ATOM 5532 C C . GLY A 1 727 ? -5.351 10.731 -14.274 1.00 61.41 727 GLY A C 1
ATOM 5533 O O . GLY A 1 727 ? -5.509 10.868 -13.062 1.00 61.41 727 GLY A O 1
ATOM 5534 N N . HIS A 1 728 ? -6.084 11.411 -15.162 1.00 64.00 728 HIS A N 1
ATOM 5535 C CA . HIS A 1 728 ? -7.337 12.106 -14.816 1.00 64.00 728 HIS A CA 1
ATOM 5536 C C . HIS A 1 728 ? -8.531 11.142 -14.661 1.00 64.00 728 HIS A C 1
ATOM 5538 O O . HIS A 1 728 ? -9.655 11.575 -14.414 1.00 64.00 728 HIS A O 1
ATOM 5544 N N . THR A 1 729 ? -8.310 9.839 -14.846 1.00 72.31 729 THR A N 1
ATOM 5545 C CA . THR A 1 729 ? -9.289 8.783 -14.595 1.00 72.31 729 THR A CA 1
ATOM 5546 C C . THR A 1 729 ? -9.644 8.733 -13.113 1.00 72.31 729 THR A C 1
ATOM 5548 O O . THR A 1 729 ? -8.765 8.738 -12.254 1.00 72.31 729 THR A O 1
ATOM 5551 N N . SER A 1 730 ? -10.940 8.665 -12.814 1.00 82.06 730 SER A N 1
ATOM 5552 C CA . SER A 1 730 ? -11.440 8.456 -11.456 1.00 82.06 730 SER A CA 1
ATOM 5553 C C . SER A 1 730 ? -12.077 7.080 -11.348 1.00 82.06 730 SER A C 1
ATOM 5555 O O . SER A 1 730 ? -12.857 6.681 -12.211 1.00 82.06 730 SER A O 1
ATOM 5557 N N . PHE A 1 731 ? -11.751 6.365 -10.278 1.00 82.81 731 PHE A N 1
ATOM 5558 C CA . PHE A 1 731 ? -12.143 4.980 -10.053 1.00 82.81 731 PHE A CA 1
ATOM 5559 C C . PHE A 1 731 ? -13.265 4.916 -9.020 1.00 82.81 731 PHE A C 1
ATOM 5561 O O . PHE A 1 731 ? -13.162 5.519 -7.948 1.00 82.81 731 PHE A O 1
ATOM 5568 N N . GLU A 1 732 ? -14.347 4.201 -9.328 1.00 84.94 732 GLU A N 1
ATOM 5569 C CA . GLU A 1 732 ? -15.359 3.898 -8.318 1.00 84.94 732 GLU A CA 1
ATOM 5570 C C . GLU A 1 732 ? -14.735 3.035 -7.221 1.00 84.94 732 GLU A C 1
ATOM 5572 O O . GLU A 1 732 ? -14.213 1.958 -7.504 1.00 84.94 732 GLU A O 1
ATOM 5577 N N . VAL A 1 733 ? -14.836 3.497 -5.976 1.00 85.12 733 VAL A N 1
ATOM 5578 C CA . VAL A 1 733 ? -14.631 2.638 -4.808 1.00 85.12 733 VAL A CA 1
ATOM 5579 C C . VAL A 1 733 ? -15.937 1.896 -4.468 1.00 85.12 733 VAL A C 1
ATOM 5581 O O . VAL A 1 733 ? -16.906 1.925 -5.235 1.00 85.12 733 VAL A O 1
ATOM 5584 N N . ASN A 1 734 ? -15.982 1.234 -3.317 1.00 82.88 734 ASN A N 1
ATOM 5585 C CA . ASN A 1 734 ? -17.072 0.405 -2.800 1.00 82.88 734 ASN A CA 1
ATOM 5586 C C . ASN A 1 734 ? -17.148 -1.025 -3.320 1.00 82.88 734 ASN A C 1
ATOM 5588 O O . ASN A 1 734 ? -18.160 -1.717 -3.172 1.00 82.88 734 ASN A O 1
ATOM 5592 N N . LYS A 1 735 ? -16.090 -1.481 -3.965 1.00 91.00 735 LYS A N 1
ATOM 5593 C CA . LYS A 1 735 ? -16.025 -2.753 -4.665 1.00 91.00 735 LYS A CA 1
ATOM 5594 C C . LYS A 1 735 ? -15.175 -3.730 -3.861 1.00 91.00 735 LYS A C 1
ATOM 5596 O O . LYS A 1 735 ? -14.192 -4.247 -4.378 1.00 91.00 735 LYS A O 1
ATOM 5601 N N . ARG A 1 736 ? -15.566 -3.983 -2.606 1.00 95.94 736 ARG A N 1
ATOM 5602 C CA . ARG A 1 736 ? -15.009 -5.020 -1.718 1.00 95.94 736 ARG A CA 1
ATOM 5603 C C . ARG A 1 736 ? -16.037 -6.089 -1.374 1.00 95.94 736 ARG A C 1
ATOM 5605 O O . ARG A 1 736 ? -17.221 -5.797 -1.223 1.00 95.94 736 ARG A O 1
ATOM 5612 N N . MET A 1 737 ? -15.571 -7.323 -1.208 1.00 97.44 737 MET A N 1
ATOM 5613 C CA . MET A 1 737 ? -16.398 -8.489 -0.904 1.00 97.44 737 MET A CA 1
ATOM 5614 C C . MET A 1 737 ? -15.579 -9.533 -0.143 1.00 97.44 737 MET A C 1
ATOM 5616 O O . MET A 1 737 ? -14.497 -9.901 -0.594 1.00 97.44 737 MET A O 1
ATOM 5620 N N . ILE A 1 738 ? -16.078 -10.030 0.989 1.00 98.25 738 ILE A N 1
ATOM 5621 C CA . ILE A 1 738 ? -15.404 -11.105 1.734 1.00 98.25 738 ILE A CA 1
ATOM 5622 C C . ILE A 1 738 ? -15.498 -12.428 0.963 1.00 98.25 738 ILE A C 1
ATOM 5624 O O . ILE A 1 738 ? -16.559 -12.778 0.447 1.00 98.25 738 ILE A O 1
ATOM 5628 N N . ASP A 1 739 ? -14.406 -13.192 0.931 1.00 98.62 739 ASP A N 1
ATOM 5629 C CA . ASP A 1 739 ? -14.411 -14.581 0.477 1.00 98.62 739 ASP A CA 1
ATOM 5630 C C . ASP A 1 739 ? -15.062 -15.504 1.537 1.00 98.62 739 ASP A C 1
ATOM 5632 O O . ASP A 1 739 ? -14.517 -15.650 2.634 1.00 98.62 739 ASP A O 1
ATOM 5636 N N . PRO A 1 740 ? -16.201 -16.164 1.247 1.00 98.44 740 PRO A N 1
ATOM 5637 C CA . PRO A 1 740 ? -16.914 -17.001 2.210 1.00 98.44 740 PRO A CA 1
ATOM 5638 C C . PRO A 1 740 ? -16.286 -18.389 2.404 1.00 98.44 740 PRO A C 1
ATOM 5640 O O . PRO A 1 740 ? -16.656 -19.080 3.350 1.00 98.44 740 PRO A O 1
ATOM 5643 N N . VAL A 1 741 ? -15.381 -18.819 1.516 1.00 98.44 741 VAL A N 1
ATOM 5644 C CA . VAL A 1 741 ? -14.636 -20.088 1.615 1.00 98.44 741 VAL A CA 1
ATOM 5645 C C . VAL A 1 741 ? -13.422 -19.914 2.529 1.00 98.44 741 VAL A C 1
ATOM 5647 O O . VAL A 1 741 ? -13.058 -20.833 3.259 1.00 98.44 741 VAL A O 1
ATOM 5650 N N . VAL A 1 742 ? -12.808 -18.729 2.509 1.00 98.50 742 VAL A N 1
ATOM 5651 C CA . VAL A 1 742 ? -11.767 -18.345 3.468 1.00 98.50 742 VAL A CA 1
ATOM 5652 C C . VAL A 1 742 ? -12.391 -17.976 4.813 1.00 98.50 742 VAL A C 1
ATOM 5654 O O . VAL A 1 742 ? -11.964 -18.515 5.828 1.00 98.50 742 VAL A O 1
ATOM 5657 N N . LEU A 1 743 ? -13.430 -17.127 4.840 1.00 98.06 743 LEU A N 1
ATOM 5658 C CA . LEU A 1 743 ? -14.043 -16.624 6.080 1.00 98.06 743 LEU A CA 1
ATOM 5659 C C . LEU A 1 743 ? -14.419 -17.745 7.055 1.00 98.06 743 LEU A C 1
ATOM 5661 O O . LEU A 1 743 ? -14.131 -17.611 8.243 1.00 98.06 743 LEU A O 1
ATOM 5665 N N . SER A 1 744 ? -15.017 -18.839 6.563 1.00 97.38 744 SER A N 1
ATOM 5666 C CA . SER A 1 744 ? -15.467 -19.985 7.372 1.00 97.38 744 SER A CA 1
ATOM 5667 C C . SER A 1 744 ? -14.357 -20.694 8.155 1.00 97.38 744 SER A C 1
ATOM 5669 O O . SER A 1 744 ? -14.660 -21.467 9.057 1.00 97.38 744 SER A O 1
ATOM 5671 N N . GLU A 1 745 ? -13.095 -20.431 7.818 1.00 97.38 745 GLU A N 1
ATOM 5672 C CA . GLU A 1 745 ? -11.897 -21.024 8.425 1.00 97.38 745 GLU A CA 1
ATOM 5673 C C . GLU A 1 745 ? -11.184 -20.032 9.366 1.00 97.38 745 GLU A C 1
ATOM 5675 O O . GLU A 1 745 ? -10.084 -20.289 9.849 1.00 97.38 745 GLU A O 1
ATOM 5680 N N . THR A 1 746 ? -11.800 -18.873 9.619 1.00 97.31 746 THR A N 1
ATOM 5681 C CA . THR A 1 746 ? -11.273 -17.810 10.483 1.00 97.31 746 THR A CA 1
ATOM 5682 C C . THR A 1 746 ? -12.201 -17.571 11.670 1.00 97.31 746 THR A C 1
ATOM 5684 O O . THR A 1 746 ? -13.414 -17.793 11.596 1.00 97.31 746 THR A O 1
ATOM 5687 N N . THR A 1 747 ? -11.676 -17.003 12.758 1.00 96.88 747 THR A N 1
ATOM 5688 C CA . THR A 1 747 ? -12.520 -16.629 13.904 1.00 96.88 747 THR A CA 1
ATOM 5689 C C . THR A 1 747 ? -13.491 -15.483 13.584 1.00 96.88 747 THR A C 1
ATOM 5691 O O . THR A 1 747 ? -14.445 -15.268 14.332 1.00 96.88 747 THR A O 1
ATOM 5694 N N . ALA A 1 748 ? -13.310 -14.776 12.458 1.00 97.12 748 ALA A N 1
ATOM 5695 C CA . ALA A 1 748 ? -14.201 -13.701 12.032 1.00 97.12 748 ALA A CA 1
ATOM 5696 C C . ALA A 1 748 ? -15.565 -14.192 11.520 1.00 97.12 748 ALA A C 1
ATOM 5698 O O . ALA A 1 748 ? -16.525 -13.417 11.533 1.00 97.12 748 ALA A O 1
ATOM 5699 N N . ALA A 1 749 ? -15.706 -15.477 11.164 1.00 97.00 749 ALA A N 1
ATOM 5700 C CA . ALA A 1 749 ? -16.995 -16.083 10.807 1.00 97.00 749 ALA A CA 1
ATOM 5701 C C . ALA A 1 749 ? -18.079 -15.895 11.888 1.00 97.00 749 ALA A C 1
ATOM 5703 O O . ALA A 1 749 ? -19.264 -15.814 11.572 1.00 97.00 749 ALA A O 1
ATOM 5704 N N . ALA A 1 750 ? -17.688 -15.774 13.162 1.00 95.69 750 ALA A N 1
ATOM 5705 C CA . ALA A 1 750 ? -18.618 -15.526 14.263 1.00 95.69 750 ALA A CA 1
ATOM 5706 C C . ALA A 1 750 ? -19.324 -14.155 14.174 1.00 95.69 750 ALA A C 1
ATOM 5708 O O . ALA A 1 750 ? -20.441 -14.012 14.675 1.00 95.69 750 ALA A O 1
ATOM 5709 N N . SER A 1 751 ? -18.696 -13.162 13.530 1.00 95.50 751 SER A N 1
ATOM 5710 C CA . SER A 1 751 ? -19.246 -11.807 13.367 1.00 95.50 751 SER A CA 1
ATOM 5711 C C . SER A 1 751 ? -20.207 -11.670 12.177 1.00 95.50 751 SER A C 1
ATOM 5713 O O . SER A 1 751 ? -21.124 -10.852 12.225 1.00 95.50 751 SER A O 1
ATOM 5715 N N . LEU A 1 752 ? -20.056 -12.503 11.139 1.00 95.81 752 LEU A N 1
ATOM 5716 C CA . LEU A 1 752 ? -20.832 -12.421 9.899 1.00 95.81 752 LEU A CA 1
ATOM 5717 C C . LEU A 1 752 ? -21.576 -13.732 9.610 1.00 95.81 752 LEU A C 1
ATOM 5719 O O . LEU A 1 752 ? -21.033 -14.680 9.045 1.00 95.81 752 LEU A O 1
ATOM 5723 N N . ARG A 1 753 ? -22.863 -13.769 9.974 1.00 94.25 753 ARG A N 1
ATOM 5724 C CA . ARG A 1 753 ? -23.745 -14.921 9.734 1.00 94.25 753 ARG A CA 1
ATOM 5725 C C . ARG A 1 753 ? -24.132 -15.024 8.258 1.00 94.25 753 ARG A C 1
ATOM 5727 O O . ARG A 1 753 ? -25.066 -14.358 7.819 1.00 94.25 753 ARG A O 1
ATOM 5734 N N . LEU A 1 754 ? -23.445 -15.892 7.522 1.00 96.25 754 LEU A N 1
ATOM 5735 C CA . LEU A 1 754 ? -23.779 -16.210 6.135 1.00 96.25 754 LEU A CA 1
ATOM 5736 C C . LEU A 1 754 ? -24.961 -17.187 6.033 1.00 96.25 754 LEU A C 1
ATOM 5738 O O . LEU A 1 754 ? -25.097 -18.116 6.831 1.00 96.25 754 LEU A O 1
ATOM 5742 N N . GLY A 1 755 ? -25.798 -16.999 5.011 1.00 96.06 755 GLY A N 1
ATOM 5743 C CA . GLY A 1 755 ? -26.808 -17.974 4.597 1.00 96.06 755 GLY A CA 1
ATOM 5744 C C . GLY A 1 755 ? -26.179 -19.291 4.108 1.00 96.06 755 GLY A C 1
ATOM 5745 O O . GLY A 1 755 ? -25.077 -19.275 3.554 1.00 96.06 755 GLY A O 1
ATOM 5746 N N . PRO A 1 756 ? -26.864 -20.440 4.268 1.00 95.44 756 PRO A N 1
ATOM 5747 C CA . PRO A 1 756 ? -26.292 -21.764 3.994 1.00 95.44 756 PRO A CA 1
ATOM 5748 C C . PRO A 1 756 ? -25.956 -22.013 2.513 1.00 95.44 756 PRO A C 1
ATOM 5750 O O . PRO A 1 756 ? -25.213 -22.936 2.199 1.00 95.44 756 PRO A O 1
ATOM 5753 N N . ASP A 1 757 ? -26.494 -21.201 1.604 1.00 97.31 757 ASP A N 1
ATOM 5754 C CA . ASP A 1 757 ? -26.299 -21.260 0.154 1.00 97.31 757 ASP A CA 1
ATOM 5755 C C . ASP A 1 757 ? -25.233 -20.276 -0.370 1.00 97.31 757 ASP A C 1
ATOM 5757 O O . ASP A 1 757 ? -24.819 -20.377 -1.528 1.00 97.31 757 ASP A O 1
ATOM 5761 N N . VAL A 1 758 ? -24.768 -19.333 0.460 1.00 97.75 758 VAL A N 1
ATOM 5762 C CA . VAL A 1 758 ? -23.839 -18.254 0.069 1.00 97.75 758 VAL A CA 1
ATOM 5763 C C . VAL A 1 758 ? -22.522 -18.816 -0.462 1.00 97.75 758 VAL A C 1
ATOM 5765 O O . VAL A 1 758 ? -22.076 -18.436 -1.545 1.00 97.75 758 VAL A O 1
ATOM 5768 N N . THR A 1 759 ? -21.921 -19.762 0.259 1.00 97.69 759 THR A N 1
ATOM 5769 C CA . THR A 1 759 ? -20.630 -20.360 -0.107 1.00 97.69 759 THR A CA 1
ATOM 5770 C C . THR A 1 759 ? -20.719 -21.185 -1.396 1.00 97.69 759 THR A C 1
ATOM 5772 O O . THR A 1 759 ? -19.764 -21.221 -2.169 1.00 97.69 759 THR A O 1
ATOM 5775 N N . ASP A 1 760 ? -21.866 -21.804 -1.688 1.00 97.56 760 ASP A N 1
ATOM 5776 C CA . ASP A 1 760 ? -22.053 -22.588 -2.915 1.00 97.56 760 ASP A CA 1
ATOM 5777 C C . ASP A 1 760 ? -22.392 -21.713 -4.128 1.00 97.56 760 ASP A C 1
ATOM 5779 O O . ASP A 1 760 ? -21.855 -21.946 -5.212 1.00 97.56 760 ASP A O 1
ATOM 5783 N N . LYS A 1 761 ? -23.177 -20.643 -3.951 1.00 98.00 761 LYS A N 1
ATOM 5784 C CA . LYS A 1 761 ? -23.339 -19.588 -4.968 1.00 98.00 761 LYS A CA 1
ATOM 5785 C C . LYS A 1 761 ? -22.006 -18.903 -5.296 1.00 98.00 761 LYS A C 1
ATOM 5787 O O . LYS A 1 761 ? -21.724 -18.636 -6.462 1.00 98.00 761 LYS A O 1
ATOM 5792 N N . PHE A 1 762 ? -21.149 -18.678 -4.297 1.00 98.06 762 PHE A N 1
ATOM 5793 C CA . PHE A 1 762 ? -19.800 -18.147 -4.503 1.00 98.06 762 PHE A CA 1
ATOM 5794 C C . PHE A 1 762 ? -18.916 -19.104 -5.320 1.00 98.06 762 PHE A C 1
ATOM 5796 O O . PHE A 1 762 ? -18.300 -18.674 -6.294 1.00 98.06 762 PHE A O 1
ATOM 5803 N N . LYS A 1 763 ? -18.918 -20.413 -5.018 1.00 98.00 763 LYS A N 1
ATOM 5804 C CA . LYS A 1 763 ? -18.228 -21.434 -5.840 1.00 98.00 763 LYS A CA 1
ATOM 5805 C C . LYS A 1 763 ? -18.752 -21.478 -7.280 1.00 98.00 763 LYS A C 1
ATOM 5807 O O . LYS A 1 763 ? -17.958 -21.610 -8.209 1.00 98.00 763 LYS A O 1
ATOM 5812 N N . GLN A 1 764 ? -20.067 -21.351 -7.483 1.00 97.31 764 GLN A N 1
ATOM 5813 C CA . GLN A 1 764 ? -20.666 -21.282 -8.823 1.00 97.31 764 GLN A CA 1
ATOM 5814 C C . GLN A 1 764 ? -20.153 -20.062 -9.601 1.00 97.31 764 GLN A C 1
ATOM 5816 O O . GLN A 1 764 ? -19.785 -20.195 -10.767 1.00 97.31 764 GLN A O 1
ATOM 5821 N N . MET A 1 765 ? -20.054 -18.898 -8.952 1.00 97.50 765 MET A N 1
ATOM 5822 C CA . MET A 1 765 ? -19.497 -17.695 -9.572 1.00 97.50 765 MET A CA 1
ATOM 5823 C C . MET A 1 765 ? -17.988 -17.814 -9.842 1.00 97.50 765 MET A C 1
ATOM 5825 O O . MET A 1 765 ? -17.532 -17.433 -10.919 1.00 97.50 765 MET A O 1
ATOM 5829 N N . TRP A 1 766 ? -17.215 -18.411 -8.928 1.00 98.06 766 TRP A N 1
ATOM 5830 C CA . TRP A 1 766 ? -15.796 -18.722 -9.149 1.00 98.06 766 TRP A CA 1
ATOM 5831 C C . TRP A 1 766 ? -15.597 -19.580 -10.403 1.00 98.06 766 TRP A C 1
ATOM 5833 O O . TRP A 1 766 ? -14.803 -19.234 -11.278 1.00 98.06 766 TRP A O 1
ATOM 5843 N N . ALA A 1 767 ? -16.378 -20.657 -10.536 1.00 97.62 767 ALA A N 1
ATOM 5844 C CA . ALA A 1 767 ? -16.364 -21.518 -11.715 1.00 97.62 767 ALA A CA 1
ATOM 5845 C C . ALA A 1 767 ? -16.822 -20.781 -12.989 1.00 97.62 767 ALA A C 1
ATOM 5847 O O . ALA A 1 767 ? -16.254 -21.000 -14.057 1.00 97.62 767 ALA A O 1
ATOM 5848 N N . ALA A 1 768 ? -17.805 -19.879 -12.896 1.00 96.06 768 ALA A N 1
ATOM 5849 C CA . ALA A 1 768 ? -18.253 -19.068 -14.027 1.00 96.06 768 ALA A CA 1
ATOM 5850 C C . ALA A 1 768 ? -17.160 -18.104 -14.528 1.00 96.06 768 ALA A C 1
ATOM 5852 O O . ALA A 1 768 ? -16.952 -18.003 -15.738 1.00 96.06 768 ALA A O 1
ATOM 5853 N N . VAL A 1 769 ? -16.425 -17.442 -13.626 1.00 95.62 769 VAL A N 1
ATOM 5854 C CA . VAL A 1 769 ? -15.303 -16.557 -13.990 1.00 95.62 769 VAL A CA 1
ATOM 5855 C C . VAL A 1 769 ? -14.097 -17.358 -14.502 1.00 95.62 769 VAL A C 1
ATOM 5857 O O . VAL A 1 769 ? -13.489 -16.957 -15.493 1.00 95.62 769 VAL A O 1
ATOM 5860 N N . ALA A 1 770 ? -13.791 -18.519 -13.916 1.00 96.06 770 ALA A N 1
ATOM 5861 C CA . ALA A 1 770 ? -12.747 -19.414 -14.427 1.00 96.06 770 ALA A CA 1
ATOM 5862 C C . ALA A 1 770 ? -13.058 -19.901 -15.857 1.00 96.06 770 ALA A C 1
ATOM 5864 O O . ALA A 1 770 ? -12.222 -19.801 -16.756 1.00 96.06 770 ALA A O 1
ATOM 5865 N N . ASN A 1 771 ? -14.295 -20.345 -16.107 1.00 95.75 771 ASN A N 1
ATOM 5866 C CA . ASN A 1 771 ? -14.745 -20.748 -17.441 1.00 95.75 771 ASN A CA 1
ATOM 5867 C C . ASN A 1 771 ? -14.704 -19.584 -18.443 1.00 95.75 771 ASN A C 1
ATOM 5869 O O . ASN A 1 771 ? -14.300 -19.784 -19.588 1.00 95.75 771 ASN A O 1
ATOM 5873 N N . LEU A 1 772 ? -15.066 -18.368 -18.021 1.00 94.06 772 LEU A N 1
ATOM 5874 C CA . LEU A 1 772 ? -14.967 -17.158 -18.841 1.00 94.06 772 LEU A CA 1
ATOM 5875 C C . LEU A 1 772 ? -13.513 -16.882 -19.271 1.00 94.06 772 LEU A C 1
ATOM 5877 O O . LEU A 1 772 ? -13.270 -16.686 -20.462 1.00 94.06 772 LEU A O 1
ATOM 5881 N N . ARG A 1 773 ? -12.548 -16.936 -18.339 1.00 91.81 773 ARG A N 1
ATOM 5882 C CA . ARG A 1 773 ? -11.107 -16.777 -18.633 1.00 91.81 773 ARG A CA 1
ATOM 5883 C C . ARG A 1 773 ? -10.574 -17.849 -19.586 1.00 91.81 773 ARG A C 1
ATOM 5885 O O . ARG A 1 773 ? -9.764 -17.545 -20.452 1.00 91.81 773 ARG A O 1
ATOM 5892 N N . ASN A 1 774 ? -11.062 -19.083 -19.461 1.00 91.38 774 ASN A N 1
ATOM 5893 C CA . ASN A 1 774 ? -10.653 -20.205 -20.311 1.00 91.38 774 ASN A CA 1
ATOM 5894 C C . ASN A 1 774 ? -11.275 -20.186 -21.722 1.00 91.38 774 ASN A C 1
ATOM 5896 O O . ASN A 1 774 ? -10.846 -20.953 -22.583 1.00 91.38 774 ASN A O 1
ATOM 5900 N N . THR A 1 775 ? -12.299 -19.360 -21.967 1.00 89.31 775 THR A N 1
ATOM 5901 C CA . THR A 1 775 ? -13.059 -19.341 -23.236 1.00 89.31 775 THR A CA 1
ATOM 5902 C C . THR A 1 775 ? -13.035 -18.002 -23.969 1.00 89.31 775 THR A C 1
ATOM 5904 O O . THR A 1 775 ? -13.330 -17.963 -25.163 1.00 89.31 775 THR A O 1
ATOM 5907 N N . THR A 1 776 ? -12.685 -16.905 -23.293 1.00 81.69 776 THR A N 1
ATOM 5908 C CA . THR A 1 776 ? -12.724 -15.543 -23.842 1.00 81.69 776 THR A CA 1
ATOM 5909 C C . THR A 1 776 ? -11.591 -14.681 -23.289 1.00 81.69 776 THR A C 1
ATOM 5911 O O . THR A 1 776 ? -11.132 -14.884 -22.167 1.00 81.69 776 THR A O 1
ATOM 5914 N N . SER A 1 777 ? -11.174 -13.668 -24.054 1.00 83.56 777 SER A N 1
ATOM 5915 C CA . SER A 1 777 ? -10.324 -12.601 -23.518 1.00 83.56 777 SER A CA 1
ATOM 5916 C C . SER A 1 777 ? -11.150 -11.734 -22.566 1.00 83.56 777 SER A C 1
ATOM 5918 O O . SER A 1 777 ? -12.090 -11.059 -22.994 1.00 83.56 777 SER A O 1
ATOM 5920 N N . VAL A 1 778 ? -10.837 -11.782 -21.269 1.00 87.81 778 VAL A N 1
ATOM 5921 C CA . VAL A 1 778 ? -11.567 -11.021 -20.248 1.00 87.81 778 VAL A CA 1
ATOM 5922 C C . VAL A 1 778 ? -11.150 -9.558 -20.313 1.00 87.81 778 VAL A C 1
ATOM 5924 O O . VAL A 1 778 ? -9.987 -9.215 -20.120 1.00 87.81 778 VAL A O 1
ATOM 5927 N N . THR A 1 779 ? -12.122 -8.685 -20.568 1.00 89.75 779 THR A N 1
ATOM 5928 C CA . THR A 1 779 ? -11.912 -7.234 -20.558 1.00 89.75 779 THR A CA 1
ATOM 5929 C C . THR A 1 779 ? -12.310 -6.635 -19.214 1.00 89.75 779 THR A C 1
ATOM 5931 O O . THR A 1 779 ? -13.104 -7.214 -18.469 1.00 89.75 779 THR A O 1
ATOM 5934 N N . ASN A 1 780 ? -11.833 -5.424 -18.940 1.00 87.75 780 ASN A N 1
ATOM 5935 C CA . ASN A 1 780 ? -12.171 -4.644 -17.749 1.00 87.75 780 ASN A CA 1
ATOM 5936 C C . ASN A 1 780 ? -13.700 -4.483 -17.607 1.00 87.75 780 ASN A C 1
ATOM 5938 O O . ASN A 1 780 ? -14.254 -4.662 -16.524 1.00 87.75 780 ASN A O 1
ATOM 5942 N N . ALA A 1 781 ? -14.417 -4.246 -18.713 1.00 91.19 781 ALA A N 1
ATOM 5943 C CA . ALA A 1 781 ? -15.880 -4.187 -18.711 1.00 91.19 781 ALA A CA 1
ATOM 5944 C C . ALA A 1 781 ? -16.517 -5.534 -18.312 1.00 91.19 781 ALA A C 1
ATOM 5946 O O . ALA A 1 781 ? -17.455 -5.568 -17.518 1.00 91.19 781 ALA A O 1
ATOM 5947 N N . THR A 1 782 ? -15.972 -6.653 -18.800 1.00 92.88 782 THR A N 1
ATOM 5948 C CA . THR A 1 782 ? -16.444 -8.002 -18.450 1.00 92.88 782 THR A CA 1
ATOM 5949 C C . THR A 1 782 ? -16.173 -8.344 -16.979 1.00 92.88 782 THR A C 1
ATOM 5951 O O . THR A 1 782 ? -17.022 -8.947 -16.324 1.00 92.88 782 THR A O 1
ATOM 5954 N N . ALA A 1 783 ? -15.024 -7.926 -16.437 1.00 92.06 783 ALA A N 1
ATOM 5955 C CA . ALA A 1 783 ? -14.683 -8.090 -15.024 1.00 92.06 783 ALA A CA 1
ATOM 5956 C C . ALA A 1 783 ? -15.619 -7.275 -14.111 1.00 92.06 783 ALA A C 1
ATOM 5958 O O . ALA A 1 783 ? -16.166 -7.828 -13.157 1.00 92.06 783 ALA A O 1
ATOM 5959 N N . ALA A 1 784 ? -15.894 -6.008 -14.447 1.00 92.69 784 ALA A N 1
ATOM 5960 C CA . ALA A 1 784 ? -16.866 -5.177 -13.728 1.00 92.69 784 ALA A CA 1
ATOM 5961 C C . ALA A 1 784 ? -18.297 -5.738 -13.803 1.00 92.69 784 ALA A C 1
ATOM 5963 O O . ALA A 1 784 ? -19.002 -5.756 -12.795 1.00 92.69 784 ALA A O 1
ATOM 5964 N N . GLN A 1 785 ? -18.719 -6.257 -14.963 1.00 95.12 785 GLN A N 1
ATOM 5965 C CA . GLN A 1 785 ? -20.016 -6.924 -15.091 1.00 95.12 785 GLN A CA 1
ATOM 5966 C C . GLN A 1 785 ? -20.104 -8.141 -14.159 1.00 95.12 785 GLN A C 1
ATOM 5968 O O . GLN A 1 785 ? -21.073 -8.271 -13.412 1.00 95.12 785 GLN A O 1
ATOM 5973 N N . LYS A 1 786 ? -19.087 -9.015 -14.148 1.00 95.56 786 LYS A N 1
ATOM 5974 C CA . LYS A 1 786 ? -19.075 -10.191 -13.264 1.00 95.56 786 LYS A CA 1
ATOM 5975 C C . LYS A 1 786 ? -19.002 -9.812 -11.789 1.00 95.56 786 LYS A C 1
ATOM 5977 O O . LYS A 1 786 ? -19.671 -10.452 -10.981 1.00 95.56 786 LYS A O 1
ATOM 5982 N N . TRP A 1 787 ? -18.291 -8.744 -11.435 1.00 95.69 787 TRP A N 1
ATOM 5983 C CA . TRP A 1 787 ? -18.337 -8.180 -10.087 1.00 95.69 787 TRP A CA 1
ATOM 5984 C C . TRP A 1 787 ? -19.763 -7.776 -9.683 1.00 95.69 787 TRP A C 1
ATOM 5986 O O . TRP A 1 787 ? -20.253 -8.210 -8.641 1.00 95.69 787 TRP A O 1
ATOM 5996 N N . GLN A 1 788 ? -20.459 -7.013 -10.533 1.00 95.12 788 GLN A N 1
ATOM 5997 C CA . GLN A 1 788 ? -21.829 -6.560 -10.274 1.00 95.12 788 GLN A CA 1
ATOM 5998 C C . GLN A 1 788 ? -22.816 -7.734 -10.159 1.00 95.12 788 GLN A C 1
ATOM 6000 O O . GLN A 1 788 ? -23.615 -7.774 -9.224 1.00 95.12 788 GLN A O 1
ATOM 6005 N N . GLU A 1 789 ? -22.729 -8.725 -11.054 1.00 96.31 789 GLU A N 1
ATOM 6006 C CA . GLU A 1 789 ? -23.506 -9.970 -10.959 1.00 96.31 789 GLU A CA 1
ATOM 6007 C C . GLU A 1 789 ? -23.244 -10.708 -9.633 1.00 96.31 789 GLU A C 1
ATOM 6009 O O . GLU A 1 789 ? -24.176 -11.221 -9.014 1.00 96.31 789 GLU A O 1
ATOM 6014 N N . THR A 1 790 ? -21.990 -10.730 -9.163 1.00 95.25 790 THR A N 1
ATOM 6015 C CA . THR A 1 790 ? -21.617 -11.381 -7.897 1.00 95.25 790 THR A CA 1
ATOM 6016 C C . THR A 1 790 ? -22.192 -10.643 -6.690 1.00 95.25 790 THR A C 1
ATOM 6018 O O . THR A 1 790 ? -22.782 -11.276 -5.815 1.00 95.25 790 THR A O 1
ATOM 6021 N N . ALA A 1 791 ? -22.081 -9.312 -6.654 1.00 94.19 791 ALA A N 1
ATOM 6022 C CA . ALA A 1 791 ? -22.605 -8.488 -5.565 1.00 94.19 791 ALA A CA 1
ATOM 6023 C C . ALA A 1 791 ? -24.139 -8.585 -5.442 1.00 94.19 791 ALA A C 1
ATOM 6025 O O . ALA A 1 791 ? -24.665 -8.641 -4.331 1.00 94.19 791 ALA A O 1
ATOM 6026 N N . VAL A 1 792 ? -24.853 -8.677 -6.573 1.00 95.75 792 VAL A N 1
ATOM 6027 C CA . VAL A 1 792 ? -26.312 -8.899 -6.611 1.00 95.75 792 VAL A CA 1
ATOM 6028 C C . VAL A 1 792 ? -26.690 -10.321 -6.172 1.00 95.75 792 VAL A C 1
ATOM 6030 O O . VAL A 1 792 ? -27.688 -10.500 -5.475 1.00 95.75 792 VAL A O 1
ATOM 6033 N N . LEU A 1 793 ? -25.899 -11.337 -6.534 1.00 96.69 793 LEU A N 1
ATOM 6034 C CA . LEU A 1 793 ? -26.132 -12.731 -6.131 1.00 96.69 793 LEU A CA 1
ATOM 6035 C C . LEU A 1 793 ? -25.837 -12.984 -4.638 1.00 96.69 793 LEU A C 1
ATOM 6037 O O . LEU A 1 793 ? -26.454 -13.867 -4.033 1.00 96.69 793 LEU A O 1
ATOM 6041 N N . LEU A 1 794 ? -24.895 -12.232 -4.056 1.00 96.81 794 LEU A N 1
ATOM 6042 C CA . LEU A 1 794 ? -24.317 -12.459 -2.726 1.00 96.81 794 LEU A CA 1
ATOM 6043 C C . LEU A 1 794 ? -24.352 -11.204 -1.816 1.00 96.81 794 LEU A C 1
ATOM 6045 O O . LEU A 1 794 ? -23.321 -10.847 -1.244 1.00 96.81 794 LEU A O 1
ATOM 6049 N N . PRO A 1 795 ? -25.509 -10.548 -1.587 1.00 96.50 795 PRO A N 1
ATOM 6050 C CA . PRO A 1 795 ? -25.608 -9.239 -0.912 1.00 96.50 795 PRO A CA 1
ATOM 6051 C C . PRO A 1 795 ? -25.241 -9.223 0.592 1.00 96.50 795 PRO A C 1
ATOM 6053 O O . PRO A 1 795 ? -25.397 -8.200 1.259 1.00 96.50 795 PRO A O 1
ATOM 6056 N N . GLN A 1 796 ? -24.770 -10.351 1.132 1.00 96.62 796 GLN A N 1
ATOM 6057 C CA . GLN A 1 796 ? -24.257 -10.510 2.501 1.00 96.62 796 GLN A CA 1
ATOM 6058 C C . GLN A 1 796 ? -22.724 -10.372 2.588 1.00 96.62 796 GLN A C 1
ATOM 6060 O O . GLN A 1 796 ? -22.192 -10.229 3.684 1.00 96.62 796 GLN A O 1
ATOM 6065 N N . LEU A 1 797 ? -22.014 -10.460 1.455 1.00 97.06 797 LEU A N 1
ATOM 6066 C CA . LEU A 1 797 ? -20.548 -10.438 1.389 1.00 97.06 797 LEU A CA 1
ATOM 6067 C C . LEU A 1 797 ? -19.916 -9.053 1.142 1.00 97.06 797 LEU A C 1
ATOM 6069 O O . LEU A 1 797 ? -18.762 -8.881 1.546 1.00 97.06 797 LEU A O 1
ATOM 6073 N N . PRO A 1 798 ? -20.585 -8.076 0.489 1.00 96.62 798 PRO A N 1
ATOM 6074 C CA . PRO A 1 798 ? -20.060 -6.723 0.366 1.00 96.62 798 PRO A CA 1
ATOM 6075 C C . PRO A 1 798 ? -19.818 -6.044 1.717 1.00 96.62 798 PRO A C 1
ATOM 6077 O O . PRO A 1 798 ? -20.704 -5.975 2.574 1.00 96.62 798 PRO A O 1
ATOM 6080 N N . ILE A 1 799 ? -18.612 -5.503 1.870 1.00 96.12 799 ILE A N 1
ATOM 6081 C CA . ILE A 1 799 ? -18.173 -4.753 3.049 1.00 96.12 799 ILE A CA 1
ATOM 6082 C C . ILE A 1 799 ? -17.454 -3.469 2.643 1.00 96.12 799 ILE A C 1
ATOM 6084 O O . ILE A 1 799 ? -17.059 -3.310 1.491 1.00 96.12 799 ILE A O 1
ATOM 6088 N N . ARG A 1 800 ? -17.232 -2.589 3.616 1.00 94.38 800 ARG A N 1
ATOM 6089 C CA . ARG A 1 800 ? -16.455 -1.357 3.499 1.00 94.38 800 ARG A CA 1
ATOM 6090 C C . ARG A 1 800 ? -15.265 -1.314 4.460 1.00 94.38 800 ARG A C 1
ATOM 6092 O O . ARG A 1 800 ? -15.356 -1.949 5.515 1.00 94.38 800 ARG A O 1
ATOM 6099 N N . PRO A 1 801 ? -14.194 -0.555 4.144 1.00 94.81 801 PRO A N 1
ATOM 6100 C CA . PRO A 1 801 ? -13.214 -0.117 5.132 1.00 94.81 801 PRO A CA 1
ATOM 6101 C C . PRO A 1 801 ? -13.904 0.523 6.337 1.00 94.81 801 PRO A C 1
ATOM 6103 O O . PRO A 1 801 ? -15.027 1.038 6.236 1.00 94.81 801 PRO A O 1
ATOM 6106 N N . LEU A 1 802 ? -13.210 0.508 7.468 1.00 94.62 802 LEU A N 1
ATOM 6107 C CA . LEU A 1 802 ? -13.641 1.221 8.661 1.00 94.62 802 LEU A CA 1
ATOM 6108 C C . LEU A 1 802 ? -13.474 2.739 8.475 1.00 94.62 802 LEU A C 1
ATOM 6110 O O . LEU A 1 802 ? -12.497 3.222 7.900 1.00 94.62 802 LEU A O 1
ATOM 6114 N N . MET A 1 803 ? -14.440 3.480 9.001 1.00 93.88 803 MET A N 1
ATOM 6115 C CA . MET A 1 803 ? -14.454 4.930 9.138 1.00 93.88 803 MET A CA 1
ATOM 6116 C C . MET A 1 803 ? -14.345 5.315 10.615 1.00 93.88 803 MET A C 1
ATOM 6118 O O . MET A 1 803 ? -14.741 4.551 11.493 1.00 93.88 803 MET A O 1
ATOM 6122 N N . GLY A 1 804 ? -13.815 6.504 10.904 1.00 93.50 804 GLY A N 1
ATOM 6123 C CA . GLY A 1 804 ? -13.633 6.974 12.279 1.00 93.50 804 GLY A CA 1
ATOM 6124 C C . GLY A 1 804 ? -14.940 6.997 13.086 1.00 93.50 804 GLY A C 1
ATOM 6125 O O . GLY A 1 804 ? -15.848 7.777 12.779 1.00 93.50 804 GLY A O 1
ATOM 6126 N N . GLY A 1 805 ? -15.006 6.157 14.125 1.00 92.62 805 GLY A N 1
ATOM 6127 C CA . GLY A 1 805 ? -16.195 5.903 14.952 1.00 92.62 805 GLY A CA 1
ATOM 6128 C C . GLY A 1 805 ? -16.894 4.559 14.685 1.00 92.62 805 GLY A C 1
ATOM 6129 O O . GLY A 1 805 ? -17.808 4.181 15.416 1.00 92.62 805 GLY A O 1
ATOM 6130 N N . ASP A 1 806 ? -16.472 3.805 13.669 1.00 94.88 806 ASP A N 1
ATOM 6131 C CA . ASP A 1 806 ? -16.953 2.443 13.446 1.00 94.88 806 ASP A CA 1
ATOM 6132 C C . ASP A 1 806 ? -16.354 1.461 14.452 1.00 94.88 806 ASP A C 1
ATOM 6134 O O . ASP A 1 806 ? -15.151 1.458 14.704 1.00 94.88 806 ASP A O 1
ATOM 6138 N N . CYS A 1 807 ? -17.183 0.539 14.941 1.00 95.19 807 CYS A N 1
ATOM 6139 C CA . CYS A 1 807 ? -16.741 -0.635 15.697 1.00 95.19 807 CYS A CA 1
ATOM 6140 C C . CYS A 1 807 ? -15.900 -0.330 16.957 1.00 95.19 807 CYS A C 1
ATOM 6142 O O . CYS A 1 807 ? -15.195 -1.221 17.430 1.00 95.19 807 CYS A O 1
ATOM 6144 N N . GLU A 1 808 ? -15.986 0.886 17.522 1.00 93.19 808 GLU A N 1
ATOM 6145 C CA . GLU A 1 808 ? -15.195 1.346 18.682 1.00 93.19 808 GLU A CA 1
ATOM 6146 C C . GLU A 1 808 ? -15.192 0.314 19.828 1.00 93.19 808 GLU A C 1
ATOM 6148 O O . GLU A 1 808 ? -14.139 -0.076 20.328 1.00 93.19 808 GLU A O 1
ATOM 6153 N N . ALA A 1 809 ? -16.369 -0.211 20.190 1.00 86.62 809 ALA A N 1
ATOM 6154 C CA . ALA A 1 809 ? -16.525 -1.198 21.263 1.00 86.62 809 ALA A CA 1
ATOM 6155 C C . ALA A 1 809 ? -15.866 -2.562 20.965 1.00 86.62 809 ALA A C 1
ATOM 6157 O O . ALA A 1 809 ? -15.481 -3.281 21.890 1.00 86.62 809 ALA A O 1
ATOM 6158 N N . GLN A 1 810 ? -15.746 -2.939 19.689 1.00 87.38 810 GLN A N 1
ATOM 6159 C CA . GLN A 1 810 ? -15.094 -4.173 19.253 1.00 87.38 810 GLN A CA 1
ATOM 6160 C C . GLN A 1 810 ? -13.579 -3.991 19.118 1.00 87.38 810 GLN A C 1
ATOM 6162 O O . GLN A 1 810 ? -12.834 -4.863 19.560 1.00 87.38 810 GLN A O 1
ATOM 6167 N N . LEU A 1 811 ? -13.121 -2.862 18.565 1.00 87.75 811 LEU A N 1
ATOM 6168 C CA . LEU A 1 811 ? -11.706 -2.571 18.297 1.00 87.75 811 LEU A CA 1
ATOM 6169 C C . LEU A 1 811 ? -10.830 -2.609 19.556 1.00 87.75 811 LEU A C 1
ATOM 6171 O O . LEU A 1 811 ? -9.670 -3.012 19.476 1.00 87.75 811 LEU A O 1
ATOM 6175 N N . LEU A 1 812 ? -11.386 -2.296 20.731 1.00 80.81 812 LEU A N 1
ATOM 6176 C CA . LEU A 1 812 ? -10.716 -2.491 22.024 1.00 80.81 812 LEU A CA 1
ATOM 6177 C C . LEU A 1 812 ? -10.167 -3.925 22.180 1.00 80.81 812 LEU A C 1
ATOM 6179 O O . LEU A 1 812 ? -8.992 -4.117 22.489 1.00 80.81 812 LEU A O 1
ATOM 6183 N N . ASN A 1 813 ? -10.983 -4.936 21.870 1.00 79.88 813 ASN A N 1
ATOM 6184 C CA . ASN A 1 813 ? -10.724 -6.342 22.215 1.00 79.88 813 ASN A CA 1
ATOM 6185 C C . ASN A 1 813 ? -10.453 -7.251 20.997 1.00 79.88 813 ASN A C 1
ATOM 6187 O O . ASN A 1 813 ? -9.888 -8.332 21.135 1.00 79.88 813 ASN A O 1
ATOM 6191 N N . ALA A 1 814 ? -10.807 -6.810 19.790 1.00 84.44 814 ALA A N 1
ATOM 6192 C CA . ALA A 1 814 ? -10.695 -7.567 18.546 1.00 84.44 814 ALA A CA 1
ATOM 6193 C C . ALA A 1 814 ? -10.043 -6.739 17.428 1.00 84.44 814 ALA A C 1
ATOM 6195 O O . ALA A 1 814 ? -9.919 -5.521 17.528 1.00 84.44 814 ALA A O 1
ATOM 6196 N N . GLU A 1 815 ? -9.646 -7.410 16.348 1.00 92.88 815 GLU A N 1
ATOM 6197 C CA . GLU A 1 815 ? -9.263 -6.766 15.090 1.00 92.88 815 GLU A CA 1
ATOM 6198 C C . GLU A 1 815 ? -10.452 -6.811 14.116 1.00 92.88 815 GLU A C 1
ATOM 6200 O O . GLU A 1 815 ? -11.023 -7.878 13.868 1.00 92.88 815 GLU A O 1
ATOM 6205 N N . CYS A 1 816 ? -10.848 -5.653 13.580 1.00 96.88 816 CYS A N 1
ATOM 6206 C CA . CYS A 1 816 ? -12.019 -5.513 12.710 1.00 96.88 816 CYS A CA 1
ATOM 6207 C C . CYS A 1 816 ? -11.607 -5.271 11.253 1.00 96.88 816 CYS A C 1
ATOM 6209 O O . CYS A 1 816 ? -10.821 -4.381 10.950 1.00 96.88 816 CYS A O 1
ATOM 6211 N N . ILE A 1 817 ? -12.143 -6.082 10.345 1.00 96.44 817 ILE A N 1
ATOM 6212 C CA . ILE A 1 817 ? -11.791 -6.122 8.917 1.00 96.44 817 ILE A CA 1
ATOM 6213 C C . ILE A 1 817 ? -12.548 -5.048 8.123 1.00 96.44 817 ILE A C 1
ATOM 6215 O O . ILE A 1 817 ? -12.070 -4.571 7.097 1.00 96.44 817 ILE A O 1
ATOM 6219 N N . GLY A 1 818 ? -13.739 -4.673 8.590 1.00 96.56 818 GLY A N 1
ATOM 6220 C CA . GLY A 1 818 ? -14.613 -3.714 7.926 1.00 96.56 818 GLY A CA 1
ATOM 6221 C C . GLY A 1 818 ? -16.038 -3.765 8.470 1.00 96.56 818 GLY A C 1
ATOM 6222 O O . GLY A 1 818 ? -16.314 -4.433 9.469 1.00 96.56 818 GLY A O 1
ATOM 6223 N N . MET A 1 819 ? -16.962 -3.096 7.784 1.00 96.00 819 MET A N 1
ATOM 6224 C CA . MET A 1 819 ? -18.399 -3.166 8.077 1.00 96.00 819 MET A CA 1
ATOM 6225 C C . MET A 1 819 ? -19.199 -3.659 6.878 1.00 96.00 819 MET A C 1
ATOM 6227 O O . MET A 1 819 ? -18.892 -3.313 5.741 1.00 96.00 819 MET A O 1
ATOM 6231 N N . THR A 1 820 ? -20.262 -4.420 7.121 1.00 95.50 820 THR A N 1
ATOM 6232 C CA . THR A 1 820 ? -21.256 -4.753 6.095 1.00 95.50 820 THR A CA 1
ATOM 6233 C C . THR A 1 820 ? -22.035 -3.515 5.653 1.00 95.50 820 THR A C 1
ATOM 6235 O O . THR A 1 820 ? -22.164 -2.538 6.396 1.00 95.50 820 THR A O 1
ATOM 6238 N N . LEU A 1 821 ? -22.631 -3.571 4.457 1.00 90.75 821 LEU A N 1
ATOM 6239 C CA . LEU A 1 821 ? -23.512 -2.504 3.958 1.00 90.75 821 LEU A CA 1
ATOM 6240 C C . LEU A 1 821 ? -24.742 -2.259 4.856 1.00 90.75 821 LEU A C 1
ATOM 6242 O O . LEU A 1 821 ? -25.343 -1.192 4.797 1.00 90.75 821 LEU A O 1
ATOM 6246 N N . GLN A 1 822 ? -25.103 -3.228 5.703 1.00 92.44 822 GLN A N 1
ATOM 6247 C CA . GLN A 1 822 ? -26.193 -3.147 6.679 1.00 92.44 822 GLN A CA 1
ATOM 6248 C C . GLN A 1 822 ? -25.741 -2.623 8.058 1.00 92.44 822 GLN A C 1
ATOM 6250 O O . GLN A 1 822 ? -26.505 -2.692 9.018 1.00 92.44 822 GLN A O 1
ATOM 6255 N N . GLY A 1 823 ? -24.507 -2.122 8.188 1.00 93.31 823 GLY A N 1
ATOM 6256 C CA . GLY A 1 823 ? -24.019 -1.491 9.418 1.00 93.31 823 GLY A CA 1
ATOM 6257 C C . GLY A 1 823 ? -23.567 -2.462 10.517 1.00 93.31 823 GLY A C 1
ATOM 6258 O O . GLY A 1 823 ? -23.480 -2.063 11.673 1.00 93.31 823 GLY A O 1
ATOM 6259 N N . SER A 1 824 ? -23.268 -3.724 10.191 1.00 95.50 824 SER A N 1
ATOM 6260 C CA . SER A 1 824 ? -22.696 -4.687 11.149 1.00 95.50 824 SER A CA 1
ATOM 6261 C C . SER A 1 824 ? -21.176 -4.785 10.999 1.00 95.50 824 SER A C 1
ATOM 6263 O O . SER A 1 824 ? -20.664 -4.915 9.889 1.00 95.50 824 SER A O 1
ATOM 6265 N N . CYS A 1 825 ? -20.452 -4.749 12.116 1.00 97.00 825 CYS A N 1
ATOM 6266 C CA . CYS A 1 825 ? -18.999 -4.923 12.155 1.00 97.00 825 CYS A CA 1
ATOM 6267 C C . CYS A 1 825 ? -18.585 -6.364 11.836 1.00 97.00 825 CYS A C 1
ATOM 6269 O O . CYS A 1 825 ? -19.125 -7.302 12.423 1.00 97.00 825 CYS A O 1
ATOM 6271 N N . VAL A 1 826 ? -17.586 -6.531 10.966 1.00 97.44 826 VAL A N 1
ATOM 6272 C CA . VAL A 1 826 ? -16.918 -7.815 10.724 1.00 97.44 826 VAL A CA 1
ATOM 6273 C C . VAL A 1 826 ? -15.568 -7.790 11.428 1.00 97.44 826 VAL A C 1
ATOM 6275 O O . VAL A 1 826 ? -14.676 -7.031 11.048 1.00 97.44 826 VAL A O 1
ATOM 6278 N N . CYS A 1 827 ? -15.413 -8.615 12.458 1.00 97.38 827 CYS A N 1
ATOM 6279 C CA . CYS A 1 827 ? -14.213 -8.671 13.289 1.00 97.38 827 CYS A CA 1
ATOM 6280 C C . CYS A 1 827 ? -13.864 -10.116 13.625 1.00 97.38 827 CYS A C 1
ATOM 6282 O O . CYS A 1 827 ? -14.758 -10.952 13.768 1.00 97.38 827 CYS A O 1
ATOM 6284 N N . TYR A 1 828 ? -12.574 -10.392 13.806 1.00 96.38 828 TYR A N 1
ATOM 6285 C CA . TYR A 1 828 ? -12.122 -11.634 14.429 1.00 96.38 828 TYR A CA 1
ATOM 6286 C C . TYR A 1 828 ? -12.744 -11.785 15.820 1.00 96.38 828 TYR A C 1
ATOM 6288 O O . TYR A 1 828 ? -13.028 -10.792 16.495 1.00 96.38 828 TYR A O 1
ATOM 6296 N N . ALA A 1 829 ? -12.952 -13.022 16.275 1.00 93.38 829 ALA A N 1
ATOM 6297 C CA . ALA A 1 829 ? -13.311 -13.228 17.672 1.00 93.38 829 ALA A CA 1
ATOM 6298 C C . ALA A 1 829 ? -12.180 -12.686 18.556 1.00 93.38 829 ALA A C 1
ATOM 6300 O O . ALA A 1 829 ? -11.007 -12.933 18.266 1.00 93.38 829 ALA A O 1
ATOM 6301 N N . SER A 1 830 ? -12.537 -11.975 19.629 1.00 83.62 830 SER A N 1
ATOM 6302 C CA . SER A 1 830 ? -11.582 -11.550 20.654 1.00 83.62 830 SER A CA 1
ATOM 6303 C C . SER A 1 830 ? -10.770 -12.763 21.099 1.00 83.62 830 SER A C 1
ATOM 6305 O O . SER A 1 830 ? -11.338 -13.732 21.609 1.00 83.62 830 SER A O 1
ATOM 6307 N N . THR A 1 831 ? -9.449 -12.720 20.930 1.00 70.94 831 THR A N 1
ATOM 6308 C CA . THR A 1 831 ? -8.562 -13.665 21.609 1.00 70.94 831 THR A CA 1
ATOM 6309 C C . THR A 1 831 ? -8.776 -13.465 23.099 1.00 70.94 831 THR A C 1
ATOM 6311 O O . THR A 1 831 ? -8.529 -12.372 23.606 1.00 70.94 831 THR A O 1
ATOM 6314 N N . GLY A 1 832 ? -9.314 -14.486 23.767 1.00 57.00 832 GLY A N 1
ATOM 6315 C CA . GLY A 1 832 ? -9.803 -14.432 25.145 1.00 57.00 832 GLY A CA 1
ATOM 6316 C C . GLY A 1 832 ? -8.706 -14.340 26.201 1.00 57.00 832 GLY A C 1
ATOM 6317 O O . GLY A 1 832 ? -8.716 -15.112 27.154 1.00 57.00 832 GLY A O 1
ATOM 6318 N N . PHE A 1 833 ? -7.789 -13.382 26.058 1.00 53.62 833 PHE A N 1
ATOM 6319 C CA . PHE A 1 833 ? -7.147 -12.764 27.207 1.00 53.62 833 PHE A CA 1
ATOM 6320 C C . PHE A 1 833 ? -8.239 -12.037 27.998 1.00 53.62 833 PHE A C 1
ATOM 6322 O O . PHE A 1 833 ? -8.472 -10.837 27.852 1.00 53.62 833 PHE A O 1
ATOM 6329 N N . GLU A 1 834 ? -8.903 -12.789 28.874 1.00 51.97 834 GLU A N 1
ATOM 6330 C CA . GLU A 1 834 ? -9.331 -12.241 30.152 1.00 51.97 834 GLU A CA 1
ATOM 6331 C C . GLU A 1 834 ? -8.054 -11.723 30.828 1.00 51.97 834 GLU A C 1
ATOM 6333 O O . GLU A 1 834 ? -7.305 -12.494 31.431 1.00 51.97 834 GLU A O 1
ATOM 6338 N N . GLY A 1 835 ? -7.747 -10.437 30.592 1.00 49.25 835 GLY A N 1
ATOM 6339 C CA . GLY A 1 835 ? -6.527 -9.780 31.062 1.00 49.25 835 GLY A CA 1
ATOM 6340 C C . GLY A 1 835 ? -6.334 -10.101 32.538 1.00 49.25 835 GLY A C 1
ATOM 6341 O O . GLY A 1 835 ? -7.303 -9.977 33.290 1.00 49.25 835 GLY A O 1
ATOM 6342 N N . PRO A 1 836 ? -5.149 -10.626 32.901 1.00 47.34 836 PRO A N 1
ATOM 6343 C CA . PRO A 1 836 ? -4.987 -11.712 33.863 1.00 47.34 836 PRO A CA 1
ATOM 6344 C C . PRO A 1 836 ? -5.891 -11.506 35.070 1.00 47.34 836 PRO A C 1
ATOM 6346 O O . PRO A 1 836 ? -5.621 -10.594 35.853 1.00 47.34 836 PRO A O 1
ATOM 6349 N N . GLN A 1 837 ? -6.964 -12.318 35.167 1.00 46.16 837 GLN A N 1
ATOM 6350 C CA . GLN A 1 837 ? -7.960 -12.210 36.241 1.00 46.16 837 GLN A CA 1
ATOM 6351 C C . GLN A 1 837 ? -7.214 -11.992 37.547 1.00 46.16 837 GLN A C 1
ATOM 6353 O O . GLN A 1 837 ? -6.396 -12.838 37.905 1.00 46.16 837 GLN A O 1
ATOM 6358 N N . GLU A 1 838 ? -7.447 -10.846 38.194 1.00 42.75 838 GLU A N 1
ATOM 6359 C CA . GLU A 1 838 ? -6.627 -10.391 39.312 1.00 42.75 838 GLU A CA 1
ATOM 6360 C C . GLU A 1 838 ? -6.608 -11.490 40.375 1.00 42.75 838 GLU A C 1
ATOM 6362 O O . GLU A 1 838 ? -7.607 -11.725 41.058 1.00 42.75 838 GLU A O 1
ATOM 6367 N N . ILE A 1 839 ? -5.493 -12.232 40.455 1.00 43.75 839 ILE A N 1
ATOM 6368 C CA . ILE A 1 839 ? -5.387 -13.378 41.354 1.00 43.75 839 ILE A CA 1
ATOM 6369 C C . ILE A 1 839 ? -5.176 -12.802 42.745 1.00 43.75 839 ILE A C 1
ATOM 6371 O O . ILE A 1 839 ? -4.052 -12.676 43.231 1.00 43.75 839 ILE A O 1
ATOM 6375 N N . VAL A 1 840 ? -6.289 -12.427 43.371 1.00 43.31 840 VAL A N 1
ATOM 6376 C CA . VAL A 1 840 ? -6.363 -12.056 44.775 1.00 43.31 840 VAL A CA 1
ATOM 6377 C C . VAL A 1 840 ? -6.023 -13.311 45.573 1.00 43.31 840 VAL A C 1
ATOM 6379 O O . VAL A 1 840 ? -6.883 -14.134 45.887 1.00 43.31 840 VAL A O 1
ATOM 6382 N N . VAL A 1 841 ? -4.731 -13.486 45.844 1.00 44.31 841 VAL A N 1
ATOM 6383 C CA . VAL A 1 841 ? -4.215 -14.499 46.762 1.00 44.31 841 VAL A CA 1
ATOM 6384 C C . VAL A 1 841 ? -4.623 -14.071 48.173 1.00 44.31 841 VAL A C 1
ATOM 6386 O O . VAL A 1 841 ? -3.986 -13.202 48.769 1.00 44.31 841 VAL A O 1
ATOM 6389 N N . VAL A 1 842 ? -5.731 -14.648 48.649 1.00 47.50 842 VAL A N 1
ATOM 6390 C CA . VAL A 1 842 ? -6.291 -14.482 50.005 1.00 47.50 842 VAL A CA 1
ATOM 6391 C C . VAL A 1 842 ? -5.561 -15.375 51.006 1.00 47.50 842 VAL A C 1
ATOM 6393 O O . VAL A 1 842 ? -5.385 -16.573 50.685 1.00 47.50 842 VAL A O 1
#

Foldseek 3Di:
DDDDDDDDDDDDDDDDDDDDDDDDDDDDDDDDDDDDDDDDDDDDDDDDYDDDDDDDDDDYDDDDDDDDDDDDDDDDDDDDDDDDDDDDDDDDDDDDDDDDDDDDDDDDDDDDDDDDDDDDDDDDDDDDDDDDDDDDDDDDDDDDDDDDDDDDDDDDDDDDDDDDDDDDDDDDDDDDDDDDDDDDDDDDDDDDDDDDDPPPCVCVVVVVDDDDPPDDDPPPDPDDDDDDDDDDDDDDDDDDDPVVVVVVVVVVCPDPPPPLAFFDFDPQLLVLLVVFAVLLQVLLVVCLVVQQVCLPDPVVLVLCCVQPVPLSPDHSVVLVLQVLLQLVQWWWKDAAFQDDDLVPDDLVALADYLVDLLPDFFGAARQLSLVVHDPCSCCSQFNFQFWWKWWDDDVVQQWIWIWTAGPDLPGDIDDIDIDHAPWWWWDDQDDVKIKIWHWHDDVQKIKIWIDIPDPDPDDAPDDDPRDPNRPDDTHTDDDDPDHTPIDMDGNPDGGIGGPDTDGSNVVLLLVLVLCCFFSVFDRAPRRSRHPDSVNSLSFFHKTFGPLLQFQQRQPLHFFKMFGWFCSRQQSFWKKALFDSVCLSCCPVVVRPGPLAQQFDNVLGDGSSQIHGSNSCNSSQVSQCNTRVDCASSNSSSSQQHPPGQPDFAQLQCSRRTIMIGGHHTGGAPRTTQAMEGALLAQQLDPSVVSNLVSCLVRQHWYKYFPGQLARNAYPPGGDRDCCSNSGRDTHGHQLIFTQPSSCVSHQLCVQQPADPCQNVVSVVLSNVVNVCVVPHGGHSVNSVVSSVVSCVSRVSTRFGRDGRPQPPVPVVQWGWPTARPVRGTRTGPGPPCPVPPPPPPD

Sequence (842 aa):
MRTSLVLMLQMQQQSSAQGQHVPARHPKEAALTFALPASVVRATTLQGLSLQGSQRKAIGGSAASMPGDIHKTEQETAEYVVPTSTTDLEEVFSPAGGSSGNGEVEPLSPESEGGTYPPGLPHPLGSVEHDSSNKFKHGAGMAKPKSGPHADAASKSPRYVNLDFVATPFVETLDVALPQKLPLPLFPGPAKPESSNPFDRTLHDRGECKPCAWFWTPGGCQKGVFGDPFTDVSNFMFFPMARVILVSLVLSFEPLAGDAFGAPLTEWQEQVFGEVEKSAAEQSKAAEPELLALFDSKDFRANLSSCCPSLAELTAKELLDRVSKQMEVAEVASGFPADQDPAKMFPDSPGMSIGFGMNGTFFLNDWQSVLTHSSDPDQIWHGLLATYVGFHVNSSKGAVTVEQWFGGCSGNKTMPVEMLLSTCYEQPFSKGMNMIIRYDYEPGQVNCSMWMAGNSSKVFSGWKSPSLETNGPTKKVDCPKDAAFATQIYVADGHCHIYATENNSKQFCQQDHAETDLYGMKPFRSCGAPSTLKEADERPVYSMVNLNMIDMGSPIYGDVSAVFAQKYIASSAVLSPVDTGLVEMGCVGKAPFPWAPPHNCSAVTGFKQLGTLQHNKHLFLINKGFWHGRGLLHTTLERMEAPWGRHAVPGGAFLNYFEGALLGQLQFPSAIRFLIGAFPALFGTDMGVRLQAWARSRGWVLIWALGSNEKAVPGETSNFNFQLLAGHTSFEVNKRMIDPVVLSETTAAASLRLGPDVTDKFKQMWAAVANLRNTTSVTNATAAQKWQETAVLLPQLPIRPLMGGDCEAQLLNAECIGMTLQGSCVCYASTGFEGPQEIVVV

pLDDT: mean 70.05, std 26.4, range [23.03, 98.69]